Protein AF-0000000078982724 (afdb_homodimer)

Foldseek 3Di:
DCVLVVVLVVLLVVLVCCCVPPNLVRLLLLLVLLLLLLLLLLQLQLCQQQVAHALQLLQLLQVLLLVLLVVQQVVPDQVVSVVVSVVSLVVLLVVLLVVLLVQPPPHLPSRVVNRVVSQVVLAVQLVCLQVVCVRAVHQVFRFDGAARVNDDLRPVLSVVSSVLSSVSLSVVSLLCLFLLSLLSNLNNQFVLLLLLLQDDSSNSSSNSRSSSSSSSSCSNNVRVCNNPRTRGSVSSHSVSSVVSNLLCQQQFSNDSCSSSVSSSVLSVQLVVCVVPPVVSVVVSVVVSVCQVVVPRRHPVVVVVVVVCVPDVPPPPDDDAFDAADAFDDAPQFFKKWWAQWWADDPPDTQAGGATDIDGRAFEEEEEEDPSLCPQVVVCQLLQVGAIPDTFIDGVPHTRRHDHNSCNVVNQEFEQDPQQRFRQQFALLSRQLSLLCRRRDDPVNSSDSSSSRHDHPLLVVQQPPPPQPSPSVDDGGNNPPDRLNSLSSSVSSRCSSVGQEYEEEASCPPHDPVSLVVVLVSVQVSRVVSRHYYYYYHHDLVSCLVRGQWYWYGGSNYTDDIGGSVVLVPDPVNCCSVVPVPD/DCVLVVVLVVLLVVLVCCCVPPNLVRLLLLLVLLLLLLLLLLQLQLCQQQVAHALQLLQLLQVLLLVLLVVQQVVPDQVVSVVVSVVSLVVLLVVLLVVLLVQPPPHLPSRVVNRVVSQVVLAVQLVCLQPVCVRAVHQVFRFDGAARVNDDLRPDLSVVSSVLSSVSLSVVSLLCLFLLSLLSNLNNQFVLLLLLLQDDSSNSSSNSRSSSSSSSSCSNNVRVCNNPRTRGSVSSHSVSSVVSNLLCQQQFSNDSCSSSVSSSVLSVQCVVCVVPPVVSVVVSVVSSVCQVVVPRRHPVVVVVVVVCVPDVPPPPDDDAFDAADAFDDAPQFFKKWWAQWWADDPPDTQAGGATDIDGRAFEEEEEEDPSLCPQVVVCQLLQVGATPDTFIDGVPHTRRHDHNSCNVVNQEFEADPQQRFRQQAALLSRLLSLLCRSRDDPVNSSDSSSSRHDHPLLVVLQPPPPQPRPRVRRGRNNPPDRLNSLSSSVSSRCSSVGQEYEEEASCPPHDPVSLVVVLVSVQVSSVVSRHYYYYYHHDLVSCLSRGQWYWYGGSNYTDDIGGSVVLVPDPVNCCRVVPVPD

Sequence (1164 aa):
MASVLLPVSLLLAALLLIPELFGDFTAYQIGLYLIYGIAAQGIGFLWGKTGVLPLGQALFFGFAAYVTAITLRAETGLITELALAVAVLVAIAVFACALAALIFRGRNDSGPYFSLITLALVMIAEQIAGTATTLTGGFNGLSGFDSLGKLDPFAGFYYVIVGVTVAVSLLLFVLNRLPVNLIARAVADNEPRLQLLGFPTHIIKGAAFAFSAVIAALAGGGCLPSHQGIVTPTSMGFGLSAELVILTAVGGRYHVLGPLIGAVLVGWASAELRDSFPYWELLMAVAFILVVLKAPGGIAELLEAGYRRVRATKPGAPSKVIAAPPTKAVDAAGPLRFDDVHLQIGVVRILNGVSFQTPATGIVSIIGPNGAGKTSTLNTITGNLRITGGRITFGRRKIDSRPPYKALHSGIGRKLQVPSVFFSMSVSENLAIAMMANRSRLLDLLRPSTYRWRSRSLSDLLDHPSVPLKEELVEPVDHLPQGHRQFLEYAMTIAAEPQVLLLDEPCAGLSPDETALMTDLVRHYQAETGGLVIVIEHDMSIVEAISDKVLVMHLGQVLAFDTFEQVRRNPEVQAVYAGGTKMASVLLPVSLLLAALLLIPELFGDFTAYQIGLYLIYGIAAQGIGFLWGKTGVLPLGQALFFGFAAYVTAITLRAETGLITELALAVAVLVAIAVFACALAALIFRGRNDSGPYFSLITLALVMIAEQIAGTATTLTGGFNGLSGFDSLGKLDPFAGFYYVIVGVTVAVSLLLFVLNRLPVNLIARAVADNEPRLQLLGFPTHIIKGAAFAFSAVIAALAGGGCLPSHQGIVTPTSMGFGLSAELVILTAVGGRYHVLGPLIGAVLVGWASAELRDSFPYWELLMAVAFILVVLKAPGGIAELLEAGYRRVRATKPGAPSKVIAAPPTKAVDAAGPLRFDDVHLQIGVVRILNGVSFQTPATGIVSIIGPNGAGKTSTLNTITGNLRITGGRITFGRRKIDSRPPYKALHSGIGRKLQVPSVFFSMSVSENLAIAMMANRSRLLDLLRPSTYRWRSRSLSDLLDHPSVPLKEELVEPVDHLPQGHRQFLEYAMTIAAEPQVLLLDEPCAGLSPDETALMTDLVRHYQAETGGLVIVIEHDMSIVEAISDKVLVMHLGQVLAFDTFEQVRRNPEVQAVYAGGTK

InterPro domains:
  IPR001851 ABC transporter, permease [PF02653] (31-292)
  IPR003439 ABC transporter-like, ATP-binding domain [PF00005] (351-508)
  IPR003439 ABC transporter-like, ATP-binding domain [PS50893] (336-580)
  IPR003593 AAA+ ATPase domain [SM00382] (360-565)
  IPR027417 P-loop containing nucleoside triphosphate hydrolase [G3DSA:3.40.50.300] (333-580)
  IPR027417 P-loop containing nucleoside triphosphate hydrolase [SSF52540] (336-577)
  IPR043428 High-affinity branched-chain amino acid transport system permease protein LivM-like [cd06581] (33-300)
  IPR051120 ABC Transporter, Amino Acid and LPS Transport [PTHR45772] (334-580)

Solvent-accessible surface area (backbone atoms only — not comparable to full-atom values): 57246 Å² total; per-residue (Å²): 110,70,83,50,49,49,62,46,50,51,50,48,51,56,60,67,42,37,44,77,75,65,30,50,67,52,35,43,55,50,42,54,23,47,38,51,6,41,26,10,31,18,48,14,51,28,29,46,32,40,60,44,56,74,36,23,54,15,36,37,13,20,50,31,18,48,53,40,44,54,46,43,52,63,62,71,49,68,68,55,50,51,52,49,48,52,51,49,40,50,51,48,24,51,50,37,20,52,52,39,26,61,62,27,53,96,43,90,83,39,53,67,58,50,21,50,46,32,31,48,50,9,47,42,46,20,51,48,33,36,66,37,39,91,82,36,37,8,82,80,22,38,60,84,42,65,27,74,91,68,38,47,44,65,56,61,38,42,56,53,52,50,49,51,47,48,49,52,49,47,50,48,49,54,44,65,64,19,46,51,39,53,54,35,35,39,48,47,61,28,47,69,52,43,17,45,46,36,40,60,61,29,55,53,53,3,49,39,43,10,52,21,38,34,37,12,20,46,24,21,27,72,38,40,29,37,56,67,46,45,42,45,30,60,51,15,13,42,70,46,14,50,48,32,49,49,23,9,44,47,6,2,28,78,41,74,59,8,7,36,51,17,20,42,51,52,49,49,51,48,59,56,32,56,76,72,32,97,64,35,56,59,52,50,44,51,49,47,48,51,38,51,72,74,27,78,43,12,52,39,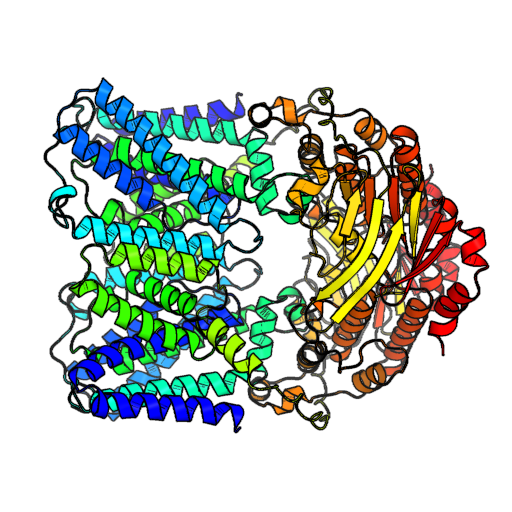41,58,51,45,57,56,44,49,74,66,48,75,79,68,79,73,74,85,73,79,75,34,79,43,74,72,56,64,83,43,96,52,68,50,29,45,34,37,44,47,25,23,28,57,58,89,92,46,72,42,30,61,49,29,57,52,69,49,61,51,48,49,31,36,26,41,35,57,58,83,60,15,32,66,68,58,52,56,28,28,63,37,20,77,36,67,60,72,39,63,45,36,28,44,40,90,40,80,42,42,84,38,54,34,30,51,25,34,66,57,21,36,21,65,39,56,65,64,71,62,63,47,38,83,34,34,57,57,55,46,44,27,54,22,50,38,23,62,45,60,52,79,70,45,33,71,30,59,67,51,63,29,38,41,45,69,70,52,49,54,52,59,64,33,84,83,44,79,62,57,67,84,49,72,81,30,43,64,73,48,33,68,47,44,40,41,52,48,32,49,51,34,35,50,46,42,61,41,44,30,37,38,33,31,36,77,53,67,86,42,50,73,67,52,32,54,48,51,52,49,51,52,51,48,50,39,68,71,70,54,21,24,34,40,34,36,52,83,50,63,71,56,47,64,72,62,37,61,29,32,35,33,29,48,80,10,24,69,74,46,77,38,38,56,71,58,47,69,68,30,65,69,55,45,46,61,71,61,44,72,75,112,110,68,84,50,49,50,62,47,50,51,50,48,52,56,61,67,43,38,44,78,75,65,32,48,66,53,36,41,55,50,42,54,22,48,37,50,6,40,26,10,29,18,48,15,50,28,30,45,31,40,61,45,55,76,36,22,54,15,36,37,13,21,51,31,17,50,53,38,45,53,46,43,52,62,62,69,49,70,67,53,50,51,52,49,48,50,50,48,41,50,50,47,24,52,49,37,20,50,54,38,26,61,62,28,52,97,44,90,80,38,53,66,57,50,21,50,45,32,32,47,48,9,47,40,46,18,51,47,33,36,66,38,40,90,81,35,36,8,81,81,21,39,62,84,42,65,26,72,92,69,39,45,43,66,55,62,39,41,56,52,49,50,49,51,48,48,50,52,51,47,51,47,50,54,43,65,64,17,46,50,40,53,54,35,36,39,48,47,61,28,47,71,51,42,17,47,45,35,41,59,60,29,54,53,54,3,49,40,41,9,51,20,38,32,37,12,20,45,23,21,27,70,38,40,30,36,56,66,46,46,42,45,29,60,51,14,14,43,69,46,12,49,48,33,50,48,23,9,46,46,6,2,26,78,40,76,59,9,5,36,51,18,20,43,51,51,49,49,50,49,59,56,32,56,77,73,32,96,63,33,58,60,52,51,46,51,49,47,48,49,37,51,71,75,26,78,43,12,53,39,42,57,51,44,56,57,44,50,72,68,47,76,79,68,78,72,75,85,73,78,76,35,78,44,72,71,56,63,83,44,95,53,68,50,30,45,34,36,46,46,25,22,28,59,58,89,90,46,71,42,30,62,49,28,56,50,69,50,63,51,49,48,31,36,27,41,36,58,60,84,60,14,32,66,70,57,53,55,29,29,64,36,20,79,36,67,61,72,38,62,47,36,30,43,40,90,41,78,42,42,83,38,56,35,29,52,24,34,66,57,21,36,22,65,39,56,66,65,72,62,64,48,38,85,33,29,52,54,55,44,45,26,55,22,49,39,20,62,45,61,52,80,69,46,33,70,31,60,67,53,63,30,39,41,45,69,71,51,48,55,52,62,65,33,85,82,47,80,63,61,61,80,44,78,46,41,42,65,75,48,33,67,47,44,41,40,52,49,32,49,51,33,34,49,46,43,61,40,43,31,37,38,32,32,35,76,52,67,84,41,50,72,67,51,32,53,48,52,53,50,51,52,50,49,49,38,67,72,68,55,20,26,34,39,34,34,51,83,53,63,72,57,48,63,72,62,36,63,29,32,36,33,29,48,80,11,24,67,74,47,76,38,39,56,69,58,46,70,67,31,65,69,55,45,46,62,73,59,42,76,76,110

Nearest PDB structures (foldseek):
  4yer-assembly1_A  TM=8.727E-01  e=6.160E-14  Thermotoga maritima MSB8
  4mki-assembly1_B  TM=8.514E-01  e=2.088E-13  Caldanaerobacter subterraneus subsp. tengcongensis MB4
  8wda-assembly1_D  TM=8.190E-01  e=2.400E-12  Mycobacterium tuberculosis H37Rv
  2zu0-assembly1_C  TM=8.043E-01  e=1.278E-11  Escherichia coli K-12
  5awf-assembly1_D  TM=8.001E-01  e=9.316E-12  Escherichia coli K-12

Secondary structure (DSSP, 8-state):
-HHHHHHHHHHHHHHHHHHHHH-HHHHHHHHHHHHHHHHHHHHHHHHHHH----S-THHHHHHHHHHHHHHHHHT--HHHHHHHHHHHHHHHHHHHHHHHHHHHTT-SS-HHHHHHHHHHHHHHHHHHHHH-HHHH-GGG-EE--PPGGG--TTTTHHHHHHHHHHHHHHHHHHHTTSHHHHHHHHHHHHHHHHHHTT--HHHHHHHHHHHHHHHHHHHHHHTHHHHHSEE-GGGGSHHHHHHHHHHHHHH-TTSSSHHHHHHHHHHHHHHHHHHH-TTHHHHHHHHHHHHHHH-TTHHHHHHHHHHHHHS-------PPPEEPPPPPP----S-EEEEEEEEEETTEEEEEEEEEE--SSEEEEEE-STTSSHHHHHHHHHTSS--SEEEEEETTEE-TT--GGGTGGGTEEEE-SS----TTS-HHHHHHHHHHTTT--GGGGG-GGGGGEE-HHHHHHHH-TT-S--TT--S-GGGS-HHHHHHHHHHHHHHT--SEEEEESTTTT--HHHHHHHHHHHHHHHHHH--EEEEE-S-HHHHHHH-SEEEEEETTEEEEEE-HHHHHH-HHHHHHHHTT--/-HHHHHHHHHHHHHHHHHHHHH-HHHHHHHHHHHHHHHHHHHHHHIIIII----S-THHHHHHHHHHHHHHHHHT--HHHHHHHHHHHHHHHHHHHHHHHHHHHTT-SS-HHHHHHHHHHHHHHHHHHHHH-HHHH-GGG-EE--PPGGG--TTTTHHHHHHHHHHHHHHHHHHHTTSHHHHHHHHHHHHHHHHHHTT--HHHHHHHHHHHHHHHHHHHHHHTHHHHHSEE-GGGGSHHHHHHHHHHHHHH-TTSSSHHHHHHHHHHHHHHHHHHH-TTHHHHHHHHHHHHHHH-TTHHHHHHHHHHHHHS-------PPPEEPPPPPP----S-EEEEEEEEEETTEEEEEEEEEE--SSEEEEEE-STTSSHHHHHHHHHTSS--SEEEEEETTEE-TT--GGGTGGGTEEEE-SS----TTS-HHHHHHHHHHTTT--GGGGG-GGGGGEE-HHHHHHHH-TT-S--TT--S-GGGS-HHHHHHHHHHHHHHT--SEEEEESTTTT--HHHHHHHHHHHHHHHHHH--EEEEE-S-HHHHHHH-SEEEEEETTEEEEEE-HHHHHH-HHHHHHHHTT--

Radius of gyration: 31.82 Å; Cα contacts (8 Å, |Δi|>4): 2260; chains: 2; bounding box: 71×91×75 Å

Structure (mmCIF, N/CA/C/O backbone):
data_AF-0000000078982724-model_v1
#
loop_
_entity.id
_entity.type
_entity.pdbx_description
1 polymer 'Branched-chain amino acid ABC transporter, permease/ATP-binding protein'
#
loop_
_atom_site.group_PDB
_atom_site.id
_atom_site.type_symbol
_atom_site.label_atom_id
_atom_site.label_alt_id
_atom_site.label_comp_id
_atom_site.label_asym_id
_atom_site.label_entity_id
_atom_site.label_seq_id
_atom_site.pdbx_PDB_ins_code
_atom_site.Cartn_x
_atom_site.Cartn_y
_atom_site.Cartn_z
_atom_site.occupancy
_atom_site.B_iso_or_equiv
_atom_site.auth_seq_id
_atom_site.auth_comp_id
_atom_site.auth_asym_id
_atom_site.auth_atom_id
_atom_site.pdbx_PDB_model_num
ATOM 1 N N . MET A 1 1 ? 32.531 -6.25 12.523 1 54.66 1 MET A N 1
ATOM 2 C CA . MET A 1 1 ? 32.844 -7.445 11.75 1 54.66 1 MET A CA 1
ATOM 3 C C . MET A 1 1 ? 32.438 -8.703 12.5 1 54.66 1 MET A C 1
ATOM 5 O O . MET A 1 1 ? 31.938 -9.656 11.898 1 54.66 1 MET A O 1
ATOM 9 N N . ALA A 1 2 ? 32.625 -8.703 13.836 1 54.34 2 ALA A N 1
ATOM 10 C CA . ALA A 1 2 ? 32.312 -9.891 14.625 1 54.34 2 ALA A CA 1
ATOM 11 C C . ALA A 1 2 ? 30.812 -10.219 14.508 1 54.34 2 ALA A C 1
ATOM 13 O O . ALA A 1 2 ? 30.438 -11.391 14.461 1 54.34 2 ALA A O 1
ATOM 14 N N . SER A 1 3 ? 30 -9.18 14.297 1 68.5 3 SER A N 1
ATOM 15 C CA . SER A 1 3 ? 28.562 -9.375 14.266 1 68.5 3 SER A CA 1
ATOM 16 C C . SER A 1 3 ? 28.125 -10.086 12.984 1 68.5 3 SER A C 1
ATOM 18 O O . SER A 1 3 ? 27.062 -10.719 12.953 1 68.5 3 SER A O 1
ATOM 20 N N . VAL A 1 4 ? 29 -10.141 12.039 1 75.38 4 VAL A N 1
ATOM 21 C CA . VAL A 1 4 ? 28.688 -10.797 10.773 1 75.38 4 VAL A CA 1
ATOM 22 C C . VAL A 1 4 ? 29.312 -12.195 10.75 1 75.38 4 VAL A C 1
ATOM 24 O O . VAL A 1 4 ? 28.656 -13.164 10.336 1 75.38 4 VAL A O 1
ATOM 27 N N . LEU A 1 5 ? 30.438 -12.344 11.25 1 79.44 5 LEU A N 1
ATOM 28 C CA . LEU A 1 5 ? 31.203 -13.578 11.109 1 79.44 5 LEU A CA 1
ATOM 29 C C . LEU A 1 5 ? 30.656 -14.664 12.039 1 79.44 5 LEU A C 1
ATOM 31 O O . LEU A 1 5 ? 30.703 -15.852 11.703 1 79.44 5 LEU A O 1
ATOM 35 N N . LEU A 1 6 ? 30.109 -14.266 13.094 1 81.81 6 LEU A N 1
ATOM 36 C CA . LEU A 1 6 ? 29.656 -15.25 14.062 1 81.81 6 LEU A CA 1
ATOM 37 C C . LEU A 1 6 ? 28.484 -16.062 13.516 1 81.81 6 LEU A C 1
ATOM 39 O O . LEU A 1 6 ? 28.531 -17.281 13.477 1 81.81 6 LEU A O 1
ATOM 43 N N . PRO A 1 7 ? 27.453 -15.398 13.109 1 82.5 7 PRO A N 1
ATOM 44 C CA . PRO A 1 7 ? 26.344 -16.203 12.586 1 82.5 7 PRO A CA 1
ATOM 45 C C . PRO A 1 7 ? 26.75 -17.031 11.367 1 82.5 7 PRO A C 1
ATOM 47 O O . PRO A 1 7 ? 26.25 -18.141 11.188 1 82.5 7 PRO A O 1
ATOM 50 N N . VAL A 1 8 ? 27.594 -16.578 10.594 1 85.75 8 VAL A N 1
ATOM 51 C CA . VAL A 1 8 ? 28.016 -17.266 9.391 1 85.75 8 VAL A CA 1
ATOM 52 C C . VAL A 1 8 ? 28.875 -18.484 9.766 1 85.75 8 VAL A C 1
ATOM 54 O O . VAL A 1 8 ? 28.75 -19.547 9.172 1 85.75 8 VAL A O 1
ATOM 57 N N . SER A 1 9 ? 29.766 -18.297 10.742 1 87 9 SER A N 1
ATOM 58 C CA . SER A 1 9 ? 30.594 -19.406 11.203 1 87 9 SER A CA 1
ATOM 59 C C . SER A 1 9 ? 29.766 -20.484 11.867 1 87 9 SER A C 1
ATOM 61 O O . SER A 1 9 ? 30.031 -21.688 11.695 1 87 9 SER A O 1
ATOM 63 N N . LEU A 1 10 ? 28.797 -20.062 12.578 1 86.69 10 LEU A N 1
ATOM 64 C CA . LEU A 1 10 ? 27.891 -21.016 13.211 1 86.69 10 LEU A CA 1
ATOM 65 C C . LEU A 1 10 ? 27.094 -21.781 12.156 1 86.69 10 LEU A C 1
ATOM 67 O O . LEU A 1 10 ? 26.875 -22.984 12.297 1 86.69 10 LEU A O 1
ATOM 71 N N . LEU A 1 11 ? 26.672 -21.078 11.188 1 87.44 11 LEU A N 1
ATOM 72 C CA . LEU A 1 11 ? 25.953 -21.703 10.086 1 87.44 11 LEU A CA 1
ATOM 73 C C . LEU A 1 11 ? 26.844 -22.719 9.383 1 87.44 11 LEU A C 1
ATOM 75 O O . LEU A 1 11 ? 26.406 -23.844 9.109 1 87.44 11 LEU A O 1
ATOM 79 N N . LEU A 1 12 ? 28.047 -22.344 9.125 1 87.75 12 LEU A N 1
ATOM 80 C CA . LEU A 1 12 ? 29 -23.219 8.469 1 87.75 12 LEU A CA 1
ATOM 81 C C . LEU A 1 12 ? 29.25 -24.469 9.305 1 87.75 12 LEU A C 1
ATOM 83 O O . LEU A 1 12 ? 29.203 -25.594 8.789 1 87.75 12 LEU A O 1
ATOM 87 N N . ALA A 1 13 ? 29.453 -24.281 10.539 1 89.94 13 ALA A N 1
ATOM 88 C CA . ALA A 1 13 ? 29.719 -25.391 11.438 1 89.94 13 ALA A CA 1
ATOM 89 C C . ALA A 1 13 ? 28.531 -26.344 11.508 1 89.94 13 ALA A C 1
ATOM 91 O O . ALA A 1 13 ? 28.688 -27.562 11.461 1 89.94 13 ALA A O 1
ATOM 92 N N . ALA A 1 14 ? 27.359 -25.766 11.641 1 91.06 14 ALA A N 1
ATOM 93 C CA . ALA A 1 14 ? 26.156 -26.578 11.719 1 91.06 14 ALA A CA 1
ATOM 94 C C . ALA A 1 14 ? 25.953 -27.406 10.445 1 91.06 14 ALA A C 1
ATOM 96 O O . ALA A 1 14 ? 25.578 -28.578 10.516 1 91.06 14 ALA A O 1
ATOM 97 N N . LEU A 1 15 ? 26.266 -26.828 9.32 1 92.31 15 LEU A N 1
ATOM 98 C CA . LEU A 1 15 ? 26.031 -27.484 8.039 1 92.31 15 LEU A CA 1
ATOM 99 C C . LEU A 1 15 ? 27.094 -28.547 7.781 1 92.31 15 LEU A C 1
ATOM 101 O O . LEU A 1 15 ? 26.812 -29.578 7.176 1 92.31 15 LEU A O 1
ATOM 105 N N . LEU A 1 16 ? 28.328 -28.281 8.25 1 91.06 16 LEU A N 1
ATOM 106 C CA . LEU A 1 16 ? 29.406 -29.25 8.062 1 91.06 16 LEU A CA 1
ATOM 107 C C . LEU A 1 16 ? 29.203 -30.469 8.953 1 91.06 16 LEU A C 1
ATOM 109 O O . LEU A 1 16 ? 29.672 -31.562 8.633 1 91.06 16 LEU A O 1
ATOM 113 N N . LEU A 1 17 ? 28.453 -30.328 9.984 1 92.25 17 LEU A N 1
ATOM 114 C CA . LEU A 1 17 ? 28.25 -31.406 10.953 1 92.25 17 LEU A CA 1
ATOM 115 C C . LEU A 1 17 ? 27.125 -32.312 10.508 1 92.25 17 LEU A C 1
ATOM 117 O O . LEU A 1 17 ? 27 -33.438 11 1 92.25 17 LEU A O 1
ATOM 121 N N . ILE A 1 18 ? 26.375 -31.953 9.555 1 91.25 18 ILE A N 1
ATOM 122 C CA . ILE A 1 18 ? 25.172 -32.688 9.188 1 91.25 18 ILE A CA 1
ATOM 123 C C . ILE A 1 18 ? 25.531 -34.031 8.609 1 91.25 18 ILE A C 1
ATOM 125 O O . ILE A 1 18 ? 25 -35.062 9.047 1 91.25 18 ILE A O 1
ATOM 129 N N . PRO A 1 19 ? 26.469 -34.125 7.629 1 90.12 19 PRO A N 1
ATOM 130 C CA . PRO A 1 19 ? 26.812 -35.469 7.105 1 90.12 19 PRO A CA 1
ATOM 131 C C . PRO A 1 19 ? 27.422 -36.375 8.164 1 90.12 19 PRO A C 1
ATOM 133 O O . PRO A 1 19 ? 27.203 -37.594 8.141 1 90.12 19 PRO A O 1
ATOM 136 N N . GLU A 1 20 ? 28.125 -35.844 9.117 1 90.69 20 GLU A N 1
ATOM 137 C CA . GLU A 1 20 ? 28.797 -36.625 10.156 1 90.69 20 GLU A CA 1
ATOM 138 C C . GLU A 1 20 ? 27.812 -37.125 11.203 1 90.69 20 GLU A C 1
ATOM 140 O O . GLU A 1 20 ? 27.938 -38.25 11.703 1 90.69 20 GLU A O 1
ATOM 145 N N . LEU A 1 21 ? 26.828 -36.375 11.477 1 91.5 21 LEU A N 1
ATOM 146 C CA . LEU A 1 21 ? 25.922 -36.688 12.562 1 91.5 21 LEU A CA 1
ATOM 147 C C . LEU A 1 21 ? 24.703 -37.438 12.047 1 91.5 21 LEU A C 1
ATOM 149 O O . LEU A 1 21 ? 24.125 -38.281 12.766 1 91.5 21 LEU A O 1
ATOM 153 N N . PHE A 1 22 ? 24.234 -37.156 10.781 1 90.69 22 PHE A N 1
ATOM 154 C CA . PHE A 1 22 ? 22.953 -37.656 10.352 1 90.69 22 PHE A CA 1
ATOM 155 C C . PHE A 1 22 ? 23.094 -38.531 9.094 1 90.69 22 PHE A C 1
ATOM 157 O O . PHE A 1 22 ? 22.141 -39.156 8.648 1 90.69 22 PHE A O 1
ATOM 164 N N . GLY A 1 23 ? 24.297 -38.562 8.438 1 90.69 23 GLY A N 1
ATOM 165 C CA . GLY A 1 23 ? 24.516 -39.438 7.301 1 90.69 23 GLY A CA 1
ATOM 166 C C . GLY A 1 23 ? 24.406 -38.75 5.969 1 90.69 23 GLY A C 1
ATOM 167 O O . GLY A 1 23 ? 23.969 -37.594 5.91 1 90.69 23 GLY A O 1
ATOM 168 N N . ASP A 1 24 ? 24.672 -39.5 4.898 1 89.88 24 ASP A N 1
ATOM 169 C CA . ASP A 1 24 ? 24.781 -38.906 3.562 1 89.88 24 ASP A CA 1
ATOM 170 C C . ASP A 1 24 ? 23.391 -38.688 2.957 1 89.88 24 ASP A C 1
ATOM 172 O O . ASP A 1 24 ? 23.188 -37.75 2.189 1 89.88 24 ASP A O 1
ATOM 176 N N . PHE A 1 25 ? 22.5 -39.5 3.283 1 90.12 25 PHE A N 1
ATOM 177 C CA . PHE A 1 25 ? 21.156 -39.344 2.75 1 90.12 25 PHE A CA 1
ATOM 178 C C . PHE A 1 25 ? 20.5 -38.062 3.254 1 90.12 25 PHE A C 1
ATOM 180 O O . PHE A 1 25 ? 19.906 -37.312 2.477 1 90.12 25 PHE A O 1
ATOM 187 N N . THR A 1 26 ? 20.641 -37.875 4.496 1 91.31 26 THR A N 1
ATOM 188 C CA . THR A 1 26 ? 20.094 -36.656 5.09 1 91.31 26 THR A CA 1
ATOM 189 C C . THR A 1 26 ? 20.781 -35.438 4.527 1 91.31 26 THR A C 1
ATOM 191 O O . THR A 1 26 ? 20.141 -34.406 4.293 1 91.31 26 THR A O 1
ATOM 194 N N . ALA A 1 27 ? 22.047 -35.562 4.297 1 93.12 27 ALA A N 1
ATOM 195 C CA . ALA A 1 27 ? 22.797 -34.469 3.725 1 93.12 27 ALA A CA 1
ATOM 196 C C . ALA A 1 27 ? 22.328 -34.125 2.312 1 93.12 27 ALA A C 1
ATOM 198 O O . ALA A 1 27 ? 22.266 -32.969 1.923 1 93.12 27 ALA A O 1
ATOM 199 N N . TYR A 1 28 ? 22.016 -35.156 1.625 1 93.69 28 TYR A N 1
ATOM 200 C CA . TYR A 1 28 ? 21.5 -34.969 0.271 1 93.69 28 TYR A CA 1
ATOM 201 C C . TYR A 1 28 ? 20.156 -34.219 0.285 1 93.69 28 TYR A C 1
ATOM 203 O O . TYR A 1 28 ? 19.938 -33.312 -0.508 1 93.69 28 TYR A O 1
ATOM 211 N N . GLN A 1 29 ? 19.312 -34.625 1.169 1 93 29 GLN A N 1
ATOM 212 C CA . GLN A 1 29 ? 18 -33.969 1.278 1 93 29 GLN A CA 1
ATOM 213 C C . GLN A 1 29 ? 18.141 -32.531 1.697 1 93 29 GLN A C 1
ATOM 215 O O . GLN A 1 29 ? 17.516 -31.641 1.113 1 93 29 GLN A O 1
ATOM 220 N N . ILE A 1 30 ? 18.922 -32.312 2.639 1 94.88 30 ILE A N 1
ATOM 221 C CA . ILE A 1 30 ? 19.141 -30.953 3.146 1 94.88 30 ILE A CA 1
ATOM 222 C C . ILE A 1 30 ? 19.797 -30.094 2.068 1 94.88 30 ILE A C 1
ATOM 224 O O . ILE A 1 30 ? 19.5 -28.891 1.955 1 94.88 30 ILE A O 1
ATOM 228 N N . GLY A 1 31 ? 20.656 -30.766 1.257 1 95.94 31 GLY A N 1
ATOM 229 C CA . GLY A 1 31 ? 21.25 -30.047 0.138 1 95.94 31 GLY A CA 1
ATOM 230 C C . GLY A 1 31 ? 20.219 -29.422 -0.781 1 95.94 31 GLY A C 1
ATOM 231 O O . GLY A 1 31 ? 20.391 -28.266 -1.202 1 95.94 31 GLY A O 1
ATOM 232 N N . LEU A 1 32 ? 19.203 -30.141 -1.033 1 96.12 32 LEU A N 1
ATOM 233 C CA . LEU A 1 32 ? 18.141 -29.609 -1.885 1 96.12 32 LEU A CA 1
ATOM 234 C C . LEU A 1 32 ? 17.438 -28.438 -1.213 1 96.12 32 LEU A C 1
ATOM 236 O O . LEU A 1 32 ? 17.125 -27.438 -1.866 1 96.12 32 LEU A O 1
ATOM 240 N N . TYR A 1 33 ? 17.203 -28.594 0.082 1 96.56 33 TYR A N 1
ATOM 241 C CA . TYR A 1 33 ? 16.531 -27.516 0.819 1 96.56 33 TYR A CA 1
ATOM 242 C C . TYR A 1 33 ? 17.391 -26.266 0.845 1 96.56 33 TYR A C 1
ATOM 244 O O . TYR A 1 33 ? 16.859 -25.141 0.77 1 96.56 33 TYR A O 1
ATOM 252 N N . LEU A 1 34 ? 18.641 -26.484 0.94 1 97.5 34 LEU A N 1
ATOM 253 C CA . LEU A 1 34 ? 19.562 -25.359 0.944 1 97.5 34 LEU A CA 1
ATOM 254 C C . LEU A 1 34 ? 19.547 -24.641 -0.401 1 97.5 34 LEU A C 1
ATOM 256 O O . LEU A 1 34 ? 19.609 -23.406 -0.454 1 97.5 34 LEU A O 1
ATOM 260 N N . ILE A 1 35 ? 19.469 -25.391 -1.498 1 98.19 35 ILE A N 1
ATOM 261 C CA . ILE A 1 35 ? 19.422 -24.812 -2.832 1 98.19 35 ILE A CA 1
ATOM 262 C C . ILE A 1 35 ? 18.203 -23.906 -2.951 1 98.19 35 ILE A C 1
ATOM 264 O O . ILE A 1 35 ? 18.312 -22.75 -3.379 1 98.19 35 ILE A O 1
ATOM 268 N N . TYR A 1 36 ? 17.047 -24.375 -2.504 1 97.94 36 TYR A N 1
ATOM 269 C CA . TYR A 1 36 ? 15.836 -23.578 -2.506 1 97.94 36 TYR A CA 1
ATOM 270 C C . TYR A 1 36 ? 15.961 -22.406 -1.535 1 97.94 36 TYR A C 1
ATOM 272 O O . TYR A 1 36 ? 15.445 -21.312 -1.799 1 97.94 36 TYR A O 1
ATOM 280 N N . GLY A 1 37 ? 16.625 -22.672 -0.451 1 98 37 GLY A N 1
ATOM 281 C CA . GLY A 1 37 ? 16.859 -21.625 0.542 1 98 37 GLY A CA 1
ATOM 282 C C . GLY A 1 37 ? 17.672 -20.469 0.017 1 98 37 GLY A C 1
ATOM 283 O O . GLY A 1 37 ? 17.391 -19.312 0.335 1 98 37 GLY A O 1
ATOM 284 N N . ILE A 1 38 ? 18.688 -20.797 -0.772 1 98.25 38 ILE A N 1
ATOM 285 C CA . ILE A 1 38 ? 19.516 -19.766 -1.371 1 98.25 38 ILE A CA 1
ATOM 286 C C . ILE A 1 38 ? 18.656 -18.859 -2.252 1 98.25 38 ILE A C 1
ATOM 288 O O . ILE A 1 38 ? 18.703 -17.625 -2.137 1 98.25 38 ILE A O 1
ATOM 292 N N . ALA A 1 39 ? 17.844 -19.469 -3.104 1 98.25 39 ALA A N 1
ATOM 293 C CA . ALA A 1 39 ? 16.938 -18.703 -3.965 1 98.25 39 ALA A CA 1
ATOM 294 C C . ALA A 1 39 ? 15.969 -17.859 -3.139 1 98.25 39 ALA A C 1
ATOM 296 O O . ALA A 1 39 ? 15.695 -16.703 -3.467 1 98.25 39 ALA A O 1
ATOM 297 N N . ALA A 1 40 ? 15.492 -18.422 -2.08 1 97.75 40 ALA A N 1
ATOM 298 C CA . ALA A 1 40 ? 14.547 -17.734 -1.199 1 97.75 40 ALA A CA 1
ATOM 299 C C . ALA A 1 40 ? 15.211 -16.562 -0.494 1 97.75 40 ALA A C 1
ATOM 301 O O . ALA A 1 40 ? 14.555 -15.547 -0.224 1 97.75 40 ALA A O 1
ATOM 302 N N . GLN A 1 41 ? 16.469 -16.719 -0.184 1 97.69 41 GLN A N 1
ATOM 303 C CA . GLN A 1 41 ? 17.188 -15.602 0.431 1 97.69 41 GLN A CA 1
ATOM 304 C C . GLN A 1 41 ? 17.203 -14.383 -0.484 1 97.69 41 GLN A C 1
ATOM 306 O O . GLN A 1 41 ? 17.109 -13.242 -0.013 1 97.69 41 GLN A O 1
ATOM 311 N N . GLY A 1 42 ? 17.391 -14.664 -1.758 1 97.62 42 GLY A N 1
ATOM 312 C CA . GLY A 1 42 ? 17.297 -13.57 -2.711 1 97.62 42 GLY A CA 1
ATOM 313 C C . GLY A 1 42 ? 15.945 -12.867 -2.684 1 97.62 42 GLY A C 1
ATOM 314 O O . GLY A 1 42 ? 15.891 -11.633 -2.725 1 97.62 42 GLY A O 1
ATOM 315 N N . ILE A 1 43 ? 14.891 -13.625 -2.584 1 97.19 43 ILE A N 1
ATOM 316 C CA . ILE A 1 43 ? 13.547 -13.078 -2.49 1 97.19 43 ILE A CA 1
ATOM 317 C C . ILE A 1 43 ? 13.406 -12.273 -1.198 1 97.19 43 ILE A C 1
ATOM 319 O O . ILE A 1 43 ? 12.797 -11.203 -1.19 1 97.19 43 ILE A O 1
ATOM 323 N N . GLY A 1 44 ? 13.961 -12.867 -0.165 1 95.75 44 GLY A N 1
ATOM 324 C CA . GLY A 1 44 ? 13.93 -12.172 1.11 1 95.75 44 GLY A CA 1
ATOM 325 C C . GLY A 1 44 ? 14.57 -10.797 1.052 1 95.75 44 GLY A C 1
ATOM 326 O O . GLY A 1 44 ? 14.055 -9.844 1.645 1 95.75 44 GLY A O 1
ATOM 327 N N . PHE A 1 45 ? 15.625 -10.719 0.353 1 95.31 45 PHE A N 1
ATOM 328 C CA . PHE A 1 45 ? 16.312 -9.438 0.224 1 95.31 45 PHE A CA 1
ATOM 329 C C . PHE A 1 45 ? 15.438 -8.43 -0.509 1 95.31 45 PHE A C 1
ATOM 331 O O . PHE A 1 45 ? 15.258 -7.301 -0.047 1 95.31 45 PHE A O 1
ATOM 338 N N . LEU A 1 46 ? 14.906 -8.812 -1.657 1 96.12 46 LEU A N 1
ATOM 339 C CA . LEU A 1 46 ? 14.078 -7.91 -2.457 1 96.12 46 LEU A CA 1
ATOM 340 C C . LEU A 1 46 ? 12.805 -7.531 -1.713 1 96.12 46 LEU A C 1
ATOM 342 O O . LEU A 1 46 ? 12.523 -6.348 -1.518 1 96.12 46 LEU A O 1
ATOM 346 N N . TRP A 1 47 ? 12.07 -8.516 -1.261 1 93.94 47 TRP A N 1
ATOM 347 C CA . TRP A 1 47 ? 10.766 -8.312 -0.629 1 93.94 47 TRP A CA 1
ATOM 348 C C . TRP A 1 47 ? 10.922 -7.707 0.76 1 93.94 47 TRP A C 1
ATOM 350 O O . TRP A 1 47 ? 10.156 -6.824 1.149 1 93.94 47 TRP A O 1
ATOM 360 N N . GLY A 1 48 ? 11.867 -8.133 1.497 1 91.5 48 GLY A N 1
ATOM 361 C CA . GLY A 1 48 ? 12.07 -7.66 2.855 1 91.5 48 GLY A CA 1
ATOM 362 C C . GLY A 1 48 ? 12.586 -6.23 2.92 1 91.5 48 GLY A C 1
ATOM 363 O O . GLY A 1 48 ? 12.227 -5.48 3.832 1 91.5 48 GLY A O 1
ATOM 364 N N . LYS A 1 49 ? 13.344 -5.855 1.968 1 92.88 49 LYS A N 1
ATOM 365 C CA . LYS A 1 49 ? 13.984 -4.543 2.041 1 92.88 49 LYS A CA 1
ATOM 366 C C . LYS A 1 49 ? 13.203 -3.51 1.232 1 92.88 49 LYS A C 1
ATOM 368 O O . LYS A 1 49 ? 12.992 -2.387 1.694 1 92.88 49 LYS A O 1
ATOM 373 N N . THR A 1 50 ? 12.797 -3.82 0.055 1 93.44 50 THR A N 1
ATOM 374 C CA . THR A 1 50 ? 12.133 -2.842 -0.801 1 93.44 50 THR A CA 1
ATOM 375 C C . THR A 1 50 ? 10.617 -2.975 -0.706 1 93.44 50 THR A C 1
ATOM 377 O O . THR A 1 50 ? 9.883 -2.084 -1.137 1 93.44 50 THR A O 1
ATOM 380 N N . GLY A 1 51 ? 10.156 -4.066 -0.197 1 90.44 51 GLY A N 1
ATOM 381 C CA . GLY A 1 51 ? 8.727 -4.297 -0.1 1 90.44 51 GLY A CA 1
ATOM 382 C C . GLY A 1 51 ? 8.117 -4.84 -1.381 1 90.44 51 GLY A C 1
ATOM 383 O O . GLY A 1 51 ? 6.922 -5.133 -1.432 1 90.44 51 GLY A O 1
ATOM 384 N N . VAL A 1 52 ? 8.891 -5.066 -2.445 1 92.19 52 VAL A N 1
ATOM 385 C CA . VAL A 1 52 ? 8.414 -5.539 -3.74 1 92.19 52 VAL A CA 1
ATOM 386 C C . VAL A 1 52 ? 8.398 -7.066 -3.76 1 92.19 52 VAL A C 1
ATOM 388 O O . VAL A 1 52 ? 9.422 -7.703 -3.5 1 92.19 52 VAL A O 1
ATOM 391 N N . LEU A 1 53 ? 7.234 -7.645 -4.062 1 92 53 LEU A N 1
ATOM 392 C CA . LEU A 1 53 ? 7.07 -9.094 -4.047 1 92 53 LEU A CA 1
ATOM 393 C C . LEU A 1 53 ? 7.207 -9.672 -5.453 1 92 53 LEU A C 1
ATOM 395 O O . LEU A 1 53 ? 6.367 -9.414 -6.316 1 92 53 LEU A O 1
ATOM 399 N N . PRO A 1 54 ? 8.258 -10.375 -5.707 1 94.62 54 PRO A N 1
ATOM 400 C CA . PRO A 1 54 ? 8.352 -11.078 -6.988 1 94.62 54 PRO A CA 1
ATOM 401 C C . PRO A 1 54 ? 7.629 -12.422 -6.98 1 94.62 54 PRO A C 1
ATOM 403 O O . PRO A 1 54 ? 7.738 -13.18 -6.012 1 94.62 54 PRO A O 1
ATOM 406 N N . LEU A 1 55 ? 6.91 -12.734 -8.016 1 92.5 55 LEU A N 1
ATOM 407 C CA . LEU A 1 55 ? 6.203 -14.008 -8.086 1 92.5 55 LEU A CA 1
ATOM 408 C C . LEU A 1 55 ? 6.766 -14.883 -9.211 1 92.5 55 LEU A C 1
ATOM 410 O O . LEU A 1 55 ? 6.211 -15.938 -9.516 1 92.5 55 LEU A O 1
ATOM 414 N N . GLY A 1 56 ? 7.863 -14.492 -9.82 1 95 56 GLY A N 1
ATOM 415 C CA . GLY A 1 56 ? 8.422 -15.234 -10.945 1 95 56 GLY A CA 1
ATOM 416 C C . GLY A 1 56 ? 9.898 -15.547 -10.773 1 95 56 GLY A C 1
ATOM 417 O O . GLY A 1 56 ? 10.633 -15.609 -11.758 1 95 56 GLY A O 1
ATOM 418 N N . GLN A 1 57 ? 10.367 -15.742 -9.594 1 96.31 57 GLN A N 1
ATOM 419 C CA . GLN A 1 57 ? 11.789 -15.922 -9.328 1 96.31 57 GLN A CA 1
ATOM 420 C C . GLN A 1 57 ? 12.312 -17.203 -9.953 1 96.31 57 GLN A C 1
ATOM 422 O O . GLN A 1 57 ? 13.484 -17.297 -10.32 1 96.31 57 GLN A O 1
ATOM 427 N N . ALA A 1 58 ? 11.438 -18.188 -10.094 1 97.5 58 ALA A N 1
ATOM 428 C CA . ALA A 1 58 ? 11.836 -19.469 -10.656 1 97.5 58 ALA A CA 1
ATOM 429 C C . ALA A 1 58 ? 12.227 -19.328 -12.125 1 97.5 58 ALA A C 1
ATOM 431 O O . ALA A 1 58 ? 12.891 -20.219 -12.68 1 97.5 58 ALA A O 1
ATOM 432 N N . LEU A 1 59 ? 11.789 -18.266 -12.742 1 96.81 59 LEU A N 1
ATOM 433 C CA . LEU A 1 59 ? 12.203 -18 -14.109 1 96.81 59 LEU A CA 1
ATOM 434 C C . LEU A 1 59 ? 13.727 -17.953 -14.219 1 96.81 59 LEU A C 1
ATOM 436 O O . LEU A 1 59 ? 14.312 -18.594 -15.094 1 96.81 59 LEU A O 1
ATOM 440 N N . PHE A 1 60 ? 14.336 -17.266 -13.305 1 98.31 60 PHE A N 1
ATOM 441 C CA . PHE A 1 60 ? 15.789 -17.109 -13.32 1 98.31 60 PHE A CA 1
ATOM 442 C C . PHE A 1 60 ? 16.469 -18.359 -12.805 1 98.31 60 PHE A C 1
ATOM 444 O O . PHE A 1 60 ? 17.516 -18.766 -13.32 1 98.31 60 PHE A O 1
ATOM 451 N N . PHE A 1 61 ? 15.875 -18.969 -11.812 1 98.06 61 PHE A N 1
ATOM 452 C CA . PHE A 1 61 ? 16.359 -20.219 -11.242 1 98.06 61 PHE A CA 1
ATOM 453 C C . PHE A 1 61 ? 16.406 -21.312 -12.305 1 98.06 61 PHE A C 1
ATOM 455 O O . PHE A 1 61 ? 17.453 -21.922 -12.531 1 98.06 61 PHE A O 1
ATOM 462 N N . GLY A 1 62 ? 15.32 -21.531 -12.984 1 97.69 62 GLY A N 1
ATOM 463 C CA . GLY A 1 62 ? 15.195 -22.578 -13.992 1 97.69 62 GLY A CA 1
ATOM 464 C C . GLY A 1 62 ? 15.969 -22.266 -15.266 1 97.69 62 GLY A C 1
ATOM 465 O O . GLY A 1 62 ? 16.562 -23.172 -15.859 1 97.69 62 GLY A O 1
ATOM 466 N N . PHE A 1 63 ? 15.898 -21.031 -15.68 1 96.88 63 PHE A N 1
ATOM 467 C CA . PHE A 1 63 ? 16.641 -20.656 -16.875 1 96.88 63 PHE A CA 1
ATOM 468 C C . PHE A 1 63 ? 18.125 -20.969 -16.719 1 96.88 63 PHE A C 1
ATOM 470 O O . PHE A 1 63 ? 18.75 -21.562 -17.594 1 96.88 63 PHE A O 1
ATOM 477 N N . ALA A 1 64 ? 18.672 -20.547 -15.602 1 97.12 64 ALA A N 1
ATOM 478 C CA . ALA A 1 64 ? 20.078 -20.828 -15.336 1 97.12 64 ALA A CA 1
ATOM 479 C C . ALA A 1 64 ? 20.344 -22.328 -15.227 1 97.12 64 ALA A C 1
ATOM 481 O O . ALA A 1 64 ? 21.391 -22.812 -15.648 1 97.12 64 ALA A O 1
ATOM 482 N N . ALA A 1 65 ? 19.438 -23.047 -14.656 1 96.81 65 ALA A N 1
ATOM 483 C CA . ALA A 1 65 ? 19.578 -24.5 -14.547 1 96.81 65 ALA A CA 1
ATOM 484 C C . ALA A 1 65 ? 19.656 -25.156 -15.93 1 96.81 65 ALA A C 1
ATOM 486 O O . ALA A 1 65 ? 20.484 -26.031 -16.156 1 96.81 65 ALA A O 1
ATOM 487 N N . TYR A 1 66 ? 18.828 -24.75 -16.812 1 95.44 66 TYR A N 1
ATOM 488 C CA . TYR A 1 66 ? 18.812 -25.297 -18.172 1 95.44 66 TYR A CA 1
ATOM 489 C C . TYR A 1 66 ? 20.109 -24.969 -18.906 1 95.44 66 TYR A C 1
ATOM 491 O O . TYR A 1 66 ? 20.672 -25.828 -19.578 1 95.44 66 TYR A O 1
ATOM 499 N N . VAL A 1 67 ? 20.531 -23.734 -18.781 1 94.31 67 VAL A N 1
ATOM 500 C CA . VAL A 1 67 ? 21.766 -23.328 -19.453 1 94.31 67 VAL A CA 1
ATOM 501 C C . VAL A 1 67 ? 22.922 -24.172 -18.938 1 94.31 67 VAL A C 1
ATOM 503 O O . VAL A 1 67 ? 23.75 -24.625 -19.734 1 94.31 67 VAL A O 1
ATOM 506 N N . THR A 1 68 ? 23 -24.359 -17.672 1 93.25 68 THR A N 1
ATOM 507 C CA . THR A 1 68 ? 24.062 -25.172 -17.078 1 93.25 68 THR A CA 1
ATOM 508 C C . THR A 1 68 ? 23.969 -26.609 -17.562 1 93.25 68 THR A C 1
ATOM 510 O O . THR A 1 68 ? 24.984 -27.234 -17.922 1 93.25 68 THR A O 1
ATOM 513 N N . ALA A 1 69 ? 22.812 -27.156 -17.531 1 93.62 69 ALA A N 1
ATOM 514 C CA . ALA A 1 69 ? 22.625 -28.531 -17.984 1 93.62 69 ALA A CA 1
ATOM 515 C C . ALA A 1 69 ? 23.078 -28.688 -19.438 1 93.62 69 ALA A C 1
ATOM 517 O O . ALA A 1 69 ? 23.734 -29.672 -19.781 1 93.62 69 ALA A O 1
ATOM 518 N N . ILE A 1 70 ? 22.734 -27.75 -20.25 1 92.31 70 ILE A N 1
ATOM 519 C CA . ILE A 1 70 ? 23.078 -27.781 -21.672 1 92.31 70 ILE A CA 1
ATOM 520 C C . ILE A 1 70 ? 24.594 -27.672 -21.828 1 92.31 70 ILE A C 1
ATOM 522 O O . ILE A 1 70 ? 25.188 -28.391 -22.641 1 92.31 70 ILE A O 1
ATOM 526 N N . THR A 1 71 ? 25.172 -26.844 -21.078 1 90.75 71 THR A N 1
ATOM 527 C CA . THR A 1 71 ? 26.609 -26.641 -21.188 1 90.75 71 THR A CA 1
ATOM 528 C C . THR A 1 71 ? 27.375 -27.859 -20.656 1 90.75 71 THR A C 1
ATOM 530 O O . THR A 1 71 ? 28.406 -28.234 -21.234 1 90.75 71 THR A O 1
ATOM 533 N N . LEU A 1 72 ? 26.938 -28.406 -19.578 1 89.62 72 LEU A N 1
ATOM 534 C CA . LEU A 1 72 ? 27.562 -29.609 -19.031 1 89.62 72 LEU A CA 1
ATOM 535 C C . LEU A 1 72 ? 27.453 -30.766 -20.016 1 89.62 72 LEU A C 1
ATOM 537 O O . LEU A 1 72 ? 28.375 -31.578 -20.141 1 89.62 72 LEU A O 1
ATOM 541 N N . ARG A 1 73 ? 26.328 -30.828 -20.609 1 89.75 73 ARG A N 1
ATOM 542 C CA . ARG A 1 73 ? 26.109 -31.875 -21.594 1 89.75 73 ARG A CA 1
ATOM 543 C C . ARG A 1 73 ? 27.047 -31.734 -22.781 1 89.75 73 ARG A C 1
ATOM 545 O O . ARG A 1 73 ? 27.5 -32.719 -23.359 1 89.75 73 ARG A O 1
ATOM 552 N N . ALA A 1 74 ? 27.375 -30.531 -23.141 1 88.19 74 ALA A N 1
ATOM 553 C CA . ALA A 1 74 ? 28.25 -30.234 -24.266 1 88.19 74 ALA A CA 1
ATOM 554 C C . ALA A 1 74 ? 29.719 -30.469 -23.891 1 88.19 74 ALA A C 1
ATOM 556 O O . ALA A 1 74 ? 30.594 -30.516 -24.766 1 88.19 74 ALA A O 1
ATOM 557 N N . GLU A 1 75 ? 30.016 -30.656 -22.703 1 85.81 75 GLU A N 1
ATOM 558 C CA . GLU A 1 75 ? 31.344 -30.938 -22.188 1 85.81 75 GLU A CA 1
ATOM 559 C C . GLU A 1 75 ? 32.375 -29.906 -22.688 1 85.81 75 GLU A C 1
ATOM 561 O O . GLU A 1 75 ? 33.406 -30.266 -23.25 1 85.81 75 GLU A O 1
ATOM 566 N N . THR A 1 76 ? 32.125 -28.672 -22.594 1 81.12 76 THR A N 1
ATOM 567 C CA . THR A 1 76 ? 32.938 -27.594 -23.141 1 81.12 76 THR A CA 1
ATOM 568 C C . THR A 1 76 ? 34.125 -27.297 -22.25 1 81.12 76 THR A C 1
ATOM 570 O O . THR A 1 76 ? 35.031 -26.531 -22.609 1 81.12 76 THR A O 1
ATOM 573 N N . GLY A 1 77 ? 34.25 -27.891 -21.125 1 81.94 77 GLY A N 1
ATOM 574 C CA . GLY A 1 77 ? 35.375 -27.625 -20.203 1 81.94 77 GLY A CA 1
ATOM 575 C C . GLY A 1 77 ? 34.969 -26.703 -19.062 1 81.94 77 GLY A C 1
ATOM 576 O O . GLY A 1 77 ? 34.031 -25.922 -19.188 1 81.94 77 GLY A O 1
ATOM 577 N N . LEU A 1 78 ? 35.719 -26.625 -18.062 1 81.31 78 LEU A N 1
ATOM 578 C CA . LEU A 1 78 ? 35.406 -25.938 -16.812 1 81.31 78 LEU A CA 1
ATOM 579 C C . LEU A 1 78 ? 35.5 -24.422 -16.984 1 81.31 78 LEU A C 1
ATOM 581 O O . LEU A 1 78 ? 34.656 -23.672 -16.5 1 81.31 78 LEU A O 1
ATOM 585 N N . ILE A 1 79 ? 36.5 -23.953 -17.672 1 83.81 79 ILE A N 1
ATOM 586 C CA . ILE A 1 79 ? 36.719 -22.516 -17.844 1 83.81 79 ILE A CA 1
ATOM 587 C C . ILE A 1 79 ? 35.594 -21.906 -18.672 1 83.81 79 ILE A C 1
ATOM 589 O O . ILE A 1 79 ? 35.062 -20.844 -18.359 1 83.81 79 ILE A O 1
ATOM 593 N N . THR A 1 80 ? 35.281 -22.641 -19.719 1 84 80 THR A N 1
ATOM 594 C CA . THR A 1 80 ? 34.188 -22.172 -20.562 1 84 80 THR A CA 1
ATOM 595 C C . THR A 1 80 ? 32.844 -22.203 -19.812 1 84 80 THR A C 1
ATOM 597 O O . THR A 1 80 ? 32.031 -21.312 -19.969 1 84 80 THR A O 1
ATOM 600 N N . GLU A 1 81 ? 32.719 -23.188 -19.016 1 83.12 81 GLU A N 1
ATOM 601 C CA . GLU A 1 81 ? 31.484 -23.312 -18.219 1 83.12 81 GLU A CA 1
ATOM 602 C C . GLU A 1 81 ? 31.359 -22.156 -17.234 1 83.12 81 GLU A C 1
ATOM 604 O O . GLU A 1 81 ? 30.281 -21.594 -17.062 1 83.12 81 GLU A O 1
ATOM 609 N N . LEU A 1 82 ? 32.406 -21.812 -16.641 1 85.44 82 LEU A N 1
ATOM 610 C CA . LEU A 1 82 ? 32.406 -20.719 -15.664 1 85.44 82 LEU A CA 1
ATOM 611 C C . LEU A 1 82 ? 32.188 -19.375 -16.344 1 85.44 82 LEU A C 1
ATOM 613 O O . LEU A 1 82 ? 31.469 -18.516 -15.82 1 85.44 82 LEU A O 1
ATOM 617 N N . ALA A 1 83 ? 32.812 -19.203 -17.531 1 89.69 83 ALA A N 1
ATOM 618 C CA . ALA A 1 83 ? 32.625 -17.969 -18.297 1 89.69 83 ALA A CA 1
ATOM 619 C C . ALA A 1 83 ? 31.172 -17.797 -18.734 1 89.69 83 ALA A C 1
ATOM 621 O O . ALA A 1 83 ? 30.625 -16.703 -18.672 1 89.69 83 ALA A O 1
ATOM 622 N N . LEU A 1 84 ? 30.672 -18.938 -19.125 1 88 84 LEU A N 1
ATOM 623 C CA . LEU A 1 84 ? 29.281 -18.891 -19.547 1 88 84 LEU A CA 1
ATOM 624 C C . LEU A 1 84 ? 28.359 -18.641 -18.359 1 88 84 LEU A C 1
ATOM 626 O O . LEU A 1 84 ? 27.344 -17.953 -18.5 1 88 84 LEU A O 1
ATOM 630 N N . ALA A 1 85 ? 28.719 -19.188 -17.266 1 90.12 85 ALA A N 1
ATOM 631 C CA . ALA A 1 85 ? 27.938 -18.953 -16.047 1 90.12 85 ALA A CA 1
ATOM 632 C C . ALA A 1 85 ? 27.906 -17.484 -15.688 1 90.12 85 ALA A C 1
ATOM 634 O O . ALA A 1 85 ? 26.844 -16.938 -15.352 1 90.12 85 ALA A O 1
ATOM 635 N N . VAL A 1 86 ? 29 -16.844 -15.773 1 92.56 86 VAL A N 1
ATOM 636 C CA . VAL A 1 86 ? 29.094 -15.43 -15.445 1 92.56 86 VAL A CA 1
ATOM 637 C C . VAL A 1 86 ? 28.297 -14.617 -16.453 1 92.56 86 VAL A C 1
ATOM 639 O O . VAL A 1 86 ? 27.578 -13.672 -16.094 1 92.56 86 VAL A O 1
ATOM 642 N N . ALA A 1 87 ? 28.438 -15.031 -17.703 1 94.19 87 ALA A N 1
ATOM 643 C CA . ALA A 1 87 ? 27.703 -14.328 -18.75 1 94.19 87 ALA A CA 1
ATOM 644 C C . ALA A 1 87 ? 26.203 -14.438 -18.531 1 94.19 87 ALA A C 1
ATOM 646 O O . ALA A 1 87 ? 25.469 -13.469 -18.734 1 94.19 87 ALA A O 1
ATOM 647 N N . VAL A 1 88 ? 25.766 -15.594 -18.125 1 94.38 88 VAL A N 1
ATOM 648 C CA . VAL A 1 88 ? 24.344 -15.82 -17.891 1 94.38 88 VAL A CA 1
ATOM 649 C C . VAL A 1 88 ? 23.875 -15.008 -16.688 1 94.38 88 VAL A C 1
ATOM 651 O O . VAL A 1 88 ? 22.797 -14.406 -16.719 1 94.38 88 VAL A O 1
ATOM 654 N N . LEU A 1 89 ? 24.688 -14.977 -15.672 1 96.38 89 LEU A N 1
ATOM 655 C CA . LEU A 1 89 ? 24.328 -14.211 -14.484 1 96.38 89 LEU A CA 1
ATOM 656 C C . LEU A 1 89 ? 24.219 -12.727 -14.812 1 96.38 89 LEU A C 1
ATOM 658 O O . LEU A 1 89 ? 23.297 -12.055 -14.336 1 96.38 89 LEU A O 1
ATOM 662 N N . VAL A 1 90 ? 25.094 -12.195 -15.656 1 96.75 90 VAL A N 1
ATOM 663 C CA . VAL A 1 90 ? 25.062 -10.789 -16.047 1 96.75 90 VAL A CA 1
ATOM 664 C C . VAL A 1 90 ? 23.828 -10.516 -16.906 1 96.75 90 VAL A C 1
ATOM 666 O O . VAL A 1 90 ? 23.156 -9.5 -16.734 1 96.75 90 VAL A O 1
ATOM 669 N N . ALA A 1 91 ? 23.609 -11.453 -17.812 1 97.19 91 ALA A N 1
ATOM 670 C CA . ALA A 1 91 ? 22.438 -11.297 -18.672 1 97.19 91 ALA A CA 1
ATOM 671 C C . ALA A 1 91 ? 21.156 -11.266 -17.844 1 97.19 91 ALA A C 1
ATOM 673 O O . ALA A 1 91 ? 20.266 -10.461 -18.125 1 97.19 91 ALA A O 1
ATOM 674 N N . ILE A 1 92 ? 21.078 -12.141 -16.906 1 97.62 92 ILE A N 1
ATOM 675 C CA . ILE A 1 92 ? 19.906 -12.211 -16.031 1 97.62 92 ILE A CA 1
ATOM 676 C C . ILE A 1 92 ? 19.797 -10.922 -15.211 1 97.62 92 ILE A C 1
ATOM 678 O O . ILE A 1 92 ? 18.703 -10.367 -15.07 1 97.62 92 ILE A O 1
ATOM 682 N N . ALA A 1 93 ? 20.891 -10.461 -14.703 1 97.75 93 ALA A N 1
ATOM 683 C CA . ALA A 1 93 ? 20.906 -9.227 -13.922 1 97.75 93 ALA A CA 1
ATOM 684 C C . ALA A 1 93 ? 20.422 -8.047 -14.758 1 97.75 93 ALA A C 1
ATOM 686 O O . ALA A 1 93 ? 19.609 -7.242 -14.281 1 97.75 93 ALA A O 1
ATOM 687 N N . VAL A 1 94 ? 20.891 -7.949 -15.953 1 97.5 94 VAL A N 1
ATOM 688 C CA . VAL A 1 94 ? 20.531 -6.848 -16.844 1 97.5 94 VAL A CA 1
ATOM 689 C C . VAL A 1 94 ? 19.047 -6.938 -17.203 1 97.5 94 VAL A C 1
ATOM 691 O O . VAL A 1 94 ? 18.328 -5.938 -17.172 1 97.5 94 VAL A O 1
ATOM 694 N N . PHE A 1 95 ? 18.625 -8.133 -17.516 1 96.44 95 PHE A N 1
ATOM 695 C CA . PHE A 1 95 ? 17.219 -8.344 -17.859 1 96.44 95 PHE A CA 1
ATOM 696 C C . PHE A 1 95 ? 16.312 -7.988 -16.703 1 96.44 95 PHE A C 1
ATOM 698 O O . PHE A 1 95 ? 15.328 -7.258 -16.859 1 96.44 95 PHE A O 1
ATOM 705 N N . ALA A 1 96 ? 16.641 -8.547 -15.562 1 97.25 96 ALA A N 1
ATOM 706 C CA . ALA A 1 96 ? 15.82 -8.312 -14.375 1 97.25 96 ALA A CA 1
ATOM 707 C C . ALA A 1 96 ? 15.789 -6.824 -14.016 1 97.25 96 ALA A C 1
ATOM 709 O O . ALA A 1 96 ? 14.734 -6.281 -13.688 1 97.25 96 ALA A O 1
ATOM 710 N N . CYS A 1 97 ? 16.906 -6.148 -14.086 1 96.94 97 CYS A N 1
ATOM 711 C CA . CYS A 1 97 ? 17 -4.727 -13.773 1 96.94 97 CYS A CA 1
ATOM 712 C C . CYS A 1 97 ? 16.188 -3.9 -14.766 1 96.94 97 CYS A C 1
ATOM 714 O O . CYS A 1 97 ? 15.422 -3.02 -14.367 1 96.94 97 CYS A O 1
ATOM 716 N N . ALA A 1 98 ? 16.328 -4.223 -16.016 1 95.81 98 ALA A N 1
ATOM 717 C CA . ALA A 1 98 ? 15.617 -3.488 -17.062 1 95.81 98 ALA A CA 1
ATOM 718 C C . ALA A 1 98 ? 14.109 -3.686 -16.938 1 95.81 98 ALA A C 1
ATOM 720 O O . ALA A 1 98 ? 13.336 -2.734 -17.094 1 95.81 98 ALA A O 1
ATOM 721 N N . LEU A 1 99 ? 13.703 -4.883 -16.688 1 93.25 99 LEU A N 1
ATOM 722 C CA . LEU A 1 99 ? 12.281 -5.184 -16.547 1 93.25 99 LEU A CA 1
ATOM 723 C C . LEU A 1 99 ? 11.68 -4.402 -15.383 1 93.25 99 LEU A C 1
ATOM 725 O O . LEU A 1 99 ? 10.641 -3.754 -15.539 1 93.25 99 LEU A O 1
ATOM 729 N N . ALA A 1 100 ? 12.312 -4.453 -14.273 1 94.12 100 ALA A N 1
ATOM 730 C CA . ALA A 1 100 ? 11.812 -3.762 -13.086 1 94.12 100 ALA A CA 1
ATOM 731 C C . ALA A 1 100 ? 11.828 -2.25 -13.289 1 94.12 100 ALA A C 1
ATOM 733 O O . ALA A 1 100 ? 10.875 -1.558 -12.914 1 94.12 100 ALA A O 1
ATOM 734 N N . ALA A 1 101 ? 12.906 -1.757 -13.852 1 92.81 101 ALA A N 1
ATOM 735 C CA . ALA A 1 101 ? 13.008 -0.32 -14.102 1 92.81 101 ALA A CA 1
ATOM 736 C C . ALA A 1 101 ? 11.898 0.158 -15.023 1 92.81 101 ALA A C 1
ATOM 738 O O . ALA A 1 101 ? 11.344 1.246 -14.836 1 92.81 101 ALA A O 1
ATOM 739 N N . LEU A 1 102 ? 11.594 -0.651 -15.922 1 90.12 102 LEU A N 1
ATOM 740 C CA . LEU A 1 102 ? 10.531 -0.308 -16.859 1 90.12 102 LEU A CA 1
ATOM 741 C C . LEU A 1 102 ? 9.172 -0.309 -16.156 1 90.12 102 LEU A C 1
ATOM 743 O O . LEU A 1 102 ? 8.344 0.572 -16.406 1 90.12 102 LEU A O 1
ATOM 747 N N . ILE A 1 103 ? 8.969 -1.244 -15.328 1 89.94 103 ILE A N 1
ATOM 748 C CA . ILE A 1 103 ? 7.691 -1.399 -14.648 1 89.94 103 ILE A CA 1
ATOM 749 C C . ILE A 1 103 ? 7.496 -0.26 -13.648 1 89.94 103 ILE A C 1
ATOM 751 O O . ILE A 1 103 ? 6.406 0.305 -13.547 1 89.94 103 ILE A O 1
ATOM 755 N N . PHE A 1 104 ? 8.523 0.162 -12.938 1 91.31 104 PHE A N 1
ATOM 756 C CA . PHE A 1 104 ? 8.398 1.099 -11.82 1 91.31 104 PHE A CA 1
ATOM 757 C C . PHE A 1 104 ? 8.617 2.531 -12.297 1 91.31 104 PHE A C 1
ATOM 759 O O . PHE A 1 104 ? 8.367 3.482 -11.555 1 91.31 104 PHE A O 1
ATOM 766 N N . ARG A 1 105 ? 8.977 2.676 -13.508 1 86.62 105 ARG A N 1
ATOM 767 C CA . ARG A 1 105 ? 9.258 4.02 -14 1 86.62 105 ARG A CA 1
ATOM 768 C C . ARG A 1 105 ? 7.996 4.875 -14.008 1 86.62 105 ARG A C 1
ATOM 770 O O . ARG A 1 105 ? 7 4.508 -14.633 1 86.62 105 ARG A O 1
ATOM 777 N N . GLY A 1 106 ? 8.062 6.027 -13.273 1 76.94 106 GLY A N 1
ATOM 778 C CA . GLY A 1 106 ? 6.992 7.008 -13.297 1 76.94 106 GLY A CA 1
ATOM 779 C C . GLY A 1 106 ? 5.809 6.613 -12.43 1 76.94 106 GLY A C 1
ATOM 780 O O . GLY A 1 106 ? 4.762 7.266 -12.461 1 76.94 106 GLY A O 1
ATOM 781 N N . ARG A 1 107 ? 5.918 5.465 -11.68 1 76.06 107 ARG A N 1
ATOM 782 C CA . ARG A 1 107 ? 4.797 5 -10.867 1 76.06 107 ARG A CA 1
ATOM 783 C C . ARG A 1 107 ? 5.25 4.645 -9.461 1 76.06 107 ARG A C 1
ATOM 785 O O . ARG A 1 107 ? 6.27 3.969 -9.281 1 76.06 107 ARG A O 1
ATOM 792 N N . ASN A 1 108 ? 4.508 5.16 -8.523 1 69 108 ASN A N 1
ATOM 793 C CA . ASN A 1 108 ? 4.855 4.812 -7.145 1 69 108 ASN A CA 1
ATOM 794 C C . ASN A 1 108 ? 4.043 3.621 -6.648 1 69 108 ASN A C 1
ATOM 796 O O . ASN A 1 108 ? 4.441 2.949 -5.695 1 69 108 ASN A O 1
ATOM 800 N N . ASP A 1 109 ? 2.963 3.27 -7.27 1 67.88 109 ASP A N 1
ATOM 801 C CA . ASP A 1 109 ? 2.09 2.209 -6.777 1 67.88 109 ASP A CA 1
ATOM 802 C C . ASP A 1 109 ? 2.064 1.027 -7.746 1 67.88 109 ASP A C 1
ATOM 804 O O . ASP A 1 109 ? 1.017 0.415 -7.961 1 67.88 109 ASP A O 1
ATOM 808 N N . SER A 1 110 ? 3.242 0.614 -8.234 1 75.75 110 SER A N 1
ATOM 809 C CA . SER A 1 110 ? 3.26 -0.416 -9.266 1 75.75 110 SER A CA 1
ATOM 810 C C . SER A 1 110 ? 3.615 -1.779 -8.68 1 75.75 110 SER A C 1
ATOM 812 O O . SER A 1 110 ? 3.939 -2.711 -9.414 1 75.75 110 SER A O 1
ATOM 814 N N . GLY A 1 111 ? 3.453 -1.971 -7.379 1 81.38 111 GLY A N 1
ATOM 815 C CA . GLY A 1 111 ? 3.801 -3.221 -6.723 1 81.38 111 GLY A CA 1
ATOM 816 C C . GLY A 1 111 ? 3.01 -4.406 -7.238 1 81.38 111 GLY A C 1
ATOM 817 O O . GLY A 1 111 ? 3.588 -5.398 -7.691 1 81.38 111 GLY A O 1
ATOM 818 N N . PRO A 1 112 ? 1.725 -4.293 -7.32 1 80.44 112 PRO A N 1
ATOM 819 C CA . PRO A 1 112 ? 0.905 -5.414 -7.789 1 80.44 112 PRO A CA 1
ATOM 820 C C . PRO A 1 112 ? 1.162 -5.762 -9.258 1 80.44 112 PRO A C 1
ATOM 822 O O . PRO A 1 112 ? 1.161 -6.938 -9.625 1 80.44 112 PRO A O 1
ATOM 825 N N . TYR A 1 113 ? 1.375 -4.777 -10.078 1 83.88 113 TYR A N 1
ATOM 826 C CA . TYR A 1 113 ? 1.652 -5.02 -11.484 1 83.88 113 TYR A CA 1
ATOM 827 C C . TYR A 1 113 ? 2.984 -5.738 -11.664 1 83.88 113 TYR A C 1
ATOM 829 O O . TYR A 1 113 ? 3.119 -6.605 -12.531 1 83.88 113 TYR A O 1
ATOM 837 N N . PHE A 1 114 ? 3.922 -5.285 -10.844 1 91.88 114 PHE A N 1
ATOM 838 C CA . PHE A 1 114 ? 5.207 -5.973 -10.867 1 91.88 114 PHE A CA 1
ATOM 839 C C . PHE A 1 114 ? 5.035 -7.453 -10.555 1 91.88 114 PHE A C 1
ATOM 841 O O . PHE A 1 114 ? 5.574 -8.312 -11.258 1 91.88 114 PHE A O 1
ATOM 848 N N . SER A 1 115 ? 4.324 -7.793 -9.508 1 90.31 115 SER A N 1
ATOM 849 C CA . SER A 1 115 ? 4.086 -9.18 -9.109 1 90.31 115 SER A CA 1
ATOM 850 C C . SER A 1 115 ? 3.367 -9.953 -10.203 1 90.31 115 SER A C 1
ATOM 852 O O . SER A 1 115 ? 3.725 -11.094 -10.508 1 90.31 115 SER A O 1
ATOM 854 N N . LEU A 1 116 ? 2.443 -9.375 -10.852 1 86.69 116 LEU A N 1
ATOM 855 C CA . LEU A 1 116 ? 1.648 -10.039 -11.883 1 86.69 116 LEU A CA 1
ATOM 856 C C . LEU A 1 116 ? 2.473 -10.258 -13.148 1 86.69 116 LEU A C 1
ATOM 858 O O . LEU A 1 116 ? 2.328 -11.289 -13.812 1 86.69 116 LEU A O 1
ATOM 862 N N . ILE A 1 117 ? 3.268 -9.297 -13.453 1 90.19 117 ILE A N 1
ATOM 863 C CA . ILE A 1 117 ? 4.086 -9.422 -14.656 1 90.19 117 ILE A CA 1
ATOM 864 C C . ILE A 1 117 ? 5.109 -10.539 -14.469 1 90.19 117 ILE A C 1
ATOM 866 O O . ILE A 1 117 ? 5.312 -11.359 -15.367 1 90.19 117 ILE A O 1
ATOM 870 N N . THR A 1 118 ? 5.734 -10.547 -13.289 1 93.25 118 THR A N 1
ATOM 871 C CA . THR A 1 118 ? 6.699 -11.617 -13.031 1 93.25 118 THR A CA 1
ATOM 872 C C . THR A 1 118 ? 6.004 -12.977 -12.992 1 93.25 118 THR A C 1
ATOM 874 O O . THR A 1 118 ? 6.574 -13.984 -13.414 1 93.25 118 THR A O 1
ATOM 877 N N . LEU A 1 119 ? 4.812 -12.977 -12.539 1 89.25 119 LEU A N 1
ATOM 878 C CA . LEU A 1 119 ? 4.012 -14.195 -12.531 1 89.25 119 LEU A CA 1
ATOM 879 C C . LEU A 1 119 ? 3.729 -14.664 -13.953 1 89.25 119 LEU A C 1
ATOM 881 O O . LEU A 1 119 ? 3.912 -15.836 -14.273 1 89.25 119 LEU A O 1
ATOM 885 N N . ALA A 1 120 ? 3.303 -13.781 -14.773 1 86.81 120 ALA A N 1
ATOM 886 C CA . ALA A 1 120 ? 2.994 -14.117 -16.156 1 86.81 120 ALA A CA 1
ATOM 887 C C . ALA A 1 120 ? 4.23 -14.633 -16.891 1 86.81 120 ALA A C 1
ATOM 889 O O . ALA A 1 120 ? 4.152 -15.594 -17.656 1 86.81 120 ALA A O 1
ATOM 890 N N . LEU A 1 121 ? 5.324 -14.023 -16.609 1 90.94 121 LEU A N 1
ATOM 891 C CA . LEU A 1 121 ? 6.559 -14.398 -17.297 1 90.94 121 LEU A CA 1
ATOM 892 C C . LEU A 1 121 ? 6.98 -15.812 -16.922 1 90.94 121 LEU A C 1
ATOM 894 O O . LEU A 1 121 ? 7.422 -16.578 -17.781 1 90.94 121 LEU A O 1
ATOM 898 N N . VAL A 1 122 ? 6.863 -16.125 -15.664 1 93.19 122 VAL A N 1
ATOM 899 C CA . VAL A 1 122 ? 7.289 -17.453 -15.234 1 93.19 122 VAL A CA 1
ATOM 900 C C . VAL A 1 122 ? 6.324 -18.516 -15.781 1 93.19 122 VAL A C 1
ATOM 902 O O . VAL A 1 122 ? 6.734 -19.625 -16.125 1 93.19 122 VAL A O 1
ATOM 905 N N . MET A 1 123 ? 5.062 -18.219 -15.859 1 87.62 123 MET A N 1
ATOM 906 C CA . MET A 1 123 ? 4.078 -19.141 -16.406 1 87.62 123 MET A CA 1
ATOM 907 C C . MET A 1 123 ? 4.359 -19.438 -17.875 1 87.62 123 MET A C 1
ATOM 909 O O . MET A 1 123 ? 4.301 -20.578 -18.312 1 87.62 123 MET A O 1
ATOM 913 N N . ILE A 1 124 ? 4.691 -18.438 -18.562 1 86.75 124 ILE A N 1
ATOM 914 C CA . ILE A 1 124 ? 4.992 -18.562 -19.984 1 86.75 124 ILE A CA 1
ATOM 915 C C . ILE A 1 124 ? 6.293 -19.344 -20.156 1 86.75 124 ILE A C 1
ATOM 917 O O . ILE A 1 124 ? 6.402 -20.203 -21.047 1 86.75 124 ILE A O 1
ATOM 921 N N . ALA A 1 125 ? 7.238 -19 -19.344 1 91.31 125 ALA A N 1
ATOM 922 C CA . ALA A 1 125 ? 8.523 -19.688 -19.406 1 91.31 125 ALA A CA 1
ATOM 923 C C . ALA A 1 125 ? 8.367 -21.188 -19.156 1 91.31 125 ALA A C 1
ATOM 925 O O . ALA A 1 125 ? 9.008 -22 -19.828 1 91.31 125 ALA A O 1
ATOM 926 N N . GLU A 1 126 ? 7.613 -21.531 -18.219 1 91.62 126 GLU A N 1
ATOM 927 C CA . GLU A 1 126 ? 7.359 -22.938 -17.938 1 91.62 126 GLU A CA 1
ATOM 928 C C . GLU A 1 126 ? 6.727 -23.641 -19.125 1 91.62 126 GLU A C 1
ATOM 930 O O . GLU A 1 126 ? 7.094 -24.766 -19.453 1 91.62 126 GLU A O 1
ATOM 935 N N . GLN A 1 127 ? 5.828 -22.984 -19.75 1 85.12 127 GLN A N 1
ATOM 936 C CA . GLN A 1 127 ? 5.152 -23.547 -20.906 1 85.12 127 GLN A CA 1
ATOM 937 C C . GLN A 1 127 ? 6.125 -23.734 -22.078 1 85.12 127 GLN A C 1
ATOM 939 O O . GLN A 1 127 ? 6.102 -24.766 -22.75 1 85.12 127 GLN A O 1
ATOM 944 N N . ILE A 1 128 ? 6.926 -22.781 -22.266 1 87.56 128 ILE A N 1
ATOM 945 C CA . ILE A 1 128 ? 7.914 -22.859 -23.344 1 87.56 128 ILE A CA 1
ATOM 946 C C . ILE A 1 128 ? 8.891 -24 -23.062 1 87.56 128 ILE A C 1
ATOM 948 O O . ILE A 1 128 ? 9.227 -24.766 -23.953 1 87.56 128 ILE A O 1
ATOM 952 N N . ALA A 1 129 ? 9.336 -24.094 -21.844 1 92.25 129 ALA A N 1
ATOM 953 C CA . ALA A 1 129 ? 10.25 -25.156 -21.453 1 92.25 129 ALA A CA 1
ATOM 954 C C . ALA A 1 129 ? 9.617 -26.531 -21.656 1 92.25 129 ALA A C 1
ATOM 956 O O . ALA A 1 129 ? 10.305 -27.5 -22 1 92.25 129 ALA A O 1
ATOM 957 N N . GLY A 1 130 ? 8.375 -26.641 -21.484 1 90.19 130 GLY A N 1
ATOM 958 C CA . GLY A 1 130 ? 7.668 -27.891 -21.656 1 90.19 130 GLY A CA 1
ATOM 959 C C . GLY A 1 130 ? 7.453 -28.266 -23.109 1 90.19 130 GLY A C 1
ATOM 960 O O . GLY A 1 130 ? 7.398 -29.453 -23.453 1 90.19 130 GLY A O 1
ATOM 961 N N . THR A 1 131 ? 7.41 -27.312 -23.984 1 85.62 131 THR A N 1
ATOM 962 C CA . THR A 1 131 ? 7.055 -27.578 -25.375 1 85.62 131 THR A CA 1
ATOM 963 C C . THR A 1 131 ? 8.297 -27.594 -26.266 1 85.62 131 THR A C 1
ATOM 965 O O . THR A 1 131 ? 8.305 -28.203 -27.328 1 85.62 131 THR A O 1
ATOM 968 N N . ALA A 1 132 ? 9.32 -26.891 -25.781 1 87.81 132 ALA A N 1
ATOM 969 C CA . ALA A 1 132 ? 10.555 -26.859 -26.562 1 87.81 132 ALA A CA 1
ATOM 970 C C . ALA A 1 132 ? 11.383 -28.125 -26.328 1 87.81 132 ALA A C 1
ATOM 972 O O . ALA A 1 132 ? 12.508 -28.047 -25.812 1 87.81 132 ALA A O 1
ATOM 973 N N . THR A 1 133 ? 11.008 -29.156 -26.844 1 89.44 133 THR A N 1
ATOM 974 C CA . THR A 1 133 ? 11.578 -30.469 -26.547 1 89.44 133 THR A CA 1
ATOM 975 C C . THR A 1 133 ? 13.023 -30.547 -27.047 1 89.44 133 THR A C 1
ATOM 977 O O . THR A 1 133 ? 13.867 -31.172 -26.406 1 89.44 133 THR A O 1
ATOM 980 N N . THR A 1 134 ? 13.344 -29.938 -28.078 1 88.75 134 THR A N 1
ATOM 981 C CA . THR A 1 134 ? 14.68 -30.016 -28.656 1 88.75 134 THR A CA 1
ATOM 982 C C . THR A 1 134 ? 15.695 -29.297 -27.781 1 88.75 134 THR A C 1
ATOM 984 O O . THR A 1 134 ? 16.844 -29.734 -27.672 1 88.75 134 THR A O 1
ATOM 987 N N . LEU A 1 135 ? 15.195 -28.297 -27.094 1 88.25 135 LEU A N 1
ATOM 988 C CA . LEU A 1 135 ? 16.125 -27.484 -26.312 1 88.25 135 LEU A CA 1
ATOM 989 C C . LEU A 1 135 ? 16.125 -27.922 -24.844 1 88.25 135 LEU A C 1
ATOM 991 O O . LEU A 1 135 ? 17.172 -27.953 -24.203 1 88.25 135 LEU A O 1
ATOM 995 N N . THR A 1 136 ? 14.984 -28.328 -24.281 1 92.81 136 THR A N 1
ATOM 996 C CA . THR A 1 136 ? 14.852 -28.516 -22.844 1 92.81 136 THR A CA 1
ATOM 997 C C . THR A 1 136 ? 14.531 -29.969 -22.5 1 92.81 136 THR A C 1
ATOM 999 O O . THR A 1 136 ? 14.5 -30.344 -21.328 1 92.81 136 THR A O 1
ATOM 1002 N N . GLY A 1 137 ? 14.336 -30.781 -23.5 1 92.25 137 GLY A N 1
ATOM 1003 C CA . GLY A 1 137 ? 13.883 -32.125 -23.234 1 92.25 137 GLY A CA 1
ATOM 1004 C C . GLY A 1 137 ? 12.406 -32.219 -22.906 1 92.25 137 GLY A C 1
ATOM 1005 O O . GLY A 1 137 ? 11.898 -33.281 -22.547 1 92.25 137 GLY A O 1
ATOM 1006 N N . GLY A 1 138 ? 11.75 -31.109 -22.984 1 90.69 138 GLY A N 1
ATOM 1007 C CA . GLY A 1 138 ? 10.312 -31.062 -22.781 1 90.69 138 GLY A CA 1
ATOM 1008 C C . GLY A 1 138 ? 9.891 -31.531 -21.391 1 90.69 138 GLY A C 1
ATOM 1009 O O . GLY A 1 138 ? 10.594 -31.281 -20.406 1 90.69 138 GLY A O 1
ATOM 1010 N N . PHE A 1 139 ? 8.719 -32.188 -21.281 1 87.06 139 PHE A N 1
ATOM 1011 C CA . PHE A 1 139 ? 8.156 -32.625 -20 1 87.06 139 PHE A CA 1
ATOM 1012 C C . PHE A 1 139 ? 8.953 -33.781 -19.406 1 87.06 139 PHE A C 1
ATOM 1014 O O . PHE A 1 139 ? 8.852 -34.062 -18.219 1 87.06 139 PHE A O 1
ATOM 1021 N N . ASN A 1 140 ? 9.812 -34.375 -20.266 1 89.31 140 ASN A N 1
ATOM 1022 C CA . ASN A 1 140 ? 10.664 -35.438 -19.781 1 89.31 140 ASN A CA 1
ATOM 1023 C C . ASN A 1 140 ? 11.898 -34.906 -19.062 1 89.31 140 ASN A C 1
ATOM 1025 O O . ASN A 1 140 ? 12.539 -35.625 -18.281 1 89.31 140 ASN A O 1
ATOM 1029 N N . GLY A 1 141 ? 12.227 -33.656 -19.328 1 92.56 141 GLY A N 1
ATOM 1030 C CA . GLY A 1 141 ? 13.367 -33.031 -18.672 1 92.56 141 GLY A CA 1
ATOM 1031 C C . GLY A 1 141 ? 14.672 -33.25 -19.422 1 92.56 141 GLY A C 1
ATOM 1032 O O . GLY A 1 141 ? 14.727 -34.031 -20.359 1 92.56 141 GLY A O 1
ATOM 1033 N N . LEU A 1 142 ? 15.68 -32.562 -19.062 1 94 142 LEU A N 1
ATOM 1034 C CA . LEU A 1 142 ? 17.031 -32.656 -19.625 1 94 142 LEU A CA 1
ATOM 1035 C C . LEU A 1 142 ? 17.953 -33.375 -18.656 1 94 142 LEU A C 1
ATOM 1037 O O . LEU A 1 142 ? 18.156 -32.938 -17.516 1 94 142 LEU A O 1
ATOM 1041 N N . SER A 1 143 ? 18.391 -34.531 -19.031 1 93.88 143 SER A N 1
ATOM 1042 C CA . SER A 1 143 ? 19.297 -35.344 -18.234 1 93.88 143 SER A CA 1
ATOM 1043 C C . SER A 1 143 ? 20.5 -35.812 -19.047 1 93.88 143 SER A C 1
ATOM 1045 O O . SER A 1 143 ? 20.734 -35.312 -20.156 1 93.88 143 SER A O 1
ATOM 1047 N N . GLY A 1 144 ? 21.375 -36.594 -18.438 1 91.19 144 GLY A N 1
ATOM 1048 C CA . GLY A 1 144 ? 22.5 -37.156 -19.172 1 91.19 144 GLY A CA 1
ATOM 1049 C C . GLY A 1 144 ? 23.734 -36.281 -19.141 1 91.19 144 GLY A C 1
ATOM 1050 O O . GLY A 1 144 ? 24.453 -36.188 -20.141 1 91.19 144 GLY A O 1
ATOM 1051 N N . PHE A 1 145 ? 23.859 -35.5 -18.234 1 90.38 145 PHE A N 1
ATOM 1052 C CA . PHE A 1 145 ? 25.062 -34.688 -18.047 1 90.38 145 PHE A CA 1
ATOM 1053 C C . PHE A 1 145 ? 25.75 -35.031 -16.719 1 90.38 145 PHE A C 1
ATOM 1055 O O . PHE A 1 145 ? 25.094 -35.531 -15.805 1 90.38 145 PHE A O 1
ATOM 1062 N N . ASP A 1 146 ? 27.031 -34.781 -16.688 1 88 146 ASP A N 1
ATOM 1063 C CA . ASP A 1 146 ? 27.781 -35.031 -15.453 1 88 146 ASP A CA 1
ATOM 1064 C C . ASP A 1 146 ? 27.656 -33.812 -14.5 1 88 146 ASP A C 1
ATOM 1066 O O . ASP A 1 146 ? 27.391 -32.719 -14.938 1 88 146 ASP A O 1
ATOM 1070 N N . SER A 1 147 ? 27.828 -34.094 -13.195 1 88 147 SER A N 1
ATOM 1071 C CA . SER A 1 147 ? 27.812 -33.031 -12.203 1 88 147 SER A CA 1
ATOM 1072 C C . SER A 1 147 ? 29.016 -32.094 -12.383 1 88 147 SER A C 1
ATOM 1074 O O . SER A 1 147 ? 30.016 -32.5 -13 1 88 147 SER A O 1
ATOM 1076 N N . LEU A 1 148 ? 28.859 -30.875 -11.93 1 82.88 148 LEU A N 1
ATOM 1077 C CA . LEU A 1 148 ? 29.938 -29.891 -12 1 82.88 148 LEU A CA 1
ATOM 1078 C C . LEU A 1 148 ? 31.219 -30.438 -11.359 1 82.88 148 LEU A C 1
ATOM 1080 O O . LEU A 1 148 ? 31.188 -30.922 -10.227 1 82.88 148 LEU A O 1
ATOM 1084 N N . GLY A 1 149 ? 32.312 -30.453 -12.055 1 79.19 149 GLY A N 1
ATOM 1085 C CA . GLY A 1 149 ? 33.594 -30.969 -11.562 1 79.19 149 GLY A CA 1
ATOM 1086 C C . GLY A 1 149 ? 33.594 -32.469 -11.406 1 79.19 149 GLY A C 1
ATOM 1087 O O . GLY A 1 149 ? 34.5 -33.031 -10.789 1 79.19 149 GLY A O 1
ATOM 1088 N N . LYS A 1 150 ? 32.531 -33.156 -11.844 1 82.38 150 LYS A N 1
ATOM 1089 C CA . LYS A 1 150 ? 32.375 -34.594 -11.758 1 82.38 150 LYS A CA 1
ATOM 1090 C C . LYS A 1 150 ? 32.375 -35.062 -10.305 1 82.38 150 LYS A C 1
ATOM 1092 O O . LYS A 1 150 ? 32.906 -36.125 -9.992 1 82.38 150 LYS A O 1
ATOM 1097 N N . LEU A 1 151 ? 31.844 -34.188 -9.484 1 86.19 151 LEU A N 1
ATOM 1098 C CA . LEU A 1 151 ? 31.719 -34.531 -8.07 1 86.19 151 LEU A CA 1
ATOM 1099 C C . LEU A 1 151 ? 30.484 -35.406 -7.824 1 86.19 151 LEU A C 1
ATOM 1101 O O . LEU A 1 151 ? 29.453 -35.219 -8.477 1 86.19 151 LEU A O 1
ATOM 1105 N N . ASP A 1 152 ? 30.609 -36.219 -6.836 1 88.19 152 ASP A N 1
ATOM 1106 C CA . ASP A 1 152 ? 29.5 -37.094 -6.48 1 88.19 152 ASP A CA 1
ATOM 1107 C C . ASP A 1 152 ? 28.344 -36.281 -5.871 1 88.19 152 ASP A C 1
ATOM 1109 O O . ASP A 1 152 ? 28.5 -35.656 -4.824 1 88.19 152 ASP A O 1
ATOM 1113 N N . PRO A 1 153 ? 27.188 -36.375 -6.523 1 85.69 153 PRO A N 1
ATOM 1114 C CA . PRO A 1 153 ? 26.016 -35.625 -6.035 1 85.69 153 PRO A CA 1
ATOM 1115 C C . PRO A 1 153 ? 25.562 -36.094 -4.652 1 85.69 153 PRO A C 1
ATOM 1117 O O . PRO A 1 153 ? 24.953 -35.312 -3.916 1 85.69 153 PRO A O 1
ATOM 1120 N N . PHE A 1 154 ? 25.922 -37.25 -4.281 1 86.12 154 PHE A N 1
ATOM 1121 C CA . PHE A 1 154 ? 25.438 -37.844 -3.035 1 86.12 154 PHE A CA 1
ATOM 1122 C C . PHE A 1 154 ? 26.469 -37.688 -1.926 1 86.12 154 PHE A C 1
ATOM 1124 O O . PHE A 1 154 ? 26.234 -38.156 -0.8 1 86.12 154 PHE A O 1
ATOM 1131 N N . ALA A 1 155 ? 27.594 -37.062 -2.184 1 87.5 155 ALA A N 1
ATOM 1132 C CA . ALA A 1 155 ? 28.625 -36.938 -1.166 1 87.5 155 ALA A CA 1
ATOM 1133 C C . ALA A 1 155 ? 29.328 -35.562 -1.283 1 87.5 155 ALA A C 1
ATOM 1135 O O . ALA A 1 155 ? 28.922 -34.594 -0.642 1 87.5 155 ALA A O 1
ATOM 1136 N N . GLY A 1 156 ? 30.25 -35.5 -2.262 1 87.69 156 GLY A N 1
ATOM 1137 C CA . GLY A 1 156 ? 31.141 -34.344 -2.365 1 87.69 156 GLY A CA 1
ATOM 1138 C C . GLY A 1 156 ? 30.422 -33.062 -2.75 1 87.69 156 GLY A C 1
ATOM 1139 O O . GLY A 1 156 ? 30.828 -31.969 -2.348 1 87.69 156 GLY A O 1
ATOM 1140 N N . PHE A 1 157 ? 29.359 -33.125 -3.459 1 92.5 157 PHE A N 1
ATOM 1141 C CA . PHE A 1 157 ? 28.719 -31.922 -3.979 1 92.5 157 PHE A CA 1
ATOM 1142 C C . PHE A 1 157 ? 27.984 -31.188 -2.871 1 92.5 157 PHE A C 1
ATOM 1144 O O . PHE A 1 157 ? 27.703 -30 -2.992 1 92.5 157 PHE A O 1
ATOM 1151 N N . TYR A 1 158 ? 27.656 -31.875 -1.786 1 94.75 158 TYR A N 1
ATOM 1152 C CA . TYR A 1 158 ? 27.047 -31.25 -0.622 1 94.75 158 TYR A CA 1
ATOM 1153 C C . TYR A 1 158 ? 27.891 -30.094 -0.107 1 94.75 158 TYR A C 1
ATOM 1155 O O . TYR A 1 158 ? 27.375 -29.047 0.271 1 94.75 158 TYR A O 1
ATOM 1163 N N . TYR A 1 159 ? 29.172 -30.266 -0.185 1 93.94 159 TYR A N 1
ATOM 1164 C CA . TYR A 1 159 ? 30.062 -29.25 0.359 1 93.94 159 TYR A CA 1
ATOM 1165 C C . TYR A 1 159 ? 30.109 -28.016 -0.539 1 93.94 159 TYR A C 1
ATOM 1167 O O . TYR A 1 159 ? 30.359 -26.906 -0.064 1 93.94 159 TYR A O 1
ATOM 1175 N N . VAL A 1 160 ? 29.875 -28.234 -1.816 1 93.38 160 VAL A N 1
ATOM 1176 C CA . VAL A 1 160 ? 29.781 -27.109 -2.729 1 93.38 160 VAL A CA 1
ATOM 1177 C C . VAL A 1 160 ? 28.531 -26.281 -2.398 1 93.38 160 VAL A C 1
ATOM 1179 O O . VAL A 1 160 ? 28.578 -25.062 -2.342 1 93.38 160 VAL A O 1
ATOM 1182 N N . ILE A 1 161 ? 27.422 -27 -2.195 1 96.56 161 ILE A N 1
ATOM 1183 C CA . ILE A 1 161 ? 26.172 -26.344 -1.852 1 96.56 161 ILE A CA 1
ATOM 1184 C C . ILE A 1 161 ? 26.344 -25.562 -0.551 1 96.56 161 ILE A C 1
ATOM 1186 O O . ILE A 1 161 ? 25.875 -24.422 -0.439 1 96.56 161 ILE A O 1
ATOM 1190 N N . VAL A 1 162 ? 27.016 -26.156 0.408 1 96.38 162 VAL A N 1
ATOM 1191 C CA . VAL A 1 162 ? 27.281 -25.516 1.688 1 96.38 162 VAL A CA 1
ATOM 1192 C C . VAL A 1 162 ? 28.141 -24.266 1.47 1 96.38 162 VAL A C 1
ATOM 1194 O O . VAL A 1 162 ? 27.875 -23.219 2.059 1 96.38 162 VAL A O 1
ATOM 1197 N N . GLY A 1 163 ? 29.172 -24.438 0.631 1 95.62 163 GLY A N 1
ATOM 1198 C CA . GLY A 1 163 ? 30 -23.297 0.319 1 95.62 163 GLY A CA 1
ATOM 1199 C C . GLY A 1 163 ? 29.234 -22.125 -0.279 1 95.62 163 GLY A C 1
ATOM 1200 O O . GLY A 1 163 ? 29.422 -20.984 0.121 1 95.62 163 GLY A O 1
ATOM 1201 N N . VAL A 1 164 ? 28.344 -22.438 -1.217 1 95.88 164 VAL A N 1
ATOM 1202 C CA . VAL A 1 164 ? 27.547 -21.406 -1.87 1 95.88 164 VAL A CA 1
ATOM 1203 C C . VAL A 1 164 ? 26.578 -20.781 -0.864 1 95.88 164 VAL A C 1
ATOM 1205 O O . VAL A 1 164 ? 26.391 -19.562 -0.848 1 95.88 164 VAL A O 1
ATOM 1208 N N . THR A 1 165 ? 25.953 -21.609 -0.047 1 97.38 165 THR A N 1
ATOM 1209 C CA . THR A 1 165 ? 25.016 -21.141 0.97 1 97.38 165 THR A CA 1
ATOM 1210 C C . THR A 1 165 ? 25.688 -20.156 1.921 1 97.38 165 THR A C 1
ATOM 1212 O O . THR A 1 165 ? 25.156 -19.094 2.215 1 97.38 165 THR A O 1
ATOM 1215 N N . VAL A 1 166 ? 26.859 -20.5 2.367 1 96.38 166 VAL A N 1
ATOM 1216 C CA . VAL A 1 166 ? 27.594 -19.672 3.314 1 96.38 166 VAL A CA 1
ATOM 1217 C C . VAL A 1 166 ? 28.062 -18.391 2.625 1 96.38 166 VAL A C 1
ATOM 1219 O O . VAL A 1 166 ? 28 -17.312 3.213 1 96.38 166 VAL A O 1
ATOM 1222 N N . ALA A 1 167 ? 28.5 -18.531 1.413 1 96.19 167 ALA A N 1
ATOM 1223 C CA . ALA A 1 167 ? 28.969 -17.375 0.67 1 96.19 167 ALA A CA 1
ATOM 1224 C C . ALA A 1 167 ? 27.844 -16.359 0.46 1 96.19 167 ALA A C 1
ATOM 1226 O O . ALA A 1 167 ? 28.016 -15.164 0.662 1 96.19 167 ALA A O 1
ATOM 1227 N N . VAL A 1 168 ? 26.703 -16.859 0.033 1 96.94 168 VAL A N 1
ATOM 1228 C CA . VAL A 1 168 ? 25.547 -15.984 -0.214 1 96.94 168 VAL A CA 1
ATOM 1229 C C . VAL A 1 168 ? 25.078 -15.359 1.099 1 96.94 168 VAL A C 1
ATOM 1231 O O . VAL A 1 168 ? 24.766 -14.172 1.149 1 96.94 168 VAL A O 1
ATOM 1234 N N . SER A 1 169 ? 25.016 -16.156 2.158 1 96.44 169 SER A N 1
ATOM 1235 C CA . SER A 1 169 ? 24.625 -15.641 3.465 1 96.44 169 SER A CA 1
ATOM 1236 C C . SER A 1 169 ? 25.594 -14.57 3.949 1 96.44 169 SER A C 1
ATOM 1238 O O . SER A 1 169 ? 25.172 -13.547 4.5 1 96.44 169 SER A O 1
ATOM 1240 N N . LEU A 1 170 ? 26.891 -14.836 3.74 1 95.25 170 LEU A N 1
ATOM 1241 C CA . LEU A 1 170 ? 27.891 -13.852 4.113 1 95.25 170 LEU A CA 1
ATOM 1242 C C . LEU A 1 170 ? 27.703 -12.555 3.326 1 95.25 170 LEU A C 1
ATOM 1244 O O . LEU A 1 170 ? 27.766 -11.461 3.896 1 95.25 170 LEU A O 1
ATOM 1248 N N . LEU A 1 171 ? 27.484 -12.719 2.08 1 95.19 171 LEU A N 1
ATOM 1249 C CA . LEU A 1 171 ? 27.25 -11.562 1.225 1 95.19 171 LEU A CA 1
ATOM 1250 C C . LEU A 1 171 ? 26.047 -10.766 1.707 1 95.19 171 LEU A C 1
ATOM 1252 O O . LEU A 1 171 ? 26.094 -9.531 1.774 1 95.19 171 LEU A O 1
ATOM 1256 N N . LEU A 1 172 ? 25.016 -11.414 2.059 1 95.56 172 LEU A N 1
ATOM 1257 C CA . LEU A 1 172 ? 23.781 -10.758 2.494 1 95.56 172 LEU A CA 1
ATOM 1258 C C . LEU A 1 172 ? 23.984 -10.094 3.852 1 95.56 172 LEU A C 1
ATOM 1260 O O . LEU A 1 172 ? 23.438 -9.008 4.098 1 95.56 172 LEU A O 1
ATOM 1264 N N . PHE A 1 173 ? 24.766 -10.719 4.727 1 93.5 173 PHE A N 1
ATOM 1265 C CA . PHE A 1 173 ? 25.062 -10.117 6.02 1 93.5 173 PHE A CA 1
ATOM 1266 C C . PHE A 1 173 ? 25.891 -8.844 5.844 1 93.5 173 PHE A C 1
ATOM 1268 O O . PHE A 1 173 ? 25.672 -7.855 6.551 1 93.5 173 PHE A O 1
ATOM 1275 N N . VAL A 1 174 ? 26.797 -8.883 4.934 1 92.75 174 VAL A N 1
ATOM 1276 C CA . VAL A 1 174 ? 27.625 -7.715 4.664 1 92.75 174 VAL A CA 1
ATOM 1277 C C . VAL A 1 174 ? 26.766 -6.602 4.07 1 92.75 174 VAL A C 1
ATOM 1279 O O . VAL A 1 174 ? 26.828 -5.449 4.504 1 92.75 174 VAL A O 1
ATOM 1282 N N . LEU A 1 175 ? 25.922 -6.918 3.145 1 92.88 175 LEU A N 1
ATOM 1283 C CA . LEU A 1 175 ? 25.047 -5.938 2.494 1 92.88 175 LEU A CA 1
ATOM 1284 C C . LEU A 1 175 ? 24.109 -5.297 3.498 1 92.88 175 LEU A C 1
ATOM 1286 O O . LEU A 1 175 ? 23.75 -4.121 3.363 1 92.88 175 LEU A O 1
ATOM 1290 N N . ASN A 1 176 ? 23.734 -6.016 4.477 1 91 176 ASN A N 1
ATOM 1291 C CA . ASN A 1 176 ? 22.797 -5.535 5.492 1 91 176 ASN A CA 1
ATOM 1292 C C . ASN A 1 176 ? 23.422 -4.418 6.332 1 91 176 ASN A C 1
ATOM 1294 O O . ASN A 1 176 ? 22.688 -3.65 6.977 1 91 176 ASN A O 1
ATOM 1298 N N . ARG A 1 177 ? 24.703 -4.25 6.266 1 89.75 177 ARG A N 1
ATOM 1299 C CA . ARG A 1 177 ? 25.391 -3.238 7.066 1 89.75 177 ARG A CA 1
ATOM 1300 C C . ARG A 1 177 ? 25.797 -2.047 6.211 1 89.75 177 ARG A C 1
ATOM 1302 O O . ARG A 1 177 ? 26.344 -1.066 6.723 1 89.75 177 ARG A O 1
ATOM 1309 N N . LEU A 1 178 ? 25.547 -2.129 4.988 1 93 178 LEU A N 1
ATOM 1310 C CA . LEU A 1 178 ? 25.984 -1.095 4.059 1 93 178 LEU A CA 1
ATOM 1311 C C . LEU A 1 178 ? 24.859 -0.119 3.754 1 93 178 LEU A C 1
ATOM 1313 O O . LEU A 1 178 ? 23.688 -0.429 3.98 1 93 178 LEU A O 1
ATOM 1317 N N . PRO A 1 179 ? 25.156 1.085 3.268 1 94.31 179 PRO A N 1
ATOM 1318 C CA . PRO A 1 179 ? 24.141 2.104 2.959 1 94.31 179 PRO A CA 1
ATOM 1319 C C . PRO A 1 179 ? 23.156 1.649 1.886 1 94.31 179 PRO A C 1
ATOM 1321 O O . PRO A 1 179 ? 22.031 2.127 1.847 1 94.31 179 PRO A O 1
ATOM 1324 N N . VAL A 1 180 ? 23.578 0.686 1.104 1 93.75 180 VAL A N 1
ATOM 1325 C CA . VAL A 1 180 ? 22.672 0.173 0.084 1 93.75 180 VAL A CA 1
ATOM 1326 C C . VAL A 1 180 ? 21.438 -0.427 0.748 1 93.75 180 VAL A C 1
ATOM 1328 O O . VAL A 1 180 ? 20.312 -0.315 0.223 1 93.75 180 VAL A O 1
ATOM 1331 N N . ASN A 1 181 ? 21.625 -1.093 1.821 1 93.62 181 ASN A N 1
ATOM 1332 C CA . ASN A 1 181 ? 20.516 -1.642 2.586 1 93.62 181 ASN A CA 1
ATOM 1333 C C . ASN A 1 181 ? 19.594 -0.54 3.098 1 93.62 181 ASN A C 1
ATOM 1335 O O . ASN A 1 181 ? 18.359 -0.678 3.053 1 93.62 181 ASN A O 1
ATOM 1339 N N . LEU A 1 182 ? 20.203 0.522 3.545 1 94.44 182 LEU A N 1
ATOM 1340 C CA . LEU A 1 182 ? 19.438 1.646 4.082 1 94.44 182 LEU A CA 1
ATOM 1341 C C . LEU A 1 182 ? 18.578 2.295 2.998 1 94.44 182 LEU A C 1
ATOM 1343 O O . LEU A 1 182 ? 17.406 2.607 3.227 1 94.44 182 LEU A O 1
ATOM 1347 N N . ILE A 1 183 ? 19.141 2.443 1.887 1 96.06 183 ILE A N 1
ATOM 1348 C CA . ILE A 1 183 ? 18.453 3.078 0.775 1 96.06 183 ILE A CA 1
ATOM 1349 C C . ILE A 1 183 ? 17.312 2.172 0.295 1 96.06 183 ILE A C 1
ATOM 1351 O O . ILE A 1 183 ? 16.219 2.648 -0.024 1 96.06 183 ILE A O 1
ATOM 1355 N N . ALA A 1 184 ? 17.547 0.903 0.267 1 95.19 184 ALA A N 1
ATOM 1356 C CA . ALA A 1 184 ? 16.516 -0.044 -0.131 1 95.19 184 ALA A CA 1
ATOM 1357 C C . ALA A 1 184 ? 15.336 -0.013 0.844 1 95.19 184 ALA A C 1
ATOM 1359 O O . ALA A 1 184 ? 14.18 -0.014 0.428 1 95.19 184 ALA A O 1
ATOM 1360 N N . ARG A 1 185 ? 15.617 0.058 2.086 1 94.62 185 ARG A N 1
ATOM 1361 C CA . ARG A 1 185 ? 14.586 0.134 3.109 1 94.62 185 ARG A CA 1
ATOM 1362 C C . ARG A 1 185 ? 13.805 1.442 3.004 1 94.62 185 ARG A C 1
ATOM 1364 O O . ARG A 1 185 ? 12.609 1.482 3.287 1 94.62 185 ARG A O 1
ATOM 1371 N N . ALA A 1 186 ? 14.531 2.473 2.605 1 96.5 186 ALA A N 1
ATOM 1372 C CA . ALA A 1 186 ? 13.906 3.785 2.465 1 96.5 186 ALA A CA 1
ATOM 1373 C C . ALA A 1 186 ? 12.859 3.777 1.354 1 96.5 186 ALA A C 1
ATOM 1375 O O . ALA A 1 186 ? 11.844 4.469 1.444 1 96.5 186 ALA A O 1
ATOM 1376 N N . VAL A 1 187 ? 13.094 2.955 0.329 1 95.5 187 VAL A N 1
ATOM 1377 C CA . VAL A 1 187 ? 12.141 2.83 -0.763 1 95.5 187 VAL A CA 1
ATOM 1378 C C . VAL A 1 187 ? 10.812 2.285 -0.229 1 95.5 187 VAL A C 1
ATOM 1380 O O . VAL A 1 187 ? 9.742 2.793 -0.57 1 95.5 187 VAL A O 1
ATOM 1383 N N . ALA A 1 188 ? 10.914 1.304 0.639 1 93 188 ALA A N 1
ATOM 1384 C CA . ALA A 1 188 ? 9.727 0.66 1.194 1 93 188 ALA A CA 1
ATOM 1385 C C . ALA A 1 188 ? 9.008 1.582 2.178 1 93 188 ALA A C 1
ATOM 1387 O O . ALA A 1 188 ? 7.781 1.548 2.289 1 93 188 ALA A O 1
ATOM 1388 N N . ASP A 1 189 ? 9.75 2.375 2.803 1 93.75 189 ASP A N 1
ATOM 1389 C CA . ASP A 1 189 ? 9.203 3.199 3.879 1 93.75 189 ASP A CA 1
ATOM 1390 C C . ASP A 1 189 ? 8.5 4.434 3.324 1 93.75 189 ASP A C 1
ATOM 1392 O O . ASP A 1 189 ? 7.359 4.723 3.691 1 93.75 189 ASP A O 1
ATOM 1396 N N . ASN A 1 190 ? 9.148 5.188 2.496 1 95.44 190 ASN A N 1
ATOM 1397 C CA . ASN A 1 190 ? 8.641 6.438 1.947 1 95.44 190 ASN A CA 1
ATOM 1398 C C . ASN A 1 190 ? 9.289 6.77 0.607 1 95.44 190 ASN A C 1
ATOM 1400 O O . ASN A 1 190 ? 10.203 7.598 0.541 1 95.44 190 ASN A O 1
ATOM 1404 N N . GLU A 1 191 ? 8.711 6.23 -0.439 1 94.81 191 GLU A N 1
ATOM 1405 C CA . GLU A 1 191 ? 9.305 6.332 -1.771 1 94.81 191 GLU A CA 1
ATOM 1406 C C . GLU A 1 191 ? 9.266 7.77 -2.279 1 94.81 191 GLU A C 1
ATOM 1408 O O . GLU A 1 191 ? 10.258 8.273 -2.812 1 94.81 191 GLU A O 1
ATOM 1413 N N . PRO A 1 192 ? 8.211 8.578 -2.09 1 93.75 192 PRO A N 1
ATOM 1414 C CA . PRO A 1 192 ? 8.195 9.961 -2.564 1 93.75 192 PRO A CA 1
ATOM 1415 C C . PRO A 1 192 ? 9.281 10.82 -1.913 1 93.75 192 PRO A C 1
ATOM 1417 O O . PRO A 1 192 ? 9.914 11.641 -2.586 1 93.75 192 PRO A O 1
ATOM 1420 N N . ARG A 1 193 ? 9.484 10.602 -0.65 1 95.56 193 ARG A N 1
ATOM 1421 C CA . ARG A 1 193 ? 10.523 11.367 0.037 1 95.56 193 ARG A CA 1
ATOM 1422 C C . ARG A 1 193 ? 11.898 11.031 -0.521 1 95.56 193 ARG A C 1
ATOM 1424 O O . ARG A 1 193 ? 12.742 11.922 -0.693 1 95.56 193 ARG A O 1
ATOM 1431 N N . LEU A 1 194 ? 12.109 9.789 -0.732 1 96.25 194 LEU A N 1
ATOM 1432 C CA . LEU A 1 194 ? 13.398 9.375 -1.284 1 96.25 194 LEU A CA 1
ATOM 1433 C C . LEU A 1 194 ? 13.625 9.992 -2.66 1 96.25 194 LEU A C 1
ATOM 1435 O O . LEU A 1 194 ? 14.75 10.367 -2.996 1 96.25 194 LEU A O 1
ATOM 1439 N N . GLN A 1 195 ? 12.586 10.117 -3.451 1 94.88 195 GLN A N 1
ATOM 1440 C CA . GLN A 1 195 ? 12.688 10.75 -4.762 1 94.88 195 GLN A CA 1
ATOM 1441 C C . GLN A 1 195 ? 13.023 12.234 -4.633 1 94.88 195 GLN A C 1
ATOM 1443 O O . GLN A 1 195 ? 13.852 12.758 -5.387 1 94.88 195 GLN A O 1
ATOM 1448 N N . LEU A 1 196 ? 12.422 12.875 -3.664 1 94.88 196 LEU A N 1
ATOM 1449 C CA . LEU A 1 196 ? 12.695 14.289 -3.455 1 94.88 196 LEU A CA 1
ATOM 1450 C C . LEU A 1 196 ? 14.133 14.508 -3.002 1 94.88 196 LEU A C 1
ATOM 1452 O O . LEU A 1 196 ? 14.672 15.609 -3.141 1 94.88 196 LEU A O 1
ATOM 1456 N N . LEU A 1 197 ? 14.711 13.438 -2.434 1 95.94 197 LEU A N 1
ATOM 1457 C CA . LEU A 1 197 ? 16.109 13.508 -2.051 1 95.94 197 LEU A CA 1
ATOM 1458 C C . LEU A 1 197 ? 17.016 13.133 -3.225 1 95.94 197 LEU A C 1
ATOM 1460 O O . LEU A 1 197 ? 18.234 12.969 -3.055 1 95.94 197 LEU A O 1
ATOM 1464 N N . GLY A 1 198 ? 16.422 12.898 -4.379 1 93.94 198 GLY A N 1
ATOM 1465 C CA . GLY A 1 198 ? 17.203 12.773 -5.598 1 93.94 198 GLY A CA 1
ATOM 1466 C C . GLY A 1 198 ? 17.516 11.336 -5.961 1 93.94 198 GLY A C 1
ATOM 1467 O O . GLY A 1 198 ? 18.297 11.078 -6.871 1 93.94 198 GLY A O 1
ATOM 1468 N N . PHE A 1 199 ? 17 10.367 -5.281 1 94.94 199 PHE A N 1
ATOM 1469 C CA . PHE A 1 199 ? 17.266 8.961 -5.578 1 94.94 199 PHE A CA 1
ATOM 1470 C C . PHE A 1 199 ? 16.266 8.422 -6.594 1 94.94 199 PHE A C 1
ATOM 1472 O O . PHE A 1 199 ? 15.055 8.562 -6.418 1 94.94 199 PHE A O 1
ATOM 1479 N N . PRO A 1 200 ? 16.797 7.867 -7.672 1 94.5 200 PRO A N 1
ATOM 1480 C CA . PRO A 1 200 ? 15.898 7.219 -8.625 1 94.5 200 PRO A CA 1
ATOM 1481 C C . PRO A 1 200 ? 15.383 5.867 -8.125 1 94.5 200 PRO A C 1
ATOM 1483 O O . PRO A 1 200 ? 16.047 4.844 -8.328 1 94.5 200 PRO A O 1
ATOM 1486 N N . THR A 1 201 ? 14.234 5.867 -7.57 1 95.12 201 THR A N 1
ATOM 1487 C CA . THR A 1 201 ? 13.719 4.699 -6.867 1 95.12 201 THR A CA 1
ATOM 1488 C C . THR A 1 201 ? 13.461 3.553 -7.844 1 95.12 201 THR A C 1
ATOM 1490 O O . THR A 1 201 ? 13.57 2.381 -7.473 1 95.12 201 THR A O 1
ATOM 1493 N N . HIS A 1 202 ? 13.141 3.801 -9.164 1 94.56 202 HIS A N 1
ATOM 1494 C CA . HIS A 1 202 ? 12.906 2.74 -10.141 1 94.56 202 HIS A CA 1
ATOM 1495 C C . HIS A 1 202 ? 14.188 1.971 -10.43 1 94.56 202 HIS A C 1
ATOM 1497 O O . HIS A 1 202 ? 14.156 0.758 -10.656 1 94.56 202 HIS A O 1
ATOM 1503 N N . ILE A 1 203 ? 15.297 2.633 -10.383 1 94.81 203 ILE A N 1
ATOM 1504 C CA . ILE A 1 203 ? 16.578 1.983 -10.617 1 94.81 203 ILE A CA 1
ATOM 1505 C C . ILE A 1 203 ? 16.984 1.173 -9.383 1 94.81 203 ILE A C 1
ATOM 1507 O O . ILE A 1 203 ? 17.547 0.082 -9.508 1 94.81 203 ILE A O 1
ATOM 1511 N N . ILE A 1 204 ? 16.734 1.723 -8.227 1 94.94 204 ILE A N 1
ATOM 1512 C CA . ILE A 1 204 ? 17.062 1.03 -6.988 1 94.94 204 ILE A CA 1
ATOM 1513 C C . ILE A 1 204 ? 16.25 -0.258 -6.883 1 94.94 204 ILE A C 1
ATOM 1515 O O . ILE A 1 204 ? 16.797 -1.316 -6.559 1 94.94 204 ILE A O 1
ATOM 1519 N N . LYS A 1 205 ? 14.977 -0.201 -7.188 1 95.88 205 LYS A N 1
ATOM 1520 C CA . LYS A 1 205 ? 14.125 -1.391 -7.203 1 95.88 205 LYS A CA 1
ATOM 1521 C C . LYS A 1 205 ? 14.586 -2.377 -8.273 1 95.88 205 LYS A C 1
ATOM 1523 O O . LYS A 1 205 ? 14.578 -3.59 -8.055 1 95.88 205 LYS A O 1
ATOM 1528 N N . GLY A 1 206 ? 15.023 -1.766 -9.398 1 96.5 206 GLY A N 1
ATOM 1529 C CA . GLY A 1 206 ? 15.562 -2.613 -10.445 1 96.5 206 GLY A CA 1
ATOM 1530 C C . GLY A 1 206 ? 16.828 -3.334 -10.039 1 96.5 206 GLY A C 1
ATOM 1531 O O . GLY A 1 206 ? 16.984 -4.527 -10.305 1 96.5 206 GLY A O 1
ATOM 1532 N N . ALA A 1 207 ? 17.703 -2.658 -9.406 1 96 207 ALA A N 1
ATOM 1533 C CA . ALA A 1 207 ? 18.953 -3.248 -8.953 1 96 207 ALA A CA 1
ATOM 1534 C C . ALA A 1 207 ? 18.703 -4.328 -7.902 1 96 207 ALA A C 1
ATOM 1536 O O . ALA A 1 207 ? 19.375 -5.363 -7.895 1 96 207 ALA A O 1
ATOM 1537 N N . ALA A 1 208 ? 17.812 -4.043 -7.02 1 96.56 208 ALA A N 1
ATOM 1538 C CA . ALA A 1 208 ? 17.469 -5.031 -6 1 96.56 208 ALA A CA 1
ATOM 1539 C C . ALA A 1 208 ? 16.875 -6.293 -6.633 1 96.56 208 ALA A C 1
ATOM 1541 O O . ALA A 1 208 ? 17.188 -7.406 -6.203 1 96.56 208 ALA A O 1
ATOM 1542 N N . PHE A 1 209 ? 16.016 -6.129 -7.645 1 97.69 209 PHE A N 1
ATOM 1543 C CA . PHE A 1 209 ? 15.445 -7.277 -8.336 1 97.69 209 PHE A CA 1
ATOM 1544 C C . PHE A 1 209 ? 16.531 -8.047 -9.086 1 97.69 209 PHE A C 1
ATOM 1546 O O . PHE A 1 209 ? 16.516 -9.281 -9.094 1 97.69 209 PHE A O 1
ATOM 1553 N N . ALA A 1 210 ? 17.375 -7.328 -9.695 1 98.06 210 ALA A N 1
ATOM 1554 C CA . ALA A 1 210 ? 18.5 -7.953 -10.398 1 98.06 210 ALA A CA 1
ATOM 1555 C C . ALA A 1 210 ? 19.328 -8.805 -9.445 1 98.06 210 ALA A C 1
ATOM 1557 O O . ALA A 1 210 ? 19.719 -9.93 -9.773 1 98.06 210 ALA A O 1
ATOM 1558 N N . PHE A 1 211 ? 19.609 -8.25 -8.32 1 97.31 211 PHE A N 1
ATOM 1559 C CA . PHE A 1 211 ? 20.391 -8.977 -7.32 1 97.31 211 PHE A CA 1
ATOM 1560 C C . PHE A 1 211 ? 19.672 -10.25 -6.891 1 97.31 211 PHE A C 1
ATOM 1562 O O . PHE A 1 211 ? 20.281 -11.32 -6.816 1 97.31 211 PHE A O 1
ATOM 1569 N N . SER A 1 212 ? 18.406 -10.133 -6.609 1 98 212 SER A N 1
ATOM 1570 C CA . SER A 1 212 ? 17.594 -11.281 -6.234 1 98 212 SER A CA 1
ATOM 1571 C C . SER A 1 212 ? 17.594 -12.336 -7.336 1 98 212 SER A C 1
ATOM 1573 O O . SER A 1 212 ? 17.688 -13.531 -7.055 1 98 212 SER A O 1
ATOM 1575 N N . ALA A 1 213 ? 17.484 -11.898 -8.555 1 98.31 213 ALA A N 1
ATOM 1576 C CA . ALA A 1 213 ? 17.453 -12.789 -9.711 1 98.31 213 ALA A CA 1
ATOM 1577 C C . ALA A 1 213 ? 18.781 -13.539 -9.852 1 98.31 213 ALA A C 1
ATOM 1579 O O . ALA A 1 213 ? 18.797 -14.734 -10.156 1 98.31 213 ALA A O 1
ATOM 1580 N N . VAL A 1 214 ? 19.828 -12.859 -9.617 1 98.19 214 VAL A N 1
ATOM 1581 C CA . VAL A 1 214 ? 21.156 -13.461 -9.734 1 98.19 214 VAL A CA 1
ATOM 1582 C C . VAL A 1 214 ? 21.328 -14.547 -8.672 1 98.19 214 VAL A C 1
ATOM 1584 O O . VAL A 1 214 ? 21.891 -15.609 -8.945 1 98.19 214 VAL A O 1
ATOM 1587 N N . ILE A 1 215 ? 20.875 -14.281 -7.484 1 98.25 215 ILE A N 1
ATOM 1588 C CA . ILE A 1 215 ? 20.969 -15.273 -6.41 1 98.25 215 ILE A CA 1
ATOM 1589 C C . ILE A 1 215 ? 20.141 -16.5 -6.773 1 98.25 215 ILE A C 1
ATOM 1591 O O . ILE A 1 215 ? 20.594 -17.641 -6.57 1 98.25 215 ILE A O 1
ATOM 1595 N N . ALA A 1 216 ? 18.984 -16.266 -7.289 1 98.31 216 ALA A N 1
ATOM 1596 C CA . ALA A 1 216 ? 18.172 -17.391 -7.742 1 98.31 216 ALA A CA 1
ATOM 1597 C C . ALA A 1 216 ? 18.875 -18.188 -8.844 1 98.31 216 ALA A C 1
ATOM 1599 O O . ALA A 1 216 ? 18.844 -19.406 -8.844 1 98.31 216 ALA A O 1
ATOM 1600 N N . ALA A 1 217 ? 19.469 -17.469 -9.734 1 98.06 217 ALA A N 1
ATOM 1601 C CA . ALA A 1 217 ? 20.188 -18.109 -10.836 1 98.06 217 ALA A CA 1
ATOM 1602 C C . ALA A 1 217 ? 21.375 -18.906 -10.328 1 98.06 217 ALA A C 1
ATOM 1604 O O . ALA A 1 217 ? 21.688 -19.969 -10.867 1 98.06 217 ALA A O 1
ATOM 1605 N N . LEU A 1 218 ? 22.031 -18.391 -9.359 1 96.81 218 LEU A N 1
ATOM 1606 C CA . LEU A 1 218 ? 23.172 -19.078 -8.766 1 96.81 218 LEU A CA 1
ATOM 1607 C C . LEU A 1 218 ? 22.734 -20.391 -8.133 1 96.81 218 LEU A C 1
ATOM 1609 O O . LEU A 1 218 ? 23.406 -21.406 -8.281 1 96.81 218 LEU A O 1
ATOM 1613 N N . ALA A 1 219 ? 21.656 -20.391 -7.461 1 97.69 219 ALA A N 1
ATOM 1614 C CA . ALA A 1 219 ? 21.125 -21.594 -6.848 1 97.69 219 ALA A CA 1
ATOM 1615 C C . ALA A 1 219 ? 20.656 -22.594 -7.91 1 97.69 219 ALA A C 1
ATOM 1617 O O . ALA A 1 219 ? 21 -23.781 -7.852 1 97.69 219 ALA A O 1
ATOM 1618 N N . GLY A 1 220 ? 19.922 -22.109 -8.852 1 96.5 220 GLY A N 1
ATOM 1619 C CA . GLY A 1 220 ? 19.359 -22.969 -9.891 1 96.5 220 GLY A CA 1
ATOM 1620 C C . GLY A 1 220 ? 20.422 -23.5 -10.844 1 96.5 220 GLY A C 1
ATOM 1621 O O . GLY A 1 220 ? 20.484 -24.703 -11.094 1 96.5 220 GLY A O 1
ATOM 1622 N N . GLY A 1 221 ? 21.219 -22.641 -11.344 1 94.31 221 GLY A N 1
ATOM 1623 C CA . GLY A 1 221 ? 22.234 -23.031 -12.312 1 94.31 221 GLY A CA 1
ATOM 1624 C C . GLY A 1 221 ? 23.469 -23.641 -11.664 1 94.31 221 GLY A C 1
ATOM 1625 O O . GLY A 1 221 ? 24.031 -24.594 -12.18 1 94.31 221 GLY A O 1
ATOM 1626 N N . GLY A 1 222 ? 23.844 -23.125 -10.602 1 91.38 222 GLY A N 1
ATOM 1627 C CA . GLY A 1 222 ? 25.094 -23.547 -9.984 1 91.38 222 GLY A CA 1
ATOM 1628 C C . GLY A 1 222 ? 24.969 -24.812 -9.164 1 91.38 222 GLY A C 1
ATOM 1629 O O . GLY A 1 222 ? 25.969 -25.516 -8.938 1 91.38 222 GLY A O 1
ATOM 1630 N N . CYS A 1 223 ? 23.734 -25.156 -8.766 1 95.31 223 CYS A N 1
ATOM 1631 C CA . CYS A 1 223 ? 23.656 -26.25 -7.805 1 95.31 223 CYS A CA 1
ATOM 1632 C C . CYS A 1 223 ? 22.625 -27.281 -8.234 1 95.31 223 CYS A C 1
ATOM 1634 O O . CYS A 1 223 ? 22.891 -28.484 -8.172 1 95.31 223 CYS A O 1
ATOM 1636 N N . LEU A 1 224 ? 21.547 -26.891 -8.781 1 95.81 224 LEU A N 1
ATOM 1637 C CA . LEU A 1 224 ? 20.406 -27.797 -8.961 1 95.81 224 LEU A CA 1
ATOM 1638 C C . LEU A 1 224 ? 20.734 -28.891 -9.961 1 95.81 224 LEU A C 1
ATOM 1640 O O . LEU A 1 224 ? 20.516 -30.078 -9.68 1 95.81 224 LEU A O 1
ATOM 1644 N N . PRO A 1 225 ? 21.266 -28.562 -11.172 1 94.88 225 PRO A N 1
ATOM 1645 C CA . PRO A 1 225 ? 21.5 -29.641 -12.133 1 94.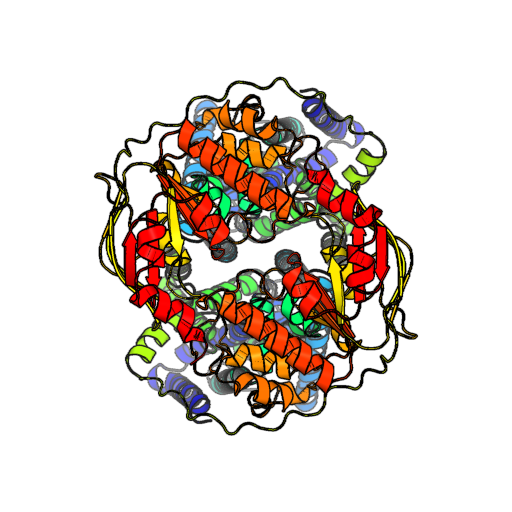88 225 PRO A CA 1
ATOM 1646 C C . PRO A 1 225 ? 22.5 -30.688 -11.625 1 94.88 225 PRO A C 1
ATOM 1648 O O . PRO A 1 225 ? 22.281 -31.875 -11.812 1 94.88 225 PRO A O 1
ATOM 1651 N N . SER A 1 226 ? 23.516 -30.25 -10.992 1 93.75 226 SER A N 1
ATOM 1652 C CA . SER A 1 226 ? 24.531 -31.156 -10.492 1 93.75 226 SER A CA 1
ATOM 1653 C C . SER A 1 226 ? 24 -31.984 -9.312 1 93.75 226 SER A C 1
ATOM 1655 O O . SER A 1 226 ? 24.406 -33.125 -9.117 1 93.75 226 SER A O 1
ATOM 1657 N N . HIS A 1 227 ? 23.156 -31.406 -8.539 1 95.31 227 HIS A N 1
ATOM 1658 C CA . HIS A 1 227 ? 22.609 -32.094 -7.375 1 95.31 227 HIS A CA 1
ATOM 1659 C C . HIS A 1 227 ? 21.547 -33.094 -7.789 1 95.31 227 HIS A C 1
ATOM 1661 O O . HIS A 1 227 ? 21.562 -34.25 -7.312 1 95.31 227 HIS A O 1
ATOM 1667 N N . GLN A 1 228 ? 20.641 -32.75 -8.727 1 94.69 228 GLN A N 1
ATOM 1668 C CA . GLN A 1 228 ? 19.484 -33.594 -9.07 1 94.69 228 GLN A CA 1
ATOM 1669 C C . GLN A 1 228 ? 19.781 -34.438 -10.289 1 94.69 228 GLN A C 1
ATOM 1671 O O . GLN A 1 228 ? 19.141 -35.5 -10.492 1 94.69 228 GLN A O 1
ATOM 1676 N N . GLY A 1 229 ? 20.688 -34.062 -11.133 1 94.12 229 GLY A N 1
ATOM 1677 C CA . GLY A 1 229 ? 21.031 -34.812 -12.336 1 94.12 229 GLY A CA 1
ATOM 1678 C C . GLY A 1 229 ? 20 -34.656 -13.438 1 94.12 229 GLY A C 1
ATOM 1679 O O . GLY A 1 229 ? 20.078 -35.344 -14.469 1 94.12 229 GLY A O 1
ATOM 1680 N N . ILE A 1 230 ? 18.984 -33.781 -13.203 1 95.19 230 ILE A N 1
ATOM 1681 C CA . ILE A 1 230 ? 17.922 -33.562 -14.18 1 95.19 230 ILE A CA 1
ATOM 1682 C C . ILE A 1 230 ? 17.328 -32.156 -13.984 1 95.19 230 ILE A C 1
ATOM 1684 O O . ILE A 1 230 ? 17.312 -31.641 -12.867 1 95.19 230 ILE A O 1
ATOM 1688 N N . VAL A 1 231 ? 17.016 -31.578 -15.094 1 96.75 231 VAL A N 1
ATOM 1689 C CA . VAL A 1 231 ? 16.297 -30.312 -15.062 1 96.75 231 VAL A CA 1
ATOM 1690 C C . VAL A 1 231 ? 14.969 -30.453 -15.789 1 96.75 231 VAL A C 1
ATOM 1692 O O . VAL A 1 231 ? 14.93 -30.891 -16.938 1 96.75 231 VAL A O 1
ATOM 1695 N N . THR A 1 232 ? 13.891 -30.172 -15.109 1 96.25 232 THR A N 1
ATOM 1696 C CA . THR A 1 232 ? 12.547 -30.266 -15.672 1 96.25 232 THR A CA 1
ATOM 1697 C C . THR A 1 232 ? 11.898 -28.875 -15.75 1 96.25 232 THR A C 1
ATOM 1699 O O . THR A 1 232 ? 12.359 -27.938 -15.094 1 96.25 232 THR A O 1
ATOM 1702 N N . PRO A 1 233 ? 10.859 -28.734 -16.516 1 94.75 233 PRO A N 1
ATOM 1703 C CA . PRO A 1 233 ? 10.18 -27.453 -16.656 1 94.75 233 PRO A CA 1
ATOM 1704 C C . PRO A 1 233 ? 9.625 -26.938 -15.32 1 94.75 233 PRO A C 1
ATOM 1706 O O . PRO A 1 233 ? 9.461 -25.734 -15.141 1 94.75 233 PRO A O 1
ATOM 1709 N N . THR A 1 234 ? 9.422 -27.797 -14.383 1 91.31 234 THR A N 1
ATOM 1710 C CA . THR A 1 234 ? 8.875 -27.406 -13.086 1 91.31 234 THR A CA 1
ATOM 1711 C C . THR A 1 234 ? 9.867 -26.531 -12.32 1 91.31 234 THR A C 1
ATOM 1713 O O . THR A 1 234 ? 9.469 -25.734 -11.461 1 91.31 234 THR A O 1
ATOM 1716 N N . SER A 1 235 ? 11.18 -26.672 -12.641 1 95.06 235 SER A N 1
ATOM 1717 C CA . SER A 1 235 ? 12.203 -25.844 -12 1 95.06 235 SER A CA 1
ATOM 1718 C C . SER A 1 235 ? 12.133 -24.406 -12.477 1 95.06 235 SER A C 1
ATOM 1720 O O . SER A 1 235 ? 12.688 -23.5 -11.844 1 95.06 235 SER A O 1
ATOM 1722 N N . MET A 1 236 ? 11.445 -24.219 -13.586 1 94.81 236 MET A N 1
ATOM 1723 C CA . MET A 1 236 ? 11.211 -22.891 -14.148 1 94.81 236 MET A CA 1
ATOM 1724 C C . MET A 1 236 ? 9.727 -22.547 -14.117 1 94.81 236 MET A C 1
ATOM 1726 O O . MET A 1 236 ? 9.234 -21.844 -15.008 1 94.81 236 MET A O 1
ATOM 1730 N N . GLY A 1 237 ? 9.078 -23.094 -13.203 1 91.62 237 GLY A N 1
ATOM 1731 C CA . GLY A 1 237 ? 7.629 -22.953 -13.18 1 91.62 237 GLY A CA 1
ATOM 1732 C C . GLY A 1 237 ? 7.125 -22.125 -12.016 1 91.62 237 GLY A C 1
ATOM 1733 O O . GLY A 1 237 ? 7.891 -21.797 -11.102 1 91.62 237 GLY A O 1
ATOM 1734 N N . PHE A 1 238 ? 5.934 -21.812 -12.07 1 87.69 238 PHE A N 1
ATOM 1735 C CA . PHE A 1 238 ? 5.32 -20.953 -11.062 1 87.69 238 PHE A CA 1
ATOM 1736 C C . PHE A 1 238 ? 5.203 -21.688 -9.727 1 87.69 238 PHE A C 1
ATOM 1738 O O . PHE A 1 238 ? 5.277 -21.062 -8.664 1 87.69 238 PHE A O 1
ATOM 1745 N N . GLY A 1 239 ? 4.973 -22.969 -9.805 1 87.81 239 GLY A N 1
ATOM 1746 C CA . GLY A 1 239 ? 4.898 -23.734 -8.562 1 87.81 239 GLY A CA 1
ATOM 1747 C C . GLY A 1 239 ? 6.098 -23.516 -7.664 1 87.81 239 GLY A C 1
ATOM 1748 O O . GLY A 1 239 ? 5.945 -23.25 -6.469 1 87.81 239 GLY A O 1
ATOM 1749 N N . LEU A 1 240 ? 7.207 -23.594 -8.312 1 93 240 LEU A N 1
ATOM 1750 C CA . LEU A 1 240 ? 8.43 -23.391 -7.547 1 93 240 LEU A CA 1
ATOM 1751 C C . LEU A 1 240 ? 8.531 -21.938 -7.07 1 93 240 LEU A C 1
ATOM 1753 O O . LEU A 1 240 ? 8.945 -21.688 -5.941 1 93 240 LEU A O 1
ATOM 1757 N N . SER A 1 241 ? 8.172 -21.031 -7.918 1 94.12 241 SER A N 1
ATOM 1758 C CA . SER A 1 241 ? 8.219 -19.625 -7.531 1 94.12 241 SER A CA 1
ATOM 1759 C C . SER A 1 241 ? 7.355 -19.375 -6.301 1 94.12 241 SER A C 1
ATOM 1761 O O . SER A 1 241 ? 7.77 -18.656 -5.387 1 94.12 241 SER A O 1
ATOM 1763 N N . ALA A 1 242 ? 6.203 -19.875 -6.297 1 89.44 242 ALA A N 1
ATOM 1764 C CA . ALA A 1 242 ? 5.293 -19.719 -5.168 1 89.44 242 ALA A CA 1
ATOM 1765 C C . ALA A 1 242 ? 5.871 -20.344 -3.904 1 89.44 242 ALA A C 1
ATOM 1767 O O . ALA A 1 242 ? 5.734 -19.797 -2.809 1 89.44 242 ALA A O 1
ATOM 1768 N N . GLU A 1 243 ? 6.383 -21.5 -4.117 1 90.69 243 GLU A N 1
ATOM 1769 C CA . GLU A 1 243 ? 6.992 -22.188 -2.98 1 90.69 243 GLU A CA 1
ATOM 1770 C C . GLU A 1 243 ? 8.109 -21.344 -2.365 1 90.69 243 GLU A C 1
ATOM 1772 O O . GLU A 1 243 ? 8.211 -21.25 -1.141 1 90.69 243 GLU A O 1
ATOM 1777 N N . LEU A 1 244 ? 8.938 -20.781 -3.213 1 95 244 LEU A N 1
ATOM 1778 C CA . LEU A 1 244 ? 10.047 -19.969 -2.729 1 95 244 LEU A CA 1
ATOM 1779 C C . LEU A 1 244 ? 9.531 -18.781 -1.922 1 95 244 LEU A C 1
ATOM 1781 O O . LEU A 1 244 ? 10.125 -18.406 -0.907 1 95 244 LEU A O 1
ATOM 1785 N N . VAL A 1 245 ? 8.477 -18.188 -2.35 1 92.38 245 VAL A N 1
ATOM 1786 C CA . VAL A 1 245 ? 7.883 -17.047 -1.649 1 92.38 245 VAL A CA 1
ATOM 1787 C C . VAL A 1 245 ? 7.336 -17.5 -0.299 1 92.38 245 VAL A C 1
ATOM 1789 O O . VAL A 1 245 ? 7.492 -16.812 0.708 1 92.38 245 VAL A O 1
ATOM 1792 N N . ILE A 1 246 ? 6.723 -18.672 -0.293 1 88.06 246 ILE A N 1
ATOM 1793 C CA . ILE A 1 246 ? 6.16 -19.219 0.937 1 88.06 246 ILE A CA 1
ATOM 1794 C C . ILE A 1 246 ? 7.281 -19.5 1.934 1 88.06 246 ILE A C 1
ATOM 1796 O O . ILE A 1 246 ? 7.16 -19.188 3.121 1 88.06 246 ILE A O 1
ATOM 1800 N N . LEU A 1 247 ? 8.383 -20.094 1.408 1 92.56 247 LEU A N 1
ATOM 1801 C CA . LEU A 1 247 ? 9.531 -20.359 2.273 1 92.56 247 LEU A CA 1
ATOM 1802 C C . LEU A 1 247 ? 10.055 -19.078 2.895 1 92.56 247 LEU A C 1
ATOM 1804 O O . LEU A 1 247 ? 10.414 -19.047 4.07 1 92.56 247 LEU A O 1
ATOM 1808 N N . THR A 1 248 ? 10.086 -18.062 2.105 1 93.44 248 THR A N 1
ATOM 1809 C CA . THR A 1 248 ? 10.562 -16.75 2.557 1 93.44 248 THR A CA 1
ATOM 1810 C C . THR A 1 248 ? 9.633 -16.172 3.615 1 93.44 248 THR A C 1
ATOM 1812 O O . THR A 1 248 ? 10.094 -15.625 4.621 1 93.44 248 THR A O 1
ATOM 1815 N N . ALA A 1 249 ? 8.367 -16.297 3.447 1 89.5 249 ALA A N 1
ATOM 1816 C CA . ALA A 1 249 ? 7.383 -15.758 4.383 1 89.5 249 ALA A CA 1
ATOM 1817 C C . ALA A 1 249 ? 7.406 -16.516 5.703 1 89.5 249 ALA A C 1
ATOM 1819 O O . ALA A 1 249 ? 7.352 -15.914 6.777 1 89.5 249 ALA A O 1
ATOM 1820 N N . VAL A 1 250 ? 7.492 -17.797 5.578 1 88.56 250 VAL A N 1
ATOM 1821 C CA . VAL A 1 250 ? 7.477 -18.656 6.762 1 88.56 250 VAL A CA 1
ATOM 1822 C C . VAL A 1 250 ? 8.766 -18.453 7.559 1 88.56 250 VAL A C 1
ATOM 1824 O O . VAL A 1 250 ? 8.734 -18.359 8.789 1 88.56 250 VAL A O 1
ATOM 1827 N N . GLY A 1 251 ? 9.836 -18.469 6.875 1 91.75 251 GLY A N 1
ATOM 1828 C CA . GLY A 1 251 ? 11.117 -18.297 7.535 1 91.75 251 GLY A CA 1
ATOM 1829 C C . GLY A 1 251 ? 11.344 -16.891 8.07 1 91.75 251 GLY A C 1
ATOM 1830 O O . GLY A 1 251 ? 12.008 -16.719 9.086 1 91.75 251 GLY A O 1
ATOM 1831 N N . GLY A 1 252 ? 10.875 -15.93 7.371 1 89.69 252 GLY A N 1
ATOM 1832 C CA . GLY A 1 252 ? 11.062 -14.531 7.734 1 89.69 252 GLY A CA 1
ATOM 1833 C C . GLY A 1 252 ? 11.781 -13.727 6.664 1 89.69 252 GLY A C 1
ATOM 1834 O O . GLY A 1 252 ? 12.977 -13.906 6.441 1 89.69 252 GLY A O 1
ATOM 1835 N N . ARG A 1 253 ? 11.125 -12.789 6.145 1 88.06 253 ARG A N 1
ATOM 1836 C CA . ARG A 1 253 ? 11.68 -12.039 5.023 1 88.06 253 ARG A CA 1
ATOM 1837 C C . ARG A 1 253 ? 12.617 -10.938 5.516 1 88.06 253 ARG A C 1
ATOM 1839 O O . ARG A 1 253 ? 13.422 -10.414 4.746 1 88.06 253 ARG A O 1
ATOM 1846 N N . TYR A 1 254 ? 12.609 -10.562 6.77 1 88 254 TYR A N 1
ATOM 1847 C CA . TYR A 1 254 ? 13.367 -9.414 7.262 1 88 254 TYR A CA 1
ATOM 1848 C C . TYR A 1 254 ? 14.75 -9.852 7.742 1 88 254 TYR A C 1
ATOM 1850 O O . TYR A 1 254 ? 15.648 -9.016 7.906 1 88 254 TYR A O 1
ATOM 1858 N N . HIS A 1 255 ? 14.914 -11.18 7.941 1 89.19 255 HIS A N 1
ATOM 1859 C CA . HIS A 1 255 ? 16.203 -11.688 8.398 1 89.19 255 HIS A CA 1
ATOM 1860 C C . HIS A 1 255 ? 16.969 -12.352 7.258 1 89.19 255 HIS A C 1
ATOM 1862 O O . HIS A 1 255 ? 16.375 -13.016 6.406 1 89.19 255 HIS A O 1
ATOM 1868 N N . VAL A 1 256 ? 18.266 -12.25 7.359 1 91.25 256 VAL A N 1
ATOM 1869 C CA . VAL A 1 256 ? 19.125 -12.766 6.301 1 91.25 256 VAL A CA 1
ATOM 1870 C C . VAL A 1 256 ? 18.984 -14.281 6.207 1 91.25 256 VAL A C 1
ATOM 1872 O O . VAL A 1 256 ? 18.938 -14.844 5.109 1 91.25 256 VAL A O 1
ATOM 1875 N N . LEU A 1 257 ? 18.891 -14.977 7.344 1 93.25 257 LEU A N 1
ATOM 1876 C CA . LEU A 1 257 ? 18.859 -16.438 7.359 1 93.25 257 LEU A CA 1
ATOM 1877 C C . LEU A 1 257 ? 17.422 -16.938 7.406 1 93.25 257 LEU A C 1
ATOM 1879 O O . LEU A 1 257 ? 17.188 -18.156 7.363 1 93.25 257 LEU A O 1
ATOM 1883 N N . GLY A 1 258 ? 16.469 -16.062 7.535 1 92.56 258 GLY A N 1
ATOM 1884 C CA . GLY A 1 258 ? 15.078 -16.438 7.66 1 92.56 258 GLY A CA 1
ATOM 1885 C C . GLY A 1 258 ? 14.617 -17.375 6.559 1 92.56 258 GLY A C 1
ATOM 1886 O O . GLY A 1 258 ? 14.172 -18.5 6.832 1 92.56 258 GLY A O 1
ATOM 1887 N N . PRO A 1 259 ? 14.812 -16.984 5.32 1 94.62 259 PRO A N 1
ATOM 1888 C CA . PRO A 1 259 ? 14.367 -17.828 4.215 1 94.62 259 PRO A CA 1
ATOM 1889 C C . PRO A 1 259 ? 15.062 -19.188 4.188 1 94.62 259 PRO A C 1
ATOM 1891 O O . PRO A 1 259 ? 14.461 -20.188 3.807 1 94.62 259 PRO A O 1
ATOM 1894 N N . LEU A 1 260 ? 16.312 -19.203 4.543 1 94.94 260 LEU A N 1
ATOM 1895 C CA . LEU A 1 260 ? 17.047 -20.453 4.605 1 94.94 260 LEU A CA 1
ATOM 1896 C C . LEU A 1 260 ? 16.453 -21.375 5.66 1 94.94 260 LEU A C 1
ATOM 1898 O O . LEU A 1 260 ? 16.266 -22.578 5.418 1 94.94 260 LEU A O 1
ATOM 1902 N N . ILE A 1 261 ? 16.188 -20.844 6.809 1 92.44 261 ILE A N 1
ATOM 1903 C CA . ILE A 1 261 ? 15.555 -21.594 7.891 1 92.44 261 ILE A CA 1
ATOM 1904 C C . ILE A 1 261 ? 14.18 -22.094 7.445 1 92.44 261 ILE A C 1
ATOM 1906 O O . ILE A 1 261 ? 13.812 -23.25 7.695 1 92.44 261 ILE A O 1
ATOM 1910 N N . GLY A 1 262 ? 13.477 -21.25 6.816 1 91.69 262 GLY A N 1
ATOM 1911 C CA . GLY A 1 262 ? 12.188 -21.641 6.289 1 91.69 262 GLY A CA 1
ATOM 1912 C C . GLY A 1 262 ? 12.266 -22.812 5.32 1 91.69 262 GLY A C 1
ATOM 1913 O O . GLY A 1 262 ? 11.461 -23.734 5.387 1 91.69 262 GLY A O 1
ATOM 1914 N N . ALA A 1 263 ? 13.258 -22.781 4.441 1 95.06 263 ALA A N 1
ATOM 1915 C CA . ALA A 1 263 ? 13.43 -23.828 3.443 1 95.06 263 ALA A CA 1
ATOM 1916 C C . ALA A 1 263 ? 13.758 -25.156 4.105 1 95.06 263 ALA A C 1
ATOM 1918 O O . ALA A 1 263 ? 13.195 -26.203 3.738 1 95.06 263 ALA A O 1
ATOM 1919 N N . VAL A 1 264 ? 14.617 -25.156 5.039 1 93.12 264 VAL A N 1
ATOM 1920 C CA . VAL A 1 264 ? 15.047 -26.391 5.695 1 93.12 264 VAL A CA 1
ATOM 1921 C C . VAL A 1 264 ? 13.914 -26.938 6.57 1 93.12 264 VAL A C 1
ATOM 1923 O O . VAL A 1 264 ? 13.625 -28.125 6.555 1 93.12 264 VAL A O 1
ATOM 1926 N N . LEU A 1 265 ? 13.258 -26.062 7.312 1 89.19 265 LEU A N 1
ATOM 1927 C CA . LEU A 1 265 ? 12.195 -26.484 8.219 1 89.19 265 LEU A CA 1
ATOM 1928 C C . LEU A 1 265 ? 10.992 -27.016 7.441 1 89.19 265 LEU A C 1
ATOM 1930 O O . LEU A 1 265 ? 10.445 -28.062 7.781 1 89.19 265 LEU A O 1
ATOM 1934 N N . VAL A 1 266 ? 10.586 -26.297 6.488 1 89 266 VAL A N 1
ATOM 1935 C CA . VAL A 1 266 ? 9.43 -26.703 5.703 1 89 266 VAL A CA 1
ATOM 1936 C C . VAL A 1 266 ? 9.758 -27.969 4.914 1 89 266 VAL A C 1
ATOM 1938 O O . VAL A 1 266 ? 8.938 -28.875 4.812 1 89 266 VAL A O 1
ATOM 1941 N N . GLY A 1 267 ? 10.969 -27.953 4.289 1 89.88 267 GLY A N 1
ATOM 1942 C CA . GLY A 1 267 ? 11.391 -29.141 3.562 1 89.88 267 GLY A CA 1
ATOM 1943 C C . GLY A 1 267 ? 11.453 -30.375 4.434 1 89.88 267 GLY A C 1
ATOM 1944 O O . GLY A 1 267 ? 10.938 -31.438 4.059 1 89.88 267 GLY A O 1
ATOM 1945 N N . TRP A 1 268 ? 12.008 -30.203 5.535 1 88.31 268 TRP A N 1
ATOM 1946 C CA . TRP A 1 268 ? 12.148 -31.328 6.457 1 88.31 268 TRP A CA 1
ATOM 1947 C C . TRP A 1 268 ? 10.797 -31.766 6.992 1 88.31 268 TRP A C 1
ATOM 1949 O O . TRP A 1 268 ? 10.508 -32.969 7.059 1 88.31 268 TRP A O 1
ATOM 1959 N N . ALA A 1 269 ? 9.961 -30.844 7.426 1 86.62 269 ALA A N 1
ATOM 1960 C CA . ALA A 1 269 ? 8.625 -31.156 7.945 1 86.62 269 ALA A CA 1
ATOM 1961 C C . ALA A 1 269 ? 7.777 -31.859 6.895 1 86.62 269 ALA A C 1
ATOM 1963 O O . ALA A 1 269 ? 7.051 -32.812 7.203 1 86.62 269 ALA A O 1
ATOM 1964 N N . SER A 1 270 ? 7.891 -31.375 5.715 1 86 270 SER A N 1
ATOM 1965 C CA . SER A 1 270 ? 7.129 -31.984 4.629 1 86 270 SER A CA 1
ATOM 1966 C C . SER A 1 270 ? 7.566 -33.438 4.387 1 86 270 SER A C 1
ATOM 1968 O O . SER A 1 270 ? 6.727 -34.312 4.176 1 86 270 SER A O 1
ATOM 1970 N N . ALA A 1 271 ? 8.875 -33.656 4.418 1 84.88 271 ALA A N 1
ATOM 1971 C CA . ALA A 1 271 ? 9.414 -35 4.188 1 84.88 271 ALA A CA 1
ATOM 1972 C C . ALA A 1 271 ? 8.992 -35.969 5.305 1 84.88 271 ALA A C 1
ATOM 1974 O O . ALA A 1 271 ? 8.625 -37.094 5.043 1 84.88 271 ALA A O 1
ATOM 1975 N N . GLU A 1 272 ? 8.984 -35.531 6.496 1 84.12 272 GLU A N 1
ATOM 1976 C CA . GLU A 1 272 ? 8.641 -36.375 7.648 1 84.12 272 GLU A CA 1
ATOM 1977 C C . GLU A 1 272 ? 7.141 -36.625 7.719 1 84.12 272 GLU A C 1
ATOM 1979 O O . GLU A 1 272 ? 6.707 -37.719 8.039 1 84.12 272 GLU A O 1
ATOM 1984 N N . LEU A 1 273 ? 6.395 -35.594 7.43 1 83.19 273 LEU A N 1
ATOM 1985 C CA . LEU A 1 273 ? 4.941 -35.688 7.543 1 83.19 273 LEU A CA 1
ATOM 1986 C C . LEU A 1 273 ? 4.371 -36.5 6.398 1 83.19 273 LEU A C 1
ATOM 1988 O O . LEU A 1 273 ? 3.361 -37.219 6.566 1 83.19 273 LEU A O 1
ATOM 1992 N N . ARG A 1 274 ? 5.004 -36.344 5.246 1 81.56 274 ARG A N 1
ATOM 1993 C CA . ARG A 1 274 ? 4.531 -37.094 4.078 1 81.56 274 ARG A CA 1
ATOM 1994 C C . ARG A 1 274 ? 4.52 -38.594 4.344 1 81.56 274 ARG A C 1
ATOM 1996 O O . ARG A 1 274 ? 3.645 -39.312 3.855 1 81.56 274 ARG A O 1
ATOM 2003 N N . ASP A 1 275 ? 5.414 -39.062 5.074 1 81.88 275 ASP A N 1
ATOM 2004 C CA . ASP A 1 275 ? 5.543 -40.5 5.367 1 81.88 275 ASP A CA 1
ATOM 2005 C C . ASP A 1 275 ? 4.578 -40.906 6.469 1 81.88 275 ASP A C 1
ATOM 2007 O O . ASP A 1 275 ? 4.16 -42.062 6.523 1 81.88 275 ASP A O 1
ATOM 2011 N N . SER A 1 276 ? 4.164 -39.969 7.242 1 82.38 276 SER A N 1
ATOM 2012 C CA . SER A 1 276 ? 3.457 -40.344 8.453 1 82.38 276 SER A CA 1
ATOM 2013 C C . SER A 1 276 ? 1.983 -39.969 8.383 1 82.38 276 SER A C 1
ATOM 2015 O O . SER A 1 276 ? 1.159 -40.5 9.125 1 82.38 276 SER A O 1
ATOM 2017 N N . PHE A 1 277 ? 1.646 -38.938 7.551 1 80.44 277 PHE A N 1
ATOM 2018 C CA . PHE A 1 277 ? 0.291 -38.406 7.582 1 80.44 277 PHE A CA 1
ATOM 2019 C C . PHE A 1 277 ? -0.281 -38.281 6.176 1 80.44 277 PHE A C 1
ATOM 2021 O O . PHE A 1 277 ? 0.335 -37.688 5.297 1 80.44 277 PHE A O 1
ATOM 2028 N N . PRO A 1 278 ? -1.378 -39 5.891 1 74.12 278 PRO A N 1
ATOM 2029 C CA . PRO A 1 278 ? -1.966 -38.938 4.547 1 74.12 278 PRO A CA 1
ATOM 2030 C C . PRO A 1 278 ? -2.328 -37.531 4.125 1 74.12 278 PRO A C 1
ATOM 2032 O O . PRO A 1 278 ? -2.211 -37.188 2.945 1 74.12 278 PRO A O 1
ATOM 2035 N N . TYR A 1 279 ? -2.777 -36.625 5.023 1 76.94 279 TYR A N 1
ATOM 2036 C CA . TYR A 1 279 ? -3.176 -35.25 4.668 1 76.94 279 TYR A CA 1
ATOM 2037 C C . TYR A 1 279 ? -2.17 -34.25 5.191 1 76.94 279 TYR A C 1
ATOM 2039 O O . TYR A 1 279 ? -2.553 -33.188 5.742 1 76.94 279 TYR A O 1
ATOM 2047 N N . TRP A 1 280 ? -0.917 -34.594 4.871 1 79.56 280 TRP A N 1
ATOM 2048 C CA . TRP A 1 280 ? 0.177 -33.75 5.363 1 79.56 280 TRP A CA 1
ATOM 2049 C C . TRP A 1 280 ? 0.149 -32.375 4.711 1 79.56 280 TRP A C 1
ATOM 2051 O O . TRP A 1 280 ? 0.547 -31.391 5.328 1 79.56 280 TRP A O 1
ATOM 2061 N N . GLU A 1 281 ? -0.388 -32.25 3.539 1 76.69 281 GLU A N 1
ATOM 2062 C CA . GLU A 1 281 ? -0.436 -30.984 2.836 1 76.69 281 GLU A CA 1
ATOM 2063 C C . GLU A 1 281 ? -1.363 -30 3.543 1 76.69 281 GLU A C 1
ATOM 2065 O O . GLU A 1 281 ? -1.081 -28.797 3.598 1 76.69 281 GLU A O 1
ATOM 2070 N N . LEU A 1 282 ? -2.42 -30.531 4.039 1 77.5 282 LEU A N 1
ATOM 2071 C CA . LEU A 1 282 ? -3.361 -29.703 4.777 1 77.5 282 LEU A CA 1
ATOM 2072 C C . LEU A 1 282 ? -2.73 -29.172 6.059 1 77.5 282 LEU A C 1
ATOM 2074 O O . LEU A 1 282 ? -2.938 -28.016 6.43 1 77.5 282 LEU A O 1
ATOM 2078 N N . LEU A 1 283 ? -1.983 -30.016 6.648 1 81.62 283 LEU A N 1
ATOM 2079 C CA . LEU A 1 283 ? -1.3 -29.609 7.867 1 81.62 283 LEU A CA 1
ATOM 2080 C C . LEU A 1 283 ? -0.277 -28.516 7.578 1 81.62 283 LEU A C 1
ATOM 2082 O O . LEU A 1 283 ? -0.141 -27.562 8.352 1 81.62 283 LEU A O 1
ATOM 2086 N N . MET A 1 284 ? 0.383 -28.688 6.496 1 80.44 284 MET A N 1
ATOM 2087 C CA . MET A 1 284 ? 1.366 -27.672 6.109 1 80.44 284 MET A CA 1
ATOM 2088 C C . MET A 1 284 ? 0.689 -26.344 5.793 1 80.44 284 MET A C 1
ATOM 2090 O O . MET A 1 284 ? 1.219 -25.281 6.117 1 80.44 284 MET A O 1
ATOM 2094 N N . ALA A 1 285 ? -0.472 -26.422 5.199 1 77.38 285 ALA A N 1
ATOM 2095 C CA . ALA A 1 285 ? -1.21 -25.203 4.867 1 77.38 285 ALA A CA 1
ATOM 2096 C C . ALA A 1 285 ? -1.649 -24.469 6.129 1 77.38 285 ALA A C 1
ATOM 2098 O O . ALA A 1 285 ? -1.521 -23.25 6.219 1 77.38 285 ALA A O 1
ATOM 2099 N N . VAL A 1 286 ? -2.145 -25.203 7.027 1 82.31 286 VAL A N 1
ATOM 2100 C CA . VAL A 1 286 ? -2.596 -24.625 8.289 1 82.31 286 VAL A CA 1
ATOM 2101 C C . VAL A 1 286 ? -1.41 -24 9.023 1 82.31 286 VAL A C 1
ATOM 2103 O O . VAL A 1 286 ? -1.519 -22.906 9.57 1 82.31 286 VAL A O 1
ATOM 2106 N N . ALA A 1 287 ? -0.331 -24.75 9.008 1 81.31 287 ALA A N 1
ATOM 2107 C CA . ALA A 1 287 ? 0.875 -24.25 9.648 1 81.31 287 ALA A CA 1
ATOM 2108 C C . ALA A 1 287 ? 1.341 -22.953 8.992 1 81.31 287 ALA A C 1
ATOM 2110 O O . ALA A 1 287 ? 1.742 -22 9.68 1 81.31 287 ALA A O 1
ATOM 2111 N N . PHE A 1 288 ? 1.271 -22.969 7.734 1 80.81 288 PHE A N 1
ATOM 2112 C CA . PHE A 1 288 ? 1.646 -21.781 6.98 1 80.81 288 PHE A CA 1
ATOM 2113 C C . PHE A 1 288 ? 0.763 -20.594 7.359 1 80.81 288 PHE A C 1
ATOM 2115 O O . PHE A 1 288 ? 1.265 -19.5 7.633 1 80.81 288 PHE A O 1
ATOM 2122 N N . ILE A 1 289 ? -0.506 -20.797 7.375 1 81.56 289 ILE A N 1
ATOM 2123 C CA . ILE A 1 289 ? -1.472 -19.75 7.699 1 81.56 289 ILE A CA 1
ATOM 2124 C C . ILE A 1 289 ? -1.22 -19.234 9.117 1 81.56 289 ILE A C 1
ATOM 2126 O O . ILE A 1 289 ? -1.191 -18.031 9.344 1 81.56 289 ILE A O 1
ATOM 2130 N N . LEU A 1 290 ? -0.926 -20.094 10.008 1 83.06 290 LEU A N 1
ATOM 2131 C CA . LEU A 1 290 ? -0.705 -19.734 11.398 1 83.06 290 LEU A CA 1
ATOM 2132 C C . LEU A 1 290 ? 0.565 -18.906 11.547 1 83.06 290 LEU A C 1
ATOM 2134 O O . LEU A 1 290 ? 0.583 -17.922 12.297 1 83.06 290 LEU A O 1
ATOM 2138 N N . VAL A 1 291 ? 1.597 -19.312 10.812 1 81.12 291 VAL A N 1
ATOM 2139 C CA . VAL A 1 291 ? 2.869 -18.594 10.906 1 81.12 291 VAL A CA 1
ATOM 2140 C C . VAL A 1 291 ? 2.727 -17.188 10.328 1 81.12 291 VAL A C 1
ATOM 2142 O O . VAL A 1 291 ? 3.188 -16.219 10.93 1 81.12 291 VAL A O 1
ATOM 2145 N N . VAL A 1 292 ? 2.057 -17.172 9.25 1 77.25 292 VAL A N 1
ATOM 2146 C CA . VAL A 1 292 ? 1.938 -15.891 8.555 1 77.25 292 VAL A CA 1
ATOM 2147 C C . VAL A 1 292 ? 1.043 -14.953 9.352 1 77.25 292 VAL A C 1
ATOM 2149 O O . VAL A 1 292 ? 1.278 -13.742 9.383 1 77.25 292 VAL A O 1
ATOM 2152 N N . LEU A 1 293 ? 0.077 -15.43 10.07 1 78.56 293 LEU A N 1
ATOM 2153 C CA . LEU A 1 293 ? -0.866 -14.609 10.82 1 78.56 293 LEU A CA 1
ATOM 2154 C C . LEU A 1 293 ? -0.275 -14.203 12.164 1 78.56 293 LEU A C 1
ATOM 2156 O O . LEU A 1 293 ? -0.494 -13.078 12.633 1 78.56 293 LEU A O 1
ATOM 2160 N N . LYS A 1 294 ? 0.46 -15.023 12.766 1 78.19 294 LYS A N 1
ATOM 2161 C CA . LYS A 1 294 ? 0.91 -14.773 14.133 1 78.19 294 LYS A CA 1
ATOM 2162 C C . LYS A 1 294 ? 2.309 -14.164 14.148 1 78.19 294 LYS A C 1
ATOM 2164 O O . LYS A 1 294 ? 2.684 -13.477 15.102 1 78.19 294 LYS A O 1
ATOM 2169 N N . ALA A 1 295 ? 3.062 -14.398 13.125 1 76.62 295 ALA A N 1
ATOM 2170 C CA . ALA A 1 295 ? 4.434 -13.898 13.086 1 76.62 295 ALA A CA 1
ATOM 2171 C C . ALA A 1 295 ? 4.766 -13.297 11.727 1 76.62 295 ALA A C 1
ATOM 2173 O O . ALA A 1 295 ? 5.418 -13.93 10.898 1 76.62 295 ALA A O 1
ATOM 2174 N N . PRO A 1 296 ? 4.426 -12.047 11.641 1 69.88 296 PRO A N 1
ATOM 2175 C CA . PRO A 1 296 ? 4.684 -11.438 10.336 1 69.88 296 PRO A CA 1
ATOM 2176 C C . PRO A 1 296 ? 6.168 -11.406 9.977 1 69.88 296 PRO A C 1
ATOM 2178 O O . PRO A 1 296 ? 6.523 -11.328 8.797 1 69.88 296 PRO A O 1
ATOM 2181 N N . GLY A 1 297 ? 7.023 -11.523 10.992 1 76.12 297 GLY A N 1
ATOM 2182 C CA . GLY A 1 297 ? 8.453 -11.609 10.734 1 76.12 297 GLY A CA 1
ATOM 2183 C C . GLY A 1 297 ? 8.945 -13.031 10.57 1 76.12 297 GLY A C 1
ATOM 2184 O O . GLY A 1 297 ? 10.148 -13.258 10.391 1 76.12 297 GLY A O 1
ATOM 2185 N N . GLY A 1 298 ? 8.07 -14 10.578 1 76.06 298 GLY A N 1
ATOM 2186 C CA . GLY A 1 298 ? 8.414 -15.398 10.391 1 76.06 298 GLY A CA 1
ATOM 2187 C C . GLY A 1 298 ? 9.055 -16.016 11.617 1 76.06 298 GLY A C 1
ATOM 2188 O O . GLY A 1 298 ? 9.031 -15.438 12.703 1 76.06 298 GLY A O 1
ATOM 2189 N N . ILE A 1 299 ? 9.625 -17.094 11.398 1 79.12 299 ILE A N 1
ATOM 2190 C CA . ILE A 1 299 ? 10.227 -17.891 12.461 1 79.12 299 ILE A CA 1
ATOM 2191 C C . ILE A 1 299 ? 11.508 -17.219 12.945 1 79.12 299 ILE A C 1
ATOM 2193 O O . ILE A 1 299 ? 11.828 -17.266 14.133 1 79.12 299 ILE A O 1
ATOM 2197 N N . ALA A 1 300 ? 12.102 -16.562 12.023 1 78.12 300 ALA A N 1
ATOM 2198 C CA . ALA A 1 300 ? 13.352 -15.891 12.383 1 78.12 300 ALA A CA 1
ATOM 2199 C C . ALA A 1 300 ? 13.109 -14.781 13.406 1 78.12 300 ALA A C 1
ATOM 2201 O O . ALA A 1 300 ? 13.938 -14.562 14.289 1 78.12 300 ALA A O 1
ATOM 2202 N N . GLU A 1 301 ? 12.008 -14.086 13.258 1 72.56 301 GLU A N 1
ATOM 2203 C CA . GLU A 1 301 ? 11.68 -13.047 14.227 1 72.56 301 GLU A CA 1
ATOM 2204 C C . GLU A 1 301 ? 11.469 -13.641 15.617 1 72.56 301 GLU A C 1
ATOM 2206 O O . GLU A 1 301 ? 11.891 -13.055 16.609 1 72.56 301 GLU A O 1
ATOM 2211 N N . LEU A 1 302 ? 10.891 -14.734 15.656 1 70.62 302 LEU A N 1
ATOM 2212 C CA . LEU A 1 302 ? 10.648 -15.414 16.922 1 70.62 302 LEU A CA 1
ATOM 2213 C C . LEU A 1 302 ? 11.969 -15.82 17.578 1 70.62 302 LEU A C 1
ATOM 2215 O O . LEU A 1 302 ? 12.133 -15.68 18.797 1 70.62 302 LEU A O 1
ATOM 2219 N N . LEU A 1 303 ? 12.844 -16.172 16.688 1 71.44 303 LEU A N 1
ATOM 2220 C CA . LEU A 1 303 ? 14.133 -16.609 17.203 1 71.44 303 LEU A CA 1
ATOM 2221 C C . LEU A 1 303 ? 14.969 -15.414 17.656 1 71.44 303 LEU A C 1
ATOM 2223 O O . LEU A 1 303 ? 15.664 -15.492 18.672 1 71.44 303 LEU A O 1
ATOM 2227 N N . GLU A 1 304 ? 14.812 -14.352 16.922 1 69.06 304 GLU A N 1
ATOM 2228 C CA . GLU A 1 304 ? 15.57 -13.156 17.281 1 69.06 304 GLU A CA 1
ATOM 2229 C C . GLU A 1 304 ? 15.039 -12.531 18.562 1 69.06 304 GLU A C 1
ATOM 2231 O O . GLU A 1 304 ? 15.812 -12.055 19.391 1 69.06 304 GLU A O 1
ATOM 2236 N N . ALA A 1 305 ? 13.719 -12.453 18.641 1 64.38 305 ALA A N 1
ATOM 2237 C CA . ALA A 1 305 ? 13.125 -11.93 19.875 1 64.38 305 ALA A CA 1
ATOM 2238 C C . ALA A 1 305 ? 13.609 -12.703 21.094 1 64.38 305 ALA A C 1
ATOM 2240 O O . ALA A 1 305 ? 13.883 -12.109 22.141 1 64.38 305 ALA A O 1
ATOM 2241 N N . GLY A 1 306 ? 13.758 -13.977 20.906 1 63.09 306 GLY A N 1
ATOM 2242 C CA . GLY A 1 306 ? 14.281 -14.805 21.984 1 63.09 306 GLY A CA 1
ATOM 2243 C C . GLY A 1 306 ? 15.742 -14.523 22.297 1 63.09 306 GLY A C 1
ATOM 2244 O O . GLY A 1 306 ? 16.141 -14.477 23.469 1 63.09 306 GLY A O 1
ATOM 2245 N N . TYR A 1 307 ? 16.438 -14.219 21.188 1 64.38 307 TYR A N 1
ATOM 2246 C CA . TYR A 1 307 ? 17.875 -13.969 21.328 1 64.38 307 TYR A CA 1
ATOM 2247 C C . TYR A 1 307 ? 18.125 -12.609 21.969 1 64.38 307 TYR A C 1
ATOM 2249 O O . TYR A 1 307 ? 19.016 -12.469 22.812 1 64.38 307 TYR A O 1
ATOM 2257 N N . ARG A 1 308 ? 17.375 -11.586 21.484 1 61.66 308 ARG A N 1
ATOM 2258 C CA . ARG A 1 308 ? 17.547 -10.242 22.031 1 61.66 308 ARG A CA 1
ATOM 2259 C C . ARG A 1 308 ? 17.234 -10.219 23.516 1 61.66 308 ARG A C 1
ATOM 2261 O O . ARG A 1 308 ? 17.797 -9.406 24.266 1 61.66 308 ARG A O 1
ATOM 2268 N N . ARG A 1 309 ? 16.328 -10.992 23.891 1 56.84 309 ARG A N 1
ATOM 2269 C CA . ARG A 1 309 ? 16.016 -11.07 25.312 1 56.84 309 ARG A CA 1
ATOM 2270 C C . ARG A 1 309 ? 17.219 -11.516 26.125 1 56.84 309 ARG A C 1
ATOM 2272 O O . ARG A 1 309 ? 17.375 -11.133 27.297 1 56.84 309 ARG A O 1
ATOM 2279 N N . VAL A 1 310 ? 18 -12.18 25.438 1 57.03 310 VAL A N 1
ATOM 2280 C CA . VAL A 1 310 ? 19.125 -12.758 26.172 1 57.03 310 VAL A CA 1
ATOM 2281 C C . VAL A 1 310 ? 20.359 -11.867 26.016 1 57.03 310 VAL A C 1
ATOM 2283 O O . VAL A 1 310 ? 21.172 -11.75 26.938 1 57.03 310 VAL A O 1
ATOM 2286 N N . ARG A 1 311 ? 20.594 -11.375 24.75 1 55.12 311 ARG A N 1
ATOM 2287 C CA . ARG A 1 311 ? 21.797 -10.578 24.578 1 55.12 311 ARG A CA 1
ATOM 2288 C C . ARG A 1 311 ? 21.469 -9.094 24.484 1 55.12 311 ARG A C 1
ATOM 2290 O O . ARG A 1 311 ? 20.703 -8.672 23.625 1 55.12 311 ARG A O 1
ATOM 2297 N N . ALA A 1 312 ? 21.641 -8.461 25.578 1 52.03 312 ALA A N 1
ATOM 2298 C CA . ALA A 1 312 ? 21.484 -7.012 25.703 1 52.03 312 ALA A CA 1
ATOM 2299 C C . ALA A 1 312 ? 22.312 -6.281 24.641 1 52.03 312 ALA A C 1
ATOM 2301 O O . ALA A 1 312 ? 23.5 -6.562 24.469 1 52.03 312 ALA A O 1
ATOM 2302 N N . THR A 1 313 ? 21.719 -5.934 23.438 1 50.16 313 THR A N 1
ATOM 2303 C CA . THR A 1 313 ? 22.453 -5.16 22.438 1 50.16 313 THR A CA 1
ATOM 2304 C C . THR A 1 313 ? 23.016 -3.881 23.047 1 50.16 313 THR A C 1
ATOM 2306 O O . THR A 1 313 ? 22.266 -3.102 23.656 1 50.16 313 THR A O 1
ATOM 2309 N N . LYS A 1 314 ? 24.281 -3.809 23.516 1 48 314 LYS A N 1
ATOM 2310 C CA . LYS A 1 314 ? 24.906 -2.559 23.938 1 48 314 LYS A CA 1
ATOM 2311 C C . LYS A 1 314 ? 24.891 -1.524 22.812 1 48 314 LYS A C 1
ATOM 2313 O O . LYS A 1 314 ? 25.203 -1.844 21.672 1 48 314 LYS A O 1
ATOM 2318 N N . PRO A 1 315 ? 24.172 -0.457 23.109 1 49.66 315 PRO A N 1
ATOM 2319 C CA . PRO A 1 315 ? 24.25 0.611 22.109 1 49.66 315 PRO A CA 1
ATOM 2320 C C . PRO A 1 315 ? 25.688 0.888 21.656 1 49.66 315 PRO A C 1
ATOM 2322 O O . PRO A 1 315 ? 26.625 0.82 22.469 1 49.66 315 PRO A O 1
ATOM 2325 N N . GLY A 1 316 ? 26.062 0.504 20.469 1 48.97 316 GLY A N 1
ATOM 2326 C CA . GLY A 1 316 ? 27.406 0.768 19.984 1 48.97 316 GLY A CA 1
ATOM 2327 C C . GLY A 1 316 ? 27.875 2.178 20.281 1 48.97 316 GLY A C 1
ATOM 2328 O O . GLY A 1 316 ? 27.062 3.07 20.531 1 48.97 316 GLY A O 1
ATOM 2329 N N . ALA A 1 317 ? 29.156 2.402 20.781 1 52.56 317 ALA A N 1
ATOM 2330 C CA . ALA A 1 317 ? 29.828 3.688 20.984 1 52.56 317 ALA A CA 1
ATOM 2331 C C . ALA A 1 317 ? 29.562 4.633 19.828 1 52.56 317 ALA A C 1
ATOM 2333 O O . ALA A 1 317 ? 29.391 4.191 18.688 1 52.56 317 ALA A O 1
ATOM 2334 N N . PRO A 1 318 ? 29.156 5.84 20.109 1 58.09 318 PRO A N 1
ATOM 2335 C CA . PRO A 1 318 ? 28.984 6.832 19.047 1 58.09 318 PRO A CA 1
ATOM 2336 C C . PRO A 1 318 ? 30.141 6.855 18.047 1 58.09 318 PRO A C 1
ATOM 2338 O O . PRO A 1 318 ? 31.312 6.848 18.469 1 58.09 318 PRO A O 1
ATOM 2341 N N . SER A 1 319 ? 30.047 6.305 16.875 1 64.12 319 SER A N 1
ATOM 2342 C CA . SER A 1 319 ? 31.078 6.297 15.844 1 64.12 319 SER A CA 1
ATOM 2343 C C . SER A 1 319 ? 31.516 7.715 15.492 1 64.12 319 SER A C 1
ATOM 2345 O O . SER A 1 319 ? 30.719 8.656 15.586 1 64.12 319 SER A O 1
ATOM 2347 N N . LYS A 1 320 ? 32.875 8.008 15.25 1 76.38 320 LYS A N 1
ATOM 2348 C CA . LYS A 1 320 ? 33.438 9.297 14.859 1 76.38 320 LYS A CA 1
ATOM 2349 C C . LYS A 1 320 ? 32.812 9.82 13.578 1 76.38 320 LYS A C 1
ATOM 2351 O O . LYS A 1 320 ? 32.625 9.078 12.609 1 76.38 320 LYS A O 1
ATOM 2356 N N . VAL A 1 321 ? 32.312 11.039 13.609 1 84.81 321 VAL A N 1
ATOM 2357 C CA . VAL A 1 321 ? 31.719 11.727 12.477 1 84.81 321 VAL A CA 1
ATOM 2358 C C . VAL A 1 321 ? 32.781 12 11.414 1 84.81 321 VAL A C 1
ATOM 2360 O O . VAL A 1 321 ? 33.906 12.328 11.734 1 84.81 321 VAL A O 1
ATOM 2363 N N . ILE A 1 322 ? 32.5 11.719 10.172 1 89.31 322 ILE A N 1
ATOM 2364 C CA . ILE A 1 322 ? 33.344 11.984 9.031 1 89.31 322 ILE A CA 1
ATOM 2365 C C . ILE A 1 322 ? 32.781 13.125 8.195 1 89.31 322 ILE A C 1
ATOM 2367 O O . ILE A 1 322 ? 31.562 13.188 7.984 1 89.31 322 ILE A O 1
ATOM 2371 N N . ALA A 1 323 ? 33.656 13.977 7.777 1 89.69 323 ALA A N 1
ATOM 2372 C CA . ALA A 1 323 ? 33.219 15.078 6.938 1 89.69 323 ALA A CA 1
ATOM 2373 C C . ALA A 1 323 ? 32.625 14.562 5.625 1 89.69 323 ALA A C 1
ATOM 2375 O O . ALA A 1 323 ? 33.25 13.781 4.918 1 89.69 323 ALA A O 1
ATOM 2376 N N . ALA A 1 324 ? 31.438 15.031 5.359 1 90.5 324 ALA A N 1
ATOM 2377 C CA . ALA A 1 324 ? 30.781 14.633 4.117 1 90.5 324 ALA A CA 1
ATOM 2378 C C . ALA A 1 324 ? 31.469 15.266 2.908 1 90.5 324 ALA A C 1
ATOM 2380 O O . ALA A 1 324 ? 31.969 16.391 2.988 1 90.5 324 ALA A O 1
ATOM 2381 N N . PRO A 1 325 ? 31.531 14.523 1.84 1 89.69 325 PRO A N 1
ATOM 2382 C CA . PRO A 1 325 ? 32 15.148 0.606 1 89.69 325 PRO A CA 1
ATOM 2383 C C . PRO A 1 325 ? 31.109 16.297 0.143 1 89.69 325 PRO A C 1
ATOM 2385 O O . PRO A 1 325 ? 29.953 16.391 0.562 1 89.69 325 PRO A O 1
ATOM 2388 N N . PRO A 1 326 ? 31.641 17.219 -0.592 1 86.94 326 PRO A N 1
ATOM 2389 C CA . PRO A 1 326 ? 30.797 18.328 -1.09 1 86.94 326 PRO A CA 1
ATOM 2390 C C . PRO A 1 326 ? 29.672 17.844 -2.002 1 86.94 326 PRO A C 1
ATOM 2392 O O . PRO A 1 326 ? 29.797 16.781 -2.633 1 86.94 326 PRO A O 1
ATOM 2395 N N . THR A 1 327 ? 28.609 18.562 -1.979 1 87.56 327 THR A N 1
ATOM 2396 C CA . THR A 1 327 ? 27.484 18.266 -2.855 1 87.56 327 THR A CA 1
ATOM 2397 C C . THR A 1 327 ? 27.859 18.469 -4.316 1 87.56 327 THR A C 1
ATOM 2399 O O . THR A 1 327 ? 28.734 19.297 -4.625 1 87.56 327 THR A O 1
ATOM 2402 N N . LYS A 1 328 ? 27.219 17.734 -5.18 1 82.62 328 LYS A N 1
ATOM 2403 C CA . LYS A 1 328 ? 27.438 17.891 -6.613 1 82.62 328 LYS A CA 1
ATOM 2404 C C . LYS A 1 328 ? 27 19.266 -7.098 1 82.62 328 LYS A C 1
ATOM 2406 O O . LYS A 1 328 ? 25.922 19.75 -6.719 1 82.62 328 LYS A O 1
ATOM 2411 N N . ALA A 1 329 ? 27.906 19.859 -7.727 1 72.31 329 ALA A N 1
ATOM 2412 C CA . ALA A 1 329 ? 27.688 21.234 -8.18 1 72.31 329 ALA A CA 1
ATOM 2413 C C . ALA A 1 329 ? 26.484 21.297 -9.133 1 72.31 329 ALA A C 1
ATOM 2415 O O . ALA A 1 329 ? 26.328 20.438 -10 1 72.31 329 ALA A O 1
ATOM 2416 N N . VAL A 1 330 ? 25.578 22.109 -8.711 1 73.94 330 VAL A N 1
ATOM 2417 C CA . VAL A 1 330 ? 24.469 22.375 -9.625 1 73.94 330 VAL A CA 1
ATOM 2418 C C . VAL A 1 330 ? 24.688 23.688 -10.352 1 73.94 330 VAL A C 1
ATOM 2420 O O . VAL A 1 330 ? 25.125 24.672 -9.75 1 73.94 330 VAL A O 1
ATOM 2423 N N . ASP A 1 331 ? 24.938 23.625 -11.664 1 62.28 331 ASP A N 1
ATOM 2424 C CA . ASP A 1 331 ? 25.062 24.859 -12.43 1 62.28 331 ASP A CA 1
ATOM 2425 C C . ASP A 1 331 ? 23.766 25.656 -12.406 1 62.28 331 ASP A C 1
ATOM 2427 O O . ASP A 1 331 ? 23.047 25.703 -13.398 1 62.28 331 ASP A O 1
ATOM 2431 N N . ALA A 1 332 ? 23.203 25.719 -11.242 1 61.44 332 ALA A N 1
ATOM 2432 C CA . ALA A 1 332 ? 21.906 26.391 -11.258 1 61.44 332 ALA A CA 1
ATOM 2433 C C . ALA A 1 332 ? 21.953 27.719 -10.516 1 61.44 332 ALA A C 1
ATOM 2435 O O . ALA A 1 332 ? 22.109 27.75 -9.289 1 61.44 332 ALA A O 1
ATOM 2436 N N . ALA A 1 333 ? 22.562 28.766 -11.227 1 68 333 ALA A N 1
ATOM 2437 C CA . ALA A 1 333 ? 22.5 30.109 -10.641 1 68 333 ALA A CA 1
ATOM 2438 C C . ALA A 1 333 ? 21.516 31 -11.398 1 68 333 ALA A C 1
ATOM 2440 O O . ALA A 1 333 ? 21.359 30.875 -12.617 1 68 333 ALA A O 1
ATOM 2441 N N . GLY A 1 334 ? 20.531 31.531 -10.719 1 81.25 334 GLY A N 1
ATOM 2442 C CA . GLY A 1 334 ? 19.609 32.469 -11.32 1 81.25 334 GLY A CA 1
ATOM 2443 C C . GLY A 1 334 ? 18.234 32.469 -10.68 1 81.25 334 GLY A C 1
ATOM 2444 O O . GLY A 1 334 ? 18 31.719 -9.727 1 81.25 334 GLY A O 1
ATOM 2445 N N . PRO A 1 335 ? 17.453 33.25 -11.266 1 90.75 335 PRO A N 1
ATOM 2446 C CA . PRO A 1 335 ? 16.094 33.406 -10.742 1 90.75 335 PRO A CA 1
ATOM 2447 C C . PRO A 1 335 ? 15.164 32.281 -11.227 1 90.75 335 PRO A C 1
ATOM 2449 O O . PRO A 1 335 ? 15.469 31.609 -12.211 1 90.75 335 PRO A O 1
ATOM 2452 N N . LEU A 1 336 ? 14.18 32.031 -10.469 1 93.5 336 LEU A N 1
ATOM 2453 C CA . LEU A 1 336 ? 13.07 31.172 -10.891 1 93.5 336 LEU A CA 1
ATOM 2454 C C . LEU A 1 336 ? 12.031 31.969 -11.656 1 93.5 336 LEU A C 1
ATOM 2456 O O . LEU A 1 336 ? 11.562 33 -11.164 1 93.5 336 LEU A O 1
ATOM 2460 N N . ARG A 1 337 ? 11.742 31.516 -12.844 1 95 337 ARG A N 1
ATOM 2461 C CA . ARG A 1 337 ? 10.828 32.281 -13.695 1 95 337 ARG A CA 1
ATOM 2462 C C . ARG A 1 337 ? 9.648 31.406 -14.125 1 95 337 ARG A C 1
ATOM 2464 O O . ARG A 1 337 ? 9.836 30.281 -14.594 1 95 337 ARG A O 1
ATOM 2471 N N . PHE A 1 338 ? 8.477 31.891 -13.836 1 96.38 338 PHE A N 1
ATOM 2472 C CA . PHE A 1 338 ? 7.23 31.328 -14.336 1 96.38 338 PHE A CA 1
ATOM 2473 C C . PHE A 1 338 ? 6.703 32.156 -15.516 1 96.38 338 PHE A C 1
ATOM 2475 O O . PHE A 1 338 ? 6.512 33.375 -15.391 1 96.38 338 PHE A O 1
ATOM 2482 N N . ASP A 1 339 ? 6.551 31.531 -16.641 1 96.38 339 ASP A N 1
ATOM 2483 C CA . ASP A 1 339 ? 6.043 32.188 -17.828 1 96.38 339 ASP A CA 1
ATOM 2484 C C . ASP A 1 339 ? 4.699 31.609 -18.266 1 96.38 339 ASP A C 1
ATOM 2486 O O . ASP A 1 339 ? 4.66 30.609 -18.969 1 96.38 339 ASP A O 1
ATOM 2490 N N . ASP A 1 340 ? 3.643 32.25 -17.891 1 96.75 340 ASP A N 1
ATOM 2491 C CA . ASP A 1 340 ? 2.281 31.906 -18.281 1 96.75 340 ASP A CA 1
ATOM 2492 C C . ASP A 1 340 ? 1.986 30.438 -17.984 1 96.75 340 ASP A C 1
ATOM 2494 O O . ASP A 1 340 ? 1.586 29.688 -18.875 1 96.75 340 ASP A O 1
ATOM 2498 N N . VAL A 1 341 ? 2.213 30.078 -16.797 1 96.62 341 VAL A N 1
ATOM 2499 C CA . VAL A 1 341 ? 2.111 28.672 -16.406 1 96.62 341 VAL A CA 1
ATOM 2500 C C . VAL A 1 341 ? 0.652 28.328 -16.125 1 96.62 341 VAL A C 1
ATOM 2502 O O . VAL A 1 341 ? -0.036 29.047 -15.391 1 96.62 341 VAL A O 1
ATOM 2505 N N . HIS A 1 342 ? 0.189 27.266 -16.734 1 96.12 342 HIS A N 1
ATOM 2506 C CA . HIS A 1 342 ? -1.151 26.734 -16.531 1 96.12 342 HIS A CA 1
ATOM 2507 C C . HIS A 1 342 ? -1.095 25.297 -16 1 96.12 342 HIS A C 1
ATOM 2509 O O . HIS A 1 342 ? -0.202 24.531 -16.375 1 96.12 342 HIS A O 1
ATOM 2515 N N . LEU A 1 343 ? -1.94 25.016 -15.094 1 93.5 343 LEU A N 1
ATOM 2516 C CA . LEU A 1 343 ? -2.08 23.672 -14.547 1 93.5 343 LEU A CA 1
ATOM 2517 C C . LEU A 1 343 ? -3.551 23.297 -14.398 1 93.5 343 LEU A C 1
ATOM 2519 O O . LEU A 1 343 ? -4.312 24 -13.734 1 93.5 343 LEU A O 1
ATOM 2523 N N . GLN A 1 344 ? -3.865 22.328 -15.086 1 89 344 GLN A N 1
ATOM 2524 C CA . GLN A 1 344 ? -5.234 21.828 -15.031 1 89 344 GLN A CA 1
ATOM 2525 C C . GLN A 1 344 ? -5.25 20.328 -14.734 1 89 344 GLN A C 1
ATOM 2527 O O . GLN A 1 344 ? -4.453 19.562 -15.289 1 89 344 GLN A O 1
ATOM 2532 N N . ILE A 1 345 ? -6 19.969 -13.797 1 78.81 345 ILE A N 1
ATOM 2533 C CA . ILE A 1 345 ? -6.219 18.547 -13.492 1 78.81 345 ILE A CA 1
ATOM 2534 C C . ILE A 1 345 ? -7.688 18.203 -13.711 1 78.81 345 ILE A C 1
ATOM 2536 O O . ILE A 1 345 ? -8.555 18.641 -12.953 1 78.81 345 ILE A O 1
ATOM 2540 N N . GLY A 1 346 ? -7.934 17.391 -14.648 1 70.62 346 GLY A N 1
ATOM 2541 C CA . GLY A 1 346 ? -9.328 17.172 -15 1 70.62 346 GLY A CA 1
ATOM 2542 C C . GLY A 1 346 ? -10.039 18.422 -15.445 1 70.62 346 GLY A C 1
ATOM 2543 O O . GLY A 1 346 ? -9.578 19.125 -16.344 1 70.62 346 GLY A O 1
ATOM 2544 N N . VAL A 1 347 ? -11.156 18.734 -14.703 1 66.5 347 VAL A N 1
ATOM 2545 C CA . VAL A 1 347 ? -11.961 19.891 -15.07 1 66.5 347 VAL A CA 1
ATOM 2546 C C . VAL A 1 347 ? -11.562 21.094 -14.219 1 66.5 347 VAL A C 1
ATOM 2548 O O . VAL A 1 347 ? -11.977 22.219 -14.492 1 66.5 347 VAL A O 1
ATOM 2551 N N . VAL A 1 348 ? -10.609 20.922 -13.281 1 75.81 348 VAL A N 1
ATOM 2552 C CA . VAL A 1 348 ? -10.273 21.984 -12.336 1 75.81 348 VAL A CA 1
ATOM 2553 C C . VAL A 1 348 ? -9.008 22.703 -12.797 1 75.81 348 VAL A C 1
ATOM 2555 O O . VAL A 1 348 ? -7.965 22.062 -13.008 1 75.81 348 VAL A O 1
ATOM 2558 N N . ARG A 1 349 ? -9.172 23.906 -13.016 1 87.19 349 ARG A N 1
ATOM 2559 C CA . ARG A 1 349 ? -8.023 24.75 -13.312 1 87.19 349 ARG A CA 1
ATOM 2560 C C . ARG A 1 349 ? -7.375 25.266 -12.031 1 87.19 349 ARG A C 1
ATOM 2562 O O . ARG A 1 349 ? -7.969 26.078 -11.312 1 87.19 349 ARG A O 1
ATOM 2569 N N . ILE A 1 350 ? -6.18 24.891 -11.781 1 89.5 350 ILE A N 1
ATOM 2570 C CA . ILE A 1 350 ? -5.516 25.219 -10.523 1 89.5 350 ILE A CA 1
ATOM 2571 C C . ILE A 1 350 ? -4.652 26.469 -10.711 1 89.5 350 ILE A C 1
ATOM 2573 O O . ILE A 1 350 ? -4.684 27.391 -9.891 1 89.5 350 ILE A O 1
ATOM 2577 N N . LEU A 1 351 ? -3.818 26.453 -11.781 1 95.19 351 LEU A N 1
ATOM 2578 C CA . LEU A 1 351 ? -3.041 27.625 -12.156 1 95.19 351 LEU A CA 1
ATOM 2579 C C . LEU A 1 351 ? -3.514 28.203 -13.484 1 95.19 351 LEU A C 1
ATOM 2581 O O . LEU A 1 351 ? -3.713 27.453 -14.445 1 95.19 351 LEU A O 1
ATOM 2585 N N . ASN A 1 352 ? -3.744 29.484 -13.492 1 95.44 352 ASN A N 1
ATOM 2586 C CA . ASN A 1 352 ? -4.359 30.156 -14.641 1 95.44 352 ASN A CA 1
ATOM 2587 C C . ASN A 1 352 ? -3.477 31.266 -15.18 1 95.44 352 ASN A C 1
ATOM 2589 O O . ASN A 1 352 ? -3.865 32.438 -15.156 1 95.44 352 ASN A O 1
ATOM 2593 N N . GLY A 1 353 ? -2.41 30.875 -15.695 1 95.81 353 GLY A N 1
ATOM 2594 C CA . GLY A 1 353 ? -1.529 31.859 -16.297 1 95.81 353 GLY A CA 1
ATOM 2595 C C . GLY A 1 353 ? -0.645 32.562 -15.297 1 95.81 353 GLY A C 1
ATOM 2596 O O . GLY A 1 353 ? -0.614 33.812 -15.25 1 95.81 353 GLY A O 1
ATOM 2597 N N . VAL A 1 354 ? 0.057 31.828 -14.492 1 96.19 354 VAL A N 1
ATOM 2598 C CA . VAL A 1 354 ? 0.926 32.375 -13.453 1 96.19 354 VAL A CA 1
ATOM 2599 C C . VAL A 1 354 ? 2.248 32.812 -14.07 1 96.19 354 VAL A C 1
ATOM 2601 O O . VAL A 1 354 ? 2.934 32.031 -14.727 1 96.19 354 VAL A O 1
ATOM 2604 N N . SER A 1 355 ? 2.514 34.062 -13.945 1 97.06 355 SER A N 1
ATOM 2605 C CA . SER A 1 355 ? 3.768 34.625 -14.43 1 97.06 355 SER A CA 1
ATOM 2606 C C . SER A 1 355 ? 4.449 35.469 -13.367 1 97.06 355 SER A C 1
ATOM 2608 O O . SER A 1 355 ? 3.832 36.406 -12.805 1 97.06 355 SER A O 1
ATOM 2610 N N . PHE A 1 356 ? 5.672 35.188 -13.039 1 96.06 356 PHE A N 1
ATOM 2611 C CA . PHE A 1 356 ? 6.48 35.969 -12.125 1 96.06 356 PHE A CA 1
ATOM 2612 C C . PHE A 1 356 ? 7.941 35.562 -12.18 1 96.06 356 PHE A C 1
ATOM 2614 O O . PHE A 1 356 ? 8.266 34.531 -12.789 1 96.06 356 PHE A O 1
ATOM 2621 N N . GLN A 1 357 ? 8.766 36.344 -11.656 1 95.88 357 GLN A N 1
ATOM 2622 C CA . GLN A 1 357 ? 10.195 36.062 -11.555 1 95.88 357 GLN A CA 1
ATOM 2623 C C . GLN A 1 357 ? 10.719 36.375 -10.156 1 95.88 357 GLN A C 1
ATOM 2625 O O . GLN A 1 357 ? 10.516 37.5 -9.641 1 95.88 357 GLN A O 1
ATOM 2630 N N . THR A 1 358 ? 11.336 35.375 -9.555 1 95.69 358 THR A N 1
ATOM 2631 C CA . THR A 1 358 ? 11.906 35.594 -8.234 1 95.69 358 THR A CA 1
ATOM 2632 C C . THR A 1 358 ? 13.289 36.219 -8.336 1 95.69 358 THR A C 1
ATOM 2634 O O . THR A 1 358 ? 13.906 36.219 -9.406 1 95.69 358 THR A O 1
ATOM 2637 N N . PRO A 1 359 ? 13.742 36.844 -7.254 1 94 359 PRO A N 1
ATOM 2638 C CA . PRO A 1 359 ? 15.172 37.156 -7.211 1 94 359 PRO A CA 1
ATOM 2639 C C . PRO A 1 359 ? 16.047 35.938 -7.191 1 94 359 PRO A C 1
ATOM 2641 O O . PRO A 1 359 ? 15.555 34.812 -7.008 1 94 359 PRO A O 1
ATOM 2644 N N . ALA A 1 360 ? 17.359 36.188 -7.406 1 92.69 360 ALA A N 1
ATOM 2645 C CA . ALA A 1 360 ? 18.297 35.062 -7.41 1 92.69 360 ALA A CA 1
ATOM 2646 C C . ALA A 1 360 ? 18.594 34.594 -5.988 1 92.69 360 ALA A C 1
ATOM 2648 O O . ALA A 1 360 ? 18.969 33.438 -5.777 1 92.69 360 ALA A O 1
ATOM 2649 N N . THR A 1 361 ? 18.359 35.531 -5.078 1 93.5 361 THR A N 1
ATOM 2650 C CA . THR A 1 361 ? 18.656 35.25 -3.676 1 93.5 361 THR A CA 1
ATOM 2651 C C . THR A 1 361 ? 17.578 35.875 -2.771 1 93.5 361 THR A C 1
ATOM 2653 O O . THR A 1 361 ? 16.766 36.656 -3.223 1 93.5 361 THR A O 1
ATOM 2656 N N . GLY A 1 362 ? 17.609 35.344 -1.525 1 95.38 362 GLY A N 1
ATOM 2657 C CA . GLY A 1 362 ? 16.703 35.906 -0.541 1 95.38 362 GLY A CA 1
ATOM 2658 C C . GLY A 1 362 ? 15.547 34.969 -0.201 1 95.38 362 GLY A C 1
ATOM 2659 O O . GLY A 1 362 ? 15.555 33.781 -0.574 1 95.38 362 GLY A O 1
ATOM 2660 N N . ILE A 1 363 ? 14.602 35.5 0.56 1 97.62 363 ILE A N 1
ATOM 2661 C CA . ILE A 1 363 ? 13.453 34.719 1.015 1 97.62 363 ILE A CA 1
ATOM 2662 C C . ILE A 1 363 ? 12.164 35.312 0.444 1 97.62 363 ILE A C 1
ATOM 2664 O O . ILE A 1 363 ? 11.859 36.469 0.673 1 97.62 363 ILE A O 1
ATOM 2668 N N . VAL A 1 364 ? 11.492 34.562 -0.362 1 97.69 364 VAL A N 1
ATOM 2669 C CA . VAL A 1 364 ? 10.203 34.938 -0.935 1 97.69 364 VAL A CA 1
ATOM 2670 C C . VAL A 1 364 ? 9.094 34.125 -0.277 1 97.69 364 VAL A C 1
ATOM 2672 O O . VAL A 1 364 ? 9.156 32.875 -0.219 1 97.69 364 VAL A O 1
ATOM 2675 N N . SER A 1 365 ? 8.102 34.75 0.247 1 97.62 365 SER A N 1
ATOM 2676 C CA . SER A 1 365 ? 6.945 34.062 0.808 1 97.62 365 SER A CA 1
ATOM 2677 C C . SER A 1 365 ? 5.766 34.094 -0.161 1 97.62 365 SER A C 1
ATOM 2679 O O . SER A 1 365 ? 5.535 35.094 -0.849 1 97.62 365 SER A O 1
ATOM 2681 N N . ILE A 1 366 ? 5.121 33 -0.269 1 96.81 366 ILE A N 1
ATOM 2682 C CA . ILE A 1 366 ? 3.887 32.906 -1.037 1 96.81 366 ILE A CA 1
ATOM 2683 C C . ILE A 1 366 ? 2.691 32.844 -0.088 1 96.81 366 ILE A C 1
ATOM 2685 O O . ILE A 1 366 ? 2.629 32 0.808 1 96.81 366 ILE A O 1
ATOM 2689 N N . ILE A 1 367 ? 1.752 33.781 -0.254 1 94.12 367 ILE A N 1
ATOM 2690 C CA . ILE A 1 367 ? 0.562 33.844 0.588 1 94.12 367 ILE A CA 1
ATOM 2691 C C . ILE A 1 367 ? -0.688 33.906 -0.287 1 94.12 367 ILE A C 1
ATOM 2693 O O . ILE A 1 367 ? -0.603 34.125 -1.491 1 94.12 367 ILE A O 1
ATOM 2697 N N . GLY A 1 368 ? -1.759 33.625 0.238 1 90.81 368 GLY A N 1
ATOM 2698 C CA . GLY A 1 368 ? -3.055 33.562 -0.419 1 90.81 368 GLY A CA 1
ATOM 2699 C C . GLY A 1 368 ? -4.043 32.656 0.292 1 90.81 368 GLY A C 1
ATOM 2700 O O . GLY A 1 368 ? -3.66 31.859 1.153 1 90.81 368 GLY A O 1
ATOM 2701 N N . PRO A 1 369 ? -5.293 32.812 -0.047 1 86.31 369 PRO A N 1
ATOM 2702 C CA . PRO A 1 369 ? -6.297 31.953 0.569 1 86.31 369 PRO A CA 1
ATOM 2703 C C . PRO A 1 369 ? -6.121 30.484 0.192 1 86.31 369 PRO A C 1
ATOM 2705 O O . PRO A 1 369 ? -5.328 30.156 -0.696 1 86.31 369 PRO A O 1
ATOM 2708 N N . ASN A 1 370 ? -6.844 29.672 0.945 1 83.31 370 ASN A N 1
ATOM 2709 C CA . ASN A 1 370 ? -6.801 28.25 0.614 1 83.31 370 ASN A CA 1
ATOM 2710 C C . ASN A 1 370 ? -7.352 27.984 -0.783 1 83.31 370 ASN A C 1
ATOM 2712 O O . ASN A 1 370 ? -8.398 28.516 -1.154 1 83.31 370 ASN A O 1
ATOM 2716 N N . GLY A 1 371 ? -6.586 27.25 -1.597 1 84.38 371 GLY A N 1
ATOM 2717 C CA . GLY A 1 371 ? -6.996 26.938 -2.955 1 84.38 371 GLY A CA 1
ATOM 2718 C C . GLY A 1 371 ? -6.438 27.906 -3.986 1 84.38 371 GLY A C 1
ATOM 2719 O O . GLY A 1 371 ? -6.746 27.797 -5.176 1 84.38 371 GLY A O 1
ATOM 2720 N N . ALA A 1 372 ? -5.625 28.766 -3.502 1 89.44 372 ALA A N 1
ATOM 2721 C CA . ALA A 1 372 ? -5.086 29.797 -4.402 1 89.44 372 ALA A CA 1
ATOM 2722 C C . ALA A 1 372 ? -4.059 29.188 -5.355 1 89.44 372 ALA A C 1
ATOM 2724 O O . ALA A 1 372 ? -3.701 29.812 -6.359 1 89.44 372 ALA A O 1
ATOM 2725 N N . GLY A 1 373 ? -3.566 27.984 -5.086 1 91.81 373 GLY A N 1
ATOM 2726 C CA . GLY A 1 373 ? -2.604 27.312 -5.945 1 91.81 373 GLY A CA 1
ATOM 2727 C C . GLY A 1 373 ? -1.189 27.359 -5.398 1 91.81 373 GLY A C 1
ATOM 2728 O O . GLY A 1 373 ? -0.231 27.078 -6.121 1 91.81 373 GLY A O 1
ATOM 2729 N N . LYS A 1 374 ? -0.999 27.672 -4.168 1 93.88 374 LYS A N 1
ATOM 2730 C CA . LYS A 1 374 ? 0.317 27.859 -3.561 1 93.88 374 LYS A CA 1
ATOM 2731 C C . LYS A 1 374 ? 1.114 26.562 -3.582 1 93.88 374 LYS A C 1
ATOM 2733 O O . LYS A 1 374 ? 2.205 26.5 -4.152 1 93.88 374 LYS A O 1
ATOM 2738 N N . THR A 1 375 ? 0.525 25.5 -3 1 91.31 375 THR A N 1
ATOM 2739 C CA . THR A 1 375 ? 1.188 24.203 -2.932 1 91.31 375 THR A CA 1
ATOM 2740 C C . THR A 1 375 ? 1.398 23.625 -4.328 1 91.31 375 THR A C 1
ATOM 2742 O O . THR A 1 375 ? 2.441 23.031 -4.613 1 91.31 375 THR A O 1
ATOM 2745 N N . SER A 1 376 ? 0.403 23.812 -5.219 1 92.06 376 SER A N 1
ATOM 2746 C CA . SER A 1 376 ? 0.506 23.328 -6.594 1 92.06 376 SER A CA 1
ATOM 2747 C C . SER A 1 376 ? 1.657 24.016 -7.328 1 92.06 376 SER A C 1
ATOM 2749 O O . SER A 1 376 ? 2.334 23.375 -8.148 1 92.06 376 SER A O 1
ATOM 2751 N N . THR A 1 377 ? 1.818 25.25 -7.035 1 94.56 377 THR A N 1
ATOM 2752 C CA . THR A 1 377 ? 2.928 25.984 -7.637 1 94.56 377 THR A CA 1
ATOM 2753 C C . THR A 1 377 ? 4.262 25.359 -7.258 1 94.56 377 THR A C 1
ATOM 2755 O O . THR A 1 377 ? 5.113 25.125 -8.117 1 94.56 377 THR A O 1
ATOM 2758 N N . LEU A 1 378 ? 4.441 25 -5.988 1 94.62 378 LEU A N 1
ATOM 2759 C CA . LEU A 1 378 ? 5.68 24.375 -5.543 1 94.62 378 LEU A CA 1
ATOM 2760 C C . LEU A 1 378 ? 5.82 22.969 -6.148 1 94.62 378 LEU A C 1
ATOM 2762 O O . LEU A 1 378 ? 6.93 22.547 -6.488 1 94.62 378 LEU A O 1
ATOM 2766 N N . ASN A 1 379 ? 4.711 22.328 -6.328 1 92.94 379 ASN A N 1
ATOM 2767 C CA . ASN A 1 379 ? 4.742 20.984 -6.891 1 92.94 379 ASN A CA 1
ATOM 2768 C C . ASN A 1 379 ? 5.156 21 -8.359 1 92.94 379 ASN A C 1
ATOM 2770 O O . ASN A 1 379 ? 5.734 20.031 -8.859 1 92.94 379 ASN A O 1
ATOM 2774 N N . THR A 1 380 ? 4.836 22.062 -9.016 1 94 380 THR A N 1
ATOM 2775 C CA . THR A 1 380 ? 5.242 22.172 -10.406 1 94 380 THR A CA 1
ATOM 2776 C C . THR A 1 380 ? 6.75 22.406 -10.516 1 94 380 THR A C 1
ATOM 2778 O O . THR A 1 380 ? 7.383 21.953 -11.469 1 94 380 THR A O 1
ATOM 2781 N N . ILE A 1 381 ? 7.293 23.031 -9.508 1 93.69 381 ILE A N 1
ATOM 2782 C CA . ILE A 1 381 ? 8.727 23.297 -9.5 1 93.69 381 ILE A CA 1
ATOM 2783 C C . ILE A 1 381 ? 9.492 22 -9.312 1 93.69 381 ILE A C 1
ATOM 2785 O O . ILE A 1 381 ? 10.523 21.781 -9.961 1 93.69 381 ILE A O 1
ATOM 2789 N N . THR A 1 382 ? 8.992 21.125 -8.445 1 92.56 382 THR A N 1
ATOM 2790 C CA . THR A 1 382 ? 9.68 19.891 -8.125 1 92.56 382 THR A CA 1
ATOM 2791 C C . THR A 1 382 ? 9.32 18.797 -9.125 1 92.56 382 THR A C 1
ATOM 2793 O O . THR A 1 382 ? 9.938 17.719 -9.133 1 92.56 382 THR A O 1
ATOM 2796 N N . GLY A 1 383 ? 8.305 18.969 -9.914 1 89.31 383 GLY A N 1
ATOM 2797 C CA . GLY A 1 383 ? 7.918 18 -10.922 1 89.31 383 GLY A CA 1
ATOM 2798 C C . GLY A 1 383 ? 6.863 17.031 -10.438 1 89.31 383 GLY A C 1
ATOM 2799 O O . GLY A 1 383 ? 6.512 16.078 -11.148 1 89.31 383 GLY A O 1
ATOM 2800 N N . ASN A 1 384 ? 6.348 17.172 -9.289 1 88.5 384 ASN A N 1
ATOM 2801 C CA . ASN A 1 384 ? 5.281 16.312 -8.781 1 88.5 384 ASN A CA 1
ATOM 2802 C C . ASN A 1 384 ? 3.98 16.516 -9.547 1 88.5 384 ASN A C 1
ATOM 2804 O O . ASN A 1 384 ? 3.137 15.625 -9.602 1 88.5 384 ASN A O 1
ATOM 2808 N N . LEU A 1 385 ? 3.822 17.734 -10.055 1 89.06 385 LEU A N 1
ATOM 2809 C CA . LEU A 1 385 ? 2.703 18.047 -10.93 1 89.06 385 LEU A CA 1
ATOM 2810 C C . LEU A 1 385 ? 3.197 18.562 -12.281 1 89.06 385 LEU A C 1
ATOM 2812 O O . LEU A 1 385 ? 4.102 19.391 -12.344 1 89.06 385 LEU A O 1
ATOM 2816 N N . ARG A 1 386 ? 2.639 18.094 -13.328 1 88.69 386 ARG A N 1
ATOM 2817 C CA . ARG A 1 386 ? 3.016 18.516 -14.672 1 88.69 386 ARG A CA 1
ATOM 2818 C C . ARG A 1 386 ? 2.141 19.672 -15.148 1 88.69 386 ARG A C 1
ATOM 2820 O O . ARG A 1 386 ? 0.913 19.578 -15.125 1 88.69 386 ARG A O 1
ATOM 2827 N N . ILE A 1 387 ? 2.812 20.609 -15.609 1 93.62 387 ILE A N 1
ATOM 2828 C CA . ILE A 1 387 ? 2.088 21.781 -16.078 1 93.62 387 ILE A CA 1
ATOM 2829 C C . ILE A 1 387 ? 1.39 21.453 -17.406 1 93.62 387 ILE A C 1
ATOM 2831 O O . ILE A 1 387 ? 1.838 20.594 -18.156 1 93.62 387 ILE A O 1
ATOM 2835 N N . THR A 1 388 ? 0.332 22.078 -17.719 1 92.81 388 THR A N 1
ATOM 2836 C CA . THR A 1 388 ? -0.438 21.859 -18.938 1 92.81 388 THR A CA 1
ATOM 2837 C C . THR A 1 388 ? -0.12 22.938 -19.969 1 92.81 388 THR A C 1
ATOM 2839 O O . THR A 1 388 ? -0.464 22.797 -21.141 1 92.81 388 THR A O 1
ATOM 2842 N N . GLY A 1 389 ? 0.476 23.953 -19.562 1 93.62 389 GLY A N 1
ATOM 2843 C CA . GLY A 1 389 ? 0.895 25.031 -20.438 1 93.62 389 GLY A CA 1
ATOM 2844 C C . GLY A 1 389 ? 1.897 25.969 -19.797 1 93.62 389 GLY A C 1
ATOM 2845 O O . GLY A 1 389 ? 2.033 26 -18.578 1 93.62 389 GLY A O 1
ATOM 2846 N N . GLY A 1 390 ? 2.65 26.641 -20.625 1 95 390 GLY A N 1
ATOM 2847 C CA . GLY A 1 390 ? 3.656 27.578 -20.125 1 95 390 GLY A CA 1
ATOM 2848 C C . GLY A 1 390 ? 5.016 26.938 -19.938 1 95 390 GLY A C 1
ATOM 2849 O O . GLY A 1 390 ? 5.316 25.906 -20.531 1 95 390 GLY A O 1
ATOM 2850 N N . ARG A 1 391 ? 5.836 27.766 -19.172 1 94.88 391 ARG A N 1
ATOM 2851 C CA . ARG A 1 391 ? 7.191 27.281 -18.938 1 94.88 391 ARG A CA 1
ATOM 2852 C C . ARG A 1 391 ? 7.73 27.75 -17.594 1 94.88 391 ARG A C 1
ATOM 2854 O O . ARG A 1 391 ? 7.418 28.859 -17.156 1 94.88 391 ARG A O 1
ATOM 2861 N N . ILE A 1 392 ? 8.492 26.906 -16.953 1 94.69 392 ILE A N 1
ATOM 2862 C CA . ILE A 1 392 ? 9.203 27.234 -15.719 1 94.69 392 ILE A CA 1
ATOM 2863 C C . ILE A 1 392 ? 10.703 27.062 -15.938 1 94.69 392 ILE A C 1
ATOM 2865 O O . ILE A 1 392 ? 11.156 26.016 -16.406 1 94.69 392 ILE A O 1
ATOM 2869 N N . THR A 1 393 ? 11.438 28.078 -15.617 1 93.12 393 THR A N 1
ATOM 2870 C CA . THR A 1 393 ? 12.883 28.016 -15.797 1 93.12 393 THR A CA 1
ATOM 2871 C C . THR A 1 393 ? 13.609 28.406 -14.516 1 93.12 393 THR A C 1
ATOM 2873 O O . THR A 1 393 ? 13.102 29.203 -13.727 1 93.12 393 THR A O 1
ATOM 2876 N N . PHE A 1 394 ? 14.648 27.797 -14.242 1 91 394 PHE A N 1
ATOM 2877 C CA . PHE A 1 394 ? 15.609 28.141 -13.203 1 91 394 PHE A CA 1
ATOM 2878 C C . PHE A 1 394 ? 16.938 28.547 -13.812 1 91 394 PHE A C 1
ATOM 2880 O O . PHE A 1 394 ? 17.703 27.703 -14.266 1 91 394 PHE A O 1
ATOM 2887 N N . GLY A 1 395 ? 17.156 29.812 -13.75 1 86.5 395 GLY A N 1
ATOM 2888 C CA . GLY A 1 395 ? 18.25 30.297 -14.57 1 86.5 395 GLY A CA 1
ATOM 2889 C C . GLY A 1 395 ? 18.047 30.078 -16.062 1 86.5 395 GLY A C 1
ATOM 2890 O O . GLY A 1 395 ? 17.047 30.547 -16.625 1 86.5 395 GLY A O 1
ATOM 2891 N N . ARG A 1 396 ? 18.938 29.266 -16.594 1 82.88 396 ARG A N 1
ATOM 2892 C CA . ARG A 1 396 ? 18.859 28.984 -18.031 1 82.88 396 ARG A CA 1
ATOM 2893 C C . ARG A 1 396 ? 18.266 27.609 -18.281 1 82.88 396 ARG A C 1
ATOM 2895 O O . ARG A 1 396 ? 17.969 27.25 -19.422 1 82.88 396 ARG A O 1
ATOM 2902 N N . ARG A 1 397 ? 17.969 27 -17.234 1 86.81 397 ARG A N 1
ATOM 2903 C CA . ARG A 1 397 ? 17.547 25.609 -17.391 1 86.81 397 ARG A CA 1
ATOM 2904 C C . ARG A 1 397 ? 16.031 25.484 -17.297 1 86.81 397 ARG A C 1
ATOM 2906 O O . ARG A 1 397 ? 15.414 26.047 -16.391 1 86.81 397 ARG A O 1
ATOM 2913 N N . LYS A 1 398 ? 15.516 24.766 -18.219 1 88.56 398 LYS A N 1
ATOM 2914 C CA . LYS A 1 398 ? 14.094 24.422 -18.188 1 88.56 398 LYS A CA 1
ATOM 2915 C C . LYS A 1 398 ? 13.828 23.297 -17.172 1 88.56 398 LYS A C 1
ATOM 2917 O O . LYS A 1 398 ? 14.469 22.25 -17.219 1 88.56 398 LYS A O 1
ATOM 2922 N N . ILE A 1 399 ? 12.836 23.484 -16.203 1 87 399 ILE A N 1
ATOM 2923 C CA . ILE A 1 399 ? 12.648 22.484 -15.156 1 87 399 ILE A CA 1
ATOM 2924 C C . ILE A 1 399 ? 11.219 21.969 -15.188 1 87 399 ILE A C 1
ATOM 2926 O O . ILE A 1 399 ? 10.828 21.141 -14.352 1 87 399 ILE A O 1
ATOM 2930 N N . ASP A 1 400 ? 10.25 22.25 -16.031 1 81 400 ASP A N 1
ATOM 2931 C CA . ASP A 1 400 ? 8.82 21.953 -16 1 81 400 ASP A CA 1
ATOM 2932 C C . ASP A 1 400 ? 8.555 20.469 -16.281 1 81 400 ASP A C 1
ATOM 2934 O O . ASP A 1 400 ? 7.523 19.938 -15.898 1 81 400 ASP A O 1
ATOM 2938 N N . SER A 1 401 ? 9.336 19.672 -16.828 1 77.12 401 SER A N 1
ATOM 2939 C CA . SER A 1 401 ? 8.984 18.312 -17.219 1 77.12 401 SER A CA 1
ATOM 2940 C C . SER A 1 401 ? 9.945 17.297 -16.625 1 77.12 401 SER A C 1
ATOM 2942 O O . SER A 1 401 ? 10.016 16.156 -17.094 1 77.12 401 SER A O 1
ATOM 2944 N N . ARG A 1 402 ? 10.344 17.672 -15.547 1 84.5 402 ARG A N 1
ATOM 2945 C CA . ARG A 1 402 ? 11.297 16.734 -14.969 1 84.5 402 ARG A CA 1
ATOM 2946 C C . ARG A 1 402 ? 10.664 15.914 -13.852 1 84.5 402 ARG A C 1
ATOM 2948 O O . ARG A 1 402 ? 9.766 16.406 -13.156 1 84.5 402 ARG A O 1
ATOM 2955 N N . PRO A 1 403 ? 11.102 14.688 -13.75 1 89.25 403 PRO A N 1
ATOM 2956 C CA . PRO A 1 403 ? 10.609 13.883 -12.625 1 89.25 403 PRO A CA 1
ATOM 2957 C C . PRO A 1 403 ? 11.109 14.375 -11.273 1 89.25 403 PRO A C 1
ATOM 2959 O O . PRO A 1 403 ? 12.164 15.023 -11.203 1 89.25 403 PRO A O 1
ATOM 2962 N N . PRO A 1 404 ? 10.461 14.086 -10.219 1 90.06 404 PRO A N 1
ATOM 2963 C CA . PRO A 1 404 ? 10.789 14.602 -8.891 1 90.06 404 PRO A CA 1
ATOM 2964 C C . PRO A 1 404 ? 12.203 14.234 -8.453 1 90.06 404 PRO A C 1
ATOM 2966 O O . PRO A 1 404 ? 12.883 15.031 -7.793 1 90.06 404 PRO A O 1
ATOM 2969 N N . TYR A 1 405 ? 12.688 13.055 -8.82 1 91.12 405 TYR A N 1
ATOM 2970 C CA . TYR A 1 405 ? 13.992 12.617 -8.336 1 91.12 405 TYR A CA 1
ATOM 2971 C C . TYR A 1 405 ? 15.117 13.438 -8.977 1 91.12 405 TYR A C 1
ATOM 2973 O O . TYR A 1 405 ? 16.266 13.398 -8.516 1 91.12 405 TYR A O 1
ATOM 2981 N N . LYS A 1 406 ? 14.828 14.258 -9.984 1 91.5 406 LYS A N 1
ATOM 2982 C CA . LYS A 1 406 ? 15.844 15.094 -10.633 1 91.5 406 LYS A CA 1
ATOM 2983 C C . LYS A 1 406 ? 15.82 16.516 -10.07 1 91.5 406 LYS A C 1
ATOM 2985 O O . LYS A 1 406 ? 16.672 17.328 -10.406 1 91.5 406 LYS A O 1
ATOM 2990 N N . ALA A 1 407 ? 14.859 16.781 -9.258 1 91 407 ALA A N 1
ATOM 2991 C CA . ALA A 1 407 ? 14.711 18.125 -8.703 1 91 407 ALA A CA 1
ATOM 2992 C C . ALA A 1 407 ? 15.938 18.531 -7.902 1 91 407 ALA A C 1
ATOM 2994 O O . ALA A 1 407 ? 16.5 19.609 -8.117 1 91 407 ALA A O 1
ATOM 2995 N N . LEU A 1 408 ? 16.359 17.656 -7.043 1 90.56 408 LEU A N 1
ATOM 2996 C CA . LEU A 1 408 ? 17.484 17.984 -6.195 1 90.56 408 LEU A CA 1
ATOM 2997 C C . LEU A 1 408 ? 18.75 18.172 -7.027 1 90.56 408 LEU A C 1
ATOM 2999 O O . LEU A 1 408 ? 19.609 19 -6.699 1 90.56 408 LEU A O 1
ATOM 3003 N N . HIS A 1 409 ? 18.844 17.438 -8.094 1 89 409 HIS A N 1
ATOM 3004 C CA . HIS A 1 409 ? 20 17.562 -8.977 1 89 409 HIS A CA 1
ATOM 3005 C C . HIS A 1 409 ? 20.016 18.922 -9.672 1 89 409 HIS A C 1
ATOM 3007 O O . HIS A 1 409 ? 21.062 19.359 -10.156 1 89 409 HIS A O 1
ATOM 3013 N N . SER A 1 410 ? 18.875 19.531 -9.664 1 88.38 410 SER A N 1
ATOM 3014 C CA . SER A 1 410 ? 18.797 20.875 -10.219 1 88.38 410 SER A CA 1
ATOM 3015 C C . SER A 1 410 ? 18.969 21.938 -9.141 1 88.38 410 SER A C 1
ATOM 3017 O O . SER A 1 410 ? 18.781 23.125 -9.398 1 88.38 410 SER A O 1
ATOM 3019 N N . GLY A 1 411 ? 19.203 21.469 -7.926 1 90.5 411 GLY A N 1
ATOM 3020 C CA . GLY A 1 411 ? 19.5 22.375 -6.836 1 90.5 411 GLY A CA 1
ATOM 3021 C C . GLY A 1 411 ? 18.25 22.766 -6.043 1 90.5 411 GLY A C 1
ATOM 3022 O O . GLY A 1 411 ? 18.266 23.766 -5.332 1 90.5 411 GLY A O 1
ATOM 3023 N N . ILE A 1 412 ? 17.25 21.984 -6.195 1 93.5 412 ILE A N 1
ATOM 3024 C CA . ILE A 1 412 ? 15.992 22.344 -5.551 1 93.5 412 ILE A CA 1
ATOM 3025 C C . ILE A 1 412 ? 15.688 21.359 -4.426 1 93.5 412 ILE A C 1
ATOM 3027 O O . ILE A 1 412 ? 15.617 20.141 -4.66 1 93.5 412 ILE A O 1
ATOM 3031 N N . GLY A 1 413 ? 15.602 21.812 -3.199 1 94.94 413 GLY A N 1
ATOM 3032 C CA . GLY A 1 413 ? 15.141 21.031 -2.057 1 94.94 413 GLY A CA 1
ATOM 3033 C C . GLY A 1 413 ? 13.727 21.375 -1.631 1 94.94 413 GLY A C 1
ATOM 3034 O O . GLY A 1 413 ? 13.312 22.547 -1.704 1 94.94 413 GLY A O 1
ATOM 3035 N N . ARG A 1 414 ? 13.023 20.359 -1.141 1 96.12 414 ARG A N 1
ATOM 3036 C CA . ARG A 1 414 ? 11.609 20.609 -0.868 1 96.12 414 ARG A CA 1
ATOM 3037 C C . ARG A 1 414 ? 11.188 19.984 0.458 1 96.12 414 ARG A C 1
ATOM 3039 O O . ARG A 1 414 ? 11.461 18.797 0.708 1 96.12 414 ARG A O 1
ATOM 3046 N N . LYS A 1 415 ? 10.641 20.797 1.318 1 96 415 LYS A N 1
ATOM 3047 C CA . LYS A 1 415 ? 9.891 20.328 2.486 1 96 415 LYS A CA 1
ATOM 3048 C C . LYS A 1 415 ? 8.383 20.375 2.229 1 96 415 LYS A C 1
ATOM 3050 O O . LYS A 1 415 ? 7.867 21.391 1.73 1 96 415 LYS A O 1
ATOM 3055 N N . LEU A 1 416 ? 7.688 19.344 2.559 1 92.62 416 LEU A N 1
ATOM 3056 C CA . LEU A 1 416 ? 6.262 19.234 2.273 1 92.62 416 LEU A CA 1
ATOM 3057 C C . LEU A 1 416 ? 5.434 19.766 3.438 1 92.62 416 LEU A C 1
ATOM 3059 O O . LEU A 1 416 ? 5.977 20.094 4.496 1 92.62 416 LEU A O 1
ATOM 3063 N N . GLN A 1 417 ? 4.176 19.891 3.109 1 85.75 417 GLN A N 1
ATOM 3064 C CA . GLN A 1 417 ? 3.256 20.422 4.113 1 85.75 417 GLN A CA 1
ATOM 3065 C C . GLN A 1 417 ? 3.104 19.438 5.277 1 85.75 417 GLN A C 1
ATOM 3067 O O . GLN A 1 417 ? 3.262 19.828 6.441 1 85.75 417 GLN A O 1
ATOM 3072 N N . VAL A 1 418 ? 2.793 18.234 4.941 1 84.31 418 VAL A N 1
ATOM 3073 C CA . VAL A 1 418 ? 2.787 17.156 5.93 1 84.31 418 VAL A CA 1
ATOM 3074 C C . VAL A 1 418 ? 4.184 16.547 6.039 1 84.31 418 VAL A C 1
ATOM 3076 O O . VAL A 1 418 ? 4.805 16.219 5.027 1 84.31 418 VAL A O 1
ATOM 3079 N N . PRO A 1 419 ? 4.648 16.484 7.277 1 88.75 419 PRO A N 1
ATOM 3080 C CA . PRO A 1 419 ? 6.008 15.953 7.422 1 88.75 419 PRO A CA 1
ATOM 3081 C C . PRO A 1 419 ? 6.191 14.617 6.711 1 88.75 419 PRO A C 1
ATOM 3083 O O . PRO A 1 419 ? 5.418 13.68 6.938 1 88.75 419 PRO A O 1
ATOM 3086 N N . SER A 1 420 ? 7.148 14.602 5.891 1 93.69 420 SER A N 1
ATOM 3087 C CA . SER A 1 420 ? 7.484 13.438 5.082 1 93.69 420 SER A CA 1
ATOM 3088 C C . SER A 1 420 ? 8.867 12.906 5.43 1 93.69 420 SER A C 1
ATOM 3090 O O . SER A 1 420 ? 9.875 13.352 4.875 1 93.69 420 SER A O 1
ATOM 3092 N N . VAL A 1 421 ? 8.969 11.953 6.355 1 95.56 421 VAL A N 1
ATOM 3093 C CA . VAL A 1 421 ? 10.211 11.344 6.816 1 95.56 421 VAL A CA 1
ATOM 3094 C C . VAL A 1 421 ? 10.133 9.828 6.648 1 95.56 421 VAL A C 1
ATOM 3096 O O . VAL A 1 421 ? 9.156 9.305 6.102 1 95.56 421 VAL A O 1
ATOM 3099 N N . PHE A 1 422 ? 11.195 9.18 6.91 1 95.44 422 PHE A N 1
ATOM 3100 C CA . PHE A 1 422 ? 11.18 7.719 6.953 1 95.44 422 PHE A CA 1
ATOM 3101 C C . PHE A 1 422 ? 10.781 7.223 8.336 1 95.44 422 PHE A C 1
ATOM 3103 O O . PHE A 1 422 ? 11.641 7.035 9.203 1 95.44 422 PHE A O 1
ATOM 3110 N N . PHE A 1 423 ? 9.578 6.887 8.5 1 90.94 423 PHE A N 1
ATOM 3111 C CA . PHE A 1 423 ? 8.914 6.734 9.797 1 90.94 423 PHE A CA 1
ATOM 3112 C C . PHE A 1 423 ? 9.445 5.504 10.531 1 90.94 423 PHE A C 1
ATOM 3114 O O . PHE A 1 423 ? 9.57 5.516 11.758 1 90.94 423 PHE A O 1
ATOM 3121 N N . SER A 1 424 ? 9.797 4.492 9.852 1 88.88 424 SER A N 1
ATOM 3122 C CA . SER A 1 424 ? 10.195 3.24 10.484 1 88.88 424 SER A CA 1
ATOM 3123 C C . SER A 1 424 ? 11.672 3.246 10.852 1 88.88 424 SER A C 1
ATOM 3125 O O . SER A 1 424 ? 12.164 2.301 11.469 1 88.88 424 SER A O 1
ATOM 3127 N N . MET A 1 425 ? 12.312 4.32 10.523 1 91.5 425 MET A N 1
ATOM 3128 C CA . MET A 1 425 ? 13.75 4.402 10.758 1 91.5 425 MET A CA 1
ATOM 3129 C C . MET A 1 425 ? 14.07 5.383 11.883 1 91.5 425 MET A C 1
ATOM 3131 O O . MET A 1 425 ? 13.188 6.098 12.359 1 91.5 425 MET A O 1
ATOM 3135 N N . SER A 1 426 ? 15.312 5.355 12.312 1 89.44 426 SER A N 1
ATOM 3136 C CA . SER A 1 426 ? 15.773 6.27 13.352 1 89.44 426 SER A CA 1
ATOM 3137 C C . SER A 1 426 ? 16.094 7.645 12.781 1 89.44 426 SER A C 1
ATOM 3139 O O . SER A 1 426 ? 16.156 7.816 11.562 1 89.44 426 SER A O 1
ATOM 3141 N N . VAL A 1 427 ? 16.234 8.57 13.695 1 90.94 427 VAL A N 1
ATOM 3142 C CA . VAL A 1 427 ? 16.625 9.922 13.297 1 90.94 427 VAL A CA 1
ATOM 3143 C C . VAL A 1 427 ? 17.953 9.891 12.562 1 90.94 427 VAL A C 1
ATOM 3145 O O . VAL A 1 427 ? 18.125 10.516 11.508 1 90.94 427 VAL A O 1
ATOM 3148 N N . SER A 1 428 ? 18.906 9.062 13.07 1 89.81 428 SER A N 1
ATOM 3149 C CA . SER A 1 428 ? 20.234 8.961 12.477 1 89.81 428 SER A CA 1
ATOM 3150 C C . SER A 1 428 ? 20.172 8.375 11.07 1 89.81 428 SER A C 1
ATOM 3152 O O . SER A 1 428 ? 20.891 8.812 10.18 1 89.81 428 SER A O 1
ATOM 3154 N N . GLU A 1 429 ? 19.328 7.418 10.898 1 91.94 429 GLU A N 1
ATOM 3155 C CA . GLU A 1 429 ? 19.172 6.809 9.578 1 91.94 429 GLU A CA 1
ATOM 3156 C C . GLU A 1 429 ? 18.562 7.785 8.586 1 91.94 429 GLU A C 1
ATOM 3158 O O . GLU A 1 429 ? 18.969 7.836 7.422 1 91.94 429 GLU A O 1
ATOM 3163 N N . ASN A 1 430 ? 17.562 8.531 9.047 1 94.81 430 ASN A N 1
ATOM 3164 C CA . ASN A 1 430 ? 16.953 9.555 8.195 1 94.81 430 ASN A CA 1
ATOM 3165 C C . ASN A 1 430 ? 18 10.57 7.727 1 94.81 430 ASN A C 1
ATOM 3167 O O . ASN A 1 430 ? 18.062 10.898 6.539 1 94.81 430 ASN A O 1
ATOM 3171 N N . LEU A 1 431 ? 18.797 11 8.664 1 93.31 431 LEU A N 1
ATOM 3172 C CA . LEU A 1 431 ? 19.797 12.008 8.359 1 93.31 431 LEU A CA 1
ATOM 3173 C C . LEU A 1 431 ? 20.906 11.43 7.488 1 93.31 431 LEU A C 1
ATOM 3175 O O . LEU A 1 431 ? 21.453 12.125 6.633 1 93.31 431 LEU A O 1
ATOM 3179 N N . ALA A 1 432 ? 21.234 10.172 7.691 1 93.5 432 ALA A N 1
ATOM 3180 C CA . ALA A 1 432 ? 22.234 9.516 6.867 1 93.5 432 ALA A CA 1
ATOM 3181 C C . ALA A 1 432 ? 21.812 9.461 5.406 1 93.5 432 ALA A C 1
ATOM 3183 O O . ALA A 1 432 ? 22.609 9.711 4.504 1 93.5 432 ALA A O 1
ATOM 3184 N N . ILE A 1 433 ? 20.562 9.141 5.176 1 95.69 433 ILE A N 1
ATOM 3185 C CA . ILE A 1 433 ? 20.031 9.102 3.816 1 95.69 433 ILE A CA 1
ATOM 3186 C C . ILE A 1 433 ? 20.125 10.492 3.186 1 95.69 433 ILE A C 1
ATOM 3188 O O . ILE A 1 433 ? 20.562 10.633 2.045 1 95.69 433 ILE A O 1
ATOM 3192 N N . ALA A 1 434 ? 19.719 11.438 3.961 1 95.19 434 ALA A N 1
ATOM 3193 C CA . ALA A 1 434 ? 19.734 12.82 3.475 1 95.19 434 ALA A CA 1
ATOM 3194 C C . ALA A 1 434 ? 21.172 13.266 3.164 1 95.19 434 ALA A C 1
ATOM 3196 O O . ALA A 1 434 ? 21.391 14.016 2.209 1 95.19 434 ALA A O 1
ATOM 3197 N N . MET A 1 435 ? 22.141 12.82 3.914 1 93.81 435 MET A N 1
ATOM 3198 C CA . MET A 1 435 ? 23.531 13.203 3.73 1 93.81 435 MET A CA 1
ATOM 3199 C C . MET A 1 435 ? 24.109 12.586 2.455 1 93.81 435 MET A C 1
ATOM 3201 O O . MET A 1 435 ? 25.031 13.133 1.855 1 93.81 435 MET A O 1
ATOM 3205 N N . MET A 1 436 ? 23.516 11.5 2.082 1 94.38 436 MET A N 1
ATOM 3206 C CA . MET A 1 436 ? 23.984 10.828 0.875 1 94.38 436 MET A CA 1
ATOM 3207 C C . MET A 1 436 ? 23.391 11.477 -0.375 1 94.38 436 MET A C 1
ATOM 3209 O O . MET A 1 436 ? 23.938 11.32 -1.471 1 94.38 436 MET A O 1
ATOM 3213 N N . ALA A 1 437 ? 22.359 12.211 -0.167 1 91.94 437 ALA A N 1
ATOM 3214 C CA . ALA A 1 437 ? 21.641 12.836 -1.28 1 91.94 437 ALA A CA 1
ATOM 3215 C C . ALA A 1 437 ? 22.547 13.828 -2.016 1 91.94 437 ALA A C 1
ATOM 3217 O O . ALA A 1 437 ? 23.109 14.727 -1.401 1 91.94 437 ALA A O 1
ATOM 3218 N N . ASN A 1 438 ? 22.609 13.664 -3.242 1 88.5 438 ASN A N 1
ATOM 3219 C CA . ASN A 1 438 ? 23.359 14.531 -4.137 1 88.5 438 ASN A CA 1
ATOM 3220 C C . ASN A 1 438 ? 24.844 14.531 -3.803 1 88.5 438 ASN A C 1
ATOM 3222 O O . ASN A 1 438 ? 25.562 15.484 -4.125 1 88.5 438 ASN A O 1
ATOM 3226 N N . ARG A 1 439 ? 25.359 13.539 -3.039 1 91.12 439 ARG A N 1
ATOM 3227 C CA . ARG A 1 439 ? 26.766 13.43 -2.666 1 91.12 439 ARG A CA 1
ATOM 3228 C C . ARG A 1 439 ? 27.328 12.07 -3.049 1 91.12 439 ARG A C 1
ATOM 3230 O O . ARG A 1 439 ? 28.438 11.977 -3.574 1 91.12 439 ARG A O 1
ATOM 3237 N N . SER A 1 440 ? 26.531 11.094 -2.824 1 90 440 SER A N 1
ATOM 3238 C CA . SER A 1 440 ? 27.047 9.727 -2.883 1 90 440 SER A CA 1
ATOM 3239 C C . SER A 1 440 ? 27.188 9.258 -4.324 1 90 440 SER A C 1
ATOM 3241 O O . SER A 1 440 ? 26.375 9.594 -5.18 1 90 440 SER A O 1
ATOM 3243 N N . ARG A 1 441 ? 28.359 8.531 -4.539 1 87.62 441 ARG A N 1
ATOM 3244 C CA . ARG A 1 441 ? 28.547 7.727 -5.742 1 87.62 441 ARG A CA 1
ATOM 3245 C C . ARG A 1 441 ? 28.172 6.273 -5.504 1 87.62 441 ARG A C 1
ATOM 3247 O O . ARG A 1 441 ? 27.891 5.879 -4.367 1 87.62 441 ARG A O 1
ATOM 3254 N N . LEU A 1 442 ? 28.031 5.551 -6.465 1 85 442 LEU A N 1
ATOM 3255 C CA . LEU A 1 442 ? 27.594 4.156 -6.375 1 85 442 LEU A CA 1
ATOM 3256 C C . LEU A 1 442 ? 28.453 3.389 -5.379 1 85 442 LEU A C 1
ATOM 3258 O O . LEU A 1 442 ? 27.938 2.646 -4.543 1 85 442 LEU A O 1
ATOM 3262 N N . LEU A 1 443 ? 29.734 3.584 -5.398 1 86.69 443 LEU A N 1
ATOM 3263 C CA . LEU A 1 443 ? 30.656 2.842 -4.555 1 86.69 443 LEU A CA 1
ATOM 3264 C C . LEU A 1 443 ? 30.531 3.262 -3.094 1 86.69 443 LEU A C 1
ATOM 3266 O O . LEU A 1 443 ? 30.844 2.488 -2.189 1 86.69 443 LEU A O 1
ATOM 3270 N N . ASP A 1 444 ? 30.078 4.484 -2.871 1 90.12 444 ASP A N 1
ATOM 3271 C CA . ASP A 1 444 ? 29.906 4.969 -1.507 1 90.12 444 ASP A CA 1
ATOM 3272 C C . ASP A 1 444 ? 28.781 4.207 -0.793 1 90.12 444 ASP A C 1
ATOM 3274 O O . ASP A 1 444 ? 28.781 4.098 0.435 1 90.12 444 ASP A O 1
ATOM 3278 N N . LEU A 1 445 ? 27.938 3.721 -1.564 1 90.5 445 LEU A N 1
ATOM 3279 C CA . LEU A 1 445 ? 26.812 2.975 -0.994 1 90.5 445 LEU A CA 1
ATOM 3280 C C . LEU A 1 445 ? 27.281 1.614 -0.48 1 90.5 445 LEU A C 1
ATOM 3282 O O . LEU A 1 445 ? 26.562 0.948 0.263 1 90.5 445 LEU A O 1
ATOM 3286 N N . LEU A 1 446 ? 28.531 1.308 -0.869 1 90.62 446 LEU A N 1
ATOM 3287 C CA . LEU A 1 446 ? 29.094 0.034 -0.438 1 90.62 446 LEU A CA 1
ATOM 3288 C C . LEU A 1 446 ? 30.141 0.245 0.65 1 90.62 446 LEU A C 1
ATOM 3290 O O . LEU A 1 446 ? 30.906 -0.667 0.963 1 90.62 446 LEU A O 1
ATOM 3294 N N . ARG A 1 447 ? 30.188 1.432 1.234 1 90.38 447 ARG A N 1
ATOM 3295 C CA . ARG A 1 447 ? 31.125 1.757 2.303 1 90.38 447 ARG A CA 1
ATOM 3296 C C . ARG A 1 447 ? 30.391 2.133 3.584 1 90.38 447 ARG A C 1
ATOM 3298 O O . ARG A 1 447 ? 29.625 3.096 3.605 1 90.38 447 ARG A O 1
ATOM 3305 N N . PRO A 1 448 ? 30.672 1.509 4.629 1 88.44 448 PRO A N 1
ATOM 3306 C CA . PRO A 1 448 ? 30 1.794 5.902 1 88.44 448 PRO A CA 1
ATOM 3307 C C . PRO A 1 448 ? 30.297 3.195 6.426 1 88.44 448 PRO A C 1
ATOM 3309 O O . PRO A 1 448 ? 29.516 3.756 7.191 1 88.44 448 PRO A O 1
ATOM 3312 N N . SER A 1 449 ? 31.359 3.76 5.961 1 87.75 449 SER A N 1
ATOM 3313 C CA . SER A 1 449 ? 31.766 5.082 6.422 1 87.75 449 SER A CA 1
ATOM 3314 C C . SER A 1 449 ? 30.781 6.152 5.98 1 87.75 449 SER A C 1
ATOM 3316 O O . SER A 1 449 ? 30.719 7.23 6.578 1 87.75 449 SER A O 1
ATOM 3318 N N . THR A 1 450 ? 30 5.832 5 1 90.06 450 THR A N 1
ATOM 3319 C CA . THR A 1 450 ? 29.031 6.785 4.473 1 90.06 450 THR A CA 1
ATOM 3320 C C . THR A 1 450 ? 27.953 7.086 5.508 1 90.06 450 THR A C 1
ATOM 3322 O O . THR A 1 450 ? 27.359 8.164 5.492 1 90.06 450 THR A O 1
ATOM 3325 N N . TYR A 1 451 ? 27.797 6.223 6.5 1 89.19 451 TYR A N 1
ATOM 3326 C CA . TYR A 1 451 ? 26.828 6.43 7.57 1 89.19 451 TYR A CA 1
ATOM 3327 C C . TYR A 1 451 ? 27.25 7.582 8.469 1 89.19 451 TYR A C 1
ATOM 3329 O O . TYR A 1 451 ? 26.406 8.18 9.156 1 89.19 451 TYR A O 1
ATOM 3337 N N . ARG A 1 452 ? 28.516 7.906 8.43 1 89.06 452 ARG A N 1
ATOM 3338 C CA . ARG A 1 452 ? 29.062 8.844 9.398 1 89.06 452 ARG A CA 1
ATOM 3339 C C . ARG A 1 452 ? 29.297 10.211 8.773 1 89.06 452 ARG A C 1
ATOM 3341 O O . ARG A 1 452 ? 29.859 11.109 9.406 1 89.06 452 ARG A O 1
ATOM 3348 N N . TRP A 1 453 ? 28.812 10.305 7.566 1 91.25 453 TRP A N 1
ATOM 3349 C CA . TRP A 1 453 ? 28.969 11.594 6.895 1 91.25 453 TRP A CA 1
ATOM 3350 C C . TRP A 1 453 ? 28.188 12.68 7.625 1 91.25 453 TRP A C 1
ATOM 3352 O O . TRP A 1 453 ? 27.062 12.461 8.078 1 91.25 453 TRP A O 1
ATOM 3362 N N . ARG A 1 454 ? 28.844 13.828 7.82 1 90.56 454 ARG A N 1
ATOM 3363 C CA . ARG A 1 454 ? 28.203 15.016 8.391 1 90.56 454 ARG A CA 1
ATOM 3364 C C . ARG A 1 454 ? 28.734 16.281 7.73 1 90.56 454 ARG A C 1
ATOM 3366 O O . ARG A 1 454 ? 29.922 16.391 7.449 1 90.56 454 ARG A O 1
ATOM 3373 N N . SER A 1 455 ? 27.859 17.031 7.395 1 88.69 455 SER A N 1
ATOM 3374 C CA . SER A 1 455 ? 28.25 18.344 6.875 1 88.69 455 SER A CA 1
ATOM 3375 C C . SER A 1 455 ? 28.312 19.391 7.988 1 88.69 455 SER A C 1
ATOM 3377 O O . SER A 1 455 ? 27.766 19.172 9.07 1 88.69 455 SER A O 1
ATOM 3379 N N . ARG A 1 456 ? 28.906 20.453 7.723 1 84 456 ARG A N 1
ATOM 3380 C CA . ARG A 1 456 ? 29 21.547 8.688 1 84 456 ARG A CA 1
ATOM 3381 C C . ARG A 1 456 ? 27.625 22.125 8.992 1 84 456 ARG A C 1
ATOM 3383 O O . ARG A 1 456 ? 27.297 22.391 10.156 1 84 456 ARG A O 1
ATOM 3390 N N . SER A 1 457 ? 26.906 22.281 7.961 1 83.38 457 SER A N 1
ATOM 3391 C CA . SER A 1 457 ? 25.578 22.859 8.125 1 83.38 457 SER A CA 1
ATOM 3392 C C . SER A 1 457 ? 24.703 21.984 9.008 1 83.38 457 SER A C 1
ATOM 3394 O O . SER A 1 457 ? 23.969 22.484 9.867 1 83.38 457 SER A O 1
ATOM 3396 N N . LEU A 1 458 ? 24.766 20.719 8.75 1 86.88 458 LEU A N 1
ATOM 3397 C CA . LEU A 1 458 ? 23.953 19.797 9.555 1 86.88 458 LEU A CA 1
ATOM 3398 C C . LEU A 1 458 ? 24.469 19.75 10.984 1 86.88 458 LEU A C 1
ATOM 3400 O O . LEU A 1 458 ? 23.688 19.656 11.93 1 86.88 458 LEU A O 1
ATOM 3404 N N . SER A 1 459 ? 25.781 19.734 11.141 1 86.56 459 SER A N 1
ATOM 3405 C CA . SER A 1 459 ? 26.359 19.719 12.477 1 86.56 459 SER A CA 1
ATOM 3406 C C . SER A 1 459 ? 25.938 20.938 13.281 1 86.56 459 SER A C 1
ATOM 3408 O O . SER A 1 459 ? 25.594 20.828 14.461 1 86.56 459 SER A O 1
ATOM 3410 N N . ASP A 1 460 ? 25.969 22.031 12.648 1 85.75 460 ASP A N 1
ATOM 3411 C CA . ASP A 1 460 ? 25.562 23.266 13.305 1 85.75 460 ASP A CA 1
ATOM 3412 C C . ASP A 1 460 ? 24.094 23.203 13.75 1 85.75 460 ASP A C 1
ATOM 3414 O O . ASP A 1 460 ? 23.75 23.672 14.836 1 85.75 460 ASP A O 1
ATOM 3418 N N . LEU A 1 461 ? 23.297 22.656 12.914 1 87.69 461 LEU A N 1
ATOM 3419 C CA . LEU A 1 461 ? 21.875 22.531 13.227 1 87.69 461 LEU A CA 1
ATOM 3420 C C . LEU A 1 461 ? 21.656 21.578 14.398 1 87.69 461 LEU A C 1
ATOM 3422 O O . LEU A 1 461 ? 20.891 21.891 15.312 1 87.69 461 LEU A O 1
ATOM 3426 N N . LEU A 1 462 ? 22.359 20.5 14.391 1 86.81 462 LEU A N 1
ATOM 3427 C CA . LEU A 1 462 ? 22.156 19.469 15.406 1 86.81 462 LEU A CA 1
ATOM 3428 C C . LEU A 1 462 ? 22.766 19.906 16.734 1 86.81 462 LEU A C 1
ATOM 3430 O O . LEU A 1 462 ? 22.312 19.453 17.797 1 86.81 462 LEU A O 1
ATOM 3434 N N . ASP A 1 463 ? 23.734 20.719 16.672 1 85.38 463 ASP A N 1
ATOM 3435 C CA . ASP A 1 463 ? 24.406 21.172 17.875 1 85.38 463 ASP A CA 1
ATOM 3436 C C . ASP A 1 463 ? 23.656 22.328 18.531 1 85.38 463 ASP A C 1
ATOM 3438 O O . ASP A 1 463 ? 23.938 22.688 19.672 1 85.38 463 ASP A O 1
ATOM 3442 N N . HIS A 1 464 ? 22.734 22.781 17.766 1 87.19 464 HIS A N 1
ATOM 3443 C CA . HIS A 1 464 ? 21.922 23.844 18.359 1 87.19 464 HIS A CA 1
ATOM 3444 C C . HIS A 1 464 ? 21.125 23.344 19.562 1 87.19 464 HIS A C 1
ATOM 3446 O O . HIS A 1 464 ? 20.406 22.344 19.453 1 87.19 464 HIS A O 1
ATOM 3452 N N . PRO A 1 465 ? 21.203 23.906 20.625 1 82.44 465 PRO A N 1
ATOM 3453 C CA . PRO A 1 465 ? 20.609 23.391 21.859 1 82.44 465 PRO A CA 1
ATOM 3454 C C . PRO A 1 465 ? 19.078 23.328 21.797 1 82.44 465 PRO A C 1
ATOM 3456 O O . PRO A 1 465 ? 18.469 22.484 22.453 1 82.44 465 PRO A O 1
ATOM 3459 N N . SER A 1 466 ? 18.516 24.141 21.031 1 84.06 466 SER A N 1
ATOM 3460 C CA . SER A 1 466 ? 17.047 24.234 21.016 1 84.06 466 SER A CA 1
ATOM 3461 C C . SER A 1 466 ? 16.453 23.297 19.969 1 84.06 466 SER A C 1
ATOM 3463 O O . SER A 1 466 ? 15.227 23.172 19.875 1 84.06 466 SER A O 1
ATOM 3465 N N . VAL A 1 467 ? 17.266 22.734 19.172 1 86.44 467 VAL A N 1
ATOM 3466 C CA . VAL A 1 467 ? 16.75 21.828 18.156 1 86.44 467 VAL A CA 1
ATOM 3467 C C . VAL A 1 467 ? 16.469 20.453 18.766 1 86.44 467 VAL A C 1
ATOM 3469 O O . VAL A 1 467 ? 17.375 19.844 19.344 1 86.44 467 VAL A O 1
ATOM 3472 N N . PRO A 1 468 ? 15.242 19.969 18.672 1 79.44 468 PRO A N 1
ATOM 3473 C CA . PRO A 1 468 ? 14.844 18.734 19.344 1 79.44 468 PRO A CA 1
ATOM 3474 C C . PRO A 1 468 ? 15.219 17.484 18.562 1 79.44 468 PRO A C 1
ATOM 3476 O O . PRO A 1 468 ? 14.367 16.609 18.344 1 79.44 468 PRO A O 1
ATOM 3479 N N . LEU A 1 469 ? 16.391 17.406 17.969 1 79.38 469 LEU A N 1
ATOM 3480 C CA . LEU A 1 469 ? 16.797 16.234 17.188 1 79.38 469 LEU A CA 1
ATOM 3481 C C . LEU A 1 469 ? 18.016 15.57 17.812 1 79.38 469 LEU A C 1
ATOM 3483 O O . LEU A 1 469 ? 18.922 15.133 17.109 1 79.38 469 LEU A O 1
ATOM 3487 N N . LYS A 1 470 ? 18.031 15.477 19.109 1 65.81 470 LYS A N 1
ATOM 3488 C CA . LYS A 1 470 ? 19.219 14.812 19.641 1 65.81 470 LYS A CA 1
ATOM 3489 C C . LYS A 1 470 ? 19.297 13.367 19.156 1 65.81 470 LYS A C 1
ATOM 3491 O O . LYS A 1 470 ? 18.297 12.656 19.125 1 65.81 470 LYS A O 1
ATOM 3496 N N . GLU A 1 471 ? 20.359 13.117 18.469 1 55.59 471 GLU A N 1
ATOM 3497 C CA . GLU A 1 471 ? 20.688 11.867 17.781 1 55.59 471 GLU A CA 1
ATOM 3498 C C . GLU A 1 471 ? 20.375 10.664 18.656 1 55.59 471 GLU A C 1
ATOM 3500 O O . GLU A 1 471 ? 20.062 9.578 18.141 1 55.59 471 GLU A O 1
ATOM 3505 N N . GLU A 1 472 ? 20.594 10.992 19.969 1 52.19 472 GLU A N 1
ATOM 3506 C CA . GLU A 1 472 ? 20.375 9.844 20.844 1 52.19 472 GLU A CA 1
ATOM 3507 C C . GLU A 1 472 ? 18.922 9.406 20.828 1 52.19 472 GLU A C 1
ATOM 3509 O O . GLU A 1 472 ? 18.562 8.406 21.453 1 52.19 472 GLU A O 1
ATOM 3514 N N . LEU A 1 473 ? 18.172 10.242 20.219 1 53.19 473 LEU A N 1
ATOM 3515 C CA . LEU A 1 473 ? 16.719 10.047 20.25 1 53.19 473 LEU A CA 1
ATOM 3516 C C . LEU A 1 473 ? 16.344 8.688 19.672 1 53.19 473 LEU A C 1
ATOM 3518 O O . LEU A 1 473 ? 16.906 8.266 18.656 1 53.19 473 LEU A O 1
ATOM 3522 N N . VAL A 1 474 ? 15.711 7.906 20.578 1 52.91 474 VAL A N 1
ATOM 3523 C CA . VAL A 1 474 ? 15.102 6.582 20.547 1 52.91 474 VAL A CA 1
ATOM 3524 C C . VAL A 1 474 ? 14.352 6.383 19.234 1 52.91 474 VAL A C 1
ATOM 3526 O O . VAL A 1 474 ? 13.945 7.355 18.594 1 52.91 474 VAL A O 1
ATOM 3529 N N . GLU A 1 475 ? 14.281 4.961 18.859 1 61.47 475 GLU A N 1
ATOM 3530 C CA . GLU A 1 475 ? 13.805 4.113 17.781 1 61.47 475 GLU A CA 1
ATOM 3531 C C . GLU A 1 475 ? 12.32 4.352 17.5 1 61.47 475 GLU A C 1
ATOM 3533 O O . GLU A 1 475 ? 11.555 4.672 18.406 1 61.47 475 GLU A O 1
ATOM 3538 N N . PRO A 1 476 ? 11.742 4.301 16.328 1 77.69 476 PRO A N 1
ATOM 3539 C CA . PRO A 1 476 ? 11.172 4.734 15.047 1 77.69 476 PRO A CA 1
ATOM 3540 C C . PRO A 1 476 ? 10.586 6.145 15.109 1 77.69 476 PRO A C 1
ATOM 3542 O O . PRO A 1 476 ? 10.039 6.543 16.141 1 77.69 476 PRO A O 1
ATOM 3545 N N . VAL A 1 477 ? 11.023 6.973 14.148 1 83.5 477 VAL A N 1
ATOM 3546 C CA . VAL A 1 477 ? 10.594 8.359 14.008 1 83.5 477 VAL A CA 1
ATOM 3547 C C . VAL A 1 477 ? 9.062 8.43 14.008 1 83.5 477 VAL A C 1
ATOM 3549 O O . VAL A 1 477 ? 8.484 9.484 14.258 1 83.5 477 VAL A O 1
ATOM 3552 N N . ASP A 1 478 ? 8.477 7.312 13.875 1 79.25 478 ASP A N 1
ATOM 3553 C CA . ASP A 1 478 ? 7.016 7.234 13.891 1 79.25 478 ASP A CA 1
ATOM 3554 C C . ASP A 1 478 ? 6.465 7.66 15.25 1 79.25 478 ASP A C 1
ATOM 3556 O O . ASP A 1 478 ? 5.312 8.094 15.352 1 79.25 478 ASP A O 1
ATOM 3560 N N . HIS A 1 479 ? 7.285 7.633 16.25 1 76.38 479 HIS A N 1
ATOM 3561 C CA . HIS A 1 479 ? 6.844 7.934 17.609 1 76.38 479 HIS A CA 1
ATOM 3562 C C . HIS A 1 479 ? 7.227 9.352 18 1 76.38 479 HIS A C 1
ATOM 3564 O O . HIS A 1 479 ? 6.863 9.812 19.094 1 76.38 479 HIS A O 1
ATOM 3570 N N . LEU A 1 480 ? 7.863 9.969 17.031 1 80.94 480 LEU A N 1
ATOM 3571 C CA . LEU A 1 480 ? 8.234 11.352 17.328 1 80.94 480 LEU A CA 1
ATOM 3572 C C . LEU A 1 480 ? 7.016 12.266 17.234 1 80.94 480 LEU A C 1
ATOM 3574 O O . LEU A 1 480 ? 6.164 12.094 16.359 1 80.94 480 LEU A O 1
ATOM 3578 N N . PRO A 1 481 ? 6.973 13.188 18.141 1 79.94 481 PRO A N 1
ATOM 3579 C CA . PRO A 1 481 ? 5.945 14.219 18 1 79.94 481 PRO A CA 1
ATOM 3580 C C . PRO A 1 481 ? 6.023 14.961 16.672 1 79.94 481 PRO A C 1
ATOM 3582 O O . PRO A 1 481 ? 7.09 15.008 16.047 1 79.94 481 PRO A O 1
ATO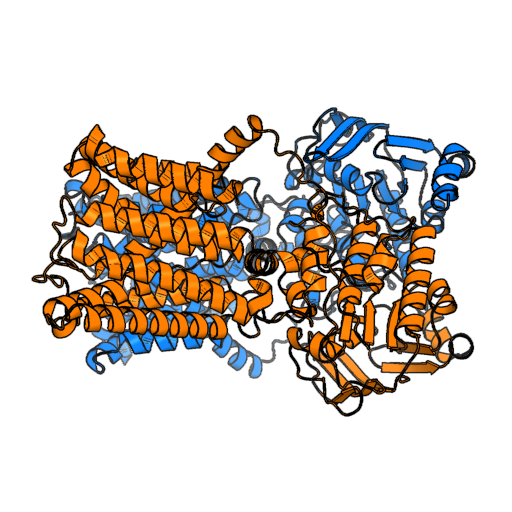M 3585 N N . GLN A 1 482 ? 4.957 15.523 16.297 1 80.88 482 GLN A N 1
ATOM 3586 C CA . GLN A 1 482 ? 4.859 16.188 15 1 80.88 482 GLN A CA 1
ATOM 3587 C C . GLN A 1 482 ? 5.895 17.312 14.875 1 80.88 482 GLN A C 1
ATOM 3589 O O . GLN A 1 482 ? 6.488 17.5 13.812 1 80.88 482 GLN A O 1
ATOM 3594 N N . GLY A 1 483 ? 6.039 18.109 15.93 1 83.94 483 GLY A N 1
ATOM 3595 C CA . GLY A 1 483 ? 7.008 19.188 15.891 1 83.94 483 GLY A CA 1
ATOM 3596 C C . GLY A 1 483 ? 8.422 18.719 15.609 1 83.94 483 GLY A C 1
ATOM 3597 O O . GLY A 1 483 ? 9.148 19.344 14.836 1 83.94 483 GLY A O 1
ATOM 3598 N N . HIS A 1 484 ? 8.766 17.609 16.219 1 87.12 484 HIS A N 1
ATOM 3599 C CA . HIS A 1 484 ? 10.094 17.047 16.016 1 87.12 484 HIS A CA 1
ATOM 3600 C C . HIS A 1 484 ? 10.258 16.547 14.578 1 87.12 484 HIS A C 1
ATOM 3602 O O . HIS A 1 484 ? 11.336 16.672 13.992 1 87.12 484 HIS A O 1
ATOM 3608 N N . ARG A 1 485 ? 9.203 16.047 14.094 1 90.94 485 ARG A N 1
ATOM 3609 C CA . ARG A 1 485 ? 9.242 15.562 12.711 1 90.94 485 ARG A CA 1
ATOM 3610 C C . ARG A 1 485 ? 9.414 16.719 11.734 1 90.94 485 ARG A C 1
ATOM 3612 O O . ARG A 1 485 ? 10.062 16.562 10.695 1 90.94 485 ARG A O 1
ATOM 3619 N N . GLN A 1 486 ? 8.859 17.844 12.055 1 92.06 486 GLN A N 1
ATOM 3620 C CA . GLN A 1 486 ? 9.031 19.047 11.234 1 92.06 486 GLN A CA 1
ATOM 3621 C C . GLN A 1 486 ? 10.492 19.453 11.164 1 92.06 486 GLN A C 1
ATOM 3623 O O . GLN A 1 486 ? 11.008 19.781 10.094 1 92.06 486 GLN A O 1
ATOM 3628 N N . PHE A 1 487 ? 11.148 19.406 12.305 1 92.88 487 PHE A N 1
ATOM 3629 C CA . PHE A 1 487 ? 12.562 19.781 12.359 1 92.88 487 PHE A CA 1
ATOM 3630 C C . PHE A 1 487 ? 13.422 18.75 11.633 1 92.88 487 PHE A C 1
ATOM 3632 O O . PHE A 1 487 ? 14.398 19.094 10.977 1 92.88 487 PHE A O 1
ATOM 3639 N N . LEU A 1 488 ? 13.023 17.5 11.797 1 93.5 488 LEU A N 1
ATOM 3640 C CA . LEU A 1 488 ? 13.758 16.438 11.117 1 93.5 488 LEU A CA 1
ATOM 3641 C C . LEU A 1 488 ? 13.656 16.594 9.602 1 93.5 488 LEU A C 1
ATOM 3643 O O . LEU A 1 488 ? 14.664 16.484 8.898 1 93.5 488 LEU A O 1
ATOM 3647 N N . GLU A 1 489 ? 12.43 16.797 9.148 1 95.62 489 GLU A N 1
ATOM 3648 C CA . GLU A 1 489 ? 12.266 16.969 7.707 1 95.62 489 GLU A CA 1
ATOM 3649 C C . GLU A 1 489 ? 13.047 18.188 7.207 1 95.62 489 GLU A C 1
ATOM 3651 O O . GLU A 1 489 ? 13.633 18.156 6.121 1 95.62 489 GLU A O 1
ATOM 3656 N N . TYR A 1 490 ? 13.008 19.266 7.98 1 95.56 490 TYR A N 1
ATOM 3657 C CA . TYR A 1 490 ? 13.789 20.438 7.621 1 95.56 490 TYR A CA 1
ATOM 3658 C C . TYR A 1 490 ? 15.273 20.094 7.523 1 95.56 490 TYR A C 1
ATOM 3660 O O . TYR A 1 490 ? 15.93 20.438 6.539 1 95.56 490 TYR A O 1
ATOM 3668 N N . ALA A 1 491 ? 15.797 19.391 8.539 1 94.69 491 ALA A N 1
ATOM 3669 C CA . ALA A 1 491 ? 17.203 18.969 8.57 1 94.69 491 ALA A CA 1
ATOM 3670 C C . ALA A 1 491 ? 17.547 18.125 7.352 1 94.69 491 ALA A C 1
ATOM 3672 O O . ALA A 1 491 ? 18.594 18.297 6.738 1 94.69 491 ALA A O 1
ATOM 3673 N N . MET A 1 492 ? 16.656 17.234 7.016 1 95.88 492 MET A N 1
ATOM 3674 C CA . MET A 1 492 ? 16.859 16.359 5.863 1 95.88 492 MET A CA 1
ATOM 3675 C C . MET A 1 492 ? 16.906 17.172 4.57 1 95.88 492 MET A C 1
ATOM 3677 O O . MET A 1 492 ? 17.703 16.891 3.68 1 95.88 492 MET A O 1
ATOM 3681 N N . THR A 1 493 ? 16.062 18.156 4.465 1 95 493 THR A N 1
ATOM 3682 C CA . THR A 1 493 ? 15.93 18.953 3.244 1 95 493 THR A CA 1
ATOM 3683 C C . THR A 1 493 ? 17.172 19.797 3.018 1 95 493 THR A C 1
ATOM 3685 O O . THR A 1 493 ? 17.641 19.953 1.884 1 95 493 THR A O 1
ATOM 3688 N N . ILE A 1 494 ? 17.781 20.281 4.086 1 93.75 494 ILE A N 1
ATOM 3689 C CA . ILE A 1 494 ? 18.891 21.203 3.926 1 93.75 494 ILE A CA 1
ATOM 3690 C C . ILE A 1 494 ? 20.203 20.422 3.846 1 93.75 494 ILE A C 1
ATOM 3692 O O . ILE A 1 494 ? 21.234 20.969 3.475 1 93.75 494 ILE A O 1
ATOM 3696 N N . ALA A 1 495 ? 20.125 19.172 4.246 1 92.56 495 ALA A N 1
ATOM 3697 C CA . ALA A 1 495 ? 21.328 18.344 4.289 1 92.56 495 ALA A CA 1
ATOM 3698 C C . ALA A 1 495 ? 22.031 18.328 2.934 1 92.56 495 ALA A C 1
ATOM 3700 O O . ALA A 1 495 ? 23.25 18.281 2.865 1 92.56 495 ALA A O 1
ATOM 3701 N N . ALA A 1 496 ? 21.234 18.391 1.89 1 89.69 496 ALA A N 1
ATOM 3702 C CA . ALA A 1 496 ? 21.797 18.359 0.544 1 89.69 496 ALA A CA 1
ATOM 3703 C C . ALA A 1 496 ? 22.266 19.75 0.117 1 89.69 496 ALA A C 1
ATOM 3705 O O . ALA A 1 496 ? 22.844 19.906 -0.962 1 89.69 496 ALA A O 1
ATOM 3706 N N . GLU A 1 497 ? 22 20.734 0.955 1 90.75 497 GLU A N 1
ATOM 3707 C CA . GLU A 1 497 ? 22.438 22.109 0.722 1 90.75 497 GLU A CA 1
ATOM 3708 C C . GLU A 1 497 ? 21.938 22.625 -0.627 1 90.75 497 GLU A C 1
ATOM 3710 O O . GLU A 1 497 ? 22.719 23.094 -1.446 1 90.75 497 GLU A O 1
ATOM 3715 N N . PRO A 1 498 ? 20.688 22.562 -0.876 1 92.19 498 PRO A N 1
ATOM 3716 C CA . PRO A 1 498 ? 20.109 23.031 -2.143 1 92.19 498 PRO A CA 1
ATOM 3717 C C . PRO A 1 498 ? 20.234 24.547 -2.312 1 92.19 498 PRO A C 1
ATOM 3719 O O . PRO A 1 498 ? 20.25 25.281 -1.324 1 92.19 498 PRO A O 1
ATOM 3722 N N . GLN A 1 499 ? 20.297 25 -3.533 1 91.88 499 GLN A N 1
ATOM 3723 C CA . GLN A 1 499 ? 20.375 26.422 -3.848 1 91.88 499 GLN A CA 1
ATOM 3724 C C . GLN A 1 499 ? 19 27.078 -3.744 1 91.88 499 GLN A C 1
ATOM 3726 O O . GLN A 1 499 ? 18.906 28.281 -3.459 1 91.88 499 GLN A O 1
ATOM 3731 N N . VAL A 1 500 ? 18.031 26.328 -4.043 1 94.62 500 VAL A N 1
ATOM 3732 C CA . VAL A 1 500 ? 16.656 26.766 -3.871 1 94.62 500 VAL A CA 1
ATOM 3733 C C . VAL A 1 500 ? 15.953 25.875 -2.846 1 94.62 500 VAL A C 1
ATOM 3735 O O . VAL A 1 500 ? 15.898 24.656 -3 1 94.62 500 VAL A O 1
ATOM 3738 N N . LEU A 1 501 ? 15.469 26.453 -1.82 1 95.81 501 LEU A N 1
ATOM 3739 C CA . LEU A 1 501 ? 14.766 25.734 -0.759 1 95.81 501 LEU A CA 1
ATOM 3740 C C . LEU A 1 501 ? 13.281 26.078 -0.771 1 95.81 501 LEU A C 1
ATOM 3742 O O . LEU A 1 501 ? 12.898 27.234 -0.668 1 95.81 501 LEU A O 1
ATOM 3746 N N . LEU A 1 502 ? 12.469 25.094 -1.053 1 97.38 502 LEU A N 1
ATOM 3747 C CA . LEU A 1 502 ? 11.023 25.25 -1.034 1 97.38 502 LEU A CA 1
ATOM 3748 C C . LEU A 1 502 ? 10.438 24.719 0.27 1 97.38 502 LEU A C 1
ATOM 3750 O O . LEU A 1 502 ? 10.586 23.547 0.59 1 97.38 502 LEU A O 1
ATOM 3754 N N . LEU A 1 503 ? 9.766 25.516 1.046 1 97.5 503 LEU A N 1
ATOM 3755 C CA . LEU A 1 503 ? 9.188 25.141 2.328 1 97.5 503 LEU A CA 1
ATOM 3756 C C . LEU A 1 503 ? 7.676 25.344 2.322 1 97.5 503 LEU A C 1
ATOM 3758 O O . LEU A 1 503 ? 7.199 26.469 2.162 1 97.5 503 LEU A O 1
ATOM 3762 N N . ASP A 1 504 ? 6.98 24.312 2.479 1 95.06 504 ASP A N 1
ATOM 3763 C CA . ASP A 1 504 ? 5.523 24.375 2.52 1 95.06 504 ASP A CA 1
ATOM 3764 C C . ASP A 1 504 ? 5.016 24.344 3.959 1 95.06 504 ASP A C 1
ATOM 3766 O O . ASP A 1 504 ? 4.855 23.281 4.547 1 95.06 504 ASP A O 1
ATOM 3770 N N . GLU A 1 505 ? 4.781 25.453 4.516 1 91.19 505 GLU A N 1
ATOM 3771 C CA . GLU A 1 505 ? 4.277 25.672 5.871 1 91.19 505 GLU A CA 1
ATOM 3772 C C . GLU A 1 505 ? 5.176 24.984 6.898 1 91.19 505 GLU A C 1
ATOM 3774 O O . GLU A 1 505 ? 4.707 24.156 7.691 1 91.19 505 GLU A O 1
ATOM 3779 N N . PRO A 1 506 ? 6.355 25.406 6.984 1 93.62 506 PRO A N 1
ATOM 3780 C CA . PRO A 1 506 ? 7.316 24.75 7.871 1 93.62 506 PRO A CA 1
ATOM 3781 C C . PRO A 1 506 ? 6.984 24.938 9.352 1 93.62 506 PRO A C 1
ATOM 3783 O O . PRO A 1 506 ? 7.477 24.188 10.195 1 93.62 506 PRO A O 1
ATOM 3786 N N . CYS A 1 507 ? 6.133 25.875 9.664 1 90.31 507 CYS A N 1
ATOM 3787 C CA . CYS A 1 507 ? 5.855 26.188 11.062 1 90.31 507 CYS A CA 1
ATOM 3788 C C . CYS A 1 507 ? 4.492 25.641 11.484 1 90.31 507 CYS A C 1
ATOM 3790 O O . CYS A 1 507 ? 4.031 25.891 12.594 1 90.31 507 CYS A O 1
ATOM 3792 N N . ALA A 1 508 ? 3.922 24.859 10.617 1 83.75 508 ALA A N 1
ATOM 3793 C CA . ALA A 1 508 ? 2.609 24.297 10.93 1 83.75 508 ALA A CA 1
ATOM 3794 C C . ALA A 1 508 ? 2.686 23.375 12.141 1 83.75 508 ALA A C 1
ATOM 3796 O O . ALA A 1 508 ? 3.545 22.484 12.195 1 83.75 508 ALA A O 1
ATOM 3797 N N . GLY A 1 509 ? 1.863 23.609 13.078 1 78.75 509 GLY A N 1
ATOM 3798 C CA . GLY A 1 509 ? 1.771 22.734 14.234 1 78.75 509 GLY A CA 1
ATOM 3799 C C . GLY A 1 509 ? 2.846 23 15.273 1 78.75 509 GLY A C 1
ATOM 3800 O O . GLY A 1 509 ? 2.934 22.281 16.281 1 78.75 509 GLY A O 1
ATOM 3801 N N . LEU A 1 510 ? 3.633 24.016 15.07 1 85.75 510 LEU A N 1
ATOM 3802 C CA . LEU A 1 510 ? 4.707 24.328 16 1 85.75 510 LEU A CA 1
ATOM 3803 C C . LEU A 1 510 ? 4.238 25.328 17.062 1 85.75 510 LEU A C 1
ATOM 3805 O O . LEU A 1 510 ? 3.354 26.141 16.797 1 85.75 510 LEU A O 1
ATOM 3809 N N . SER A 1 511 ? 4.852 25.219 18.234 1 80.44 511 SER A N 1
ATOM 3810 C CA . SER A 1 511 ? 4.645 26.219 19.266 1 80.44 511 SER A CA 1
ATOM 3811 C C . SER A 1 511 ? 5.281 27.547 18.891 1 80.44 511 SER A C 1
ATOM 3813 O O . SER A 1 511 ? 6.07 27.625 17.938 1 80.44 511 SER A O 1
ATOM 3815 N N . PRO A 1 512 ? 4.922 28.594 19.516 1 81.19 512 PRO A N 1
ATOM 3816 C CA . PRO A 1 512 ? 5.504 29.906 19.203 1 81.19 512 PRO A CA 1
ATOM 3817 C C . PRO A 1 512 ? 7.031 29.906 19.281 1 81.19 512 PRO A C 1
ATOM 3819 O O . PRO A 1 512 ? 7.699 30.469 18.406 1 81.19 512 PRO A O 1
ATOM 3822 N N . ASP A 1 513 ? 7.555 29.219 20.297 1 84.06 513 ASP A N 1
ATOM 3823 C CA . ASP A 1 513 ? 9 29.141 20.453 1 84.06 513 ASP A CA 1
ATOM 3824 C C . ASP A 1 513 ? 9.633 28.328 19.312 1 84.06 513 ASP A C 1
ATOM 3826 O O . ASP A 1 513 ? 10.68 28.688 18.781 1 84.06 513 ASP A O 1
ATOM 3830 N N . GLU A 1 514 ? 9.008 27.312 19.047 1 86.94 514 GLU A N 1
ATOM 3831 C CA . GLU A 1 514 ? 9.484 26.469 17.953 1 86.94 514 GLU A CA 1
ATOM 3832 C C . GLU A 1 514 ? 9.398 27.203 16.625 1 86.94 514 GLU A C 1
ATOM 3834 O O . GLU A 1 514 ? 10.258 27.016 15.758 1 86.94 514 GLU A O 1
ATOM 3839 N N . THR A 1 515 ? 8.359 27.938 16.453 1 90.44 515 THR A N 1
ATOM 3840 C CA . THR A 1 515 ? 8.172 28.734 15.242 1 90.44 515 THR A CA 1
ATOM 3841 C C . THR A 1 515 ? 9.289 29.766 15.094 1 90.44 515 THR A C 1
ATOM 3843 O O . THR A 1 515 ? 9.836 29.953 14.008 1 90.44 515 THR A O 1
ATOM 3846 N N . ALA A 1 516 ? 9.578 30.422 16.203 1 91.31 516 ALA A N 1
ATOM 3847 C CA . ALA A 1 516 ? 10.672 31.391 16.203 1 91.31 516 ALA A CA 1
ATOM 3848 C C . ALA A 1 516 ? 12 30.719 15.852 1 91.31 516 ALA A C 1
ATOM 3850 O O . ALA A 1 516 ? 12.789 31.25 15.062 1 91.31 516 ALA A O 1
ATOM 3851 N N . LEU A 1 517 ? 12.156 29.578 16.422 1 92.62 517 LEU A N 1
ATOM 3852 C CA . LEU A 1 517 ? 13.367 28.812 16.141 1 92.62 517 LEU A CA 1
ATOM 3853 C C . LEU A 1 517 ? 13.445 28.438 14.672 1 92.62 517 LEU A C 1
ATOM 3855 O O . LEU A 1 517 ? 14.484 28.625 14.031 1 92.62 517 LEU A O 1
ATOM 3859 N N . MET A 1 518 ? 12.422 27.922 14.102 1 94.25 518 MET A N 1
ATOM 3860 C CA . MET A 1 518 ? 12.375 27.516 12.703 1 94.25 518 MET A CA 1
ATOM 3861 C C . MET A 1 518 ? 12.633 28.703 11.781 1 94.25 518 MET A C 1
ATOM 3863 O O . MET A 1 518 ? 13.391 28.578 10.812 1 94.25 518 MET A O 1
ATOM 3867 N N . THR A 1 519 ? 12.047 29.828 12.117 1 95.06 519 THR A N 1
ATOM 3868 C CA . THR A 1 519 ? 12.234 31.031 11.328 1 95.06 519 THR A CA 1
ATOM 3869 C C . THR A 1 519 ? 13.703 31.469 11.344 1 95.06 519 THR A C 1
ATOM 3871 O O . THR A 1 519 ? 14.258 31.812 10.305 1 95.06 519 THR A O 1
ATOM 3874 N N . ASP A 1 520 ? 14.266 31.359 12.508 1 94.56 520 ASP A N 1
ATOM 3875 C CA . ASP A 1 520 ? 15.68 31.719 12.648 1 94.56 520 ASP A CA 1
ATOM 3876 C C . ASP A 1 520 ? 16.562 30.766 11.859 1 94.56 520 ASP A C 1
ATOM 3878 O O . ASP A 1 520 ? 17.547 31.188 11.234 1 94.56 520 ASP A O 1
ATOM 3882 N N . LEU A 1 521 ? 16.234 29.547 11.945 1 94.12 521 LEU A N 1
ATOM 3883 C CA . LEU A 1 521 ? 17.016 28.531 11.242 1 94.12 521 LEU A CA 1
ATOM 3884 C C . LEU A 1 521 ? 16.953 28.75 9.734 1 94.12 521 LEU A C 1
ATOM 3886 O O . LEU A 1 521 ? 17.969 28.625 9.039 1 94.12 521 LEU A O 1
ATOM 3890 N N . VAL A 1 522 ? 15.828 29.094 9.203 1 95.38 522 VAL A N 1
ATOM 3891 C CA . VAL A 1 522 ? 15.641 29.312 7.777 1 95.38 522 VAL A CA 1
ATOM 3892 C C . VAL A 1 522 ? 16.453 30.531 7.344 1 95.38 522 VAL A C 1
ATOM 3894 O O . VAL A 1 522 ? 17.125 30.516 6.309 1 95.38 522 VAL A O 1
ATOM 3897 N N . ARG A 1 523 ? 16.391 31.547 8.141 1 95.31 523 ARG A N 1
ATOM 3898 C CA . ARG A 1 523 ? 17.141 32.75 7.832 1 95.31 523 ARG A CA 1
ATOM 3899 C C . ARG A 1 523 ? 18.641 32.5 7.855 1 95.31 523 ARG A C 1
ATOM 3901 O O . ARG A 1 523 ? 19.375 33 7 1 95.31 523 ARG A O 1
ATOM 3908 N N . HIS A 1 524 ? 19 31.781 8.812 1 93.19 524 HIS A N 1
ATOM 3909 C CA . HIS A 1 524 ? 20.406 31.438 8.93 1 93.19 524 HIS A CA 1
ATOM 3910 C C . HIS A 1 524 ? 20.891 30.641 7.73 1 93.19 524 HIS A C 1
ATOM 3912 O O . HIS A 1 524 ? 21.969 30.891 7.199 1 93.19 524 HIS A O 1
ATOM 3918 N N . TYR A 1 525 ? 20.125 29.672 7.367 1 93.19 525 TYR A N 1
ATOM 3919 C CA . TYR A 1 525 ? 20.469 28.859 6.207 1 93.19 525 TYR A CA 1
ATOM 3920 C C . TYR A 1 525 ? 20.609 29.719 4.957 1 93.19 525 TYR A C 1
ATOM 3922 O O . TYR A 1 525 ? 21.562 29.562 4.188 1 93.19 525 TYR A O 1
ATOM 3930 N N . GLN A 1 526 ? 19.656 30.562 4.73 1 94.31 526 GLN A N 1
ATOM 3931 C CA . GLN A 1 526 ? 19.688 31.469 3.576 1 94.31 526 GLN A CA 1
ATOM 3932 C C . GLN A 1 526 ? 20.938 32.344 3.592 1 94.31 526 GLN A C 1
ATOM 3934 O O . GLN A 1 526 ? 21.594 32.531 2.561 1 94.31 526 GLN A O 1
ATOM 3939 N N . ALA A 1 527 ? 21.266 32.844 4.746 1 93.12 527 ALA A N 1
ATOM 3940 C CA . ALA A 1 527 ? 22.422 33.719 4.879 1 93.12 527 ALA A CA 1
ATOM 3941 C C . ALA A 1 527 ? 23.719 32.969 4.59 1 93.12 527 ALA A C 1
ATOM 3943 O O . ALA A 1 527 ? 24.641 33.531 3.986 1 93.12 527 ALA A O 1
ATOM 3944 N N . GLU A 1 528 ? 23.734 31.781 4.977 1 90.12 528 GLU A N 1
ATOM 3945 C CA . GLU A 1 528 ? 24.938 30.969 4.812 1 90.12 528 GLU A CA 1
ATOM 3946 C C . GLU A 1 528 ? 25.109 30.531 3.361 1 90.12 528 GLU A C 1
ATOM 3948 O O . GLU A 1 528 ? 26.234 30.531 2.838 1 90.12 528 GLU A O 1
ATOM 3953 N N . THR A 1 529 ? 24.062 30.141 2.734 1 88 529 THR A N 1
ATOM 3954 C CA . THR A 1 529 ? 24.156 29.578 1.396 1 88 529 THR A CA 1
ATOM 3955 C C . THR A 1 529 ? 24.016 30.656 0.334 1 88 529 THR A C 1
ATOM 3957 O O . THR A 1 529 ? 24.5 30.5 -0.789 1 88 529 THR A O 1
ATOM 3960 N N . GLY A 1 530 ? 23.312 31.672 0.692 1 89.75 530 GLY A N 1
ATOM 3961 C CA . GLY A 1 530 ? 23.031 32.719 -0.269 1 89.75 530 GLY A CA 1
ATOM 3962 C C . GLY A 1 530 ? 22.062 32.312 -1.352 1 89.75 530 GLY A C 1
ATOM 3963 O O . GLY A 1 530 ? 22.047 32.906 -2.441 1 89.75 530 GLY A O 1
ATOM 3964 N N . GLY A 1 531 ? 21.328 31.359 -1.111 1 92.25 531 GLY A N 1
ATOM 3965 C CA . GLY A 1 531 ? 20.406 30.859 -2.117 1 92.25 531 GLY A CA 1
ATOM 3966 C C . GLY A 1 531 ? 19.031 31.484 -2.02 1 92.25 531 GLY A C 1
ATOM 3967 O O . GLY A 1 531 ? 18.859 32.562 -1.424 1 92.25 531 GLY A O 1
ATOM 3968 N N . LEU A 1 532 ? 18.094 30.906 -2.77 1 95.44 532 LEU A N 1
ATOM 3969 C CA . LEU A 1 532 ? 16.703 31.344 -2.771 1 95.44 532 LEU A CA 1
ATOM 3970 C C . LEU A 1 532 ? 15.852 30.438 -1.89 1 95.44 532 LEU A C 1
ATOM 3972 O O . LEU A 1 532 ? 15.953 29.219 -1.967 1 95.44 532 LEU A O 1
ATOM 3976 N N . VAL A 1 533 ? 15.086 31.047 -0.998 1 97 533 VAL A N 1
ATOM 3977 C CA . VAL A 1 533 ? 14.148 30.297 -0.173 1 97 533 VAL A CA 1
ATOM 3978 C C . VAL A 1 533 ? 12.719 30.75 -0.472 1 97 533 VAL A C 1
ATOM 3980 O O . VAL A 1 533 ? 12.43 31.953 -0.459 1 97 533 VAL A O 1
ATOM 3983 N N . ILE A 1 534 ? 11.898 29.859 -0.84 1 97.75 534 ILE A N 1
ATOM 3984 C CA . ILE A 1 534 ? 10.477 30.141 -1.037 1 97.75 534 ILE A CA 1
ATOM 3985 C C . ILE A 1 534 ? 9.664 29.453 0.065 1 97.75 534 ILE A C 1
ATOM 3987 O O . ILE A 1 534 ? 9.758 28.25 0.259 1 97.75 534 ILE A O 1
ATOM 3991 N N . VAL A 1 535 ? 8.852 30.219 0.771 1 97.56 535 VAL A N 1
ATOM 3992 C CA . VAL A 1 535 ? 8.109 29.688 1.914 1 97.56 535 VAL A CA 1
ATOM 3993 C C . VAL A 1 535 ? 6.621 29.984 1.739 1 97.56 535 VAL A C 1
ATOM 3995 O O . VAL A 1 535 ? 6.238 31.109 1.408 1 97.56 535 VAL A O 1
ATOM 3998 N N . ILE A 1 536 ? 5.84 28.984 1.865 1 95.81 536 ILE A N 1
ATOM 3999 C CA . ILE A 1 536 ? 4.398 29.172 1.961 1 95.81 536 ILE A CA 1
ATOM 4000 C C . ILE A 1 536 ? 3.988 29.297 3.428 1 95.81 536 ILE A C 1
ATOM 4002 O O . ILE A 1 536 ? 4.363 28.453 4.25 1 95.81 536 ILE A O 1
ATOM 4006 N N . GLU A 1 537 ? 3.289 30.344 3.812 1 90.81 537 GLU A N 1
ATOM 4007 C CA . GLU A 1 537 ? 2.801 30.531 5.176 1 90.81 537 GLU A CA 1
ATOM 4008 C C . GLU A 1 537 ? 1.427 31.203 5.184 1 90.81 537 GLU A C 1
ATOM 4010 O O . GLU A 1 537 ? 1.084 31.938 4.258 1 90.81 537 GLU A O 1
ATOM 4015 N N . HIS A 1 538 ? 0.752 30.906 6.184 1 83.44 538 HIS A N 1
ATOM 4016 C CA . HIS A 1 538 ? -0.552 31.531 6.375 1 83.44 538 HIS A CA 1
ATOM 4017 C C . HIS A 1 538 ? -0.501 32.562 7.48 1 83.44 538 HIS A C 1
ATOM 4019 O O . HIS A 1 538 ? -1.39 33.438 7.578 1 83.44 538 HIS A O 1
ATOM 4025 N N . ASP A 1 539 ? 0.455 32.5 8.281 1 84.06 539 ASP A N 1
ATOM 4026 C CA . ASP A 1 539 ? 0.607 33.438 9.375 1 84.06 539 ASP A CA 1
ATOM 4027 C C . ASP A 1 539 ? 1.379 34.688 8.93 1 84.06 539 ASP A C 1
ATOM 4029 O O . ASP A 1 539 ? 2.584 34.625 8.68 1 84.06 539 ASP A O 1
ATOM 4033 N N . MET A 1 540 ? 0.742 35.812 9.031 1 86.94 540 MET A N 1
ATOM 4034 C CA . MET A 1 540 ? 1.316 37.031 8.516 1 86.94 540 MET A CA 1
ATOM 4035 C C . MET A 1 540 ? 2.465 37.5 9.398 1 86.94 540 MET A C 1
ATOM 4037 O O . MET A 1 540 ? 3.367 38.219 8.922 1 86.94 540 MET A O 1
ATOM 4041 N N . SER A 1 541 ? 2.398 37.125 10.641 1 87.5 541 SER A N 1
ATOM 4042 C CA . SER A 1 541 ? 3.498 37.5 11.523 1 87.5 541 SER A CA 1
ATOM 4043 C C . SER A 1 541 ? 4.801 36.844 11.109 1 87.5 541 SER A C 1
ATOM 4045 O O . SER A 1 541 ? 5.871 37.438 11.172 1 87.5 541 SER A O 1
ATOM 4047 N N . ILE A 1 542 ? 4.68 35.625 10.672 1 91.38 542 ILE A N 1
ATOM 4048 C CA . ILE A 1 542 ? 5.844 34.875 10.219 1 91.38 542 ILE A CA 1
ATOM 4049 C C . ILE A 1 542 ? 6.332 35.438 8.891 1 91.38 542 ILE A C 1
ATOM 4051 O O . ILE A 1 542 ? 7.539 35.625 8.688 1 91.38 542 ILE A O 1
ATOM 4055 N N . VAL A 1 543 ? 5.406 35.75 8.023 1 93.62 543 VAL A N 1
ATOM 4056 C CA . VAL A 1 543 ? 5.727 36.312 6.711 1 93.62 543 VAL A CA 1
ATOM 4057 C C . VAL A 1 543 ? 6.484 37.625 6.871 1 93.62 543 VAL A C 1
ATOM 4059 O O . VAL A 1 543 ? 7.477 37.875 6.18 1 93.62 543 VAL A O 1
ATOM 4062 N N . GLU A 1 544 ? 5.988 38.438 7.77 1 93.5 544 GLU A N 1
ATOM 4063 C CA . GLU A 1 544 ? 6.629 39.719 8.016 1 93.5 544 GLU A CA 1
ATOM 4064 C C . GLU A 1 544 ? 8.047 39.531 8.555 1 93.5 544 GLU A C 1
ATOM 4066 O O . GLU A 1 544 ? 8.953 40.281 8.18 1 93.5 544 GLU A O 1
ATOM 4071 N N . ALA A 1 545 ? 8.211 38.531 9.328 1 92 545 ALA A N 1
ATOM 4072 C CA . ALA A 1 545 ? 9.477 38.344 10.031 1 92 545 ALA A CA 1
ATOM 4073 C C . ALA A 1 545 ? 10.523 37.719 9.102 1 92 545 ALA A C 1
ATOM 4075 O O . ALA A 1 545 ? 11.719 37.969 9.258 1 92 545 ALA A O 1
ATOM 4076 N N . ILE A 1 546 ? 10.133 37 8.078 1 94 546 ILE A N 1
ATOM 4077 C CA . ILE A 1 546 ? 11.109 36.125 7.406 1 94 546 ILE A CA 1
ATOM 4078 C C . ILE A 1 546 ? 11.289 36.594 5.961 1 94 546 ILE A C 1
ATOM 4080 O O . ILE A 1 546 ? 12.328 36.344 5.348 1 94 546 ILE A O 1
ATOM 4084 N N . SER A 1 547 ? 10.391 37.312 5.391 1 95.31 547 SER A N 1
ATOM 4085 C CA . SER A 1 547 ? 10.336 37.438 3.938 1 95.31 547 SER A CA 1
ATOM 4086 C C . SER A 1 547 ? 10.977 38.75 3.471 1 95.31 547 SER A C 1
ATOM 4088 O O . SER A 1 547 ? 10.805 39.812 4.098 1 95.31 547 SER A O 1
ATOM 4090 N N . ASP A 1 548 ? 11.711 38.719 2.402 1 96 548 ASP A N 1
ATOM 4091 C CA . ASP A 1 548 ? 12.172 39.875 1.672 1 96 548 ASP A CA 1
ATOM 4092 C C . ASP A 1 548 ? 11.109 40.375 0.697 1 96 548 ASP A C 1
ATOM 4094 O O . ASP A 1 548 ? 10.906 41.594 0.552 1 96 548 ASP A O 1
ATOM 4098 N N . LYS A 1 549 ? 10.539 39.5 0.074 1 96.94 549 LYS A N 1
ATOM 4099 C CA . LYS A 1 549 ? 9.438 39.75 -0.846 1 96.94 549 LYS A CA 1
ATOM 4100 C C . LYS A 1 549 ? 8.281 38.781 -0.601 1 96.94 549 LYS A C 1
ATOM 4102 O O . LYS A 1 549 ? 8.461 37.719 -0.001 1 96.94 549 LYS A O 1
ATOM 4107 N N . VAL A 1 550 ? 7.129 39.219 -1.059 1 97.5 550 VAL A N 1
ATOM 4108 C CA . VAL A 1 550 ? 5.926 38.438 -0.845 1 97.5 550 VAL A CA 1
ATOM 4109 C C . VAL A 1 550 ? 5.148 38.312 -2.154 1 97.5 550 VAL A C 1
ATOM 4111 O O . VAL A 1 550 ? 4.875 39.312 -2.822 1 97.5 550 VAL A O 1
ATOM 4114 N N . LEU A 1 551 ? 4.887 37.125 -2.535 1 97.31 551 LEU A N 1
ATOM 4115 C CA . LEU A 1 551 ? 4.039 36.812 -3.682 1 97.31 551 LEU A CA 1
ATOM 4116 C C . LEU A 1 551 ? 2.625 36.438 -3.23 1 97.31 551 LEU A C 1
ATOM 4118 O O . LEU A 1 551 ? 2.434 35.531 -2.443 1 97.31 551 LEU A O 1
ATOM 4122 N N . VAL A 1 552 ? 1.645 37.188 -3.686 1 96.75 552 VAL A N 1
ATOM 4123 C CA . VAL A 1 552 ? 0.253 36.938 -3.322 1 96.75 552 VAL A CA 1
ATOM 4124 C C . VAL A 1 552 ? -0.468 36.25 -4.477 1 96.75 552 VAL A C 1
ATOM 4126 O O . VAL A 1 552 ? -0.478 36.75 -5.602 1 96.75 552 VAL A O 1
ATOM 4129 N N . MET A 1 553 ? -1.012 35.125 -4.145 1 95.44 553 MET A N 1
ATOM 4130 C CA . MET A 1 553 ? -1.753 34.375 -5.141 1 95.44 553 MET A CA 1
ATOM 4131 C C . MET A 1 553 ? -3.24 34.312 -4.805 1 95.44 553 MET A C 1
ATOM 4133 O O . MET A 1 553 ? -3.617 34.281 -3.633 1 95.44 553 MET A O 1
ATOM 4137 N N . HIS A 1 554 ? -4.02 34.344 -5.828 1 93.12 554 HIS A N 1
ATOM 4138 C CA . HIS A 1 554 ? -5.469 34.25 -5.703 1 93.12 554 HIS A CA 1
ATOM 4139 C C . HIS A 1 554 ? -6.09 33.594 -6.941 1 93.12 554 HIS A C 1
ATOM 4141 O O . HIS A 1 554 ? -5.824 34.031 -8.062 1 93.12 554 HIS A O 1
ATOM 4147 N N . LEU A 1 555 ? -6.863 32.562 -6.727 1 90.5 555 LEU A N 1
ATOM 4148 C CA . LEU A 1 555 ? -7.586 31.859 -7.777 1 90.5 555 LEU A CA 1
ATOM 4149 C C . LEU A 1 555 ? -6.637 31.438 -8.891 1 90.5 555 LEU A C 1
ATOM 4151 O O . LEU A 1 555 ? -6.93 31.625 -10.07 1 90.5 555 LEU A O 1
ATOM 4155 N N . GLY A 1 556 ? -5.449 31.062 -8.531 1 93.12 556 GLY A N 1
ATOM 4156 C CA . GLY A 1 556 ? -4.496 30.484 -9.477 1 93.12 556 GLY A CA 1
ATOM 4157 C C . GLY A 1 556 ? -3.734 31.531 -10.266 1 93.12 556 GLY A C 1
ATOM 4158 O O . GLY A 1 556 ? -3.137 31.234 -11.297 1 93.12 556 GLY A O 1
ATOM 4159 N N . GLN A 1 557 ? -3.826 32.781 -9.805 1 95.44 557 GLN A N 1
ATOM 4160 C CA . GLN A 1 557 ? -3.127 33.875 -10.453 1 95.44 557 GLN A CA 1
ATOM 4161 C C . GLN A 1 557 ? -2.309 34.688 -9.445 1 95.44 557 GLN A C 1
ATOM 4163 O O . GLN A 1 557 ? -2.529 34.594 -8.234 1 95.44 557 GLN A O 1
ATOM 4168 N N . VAL A 1 558 ? -1.356 35.438 -10.031 1 96.56 558 VAL A N 1
ATOM 4169 C CA . VAL A 1 558 ? -0.563 36.344 -9.188 1 96.56 558 VAL A CA 1
ATOM 4170 C C . VAL A 1 558 ? -1.295 37.656 -9 1 96.56 558 VAL A C 1
ATOM 4172 O O . VAL A 1 558 ? -1.645 38.344 -9.977 1 96.56 558 VAL A O 1
ATOM 4175 N N . LEU A 1 559 ? -1.511 38 -7.82 1 95.38 559 LEU A N 1
ATOM 4176 C CA . LEU A 1 559 ? -2.195 39.219 -7.496 1 95.38 559 LEU A CA 1
ATOM 4177 C C . LEU A 1 559 ? -1.192 40.344 -7.273 1 95.38 559 LEU A C 1
ATOM 4179 O O . LEU A 1 559 ? -1.436 41.5 -7.672 1 95.38 559 LEU A O 1
ATOM 4183 N N . ALA A 1 560 ? -0.182 40.031 -6.566 1 96 560 ALA A N 1
ATOM 4184 C CA . ALA A 1 560 ? 0.854 41.031 -6.25 1 96 560 ALA A CA 1
ATOM 4185 C C . ALA A 1 560 ? 2.182 40.344 -5.945 1 96 560 ALA A C 1
ATOM 4187 O O . ALA A 1 560 ? 2.205 39.188 -5.504 1 96 560 ALA A O 1
ATOM 4188 N N . PHE A 1 561 ? 3.24 41.031 -6.215 1 96.56 561 PHE A N 1
ATOM 4189 C CA . PHE A 1 561 ? 4.586 40.562 -5.891 1 96.56 561 PHE A CA 1
ATOM 4190 C C . PHE A 1 561 ? 5.48 41.75 -5.52 1 96.56 561 PHE A C 1
ATOM 4192 O O . PHE A 1 561 ? 5.996 42.438 -6.395 1 96.56 561 PHE A O 1
ATOM 4199 N N . ASP A 1 562 ? 5.629 41.906 -4.242 1 96.25 562 ASP A N 1
ATOM 4200 C CA . ASP A 1 562 ? 6.344 43.094 -3.746 1 96.25 562 ASP A CA 1
ATOM 4201 C C . ASP A 1 562 ? 6.789 42.875 -2.301 1 96.25 562 ASP A C 1
ATOM 4203 O O . ASP A 1 562 ? 6.68 41.781 -1.759 1 96.25 562 ASP A O 1
ATOM 4207 N N . THR A 1 563 ? 7.383 43.906 -1.668 1 95.62 563 THR A N 1
ATOM 4208 C CA . THR A 1 563 ? 7.758 43.844 -0.26 1 95.62 563 THR A CA 1
ATOM 4209 C C . THR A 1 563 ? 6.527 43.656 0.624 1 95.62 563 THR A C 1
ATOM 4211 O O . THR A 1 563 ? 5.406 43.938 0.188 1 95.62 563 THR A O 1
ATOM 4214 N N . PHE A 1 564 ? 6.754 43.219 1.794 1 94.56 564 PHE A N 1
ATOM 4215 C CA . PHE A 1 564 ? 5.66 42.969 2.725 1 94.56 564 PHE A CA 1
ATOM 4216 C C . PHE A 1 564 ? 4.859 44.219 2.969 1 94.56 564 PHE A C 1
ATOM 4218 O O . PHE A 1 564 ? 3.627 44.188 2.996 1 94.56 564 PHE A O 1
ATOM 4225 N N . GLU A 1 565 ? 5.535 45.344 3.107 1 93.88 565 GLU A N 1
ATOM 4226 C CA . GLU A 1 565 ? 4.887 46.625 3.385 1 93.88 565 GLU A CA 1
ATOM 4227 C C . GLU A 1 565 ? 3.975 47.031 2.234 1 93.88 565 GLU A C 1
ATOM 4229 O O . GLU A 1 565 ? 2.852 47.5 2.459 1 93.88 565 GLU A O 1
ATOM 4234 N N . GLN A 1 566 ? 4.48 46.875 1.07 1 94.69 566 GLN A N 1
ATOM 4235 C CA . GLN A 1 566 ? 3.705 47.25 -0.107 1 94.69 566 GLN A CA 1
ATOM 4236 C C . GLN A 1 566 ? 2.508 46.312 -0.298 1 94.69 566 GLN A C 1
ATOM 4238 O O . GLN A 1 566 ? 1.43 46.75 -0.697 1 94.69 566 GLN A O 1
ATOM 4243 N N . VAL A 1 567 ? 2.719 45.062 -0.039 1 94.31 567 VAL A N 1
ATOM 4244 C CA . VAL A 1 567 ? 1.647 44.094 -0.174 1 94.31 567 VAL A CA 1
ATOM 4245 C C . VAL A 1 567 ? 0.561 44.344 0.863 1 94.31 567 VAL A C 1
ATOM 4247 O O . VAL A 1 567 ? -0.631 44.25 0.566 1 94.31 567 VAL A O 1
ATOM 4250 N N . ARG A 1 568 ? 0.953 44.688 2.064 1 91.5 568 ARG A N 1
ATOM 4251 C CA . ARG A 1 568 ? 0.02 44.969 3.152 1 91.5 568 ARG A CA 1
ATOM 4252 C C . ARG A 1 568 ? -0.853 46.188 2.83 1 91.5 568 ARG A C 1
ATOM 4254 O O . ARG A 1 568 ? -2.021 46.219 3.217 1 91.5 568 ARG A O 1
ATOM 4261 N N . ARG A 1 569 ? -0.334 47.125 2.006 1 92.25 569 ARG A N 1
ATOM 4262 C CA . ARG A 1 569 ? -1.037 48.344 1.676 1 92.25 569 ARG A CA 1
ATOM 4263 C C . ARG A 1 569 ? -1.829 48.188 0.381 1 92.25 569 ARG A C 1
ATOM 4265 O O . ARG A 1 569 ? -2.637 49.062 0.037 1 92.25 569 ARG A O 1
ATOM 4272 N N . ASN A 1 570 ? -1.625 47.156 -0.26 1 93.38 570 ASN A N 1
ATOM 4273 C CA . ASN A 1 570 ? -2.293 46.938 -1.539 1 93.38 570 ASN A CA 1
ATOM 4274 C C . ASN A 1 570 ? -3.789 46.719 -1.355 1 93.38 570 ASN A C 1
ATOM 4276 O O . ASN A 1 570 ? -4.191 45.719 -0.721 1 93.38 570 ASN A O 1
ATOM 4280 N N . PRO A 1 571 ? -4.664 47.438 -1.945 1 92.12 571 PRO A N 1
ATOM 4281 C CA . PRO A 1 571 ? -6.113 47.344 -1.758 1 92.12 571 PRO A CA 1
ATOM 4282 C C . PRO A 1 571 ? -6.676 46.031 -2.293 1 92.12 571 PRO A C 1
ATOM 4284 O O . PRO A 1 571 ? -7.629 45.469 -1.725 1 92.12 571 PRO A O 1
ATOM 4287 N N . GLU A 1 572 ? -6.125 45.562 -3.301 1 91.62 572 GLU A N 1
ATOM 4288 C CA . GLU A 1 572 ? -6.605 44.312 -3.861 1 91.62 572 GLU A CA 1
ATOM 4289 C C . GLU A 1 572 ? -6.344 43.156 -2.91 1 91.62 572 GLU A C 1
ATOM 4291 O O . GLU A 1 572 ? -7.184 42.25 -2.768 1 91.62 572 GLU A O 1
ATOM 4296 N N . VAL A 1 573 ? -5.188 43.156 -2.309 1 91.81 573 VAL A N 1
ATOM 4297 C CA . VAL A 1 573 ? -4.824 42.094 -1.36 1 91.81 573 VAL A CA 1
ATOM 4298 C C . VAL A 1 573 ? -5.73 42.188 -0.133 1 91.81 573 VAL A C 1
ATOM 4300 O O . VAL A 1 573 ? -6.211 41.156 0.356 1 91.81 573 VAL A O 1
ATOM 4303 N N . GLN A 1 574 ? -5.992 43.375 0.324 1 89.19 574 GLN A N 1
ATOM 4304 C CA . GLN A 1 574 ? -6.863 43.594 1.478 1 89.19 574 GLN A CA 1
ATOM 4305 C C . GLN A 1 574 ? -8.281 43.094 1.194 1 89.19 574 GLN A C 1
ATOM 4307 O O . GLN A 1 574 ? -8.922 42.5 2.066 1 89.19 574 GLN A O 1
ATOM 4312 N N . ALA A 1 575 ? -8.719 43.281 0.034 1 86.69 575 ALA A N 1
ATOM 4313 C CA . ALA A 1 575 ? -10.055 42.875 -0.357 1 86.69 575 ALA A CA 1
ATOM 4314 C C . ALA A 1 575 ? -10.188 41.344 -0.316 1 86.69 575 ALA A C 1
ATOM 4316 O O . ALA A 1 575 ? -11.219 40.812 0.094 1 86.69 575 ALA A O 1
ATOM 4317 N N . VAL A 1 576 ? -9.148 40.719 -0.735 1 84.19 576 VAL A N 1
ATOM 4318 C CA . VAL A 1 576 ? -9.148 39.25 -0.781 1 84.19 576 VAL A CA 1
ATOM 4319 C C . VAL A 1 576 ? -9.148 38.688 0.639 1 84.19 576 VAL A C 1
ATOM 4321 O O . VAL A 1 576 ? -9.82 37.688 0.921 1 84.19 576 VAL A O 1
ATOM 4324 N N . TYR A 1 577 ? -8.414 39.312 1.527 1 77.88 577 TYR A N 1
ATOM 4325 C CA . TYR A 1 577 ? -8.297 38.812 2.887 1 77.88 577 TYR A CA 1
ATOM 4326 C C . TYR A 1 577 ? -9.43 39.312 3.762 1 77.88 577 TYR A C 1
ATOM 4328 O O . TYR A 1 577 ? -9.75 38.719 4.793 1 77.88 577 TYR A O 1
ATOM 4336 N N . ALA A 1 578 ? -9.969 40.625 3.4 1 62.38 578 ALA A N 1
ATOM 4337 C CA . ALA A 1 578 ? -11.141 41.156 4.102 1 62.38 578 ALA A CA 1
ATOM 4338 C C . ALA A 1 578 ? -12.406 40.406 3.705 1 62.38 578 ALA A C 1
ATOM 4340 O O . ALA A 1 578 ? -13.336 40.25 4.504 1 62.38 578 ALA A O 1
ATOM 4341 N N . GLY A 1 579 ? -12.648 40.219 2.367 1 57.56 579 GLY A N 1
ATOM 4342 C CA . GLY A 1 579 ? -13.828 39.625 1.76 1 57.56 579 GLY A CA 1
ATOM 4343 C C . GLY A 1 579 ? -13.977 38.125 2.062 1 57.56 579 GLY A C 1
ATOM 4344 O O . GLY A 1 579 ? -14.789 37.438 1.448 1 57.56 579 GLY A O 1
ATOM 4345 N N . GLY A 1 580 ? -13.219 37.438 2.537 1 43.84 580 GLY A N 1
ATOM 4346 C CA . GLY A 1 580 ? -13.789 36.156 2.908 1 43.84 580 GLY A CA 1
ATOM 4347 C C . GLY A 1 580 ? -15.102 36.281 3.662 1 43.84 580 GLY A C 1
ATOM 4348 O O . GLY A 1 580 ? -15.695 35.281 4.055 1 43.84 580 GLY A O 1
ATOM 4349 N N . THR A 1 581 ? -15.531 37.312 4.473 1 33.31 581 THR A N 1
ATOM 4350 C CA . THR A 1 581 ? -16.828 37.469 5.113 1 33.31 581 THR A CA 1
ATOM 4351 C C . THR A 1 581 ? -17.906 37.812 4.086 1 33.31 581 THR A C 1
ATOM 4353 O O . THR A 1 581 ? -19.109 37.719 4.367 1 33.31 581 THR A O 1
ATOM 4356 N N . LYS A 1 582 ? -17.812 38.594 3.084 1 34.28 582 LYS A N 1
ATOM 4357 C CA . LYS A 1 582 ? -19.062 38.812 2.348 1 34.28 582 LYS A CA 1
ATOM 4358 C C . LYS A 1 582 ? -19.344 37.625 1.416 1 34.28 582 LYS A C 1
ATOM 4360 O O . LYS A 1 582 ? -18.453 37.156 0.713 1 34.28 582 LYS A O 1
ATOM 4365 N N . MET B 1 1 ? -32.094 3.148 -13.977 1 55.31 1 MET B N 1
ATOM 4366 C CA . MET B 1 1 ? -32.312 1.775 -14.414 1 55.31 1 MET B CA 1
ATOM 4367 C C . MET B 1 1 ? -31.828 1.581 -15.852 1 55.31 1 MET B C 1
ATOM 4369 O O . MET B 1 1 ? -31.234 0.549 -16.172 1 55.31 1 MET B O 1
ATOM 4373 N N . ALA B 1 2 ? -32.062 2.582 -16.703 1 56.12 2 ALA B N 1
ATOM 4374 C CA . ALA B 1 2 ? -31.656 2.455 -18.094 1 56.12 2 ALA B CA 1
ATOM 4375 C C . ALA B 1 2 ? -30.141 2.262 -18.219 1 56.12 2 ALA B C 1
ATOM 4377 O O . ALA B 1 2 ? -29.688 1.506 -19.078 1 56.12 2 ALA B O 1
ATOM 4378 N N . SER B 1 3 ? -29.406 2.818 -17.25 1 68.94 3 SER B N 1
ATOM 4379 C CA . SER B 1 3 ? -27.953 2.77 -17.328 1 68.94 3 SER B CA 1
ATOM 4380 C C . SER B 1 3 ? -27.422 1.366 -17.031 1 68.94 3 SER B C 1
ATOM 4382 O O . SER B 1 3 ? -26.328 1.008 -17.438 1 68.94 3 SER B O 1
ATOM 4384 N N . VAL B 1 4 ? -28.281 0.545 -16.5 1 76 4 VAL B N 1
ATOM 4385 C CA . VAL B 1 4 ? -27.891 -0.823 -16.172 1 76 4 VAL B CA 1
ATOM 4386 C C . VAL B 1 4 ? -28.406 -1.775 -17.25 1 76 4 VAL B C 1
ATOM 4388 O O . VAL B 1 4 ? -27.672 -2.662 -17.703 1 76 4 VAL B O 1
ATOM 4391 N N . LEU B 1 5 ? -29.531 -1.557 -17.719 1 79.88 5 LEU B N 1
ATOM 4392 C CA . LEU B 1 5 ? -30.203 -2.508 -18.609 1 79.88 5 LEU B CA 1
ATOM 4393 C C . LEU B 1 5 ? -29.609 -2.447 -20.016 1 79.88 5 LEU B C 1
ATOM 4395 O O . LEU B 1 5 ? -29.547 -3.463 -20.719 1 79.88 5 LEU B O 1
ATOM 4399 N N . LEU B 1 6 ? -29.125 -1.345 -20.359 1 82.19 6 LEU B N 1
ATOM 4400 C CA . LEU B 1 6 ? -28.625 -1.198 -21.734 1 82.19 6 LEU B CA 1
ATOM 4401 C C . LEU B 1 6 ? -27.375 -2.043 -21.953 1 82.19 6 LEU B C 1
ATOM 4403 O O . LEU B 1 6 ? -27.344 -2.865 -22.875 1 82.19 6 LEU B O 1
ATOM 4407 N N . PRO B 1 7 ? -26.391 -1.861 -21.156 1 82.56 7 PRO B N 1
ATOM 4408 C CA . PRO B 1 7 ? -25.219 -2.693 -21.391 1 82.56 7 PRO B CA 1
ATOM 4409 C C . PRO B 1 7 ? -25.516 -4.188 -21.25 1 82.56 7 PRO B C 1
ATOM 4411 O O . PRO B 1 7 ? -24.938 -5 -21.969 1 82.56 7 PRO B O 1
ATOM 4414 N N . VAL B 1 8 ? -26.359 -4.547 -20.438 1 85.88 8 VAL B N 1
ATOM 4415 C CA . VAL B 1 8 ? -26.688 -5.953 -20.219 1 85.88 8 VAL B CA 1
ATOM 4416 C C . VAL B 1 8 ? -27.469 -6.496 -21.422 1 85.88 8 VAL B C 1
ATOM 4418 O O . VAL B 1 8 ? -27.234 -7.629 -21.844 1 85.88 8 VAL B O 1
ATOM 4421 N N . SER B 1 9 ? -28.406 -5.691 -21.938 1 87 9 SER B N 1
ATOM 4422 C CA . SER B 1 9 ? -29.172 -6.109 -23.109 1 87 9 SER B CA 1
ATOM 4423 C C . SER B 1 9 ? -28.281 -6.234 -24.344 1 87 9 SER B C 1
ATOM 4425 O O . SER B 1 9 ? -28.453 -7.148 -25.141 1 87 9 SER B O 1
ATOM 4427 N N . LEU B 1 10 ? -27.359 -5.352 -24.438 1 86.69 10 LEU B N 1
ATOM 4428 C CA . LEU B 1 10 ? -26.406 -5.414 -25.547 1 86.69 10 LEU B CA 1
ATOM 4429 C C . LEU B 1 10 ? -25.531 -6.648 -25.422 1 86.69 10 LEU B C 1
ATOM 4431 O O . LEU B 1 10 ? -25.219 -7.293 -26.438 1 86.69 10 LEU B O 1
ATOM 4435 N N . LEU B 1 11 ? -25.125 -6.902 -24.234 1 87.38 11 LEU B N 1
ATOM 4436 C CA . LEU B 1 11 ? -24.328 -8.094 -23.984 1 87.38 11 LEU B CA 1
ATOM 4437 C C . LEU B 1 11 ? -25.094 -9.359 -24.344 1 87.38 11 LEU B C 1
ATOM 4439 O O . LEU B 1 11 ? -24.578 -10.242 -25.031 1 87.38 11 LEU B O 1
ATOM 4443 N N . LEU B 1 12 ? -26.328 -9.398 -23.922 1 87.81 12 LEU B N 1
ATOM 4444 C CA . LEU B 1 12 ? -27.188 -10.539 -24.219 1 87.81 12 LEU B CA 1
ATOM 4445 C C . LEU B 1 12 ? -27.359 -10.711 -25.719 1 87.81 12 LEU B C 1
ATOM 4447 O O . LEU B 1 12 ? -27.219 -11.82 -26.25 1 87.81 12 LEU B O 1
ATOM 4451 N N . ALA B 1 13 ? -27.641 -9.648 -26.375 1 89.88 13 ALA B N 1
ATOM 4452 C CA . ALA B 1 13 ? -27.859 -9.688 -27.812 1 89.88 13 ALA B CA 1
ATOM 4453 C C . ALA B 1 13 ? -26.594 -10.156 -28.547 1 89.88 13 ALA B C 1
ATOM 4455 O O . ALA B 1 13 ? -26.672 -10.984 -29.453 1 89.88 13 ALA B O 1
ATOM 4456 N N . ALA B 1 14 ? -25.484 -9.602 -28.156 1 91.06 14 ALA B N 1
ATOM 4457 C CA . ALA B 1 14 ? -24.219 -9.969 -28.781 1 91.06 14 ALA B CA 1
ATOM 4458 C C . ALA B 1 14 ? -23.922 -11.453 -28.594 1 91.06 14 ALA B C 1
ATOM 4460 O O . ALA B 1 14 ? -23.453 -12.125 -29.516 1 91.06 14 ALA B O 1
ATOM 4461 N N . LEU B 1 15 ? -24.234 -11.977 -27.422 1 92.44 15 LEU B N 1
ATOM 4462 C CA . LEU B 1 15 ? -23.906 -13.367 -27.109 1 92.44 15 LEU B CA 1
ATOM 4463 C C . LEU B 1 15 ? -24.875 -14.32 -27.797 1 92.44 15 LEU B C 1
ATOM 4465 O O . LEU B 1 15 ? -24.5 -15.422 -28.188 1 92.44 15 LEU B O 1
ATOM 4469 N N . LEU B 1 16 ? -26.141 -13.883 -27.922 1 91.19 16 LEU B N 1
ATOM 4470 C CA . LEU B 1 16 ? -27.141 -14.727 -28.578 1 91.19 16 LEU B CA 1
ATOM 4471 C C . LEU B 1 16 ? -26.859 -14.812 -30.078 1 91.19 16 LEU B C 1
ATOM 4473 O O . LEU B 1 16 ? -27.25 -15.789 -30.734 1 91.19 16 LEU B O 1
ATOM 4477 N N . LEU B 1 17 ? -26.172 -13.867 -30.625 1 92.31 17 LEU B N 1
ATOM 4478 C CA . LEU B 1 17 ? -25.922 -13.797 -32.062 1 92.31 17 LEU B CA 1
ATOM 4479 C C . LEU B 1 17 ? -24.719 -14.648 -32.438 1 92.31 17 LEU B C 1
ATOM 4481 O O . LEU B 1 17 ? -24.531 -14.969 -33.625 1 92.31 17 LEU B O 1
ATOM 4485 N N . ILE B 1 18 ? -23.969 -15.078 -31.5 1 91.31 18 ILE B N 1
ATOM 4486 C CA . ILE B 1 18 ? -22.688 -15.734 -31.781 1 91.31 18 ILE B CA 1
ATOM 4487 C C . ILE B 1 18 ? -22.938 -17.078 -32.469 1 91.31 18 ILE B C 1
ATOM 4489 O O . ILE B 1 18 ? -22.344 -17.359 -33.531 1 91.31 18 ILE B O 1
ATOM 4493 N N . PRO B 1 19 ? -23.828 -17.953 -31.953 1 90.31 19 PRO B N 1
ATOM 4494 C CA . PRO B 1 19 ? -24.047 -19.234 -32.656 1 90.31 19 PRO B CA 1
ATOM 4495 C C . PRO B 1 19 ? -24.625 -19.047 -34.031 1 90.31 19 PRO B C 1
ATOM 4497 O O . PRO B 1 19 ? -24.328 -19.828 -34.938 1 90.31 19 PRO B O 1
ATOM 4500 N N . GLU B 1 20 ? -25.391 -18.031 -34.281 1 90.81 20 GLU B N 1
ATOM 4501 C CA . GLU B 1 20 ? -26.047 -17.766 -35.562 1 90.81 20 GLU B CA 1
ATOM 4502 C C . GLU B 1 20 ? -25.062 -17.219 -36.594 1 90.81 20 GLU B C 1
ATOM 4504 O O . GLU B 1 20 ? -25.125 -17.562 -37.75 1 90.81 20 GLU B O 1
ATOM 4509 N N . LEU B 1 21 ? -24.141 -16.469 -36.156 1 91.56 21 LEU B N 1
ATOM 4510 C CA . LEU B 1 21 ? -23.25 -15.773 -37.062 1 91.56 21 LEU B CA 1
ATOM 4511 C C . LEU B 1 21 ? -21.969 -16.562 -37.25 1 91.56 21 LEU B C 1
ATOM 4513 O O . LEU B 1 21 ? -21.344 -16.5 -38.344 1 91.56 21 LEU B O 1
ATOM 4517 N N . PHE B 1 22 ? -21.484 -17.312 -36.219 1 90.75 22 PHE B N 1
ATOM 4518 C CA . PHE B 1 22 ? -20.141 -17.875 -36.281 1 90.75 22 PHE B CA 1
ATOM 4519 C C . PHE B 1 22 ? -20.188 -19.391 -36.125 1 90.75 22 PHE B C 1
ATOM 4521 O O . PHE B 1 22 ? -19.172 -20.062 -36.281 1 90.75 22 PHE B O 1
ATOM 4528 N N . GLY B 1 23 ? -21.359 -20.016 -35.781 1 90.69 23 GLY B N 1
ATOM 4529 C CA . GLY B 1 23 ? -21.484 -21.469 -35.75 1 90.69 23 GLY B CA 1
ATOM 4530 C C . GLY B 1 23 ? -21.375 -22.016 -34.344 1 90.69 23 GLY B C 1
ATOM 4531 O O . GLY B 1 23 ? -21.016 -21.297 -33.406 1 90.69 23 GLY B O 1
ATOM 4532 N N . ASP B 1 24 ? -21.547 -23.328 -34.219 1 89.88 24 ASP B N 1
ATOM 4533 C CA . ASP B 1 24 ? -21.641 -24 -32.906 1 89.88 24 ASP B CA 1
ATOM 4534 C C . ASP B 1 24 ? -20.25 -24.203 -32.312 1 89.88 24 ASP B C 1
ATOM 4536 O O . ASP B 1 24 ? -20.094 -24.172 -31.078 1 89.88 24 ASP B O 1
ATOM 4540 N N . PHE B 1 25 ? -19.312 -24.406 -33.094 1 90.19 25 PHE B N 1
ATOM 4541 C CA . PHE B 1 25 ? -17.969 -24.609 -32.594 1 90.19 25 PHE B CA 1
ATOM 4542 C C . PHE B 1 25 ? -17.438 -23.359 -31.922 1 90.19 25 PHE B C 1
ATOM 4544 O O . PHE B 1 25 ? -16.859 -23.422 -30.828 1 90.19 25 PHE B O 1
ATOM 4551 N N . THR B 1 26 ? -17.625 -22.312 -32.594 1 91.31 26 THR B N 1
ATOM 4552 C CA . THR B 1 26 ? -17.188 -21.031 -32.031 1 91.31 26 THR B CA 1
ATOM 4553 C C . THR B 1 26 ? -17.953 -20.719 -30.75 1 91.31 26 THR B C 1
ATOM 4555 O O . THR B 1 26 ? -17.391 -20.203 -29.797 1 91.31 26 THR B O 1
ATOM 4558 N N . ALA B 1 27 ? -19.188 -21.078 -30.75 1 93.12 27 ALA B N 1
ATOM 4559 C CA . ALA B 1 27 ? -20 -20.859 -29.562 1 93.12 27 ALA B CA 1
ATOM 4560 C C . ALA B 1 27 ? -19.5 -21.703 -28.391 1 93.12 27 ALA B C 1
ATOM 4562 O O . ALA B 1 27 ? -19.516 -21.25 -27.25 1 93.12 27 ALA B O 1
ATOM 4563 N N . TYR B 1 28 ? -19.094 -22.844 -28.703 1 93.69 28 TYR B N 1
ATOM 4564 C CA . TYR B 1 28 ? -18.547 -23.734 -27.688 1 93.69 28 TYR B CA 1
ATOM 4565 C C . TYR B 1 28 ? -17.266 -23.156 -27.094 1 93.69 28 TYR B C 1
ATOM 4567 O O . TYR B 1 28 ? -17.078 -23.156 -25.875 1 93.69 28 TYR B O 1
ATOM 4575 N N . GLN B 1 29 ? -16.406 -22.656 -27.938 1 93.06 29 GLN B N 1
ATOM 4576 C CA . GLN B 1 29 ? -15.164 -22.078 -27.469 1 93.06 29 GLN B CA 1
ATOM 4577 C C . GLN B 1 29 ? -15.422 -20.828 -26.625 1 93.06 29 GLN B C 1
ATOM 4579 O O . GLN B 1 29 ? -14.828 -20.672 -25.547 1 93.06 29 GLN B O 1
ATOM 4584 N N . ILE B 1 30 ? -16.25 -20.031 -27.094 1 94.88 30 ILE B N 1
ATOM 4585 C CA . ILE B 1 30 ? -16.578 -18.797 -26.391 1 94.88 30 ILE B CA 1
ATOM 4586 C C . ILE B 1 30 ? -17.25 -19.109 -25.047 1 94.88 30 ILE B C 1
ATOM 4588 O O . ILE B 1 30 ? -17.031 -18.422 -24.062 1 94.88 30 ILE B O 1
ATOM 4592 N N . GLY B 1 31 ? -18.031 -20.234 -25.078 1 96 31 GLY B N 1
ATOM 4593 C CA . GLY B 1 31 ? -18.641 -20.688 -23.844 1 96 31 GLY B CA 1
ATOM 4594 C C . GLY B 1 31 ? -17.641 -20.906 -22.719 1 96 31 GLY B C 1
ATOM 4595 O O . GLY B 1 31 ? -17.859 -20.5 -21.578 1 96 31 GLY B O 1
ATOM 4596 N N . LEU B 1 32 ? -16.547 -21.484 -23.078 1 96.12 32 LEU B N 1
ATOM 4597 C CA . LEU B 1 32 ? -15.5 -21.719 -22.094 1 96.12 32 LEU B CA 1
ATOM 4598 C C . LEU B 1 32 ? -14.906 -20.391 -21.594 1 96.12 32 LEU B C 1
ATOM 4600 O O . LEU B 1 32 ? -14.656 -20.234 -20.406 1 96.12 32 LEU B O 1
ATOM 4604 N N . TYR B 1 33 ? -14.711 -19.484 -22.547 1 96.62 33 TYR B N 1
ATOM 4605 C CA . TYR B 1 33 ? -14.156 -18.188 -22.172 1 96.62 33 TYR B CA 1
ATOM 4606 C C . TYR B 1 33 ? -15.102 -17.422 -21.25 1 96.62 33 TYR B C 1
ATOM 4608 O O . TYR B 1 33 ? -14.664 -16.734 -20.344 1 96.62 33 TYR B O 1
ATOM 4616 N N . LEU B 1 34 ? -16.344 -17.594 -21.531 1 97.56 34 LEU B N 1
ATOM 4617 C CA . LEU B 1 34 ? -17.344 -16.938 -20.703 1 97.56 34 LEU B CA 1
ATOM 4618 C C . LEU B 1 34 ? -17.328 -17.5 -19.281 1 97.56 34 LEU B C 1
ATOM 4620 O O . LEU B 1 34 ? -17.484 -16.766 -18.312 1 97.56 34 LEU B O 1
ATOM 4624 N N . ILE B 1 35 ? -17.156 -18.828 -19.156 1 98.19 35 ILE B N 1
ATOM 4625 C CA . ILE B 1 35 ? -17.109 -19.469 -17.859 1 98.19 35 ILE B CA 1
ATOM 4626 C C . ILE B 1 35 ? -15.953 -18.891 -17.031 1 98.19 35 ILE B C 1
ATOM 4628 O O . ILE B 1 35 ? -16.141 -18.484 -15.883 1 98.19 35 ILE B O 1
ATOM 4632 N N . TYR B 1 36 ? -14.789 -18.766 -17.656 1 97.94 36 TYR B N 1
ATOM 4633 C CA . TYR B 1 36 ? -13.641 -18.156 -17 1 97.94 36 TYR B CA 1
ATOM 4634 C C . TYR B 1 36 ? -13.883 -16.672 -16.734 1 97.94 36 TYR B C 1
ATOM 4636 O O . TYR B 1 36 ? -13.445 -16.141 -15.703 1 97.94 36 TYR B O 1
ATOM 4644 N N . GLY B 1 37 ? -14.578 -16.062 -17.656 1 98 37 GLY B N 1
ATOM 4645 C CA . GLY B 1 37 ? -14.906 -14.656 -17.5 1 98 37 GLY B CA 1
ATOM 4646 C C . GLY B 1 37 ? -15.797 -14.375 -16.297 1 98 37 GLY B C 1
ATOM 4647 O O . GLY B 1 37 ? -15.609 -13.375 -15.617 1 98 37 GLY B O 1
ATOM 4648 N N . ILE B 1 38 ? -16.75 -15.273 -16.078 1 98.25 38 ILE B N 1
ATOM 4649 C CA . ILE B 1 38 ? -17.625 -15.133 -14.93 1 98.25 38 ILE B CA 1
ATOM 4650 C C . ILE B 1 38 ? -16.812 -15.164 -13.641 1 98.25 38 ILE B C 1
ATOM 4652 O O . ILE B 1 38 ? -16.953 -14.297 -12.781 1 98.25 38 ILE B O 1
ATOM 4656 N N . ALA B 1 39 ? -15.93 -16.141 -13.523 1 98.25 39 ALA B N 1
ATOM 4657 C CA . ALA B 1 39 ? -15.062 -16.25 -12.352 1 98.25 39 ALA B CA 1
ATOM 4658 C C . ALA B 1 39 ? -14.18 -15.008 -12.211 1 98.25 39 ALA B C 1
ATOM 4660 O O . ALA B 1 39 ? -13.984 -14.5 -11.109 1 98.25 39 ALA B O 1
ATOM 4661 N N . ALA B 1 40 ? -13.703 -14.508 -13.305 1 97.75 40 ALA B N 1
ATOM 4662 C CA . ALA B 1 40 ? -12.844 -13.328 -13.312 1 97.75 40 ALA B CA 1
ATOM 4663 C C . ALA B 1 40 ? -13.609 -12.086 -12.891 1 97.75 40 ALA B C 1
ATOM 4665 O O . ALA B 1 40 ? -13.047 -11.18 -12.266 1 97.75 40 ALA B O 1
ATOM 4666 N N . GLN B 1 41 ? -14.867 -12.039 -13.25 1 97.69 41 GLN B N 1
ATOM 4667 C CA . GLN B 1 41 ? -15.688 -10.914 -12.812 1 97.69 41 GLN B CA 1
ATOM 4668 C C . GLN B 1 41 ? -15.758 -10.836 -11.297 1 97.69 41 GLN B C 1
ATOM 4670 O O . GLN B 1 41 ? -15.773 -9.742 -10.719 1 97.69 41 GLN B O 1
ATOM 4675 N N . GLY B 1 42 ? -15.867 -12.016 -10.695 1 97.62 42 GLY B N 1
ATOM 4676 C CA . GLY B 1 42 ? -15.828 -12.039 -9.242 1 97.62 42 GLY B CA 1
ATOM 4677 C C . GLY B 1 42 ? -14.539 -11.469 -8.68 1 97.62 42 GLY B C 1
ATOM 4678 O O . GLY B 1 42 ? -14.57 -10.703 -7.703 1 97.62 42 GLY B O 1
ATOM 4679 N N . ILE B 1 43 ? -13.438 -11.797 -9.289 1 97.19 43 ILE B N 1
ATOM 4680 C CA . ILE B 1 43 ? -12.141 -11.273 -8.883 1 97.19 43 ILE B CA 1
ATOM 4681 C C . ILE B 1 43 ? -12.109 -9.758 -9.086 1 97.19 43 ILE B C 1
ATOM 4683 O O . ILE B 1 43 ? -11.586 -9.016 -8.25 1 97.19 43 ILE B O 1
ATOM 4687 N N . GLY B 1 44 ? -12.656 -9.383 -10.234 1 95.75 44 GLY B N 1
ATOM 4688 C CA . GLY B 1 44 ? -12.727 -7.957 -10.516 1 95.75 44 GLY B CA 1
ATOM 4689 C C . GLY B 1 44 ? -13.461 -7.172 -9.445 1 95.75 44 GLY B C 1
ATOM 4690 O O . GLY B 1 44 ? -13.047 -6.07 -9.086 1 95.75 44 GLY B O 1
ATOM 4691 N N . PHE B 1 45 ? -14.484 -7.746 -8.969 1 95.38 45 PHE B N 1
ATOM 4692 C CA . PHE B 1 45 ? -15.258 -7.078 -7.93 1 95.38 45 PHE B CA 1
ATOM 4693 C C . PHE B 1 45 ? -14.438 -6.93 -6.652 1 95.38 45 PHE B C 1
ATOM 4695 O O . PHE B 1 45 ? -14.359 -5.844 -6.078 1 95.38 45 PHE B O 1
ATOM 4702 N N . LEU B 1 46 ? -13.844 -8.008 -6.199 1 96.12 46 LEU B N 1
ATOM 4703 C CA . LEU B 1 46 ? -13.062 -7.984 -4.969 1 96.12 46 LEU B CA 1
ATOM 4704 C C . LEU B 1 46 ? -11.844 -7.078 -5.113 1 96.12 46 LEU B C 1
ATOM 4706 O O . LEU B 1 46 ? -11.656 -6.148 -4.324 1 96.12 46 LEU B O 1
ATOM 4710 N N . TRP B 1 47 ? -11.047 -7.309 -6.121 1 94 47 TRP B N 1
ATOM 4711 C CA . TRP B 1 47 ? -9.789 -6.598 -6.328 1 94 47 TRP B CA 1
ATOM 4712 C C . TRP B 1 47 ? -10.039 -5.16 -6.762 1 94 47 TRP B C 1
ATOM 4714 O O . TRP B 1 47 ? -9.359 -4.238 -6.309 1 94 47 TRP B O 1
ATOM 4724 N N . GLY B 1 48 ? -10.977 -4.938 -7.594 1 91.62 48 GLY B N 1
ATOM 4725 C CA . GLY B 1 48 ? -11.266 -3.611 -8.109 1 91.62 48 GLY B CA 1
ATOM 4726 C C . GLY B 1 48 ? -11.883 -2.688 -7.078 1 91.62 48 GLY B C 1
ATOM 4727 O O . GLY B 1 48 ? -11.625 -1.482 -7.082 1 91.62 48 GLY B O 1
ATOM 4728 N N . LYS B 1 49 ? -12.633 -3.234 -6.207 1 92.94 49 LYS B N 1
ATOM 4729 C CA . LYS B 1 49 ? -13.367 -2.387 -5.27 1 92.94 49 LYS B CA 1
ATOM 4730 C C . LYS B 1 49 ? -12.641 -2.287 -3.932 1 92.94 49 LYS B C 1
ATOM 4732 O O . LYS B 1 49 ? -12.516 -1.198 -3.367 1 92.94 49 LYS B O 1
ATOM 4737 N N . THR B 1 50 ? -12.172 -3.357 -3.404 1 93.5 50 THR B N 1
ATOM 4738 C CA . THR B 1 50 ? -11.555 -3.338 -2.082 1 93.5 50 THR B CA 1
ATOM 4739 C C . THR B 1 50 ? -10.039 -3.236 -2.193 1 93.5 50 THR B C 1
ATOM 4741 O O . THR B 1 50 ? -9.352 -2.939 -1.209 1 93.5 50 THR B O 1
ATOM 4744 N N . GLY B 1 51 ? -9.508 -3.51 -3.34 1 90.56 51 GLY B N 1
ATOM 4745 C CA . GLY B 1 51 ? -8.07 -3.473 -3.523 1 90.56 51 GLY B CA 1
ATOM 4746 C C . GLY B 1 51 ? -7.379 -4.754 -3.098 1 90.56 51 GLY B C 1
ATOM 4747 O O . GLY B 1 51 ? -6.16 -4.891 -3.246 1 90.56 51 GLY B O 1
ATOM 4748 N N . VAL B 1 52 ? -8.102 -5.773 -2.615 1 92.19 52 VAL B N 1
ATOM 4749 C CA . VAL B 1 52 ? -7.543 -7.031 -2.127 1 92.19 52 VAL B CA 1
ATOM 4750 C C . VAL B 1 52 ? -7.414 -8.023 -3.281 1 92.19 52 VAL B C 1
ATOM 4752 O O . VAL B 1 52 ? -8.391 -8.312 -3.971 1 92.19 52 VAL B O 1
ATOM 4755 N N . LEU B 1 53 ? -6.191 -8.531 -3.49 1 92.12 53 LEU B N 1
ATOM 4756 C CA . LEU B 1 53 ? -5.918 -9.43 -4.605 1 92.12 53 LEU B CA 1
ATOM 4757 C C . LEU B 1 53 ? -5.965 -10.883 -4.148 1 92.12 53 LEU B C 1
ATOM 4759 O O . LEU B 1 53 ? -5.117 -11.32 -3.367 1 92.12 53 LEU B O 1
ATOM 4763 N N . PRO B 1 54 ? -6.953 -11.609 -4.559 1 94.75 54 PRO B N 1
ATOM 4764 C CA . PRO B 1 54 ? -6.953 -13.047 -4.277 1 94.75 54 PRO B CA 1
ATOM 4765 C C . PRO B 1 54 ? -6.133 -13.844 -5.285 1 94.75 54 PRO B C 1
ATOM 4767 O O . PRO B 1 54 ? -6.223 -13.602 -6.492 1 94.75 54 PRO B O 1
ATOM 4770 N N . LEU B 1 55 ? -5.359 -14.781 -4.836 1 92.62 55 LEU B N 1
ATOM 4771 C CA . LEU B 1 55 ? -4.559 -15.594 -5.742 1 92.62 55 LEU B CA 1
ATOM 4772 C C . LEU B 1 55 ? -5.016 -17.047 -5.715 1 92.62 55 LEU B C 1
ATOM 4774 O O . LEU B 1 55 ? -4.375 -17.922 -6.309 1 92.62 55 LEU B O 1
ATOM 4778 N N . GLY B 1 56 ? -6.117 -17.359 -5.059 1 95.06 56 GLY B N 1
ATOM 4779 C CA . GLY B 1 56 ? -6.574 -18.734 -4.93 1 95.06 56 GLY B CA 1
ATOM 4780 C C . GLY B 1 56 ? -8.023 -18.922 -5.328 1 95.06 56 GLY B C 1
ATOM 4781 O O . GLY B 1 56 ? -8.719 -19.766 -4.77 1 95.06 56 GLY B O 1
ATOM 4782 N N . GLN B 1 57 ? -8.531 -18.172 -6.246 1 96.38 57 GLN B N 1
ATOM 4783 C CA . GLN B 1 57 ? -9.953 -18.203 -6.605 1 96.38 57 GLN B CA 1
AT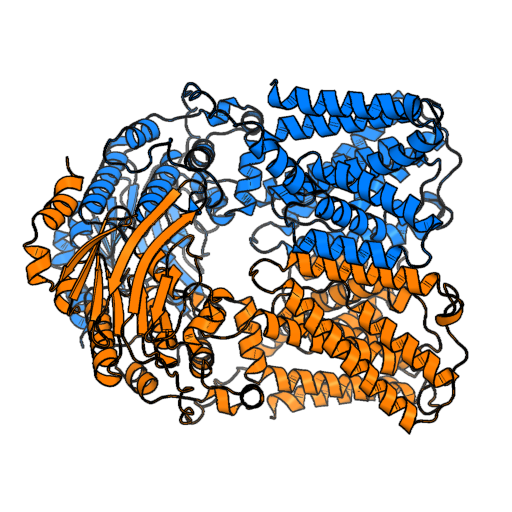OM 4784 C C . GLN B 1 57 ? -10.344 -19.547 -7.211 1 96.38 57 GLN B C 1
ATOM 4786 O O . GLN B 1 57 ? -11.492 -19.969 -7.086 1 96.38 57 GLN B O 1
ATOM 4791 N N . ALA B 1 58 ? -9.391 -20.203 -7.848 1 97.5 58 ALA B N 1
ATOM 4792 C CA . ALA B 1 58 ? -9.664 -21.484 -8.484 1 97.5 58 ALA B CA 1
ATOM 4793 C C . ALA B 1 58 ? -10.016 -22.547 -7.449 1 97.5 58 ALA B C 1
ATOM 4795 O O . ALA B 1 58 ? -10.586 -23.594 -7.785 1 97.5 58 ALA B O 1
ATOM 4796 N N . LEU B 1 59 ? -9.633 -22.312 -6.215 1 96.88 59 LEU B N 1
ATOM 4797 C CA . LEU B 1 59 ? -10.023 -23.219 -5.137 1 96.88 59 LEU B CA 1
ATOM 4798 C C . LEU B 1 59 ? -11.539 -23.391 -5.09 1 96.88 59 LEU B C 1
ATOM 4800 O O . LEU B 1 59 ? -12.039 -24.5 -5.031 1 96.88 59 LEU B O 1
ATOM 4804 N N . PHE B 1 60 ? -12.234 -22.281 -5.168 1 98.31 60 PHE B N 1
ATOM 4805 C CA . PHE B 1 60 ? -13.688 -22.297 -5.09 1 98.31 60 PHE B CA 1
ATOM 4806 C C . PHE B 1 60 ? -14.297 -22.766 -6.406 1 98.31 60 PHE B C 1
ATOM 4808 O O . PHE B 1 60 ? -15.289 -23.5 -6.414 1 98.31 60 PHE B O 1
ATOM 4815 N N . PHE B 1 61 ? -13.695 -22.344 -7.484 1 98.06 61 PHE B N 1
ATOM 4816 C CA . PHE B 1 61 ? -14.102 -22.75 -8.828 1 98.06 61 PHE B CA 1
ATOM 4817 C C . PHE B 1 61 ? -14.023 -24.266 -8.977 1 98.06 61 PHE B C 1
ATOM 4819 O O . PHE B 1 61 ? -15.016 -24.906 -9.336 1 98.06 61 PHE B O 1
ATOM 4826 N N . GLY B 1 62 ? -12.898 -24.844 -8.672 1 97.69 62 GLY B N 1
ATOM 4827 C CA . GLY B 1 62 ? -12.664 -26.266 -8.828 1 97.69 62 GLY B CA 1
ATOM 4828 C C . GLY B 1 62 ? -13.406 -27.109 -7.805 1 97.69 62 GLY B C 1
ATOM 4829 O O . GLY B 1 62 ? -13.914 -28.188 -8.133 1 97.69 62 GLY B O 1
ATOM 4830 N N . PHE B 1 63 ? -13.422 -26.625 -6.586 1 96.88 63 PHE B N 1
ATOM 4831 C CA . PHE B 1 63 ? -14.148 -27.359 -5.551 1 96.88 63 PHE B CA 1
ATOM 4832 C C . PHE B 1 63 ? -15.609 -27.547 -5.941 1 96.88 63 PHE B C 1
ATOM 4834 O O . PHE B 1 63 ? -16.141 -28.656 -5.852 1 96.88 63 PHE B O 1
ATOM 4841 N N . ALA B 1 64 ? -16.219 -26.469 -6.367 1 97.12 64 ALA B N 1
ATOM 4842 C CA . ALA B 1 64 ? -17.625 -26.547 -6.789 1 97.12 64 ALA B CA 1
ATOM 4843 C C . ALA B 1 64 ? -17.766 -27.438 -8.016 1 97.12 64 ALA B C 1
ATOM 4845 O O . ALA B 1 64 ? -18.766 -28.141 -8.156 1 97.12 64 ALA B O 1
ATOM 4846 N N . ALA B 1 65 ? -16.844 -27.391 -8.922 1 96.81 65 ALA B N 1
ATOM 4847 C CA . ALA B 1 65 ? -16.875 -28.25 -10.102 1 96.81 65 ALA B CA 1
ATOM 4848 C C . ALA B 1 65 ? -16.844 -29.734 -9.711 1 96.81 65 ALA B C 1
ATOM 4850 O O . ALA B 1 65 ? -17.609 -30.531 -10.258 1 96.81 65 ALA B O 1
ATOM 4851 N N . TYR B 1 66 ? -16.016 -30.094 -8.805 1 95.44 66 TYR B N 1
ATOM 4852 C CA . TYR B 1 66 ? -15.922 -31.484 -8.359 1 95.44 66 TYR B CA 1
ATOM 4853 C C . TYR B 1 66 ? -17.203 -31.922 -7.676 1 95.44 66 TYR B C 1
ATOM 4855 O O . TYR B 1 66 ? -17.688 -33.031 -7.906 1 95.44 66 TYR B O 1
ATOM 4863 N N . VAL B 1 67 ? -17.719 -31.062 -6.816 1 94.31 67 VAL B N 1
ATOM 4864 C CA . VAL B 1 67 ? -18.953 -31.406 -6.117 1 94.31 67 VAL B CA 1
ATOM 4865 C C . VAL B 1 67 ? -20.078 -31.656 -7.133 1 94.31 67 VAL B C 1
ATOM 4867 O O . VAL B 1 67 ? -20.844 -32.625 -7.008 1 94.31 67 VAL B O 1
ATOM 4870 N N . THR B 1 68 ? -20.188 -30.797 -8.109 1 93.19 68 THR B N 1
ATOM 4871 C CA . THR B 1 68 ? -21.203 -30.953 -9.133 1 93.19 68 THR B CA 1
ATOM 4872 C C . THR B 1 68 ? -20.984 -32.25 -9.93 1 93.19 68 THR B C 1
ATOM 4874 O O . THR B 1 68 ? -21.938 -32.969 -10.203 1 93.19 68 THR B O 1
ATOM 4877 N N . ALA B 1 69 ? -19.781 -32.469 -10.32 1 93.56 69 ALA B N 1
ATOM 4878 C CA . ALA B 1 69 ? -19.484 -33.688 -11.07 1 93.56 69 ALA B CA 1
ATOM 4879 C C . ALA B 1 69 ? -19.859 -34.938 -10.281 1 93.56 69 ALA B C 1
ATOM 4881 O O . ALA B 1 69 ? -20.438 -35.875 -10.836 1 93.56 69 ALA B O 1
ATOM 4882 N N . ILE B 1 70 ? -19.562 -34.938 -9.016 1 92.25 70 ILE B N 1
ATOM 4883 C CA . ILE B 1 70 ? -19.859 -36.062 -8.141 1 92.25 70 ILE B CA 1
ATOM 4884 C C . ILE B 1 70 ? -21.375 -36.25 -8.008 1 92.25 70 ILE B C 1
ATOM 4886 O O . ILE B 1 70 ? -21.875 -37.375 -8.055 1 92.25 70 ILE B O 1
ATOM 4890 N N . THR B 1 71 ? -22.047 -35.188 -7.875 1 90.69 71 THR B N 1
ATOM 4891 C CA . THR B 1 71 ? -23.484 -35.219 -7.699 1 90.69 71 THR B CA 1
ATOM 4892 C C . THR B 1 71 ? -24.172 -35.656 -8.992 1 90.69 71 THR B C 1
ATOM 4894 O O . THR B 1 71 ? -25.141 -36.406 -8.953 1 90.69 71 THR B O 1
ATOM 4897 N N . LEU B 1 72 ? -23.734 -35.156 -10.102 1 89.56 72 LEU B N 1
ATOM 4898 C CA . LEU B 1 72 ? -24.297 -35.531 -11.383 1 89.56 72 LEU B CA 1
ATOM 4899 C C . LEU B 1 72 ? -24.047 -37.031 -11.641 1 89.56 72 LEU B C 1
ATOM 4901 O O . LEU B 1 72 ? -24.906 -37.719 -12.203 1 89.56 72 LEU B O 1
ATOM 4905 N N . ARG B 1 73 ? -22.906 -37.438 -11.266 1 89.75 73 ARG B N 1
ATOM 4906 C CA . ARG B 1 73 ? -22.578 -38.844 -11.43 1 89.75 73 ARG B CA 1
ATOM 4907 C C . ARG B 1 73 ? -23.484 -39.719 -10.586 1 89.75 73 ARG B C 1
ATOM 4909 O O . ARG B 1 73 ? -23.844 -40.844 -10.992 1 89.75 73 ARG B O 1
ATOM 4916 N N . ALA B 1 74 ? -23.891 -39.25 -9.445 1 88.19 74 ALA B N 1
ATOM 4917 C CA . ALA B 1 74 ? -24.75 -40 -8.531 1 88.19 74 ALA B CA 1
ATOM 4918 C C . ALA B 1 74 ? -26.203 -39.969 -8.992 1 88.19 74 ALA B C 1
ATOM 4920 O O . ALA B 1 74 ? -27.031 -40.719 -8.492 1 88.19 74 ALA B O 1
ATOM 4921 N N . GLU B 1 75 ? -26.516 -39.188 -9.898 1 85.81 75 GLU B N 1
ATOM 4922 C CA . GLU B 1 75 ? -27.859 -39.094 -10.492 1 85.81 75 GLU B CA 1
ATOM 4923 C C . GLU B 1 75 ? -28.922 -38.875 -9.414 1 85.81 75 GLU B C 1
ATOM 4925 O O . GLU B 1 75 ? -29.906 -39.625 -9.367 1 85.81 75 GLU B O 1
ATOM 4930 N N . THR B 1 76 ? -28.781 -38.031 -8.531 1 80.88 76 THR B N 1
ATOM 4931 C CA . THR B 1 76 ? -29.641 -37.812 -7.367 1 80.88 76 THR B CA 1
ATOM 4932 C C . THR B 1 76 ? -30.891 -37.031 -7.762 1 80.88 76 THR B C 1
ATOM 4934 O O . THR B 1 76 ? -31.812 -36.875 -6.957 1 80.88 76 THR B O 1
ATOM 4937 N N . GLY B 1 77 ? -31.031 -36.562 -8.93 1 81.75 77 GLY B N 1
ATOM 4938 C CA . GLY B 1 77 ? -32.188 -35.781 -9.352 1 81.75 77 GLY B CA 1
ATOM 4939 C C . GLY B 1 77 ? -31.906 -34.281 -9.359 1 81.75 77 GLY B C 1
ATOM 4940 O O . GLY B 1 77 ? -31.016 -33.812 -8.656 1 81.75 77 GLY B O 1
ATOM 4941 N N . LEU B 1 78 ? -32.688 -33.531 -9.969 1 81 78 LEU B N 1
ATOM 4942 C CA . LEU B 1 78 ? -32.469 -32.094 -10.227 1 81 78 LEU B CA 1
ATOM 4943 C C . LEU B 1 78 ? -32.656 -31.281 -8.961 1 81 78 LEU B C 1
ATOM 4945 O O . LEU B 1 78 ? -31.891 -30.359 -8.68 1 81 78 LEU B O 1
ATOM 4949 N N . ILE B 1 79 ? -33.688 -31.578 -8.18 1 83.5 79 ILE B N 1
ATOM 4950 C CA . ILE B 1 79 ? -34 -30.812 -6.984 1 83.5 79 ILE B CA 1
ATOM 4951 C C . ILE B 1 79 ? -32.875 -30.969 -5.953 1 83.5 79 ILE B C 1
ATOM 4953 O O . ILE B 1 79 ? -32.469 -30 -5.328 1 83.5 79 ILE B O 1
ATOM 4957 N N . THR B 1 80 ? -32.469 -32.219 -5.832 1 83.75 80 THR B N 1
ATOM 4958 C CA . THR B 1 80 ? -31.391 -32.469 -4.902 1 83.75 80 THR B CA 1
ATOM 4959 C C . THR B 1 80 ? -30.094 -31.812 -5.375 1 83.75 80 THR B C 1
ATOM 4961 O O . THR B 1 80 ? -29.312 -31.312 -4.566 1 83.75 80 THR B O 1
ATOM 4964 N N . GLU B 1 81 ? -29.906 -31.812 -6.633 1 82.94 81 GLU B N 1
ATOM 4965 C CA . GLU B 1 81 ? -28.703 -31.188 -7.199 1 82.94 81 GLU B CA 1
ATOM 4966 C C . GLU B 1 81 ? -28.703 -29.688 -6.957 1 82.94 81 GLU B C 1
ATOM 4968 O O . GLU B 1 81 ? -27.672 -29.109 -6.594 1 82.94 81 GLU B O 1
ATOM 4973 N N . LEU B 1 82 ? -29.812 -29.094 -7.094 1 85.31 82 LEU B N 1
ATOM 4974 C CA . LEU B 1 82 ? -29.906 -27.656 -6.891 1 85.31 82 LEU B CA 1
ATOM 4975 C C . LEU B 1 82 ? -29.75 -27.312 -5.414 1 85.31 82 LEU B C 1
ATOM 4977 O O . LEU B 1 82 ? -29.141 -26.297 -5.074 1 85.31 82 LEU B O 1
ATOM 4981 N N . ALA B 1 83 ? -30.344 -28.141 -4.539 1 89.56 83 ALA B N 1
ATOM 4982 C CA . ALA B 1 83 ? -30.219 -27.922 -3.1 1 89.56 83 ALA B CA 1
ATOM 4983 C C . ALA B 1 83 ? -28.766 -28.047 -2.648 1 89.56 83 ALA B C 1
ATOM 4985 O O . ALA B 1 83 ? -28.312 -27.25 -1.818 1 89.56 83 ALA B O 1
ATOM 4986 N N . LEU B 1 84 ? -28.172 -29.031 -3.238 1 87.81 84 LEU B N 1
ATOM 4987 C CA . LEU B 1 84 ? -26.781 -29.234 -2.896 1 87.81 84 LEU B CA 1
ATOM 4988 C C . LEU B 1 84 ? -25.922 -28.078 -3.432 1 87.81 84 LEU B C 1
ATOM 4990 O O . LEU B 1 84 ? -24.953 -27.672 -2.785 1 87.81 84 LEU B O 1
ATOM 4994 N N . ALA B 1 85 ? -26.297 -27.625 -4.562 1 90.06 85 ALA B N 1
ATOM 4995 C CA . ALA B 1 85 ? -25.578 -26.484 -5.148 1 90.06 85 ALA B CA 1
ATOM 4996 C C . ALA B 1 85 ? -25.672 -25.266 -4.246 1 90.06 85 ALA B C 1
ATOM 4998 O O . ALA B 1 85 ? -24.672 -24.578 -4.016 1 90.06 85 ALA B O 1
ATOM 4999 N N . VAL B 1 86 ? -26.797 -25.016 -3.742 1 92.44 86 VAL B N 1
ATOM 5000 C CA . VAL B 1 86 ? -27 -23.859 -2.867 1 92.44 86 VAL B CA 1
ATOM 5001 C C . VAL B 1 86 ? -26.219 -24.062 -1.568 1 92.44 86 VAL B C 1
ATOM 5003 O O . VAL B 1 86 ? -25.594 -23.125 -1.065 1 92.44 86 VAL B O 1
ATOM 5006 N N . ALA B 1 87 ? -26.297 -25.281 -1.092 1 94.12 87 ALA B N 1
ATOM 5007 C CA . ALA B 1 87 ? -25.578 -25.578 0.141 1 94.12 87 ALA B CA 1
ATOM 5008 C C . ALA B 1 87 ? -24.078 -25.375 -0.034 1 94.12 87 ALA B C 1
ATOM 5010 O O . ALA B 1 87 ? -23.406 -24.859 0.862 1 94.12 87 ALA B O 1
ATOM 5011 N N . VAL B 1 88 ? -23.578 -25.766 -1.173 1 94.31 88 VAL B N 1
ATOM 5012 C CA . VAL B 1 88 ? -22.156 -25.625 -1.457 1 94.31 88 VAL B CA 1
ATOM 5013 C C . VAL B 1 88 ? -21.797 -24.141 -1.586 1 94.31 88 VAL B C 1
ATOM 5015 O O . VAL B 1 88 ? -20.766 -23.703 -1.075 1 94.31 88 VAL B O 1
ATOM 5018 N N . LEU B 1 89 ? -22.625 -23.422 -2.24 1 96.38 89 LEU B N 1
ATOM 5019 C CA . LEU B 1 89 ? -22.375 -21.984 -2.408 1 96.38 89 LEU B CA 1
ATOM 5020 C C . LEU B 1 89 ? -22.359 -21.281 -1.058 1 96.38 89 LEU B C 1
ATOM 5022 O O . LEU B 1 89 ? -21.5 -20.422 -0.817 1 96.38 89 LEU B O 1
ATOM 5026 N N . VAL B 1 90 ? -23.234 -21.656 -0.138 1 96.69 90 VAL B N 1
ATOM 5027 C CA . VAL B 1 90 ? -23.297 -21.062 1.19 1 96.69 90 VAL B CA 1
ATOM 5028 C C . VAL B 1 90 ? -22.062 -21.453 1.995 1 96.69 90 VAL B C 1
ATOM 5030 O O . VAL B 1 90 ? -21.469 -20.609 2.682 1 96.69 90 VAL B O 1
ATOM 5033 N N . ALA B 1 91 ? -21.75 -22.719 1.866 1 97.12 91 ALA B N 1
ATOM 5034 C CA . ALA B 1 91 ? -20.562 -23.188 2.578 1 97.12 91 ALA B CA 1
ATOM 5035 C C . ALA B 1 91 ? -19.312 -22.438 2.117 1 97.12 91 ALA B C 1
ATOM 5037 O O . ALA B 1 91 ? -18.469 -22.078 2.934 1 97.12 91 ALA B O 1
ATOM 5038 N N . ILE B 1 92 ? -19.203 -22.266 0.842 1 97.56 92 ILE B N 1
ATOM 5039 C CA . ILE B 1 92 ? -18.062 -21.562 0.269 1 97.56 92 ILE B CA 1
ATOM 5040 C C . ILE B 1 92 ? -18.078 -20.109 0.731 1 97.56 92 ILE B C 1
ATOM 5042 O O . ILE B 1 92 ? -17.047 -19.562 1.101 1 97.56 92 ILE B O 1
ATOM 5046 N N . ALA B 1 93 ? -19.219 -19.516 0.723 1 97.75 93 ALA B N 1
ATOM 5047 C CA . ALA B 1 93 ? -19.359 -18.125 1.163 1 97.75 93 ALA B CA 1
ATOM 5048 C C . ALA B 1 93 ? -18.922 -17.969 2.619 1 97.75 93 ALA B C 1
ATOM 5050 O O . ALA B 1 93 ? -18.203 -17.031 2.961 1 97.75 93 ALA B O 1
ATOM 5051 N N . VAL B 1 94 ? -19.359 -18.859 3.445 1 97.5 94 VAL B N 1
ATOM 5052 C CA . VAL B 1 94 ? -19.047 -18.797 4.871 1 97.5 94 VAL B CA 1
ATOM 5053 C C . VAL B 1 94 ? -17.562 -19.031 5.086 1 97.5 94 VAL B C 1
ATOM 5055 O O . VAL B 1 94 ? -16.922 -18.312 5.863 1 97.5 94 VAL B O 1
ATOM 5058 N N . PHE B 1 95 ? -17.031 -20 4.387 1 96.38 95 PHE B N 1
ATOM 5059 C CA . PHE B 1 95 ? -15.609 -20.312 4.504 1 96.38 95 PHE B CA 1
ATOM 5060 C C . PHE B 1 95 ? -14.766 -19.109 4.059 1 96.38 95 PHE B C 1
ATOM 5062 O O . PHE B 1 95 ? -13.844 -18.703 4.762 1 96.38 95 PHE B O 1
ATOM 5069 N N . ALA B 1 96 ? -15.094 -18.625 2.881 1 97.25 96 ALA B N 1
ATOM 5070 C CA . ALA B 1 96 ? -14.344 -17.5 2.33 1 97.25 96 ALA B CA 1
ATOM 5071 C C . ALA B 1 96 ? -14.438 -16.266 3.236 1 97.25 96 ALA B C 1
ATOM 5073 O O . ALA B 1 96 ? -13.438 -15.594 3.482 1 97.25 96 ALA B O 1
ATOM 5074 N N . CYS B 1 97 ? -15.594 -15.977 3.766 1 96.88 97 CYS B N 1
ATOM 5075 C CA . CYS B 1 97 ? -15.797 -14.836 4.656 1 96.88 97 CYS B CA 1
ATOM 5076 C C . CYS B 1 97 ? -15.016 -15.008 5.953 1 96.88 97 CYS B C 1
ATOM 5078 O O . CYS B 1 97 ? -14.336 -14.086 6.398 1 96.88 97 CYS B O 1
ATOM 5080 N N . ALA B 1 98 ? -15.094 -16.188 6.508 1 95.81 98 ALA B N 1
ATOM 5081 C CA . ALA B 1 98 ? -14.406 -16.469 7.766 1 95.81 98 ALA B CA 1
ATOM 5082 C C . ALA B 1 98 ? -12.891 -16.375 7.59 1 95.81 98 ALA B C 1
ATOM 5084 O O . ALA B 1 98 ? -12.188 -15.828 8.445 1 95.81 98 ALA B O 1
ATOM 5085 N N . LEU B 1 99 ? -12.406 -16.922 6.535 1 93.25 99 LEU B N 1
ATOM 5086 C CA . LEU B 1 99 ? -10.977 -16.891 6.258 1 93.25 99 LEU B CA 1
ATOM 5087 C C . LEU B 1 99 ? -10.477 -15.461 6.133 1 93.25 99 LEU B C 1
ATOM 5089 O O . LEU B 1 99 ? -9.484 -15.086 6.766 1 93.25 99 LEU B O 1
ATOM 5093 N N . ALA B 1 100 ? -11.141 -14.688 5.348 1 94.12 100 ALA B N 1
ATOM 5094 C CA . ALA B 1 100 ? -10.742 -13.305 5.137 1 94.12 100 ALA B CA 1
ATOM 5095 C C . ALA B 1 100 ? -10.859 -12.492 6.426 1 94.12 100 ALA B C 1
ATOM 5097 O O . ALA B 1 100 ? -9.977 -11.695 6.746 1 94.12 100 ALA B O 1
ATOM 5098 N N . ALA B 1 101 ? -11.953 -12.695 7.129 1 92.75 101 ALA B N 1
ATOM 5099 C CA . ALA B 1 101 ? -12.156 -11.977 8.383 1 92.75 101 ALA B CA 1
ATOM 5100 C C . ALA B 1 101 ? -11.047 -12.297 9.383 1 92.75 101 ALA B C 1
ATOM 5102 O O . ALA B 1 101 ? -10.586 -11.414 10.117 1 92.75 101 ALA B O 1
ATOM 5103 N N . LEU B 1 102 ? -10.648 -13.469 9.352 1 90.12 102 LEU B N 1
ATOM 5104 C CA . LEU B 1 102 ? -9.578 -13.891 10.25 1 90.12 102 LEU B CA 1
ATOM 5105 C C . LEU B 1 102 ? -8.25 -13.25 9.852 1 90.12 102 LEU B C 1
ATOM 5107 O O . LEU B 1 102 ? -7.484 -12.812 10.711 1 90.12 102 LEU B O 1
ATOM 5111 N N . ILE B 1 103 ? -8.016 -13.195 8.602 1 90 103 ILE B N 1
ATOM 5112 C CA . ILE B 1 103 ? -6.75 -12.68 8.086 1 90 103 ILE B CA 1
ATOM 5113 C C . ILE B 1 103 ? -6.68 -11.172 8.32 1 90 103 ILE B C 1
ATOM 5115 O O . ILE B 1 103 ? -5.641 -10.648 8.727 1 90 103 ILE B O 1
ATOM 5119 N N . PHE B 1 104 ? -7.758 -10.438 8.148 1 91.31 104 PHE B N 1
ATOM 5120 C CA . PHE B 1 104 ? -7.746 -8.977 8.156 1 91.31 104 PHE B CA 1
ATOM 5121 C C . PHE B 1 104 ? -8.055 -8.438 9.547 1 91.31 104 PHE B C 1
ATOM 5123 O O . PHE B 1 104 ? -7.891 -7.246 9.812 1 91.31 104 PHE B O 1
ATOM 5130 N N . ARG B 1 105 ? -8.398 -9.289 10.422 1 86.56 105 ARG B N 1
ATOM 5131 C CA . ARG B 1 105 ? -8.758 -8.828 11.758 1 86.56 105 ARG B CA 1
ATOM 5132 C C . ARG B 1 105 ? -7.562 -8.203 12.469 1 86.56 105 ARG B C 1
ATOM 5134 O O . ARG B 1 105 ? -6.523 -8.844 12.625 1 86.56 105 ARG B O 1
ATOM 5141 N N . GLY B 1 106 ? -7.738 -6.914 12.875 1 76.69 106 GLY B N 1
ATOM 5142 C CA . GLY B 1 106 ? -6.738 -6.227 13.68 1 76.69 106 GLY B CA 1
ATOM 5143 C C . GLY B 1 106 ? -5.555 -5.734 12.867 1 76.69 106 GLY B C 1
ATOM 5144 O O . GLY B 1 106 ? -4.562 -5.27 13.43 1 76.69 106 GLY B O 1
ATOM 5145 N N . ARG B 1 107 ? -5.605 -5.891 11.5 1 76.06 107 ARG B N 1
ATOM 5146 C CA . ARG B 1 107 ? -4.473 -5.488 10.672 1 76.06 107 ARG B CA 1
ATOM 5147 C C . ARG B 1 107 ? -4.941 -4.676 9.469 1 76.06 107 ARG B C 1
ATOM 5149 O O . ARG B 1 107 ? -5.902 -5.051 8.789 1 76.06 107 ARG B O 1
ATOM 5156 N N . ASN B 1 108 ? -4.285 -3.572 9.281 1 69.12 108 ASN B N 1
ATOM 5157 C CA . ASN B 1 108 ? -4.648 -2.773 8.117 1 69.12 108 ASN B CA 1
ATOM 5158 C C . ASN B 1 108 ? -3.754 -3.09 6.922 1 69.12 108 ASN B C 1
ATOM 5160 O O . ASN B 1 108 ? -4.125 -2.822 5.777 1 69.12 108 ASN B O 1
ATOM 5164 N N . ASP B 1 109 ? -2.629 -3.701 7.086 1 67.94 109 ASP B N 1
ATOM 5165 C CA . ASP B 1 109 ? -1.688 -3.934 5.992 1 67.94 109 ASP B CA 1
ATOM 5166 C C . ASP B 1 109 ? -1.531 -5.426 5.711 1 67.94 109 ASP B C 1
ATOM 5168 O O . ASP B 1 109 ? -0.426 -5.898 5.438 1 67.94 109 ASP B O 1
ATOM 5172 N N . SER B 1 110 ? -2.674 -6.152 5.676 1 75.62 110 SER B N 1
ATOM 5173 C CA . SER B 1 110 ? -2.576 -7.602 5.551 1 75.62 110 SER B CA 1
ATOM 5174 C C . SER B 1 110 ? -2.855 -8.055 4.121 1 75.62 110 SER B C 1
ATOM 5176 O O . SER B 1 110 ? -3.092 -9.242 3.873 1 75.62 110 SER B O 1
ATOM 5178 N N . GLY B 1 111 ? -2.748 -7.16 3.145 1 81.5 111 GLY B N 1
ATOM 5179 C CA . GLY B 1 111 ? -3.027 -7.48 1.754 1 81.5 111 GLY B CA 1
ATOM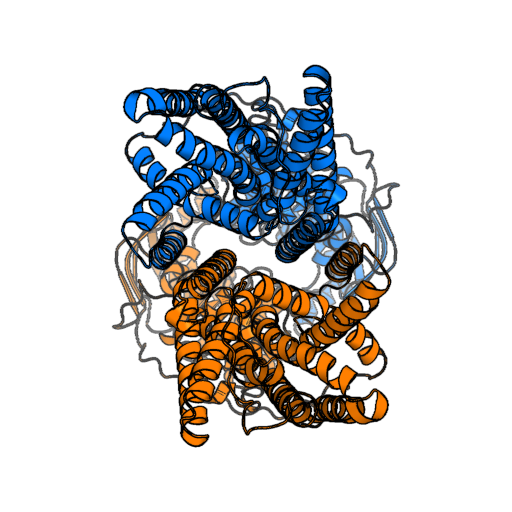 5180 C C . GLY B 1 111 ? -2.129 -8.57 1.201 1 81.5 111 GLY B C 1
ATOM 5181 O O . GLY B 1 111 ? -2.613 -9.594 0.71 1 81.5 111 GLY B O 1
ATOM 5182 N N . PRO B 1 112 ? -0.854 -8.469 1.388 1 80.62 112 PRO B N 1
ATOM 5183 C CA . PRO B 1 112 ? 0.064 -9.477 0.856 1 80.62 112 PRO B CA 1
ATOM 5184 C C . PRO B 1 112 ? -0.111 -10.844 1.519 1 80.62 112 PRO B C 1
ATOM 5186 O O . PRO B 1 112 ? -0.008 -11.875 0.851 1 80.62 112 PRO B O 1
ATOM 5189 N N . TYR B 1 113 ? -0.37 -10.859 2.793 1 83.88 113 TYR B N 1
ATOM 5190 C CA . TYR B 1 113 ? -0.576 -12.125 3.5 1 83.88 113 TYR B CA 1
ATOM 5191 C C . TYR B 1 113 ? -1.842 -12.82 3.016 1 83.88 113 TYR B C 1
ATOM 5193 O O . TYR B 1 113 ? -1.879 -14.047 2.904 1 83.88 113 TYR B O 1
ATOM 5201 N N . PHE B 1 114 ? -2.838 -11.969 2.805 1 91.94 114 PHE B N 1
ATOM 5202 C CA . PHE B 1 114 ? -4.062 -12.531 2.248 1 91.94 114 PHE B CA 1
ATOM 5203 C C . PHE B 1 114 ? -3.791 -13.219 0.917 1 91.94 114 PHE B C 1
ATOM 5205 O O . PHE B 1 114 ? -4.238 -14.344 0.693 1 91.94 114 PHE B O 1
ATOM 5212 N N . SER B 1 115 ? -3.098 -12.578 0.016 1 90.44 115 SER B N 1
ATOM 5213 C CA . SER B 1 115 ? -2.771 -13.133 -1.292 1 90.44 115 SER B CA 1
ATOM 5214 C C . SER B 1 115 ? -1.956 -14.414 -1.158 1 90.44 115 SER B C 1
ATOM 5216 O O . SER B 1 115 ? -2.215 -15.398 -1.855 1 90.44 115 SER B O 1
ATOM 5218 N N . LEU B 1 116 ? -1.05 -14.477 -0.265 1 86.81 116 LEU B N 1
ATOM 5219 C CA . LEU B 1 116 ? -0.172 -15.625 -0.087 1 86.81 116 LEU B CA 1
ATOM 5220 C C . LEU B 1 116 ? -0.932 -16.797 0.521 1 86.81 116 LEU B C 1
ATOM 5222 O O . LEU B 1 116 ? -0.689 -17.953 0.162 1 86.81 116 LEU B O 1
ATOM 5226 N N . ILE B 1 117 ? -1.788 -16.484 1.427 1 90.06 117 ILE B N 1
ATOM 5227 C CA . ILE B 1 117 ? -2.557 -17.547 2.072 1 90.06 117 ILE B CA 1
ATOM 5228 C C . ILE B 1 117 ? -3.496 -18.188 1.057 1 90.06 117 ILE B C 1
ATOM 5230 O O . ILE B 1 117 ? -3.604 -19.406 0.993 1 90.06 117 ILE B O 1
ATOM 5234 N N . THR B 1 118 ? -4.164 -17.344 0.272 1 93.25 118 THR B N 1
ATOM 5235 C CA . THR B 1 118 ? -5.051 -17.891 -0.744 1 93.25 118 THR B CA 1
ATOM 5236 C C . THR B 1 118 ? -4.258 -18.688 -1.786 1 93.25 118 THR B C 1
ATOM 5238 O O . THR B 1 118 ? -4.738 -19.688 -2.312 1 93.25 118 THR B O 1
ATOM 5241 N N . LEU B 1 119 ? -3.082 -18.234 -2.039 1 89.25 119 LEU B N 1
ATOM 5242 C CA . LEU B 1 119 ? -2.191 -18.953 -2.947 1 89.25 119 LEU B CA 1
ATOM 5243 C C . LEU B 1 119 ? -1.826 -20.328 -2.383 1 89.25 119 LEU B C 1
ATOM 5245 O O . LEU B 1 119 ? -1.907 -21.328 -3.086 1 89.25 119 LEU B O 1
ATOM 5249 N N . ALA B 1 120 ? -1.434 -20.359 -1.168 1 86.81 120 ALA B N 1
ATOM 5250 C CA . ALA B 1 120 ? -1.054 -21.609 -0.521 1 86.81 120 ALA B CA 1
ATOM 5251 C C . ALA B 1 120 ? -2.225 -22.594 -0.495 1 86.81 120 ALA B C 1
ATOM 5253 O O . ALA B 1 120 ? -2.045 -23.781 -0.734 1 86.81 120 ALA B O 1
ATOM 5254 N N . LEU B 1 121 ? -3.371 -22.078 -0.239 1 90.88 121 LEU B N 1
ATOM 5255 C CA . LEU B 1 121 ? -4.551 -22.922 -0.132 1 90.88 121 LEU B CA 1
ATOM 5256 C C . LEU B 1 121 ? -4.875 -23.578 -1.474 1 90.88 121 LEU B C 1
ATOM 5258 O O . LEU B 1 121 ? -5.234 -24.75 -1.527 1 90.88 121 LEU B O 1
ATOM 5262 N N . VAL B 1 122 ? -4.789 -22.812 -2.52 1 93.19 122 VAL B N 1
ATOM 5263 C CA . VAL B 1 122 ? -5.125 -23.359 -3.83 1 93.19 122 VAL B CA 1
ATOM 5264 C C . VAL B 1 122 ? -4.066 -24.375 -4.254 1 93.19 122 VAL B C 1
ATOM 5266 O O . VAL B 1 122 ? -4.379 -25.375 -4.898 1 93.19 122 VAL B O 1
ATOM 5269 N N . MET B 1 123 ? -2.818 -24.141 -3.932 1 87.56 123 MET B N 1
ATOM 5270 C CA . MET B 1 123 ? -1.749 -25.078 -4.258 1 87.56 123 MET B CA 1
ATOM 5271 C C . MET B 1 123 ? -1.954 -26.406 -3.539 1 87.56 123 MET B C 1
ATOM 5273 O O . MET B 1 123 ? -1.794 -27.469 -4.137 1 87.56 123 MET B O 1
ATOM 5277 N N . ILE B 1 124 ? -2.34 -26.312 -2.342 1 86.81 124 ILE B N 1
ATOM 5278 C CA . ILE B 1 124 ? -2.576 -27.516 -1.547 1 86.81 124 ILE B CA 1
ATOM 5279 C C . ILE B 1 124 ? -3.812 -28.25 -2.068 1 86.81 124 ILE B C 1
ATOM 5281 O O . ILE B 1 124 ? -3.824 -29.484 -2.158 1 86.81 124 ILE B O 1
ATOM 5285 N N . ALA B 1 125 ? -4.809 -27.469 -2.373 1 91.38 125 ALA B N 1
ATOM 5286 C CA . ALA B 1 125 ? -6.039 -28.062 -2.896 1 91.38 125 ALA B CA 1
ATOM 5287 C C . ALA B 1 125 ? -5.773 -28.812 -4.203 1 91.38 125 ALA B C 1
ATOM 5289 O O . ALA B 1 125 ? -6.328 -29.891 -4.43 1 91.38 125 ALA B O 1
ATOM 5290 N N . GLU B 1 126 ? -5.039 -28.25 -5.043 1 91.56 126 GLU B N 1
ATOM 5291 C CA . GLU B 1 126 ? -4.688 -28.906 -6.297 1 91.56 126 GLU B CA 1
ATOM 5292 C C . GLU B 1 126 ? -3.965 -30.219 -6.043 1 91.56 126 GLU B C 1
ATOM 5294 O O . GLU B 1 126 ? -4.234 -31.219 -6.715 1 91.56 126 GLU B O 1
ATOM 5299 N N . GLN B 1 127 ? -3.084 -30.219 -5.125 1 85.19 127 GLN B N 1
ATOM 5300 C CA . GLN B 1 127 ? -2.332 -31.422 -4.785 1 85.19 127 GLN B CA 1
ATOM 5301 C C . GLN B 1 127 ? -3.246 -32.5 -4.215 1 85.19 127 GLN B C 1
ATOM 5303 O O . GLN B 1 127 ? -3.123 -33.688 -4.562 1 85.19 127 GLN B O 1
ATOM 5308 N N . ILE B 1 128 ? -4.121 -32.094 -3.381 1 87.62 128 ILE B N 1
ATOM 5309 C CA . ILE B 1 128 ? -5.062 -33.031 -2.791 1 87.62 128 ILE B CA 1
ATOM 5310 C C . ILE B 1 128 ? -5.961 -33.625 -3.881 1 87.62 128 ILE B C 1
ATOM 5312 O O . ILE B 1 128 ? -6.211 -34.844 -3.908 1 87.62 128 ILE B O 1
ATOM 5316 N N . ALA B 1 129 ? -6.438 -32.781 -4.75 1 92.25 129 ALA B N 1
ATOM 5317 C CA . ALA B 1 129 ? -7.285 -33.25 -5.844 1 92.25 129 ALA B CA 1
ATOM 5318 C C . ALA B 1 129 ? -6.543 -34.219 -6.738 1 92.25 129 ALA B C 1
ATOM 5320 O O . ALA B 1 129 ? -7.148 -35.156 -7.289 1 92.25 129 ALA B O 1
ATOM 5321 N N . GLY B 1 130 ? -5.297 -34.062 -6.891 1 90.06 130 GLY B N 1
ATOM 5322 C CA . GLY B 1 130 ? -4.492 -34.938 -7.723 1 90.06 130 GLY B CA 1
ATOM 5323 C C . GLY B 1 130 ? -4.199 -36.281 -7.066 1 90.06 130 GLY B C 1
ATOM 5324 O O . GLY B 1 130 ? -4.047 -37.312 -7.754 1 90.06 130 GLY B O 1
ATOM 5325 N N . THR B 1 131 ? -4.195 -36.344 -5.773 1 85.75 131 THR B N 1
ATOM 5326 C CA . THR B 1 131 ? -3.771 -37.562 -5.07 1 85.75 131 THR B CA 1
ATOM 5327 C C . THR B 1 131 ? -4.977 -38.344 -4.547 1 85.75 131 THR B C 1
ATOM 5329 O O . THR B 1 131 ? -4.895 -39.531 -4.332 1 85.75 131 THR B O 1
ATOM 5332 N N . ALA B 1 132 ? -6.066 -37.594 -4.355 1 87.81 132 ALA B N 1
ATOM 5333 C CA . ALA B 1 132 ? -7.273 -38.281 -3.879 1 87.81 132 ALA B CA 1
ATOM 5334 C C . ALA B 1 132 ? -8.008 -38.969 -5.023 1 87.81 132 ALA B C 1
ATOM 5336 O O . ALA B 1 132 ? -9.156 -38.625 -5.332 1 87.81 132 ALA B O 1
ATOM 5337 N N . THR B 1 133 ? -7.531 -40 -5.469 1 89.38 133 THR B N 1
ATOM 5338 C CA . THR B 1 133 ? -8.016 -40.656 -6.676 1 89.38 133 THR B CA 1
ATOM 5339 C C . THR B 1 133 ? -9.422 -41.188 -6.469 1 89.38 133 THR B C 1
ATOM 5341 O O . THR B 1 133 ? -10.25 -41.156 -7.383 1 89.38 133 THR B O 1
ATOM 5344 N N . THR B 1 134 ? -9.758 -41.625 -5.348 1 88.56 134 THR B N 1
ATOM 5345 C CA . THR B 1 134 ? -11.062 -42.219 -5.078 1 88.56 134 THR B CA 1
ATOM 5346 C C . THR B 1 134 ? -12.156 -41.156 -5.125 1 88.56 134 THR B C 1
ATOM 5348 O O . THR B 1 134 ? -13.281 -41.438 -5.559 1 88.56 134 THR B O 1
ATOM 5351 N N . LEU B 1 135 ? -11.773 -39.969 -4.793 1 88.12 135 LEU B N 1
ATOM 5352 C CA . LEU B 1 135 ? -12.773 -38.906 -4.703 1 88.12 135 LEU B CA 1
ATOM 5353 C C . LEU B 1 135 ? -12.805 -38.062 -5.977 1 88.12 135 LEU B C 1
ATOM 5355 O O . LEU B 1 135 ? -13.875 -37.688 -6.449 1 88.12 135 LEU B O 1
ATOM 5359 N N . THR B 1 136 ? -11.648 -37.812 -6.609 1 92.62 136 THR B N 1
ATOM 5360 C CA . THR B 1 136 ? -11.562 -36.812 -7.668 1 92.62 136 THR B CA 1
ATOM 5361 C C . THR B 1 136 ? -11.141 -37.438 -8.984 1 92.62 136 THR B C 1
ATOM 5363 O O . THR B 1 136 ? -11.117 -36.781 -10.031 1 92.62 136 THR B O 1
ATOM 5366 N N . GLY B 1 137 ? -10.844 -38.719 -8.969 1 92.12 137 GLY B N 1
ATOM 5367 C CA . GLY B 1 137 ? -10.297 -39.344 -10.156 1 92.12 137 GLY B CA 1
ATOM 5368 C C . GLY B 1 137 ? -8.836 -39.031 -10.383 1 92.12 137 GLY B C 1
ATOM 5369 O O . GLY B 1 137 ? -8.266 -39.406 -11.414 1 92.12 137 GLY B O 1
ATOM 5370 N N . GLY B 1 138 ? -8.266 -38.344 -9.469 1 90.75 138 GLY B N 1
ATOM 5371 C CA . GLY B 1 138 ? -6.848 -38.031 -9.508 1 90.75 138 GLY B CA 1
ATOM 5372 C C . GLY B 1 138 ? -6.445 -37.25 -10.742 1 90.75 138 GLY B C 1
ATOM 5373 O O . GLY B 1 138 ? -7.195 -36.375 -11.203 1 90.75 138 GLY B O 1
ATOM 5374 N N . PHE B 1 139 ? -5.234 -37.5 -11.289 1 86.94 139 PHE B N 1
ATOM 5375 C CA . PHE B 1 139 ? -4.688 -36.75 -12.414 1 86.94 139 PHE B CA 1
ATOM 5376 C C . PHE B 1 139 ? -5.418 -37.094 -13.703 1 86.94 139 PHE B C 1
ATOM 5378 O O . PHE B 1 139 ? -5.328 -36.344 -14.688 1 86.94 139 PHE B O 1
ATOM 5385 N N . ASN B 1 140 ? -6.207 -38.188 -13.641 1 89.12 140 ASN B N 1
ATOM 5386 C CA . ASN B 1 140 ? -6.996 -38.562 -14.805 1 89.12 140 ASN B CA 1
ATOM 5387 C C . ASN B 1 140 ? -8.297 -37.75 -14.891 1 89.12 140 ASN B C 1
ATOM 5389 O O . ASN B 1 140 ? -8.906 -37.656 -15.953 1 89.12 140 ASN B O 1
ATOM 5393 N N . GLY B 1 141 ? -8.695 -37.188 -13.789 1 92.56 141 GLY B N 1
ATOM 5394 C CA . GLY B 1 141 ? -9.906 -36.375 -13.758 1 92.56 141 GLY B CA 1
ATOM 5395 C C . GLY B 1 141 ? -11.156 -37.188 -13.508 1 92.56 141 GLY B C 1
ATOM 5396 O O . GLY B 1 141 ? -11.117 -38.438 -13.492 1 92.56 141 GLY B O 1
ATOM 5397 N N . LEU B 1 142 ? -12.227 -36.562 -13.227 1 94.06 142 LEU B N 1
ATOM 5398 C CA . LEU B 1 142 ? -13.547 -37.156 -13 1 94.06 142 LEU B CA 1
ATOM 5399 C C . LEU B 1 142 ? -14.453 -36.938 -14.211 1 94.06 142 LEU B C 1
ATOM 5401 O O . LEU B 1 142 ? -14.703 -35.812 -14.609 1 94.06 142 LEU B O 1
ATOM 5405 N N . SER B 1 143 ? -14.781 -38 -14.867 1 93.81 143 SER B N 1
ATOM 5406 C CA . SER B 1 143 ? -15.656 -37.969 -16.031 1 93.81 143 SER B CA 1
ATOM 5407 C C . SER B 1 143 ? -16.797 -38.969 -15.898 1 93.81 143 SER B C 1
ATOM 5409 O O . SER B 1 143 ? -17.016 -39.531 -14.82 1 93.81 143 SER B O 1
ATOM 5411 N N . GLY B 1 144 ? -17.625 -39.062 -16.906 1 91.19 144 GLY B N 1
ATOM 5412 C CA . GLY B 1 144 ? -18.672 -40.094 -16.922 1 91.19 144 GLY B CA 1
ATOM 5413 C C . GLY B 1 144 ? -19.984 -39.594 -16.312 1 91.19 144 GLY B C 1
ATOM 5414 O O . GLY B 1 144 ? -20.672 -40.375 -15.633 1 91.19 144 GLY B O 1
ATOM 5415 N N . PHE B 1 145 ? -20.203 -38.406 -16.281 1 90.31 145 PHE B N 1
ATOM 5416 C CA . PHE B 1 145 ? -21.469 -37.844 -15.836 1 90.31 145 PHE B CA 1
ATOM 5417 C C . PHE B 1 145 ? -22.172 -37.094 -16.969 1 90.31 145 PHE B C 1
ATOM 5419 O O . PHE B 1 145 ? -21.516 -36.656 -17.922 1 90.31 145 PHE B O 1
ATOM 5426 N N . ASP B 1 146 ? -23.469 -37 -16.844 1 88 146 ASP B N 1
ATOM 5427 C CA . ASP B 1 146 ? -24.234 -36.25 -17.844 1 88 146 ASP B CA 1
ATOM 5428 C C . ASP B 1 146 ? -24.234 -34.781 -17.531 1 88 146 ASP B C 1
ATOM 5430 O O . ASP B 1 146 ? -24.031 -34.375 -16.391 1 88 146 ASP B O 1
ATOM 5434 N N . SER B 1 147 ? -24.422 -33.969 -18.594 1 88 147 SER B N 1
ATOM 5435 C CA . SER B 1 147 ? -24.531 -32.531 -18.422 1 88 147 SER B CA 1
ATOM 5436 C C . SER B 1 147 ? -25.781 -32.156 -17.625 1 88 147 SER B C 1
ATOM 5438 O O . SER B 1 147 ? -26.734 -32.938 -17.562 1 88 147 SER B O 1
ATOM 5440 N N . LEU B 1 148 ? -25.75 -31 -16.969 1 83.06 148 LEU B N 1
ATOM 5441 C CA . LEU B 1 148 ? -26.891 -30.516 -16.219 1 83.06 148 LEU B CA 1
ATOM 5442 C C . LEU B 1 148 ? -28.141 -30.469 -17.094 1 83.06 148 LEU B C 1
ATOM 5444 O O . LEU B 1 148 ? -28.109 -29.906 -18.188 1 83.06 148 LEU B O 1
ATOM 5448 N N . GLY B 1 149 ? -29.203 -31.094 -16.703 1 79.38 149 GLY B N 1
ATOM 5449 C CA . GLY B 1 149 ? -30.453 -31.141 -17.453 1 79.38 149 GLY B CA 1
ATOM 5450 C C . GLY B 1 149 ? -30.359 -32 -18.703 1 79.38 149 GLY B C 1
ATOM 5451 O O . GLY B 1 149 ? -31.25 -31.953 -19.562 1 79.38 149 GLY B O 1
ATOM 5452 N N . LYS B 1 150 ? -29.219 -32.688 -18.891 1 82.56 150 LYS B N 1
ATOM 5453 C CA . LYS B 1 150 ? -28.969 -33.531 -20.047 1 82.56 150 LYS B CA 1
ATOM 5454 C C . LYS B 1 150 ? -28.969 -32.719 -21.344 1 82.56 150 LYS B C 1
ATOM 5456 O O . LYS B 1 150 ? -29.422 -33.219 -22.375 1 82.56 150 LYS B O 1
ATOM 5461 N N . LEU B 1 151 ? -28.547 -31.5 -21.188 1 86.31 151 LEU B N 1
ATOM 5462 C CA . LEU B 1 151 ? -28.453 -30.625 -22.344 1 86.31 151 LEU B CA 1
ATOM 5463 C C . LEU B 1 151 ? -27.172 -30.906 -23.125 1 86.31 151 LEU B C 1
ATOM 5465 O O . LEU B 1 151 ? -26.125 -31.203 -22.531 1 86.31 151 LEU B O 1
ATOM 5469 N N . ASP B 1 152 ? -27.266 -30.672 -24.391 1 88.38 152 ASP B N 1
ATOM 5470 C CA . ASP B 1 152 ? -26.094 -30.875 -25.25 1 88.38 152 ASP B CA 1
ATOM 5471 C C . ASP B 1 152 ? -25.031 -29.812 -25 1 88.38 152 ASP B C 1
ATOM 5473 O O . ASP B 1 152 ? -25.281 -28.625 -25.188 1 88.38 152 ASP B O 1
ATOM 5477 N N . PRO B 1 153 ? -23.844 -30.281 -24.594 1 86.31 153 PRO B N 1
ATOM 5478 C CA . PRO B 1 153 ? -22.766 -29.344 -24.281 1 86.31 153 PRO B CA 1
ATOM 5479 C C . PRO B 1 153 ? -22.312 -28.547 -25.516 1 86.31 153 PRO B C 1
ATOM 5481 O O . PRO B 1 153 ? -21.781 -27.438 -25.375 1 86.31 153 PRO B O 1
ATOM 5484 N N . PHE B 1 154 ? -22.594 -29.031 -26.672 1 86.31 154 PHE B N 1
ATOM 5485 C CA . PHE B 1 154 ? -22.094 -28.422 -27.891 1 86.31 154 PHE B CA 1
ATOM 5486 C C . PHE B 1 154 ? -23.188 -27.547 -28.531 1 86.31 154 PHE B C 1
ATOM 5488 O O . PHE B 1 154 ? -22.969 -26.969 -29.594 1 86.31 154 PHE B O 1
ATOM 5495 N N . ALA B 1 155 ? -24.344 -27.438 -27.922 1 87.56 155 ALA B N 1
ATOM 5496 C CA . ALA B 1 155 ? -25.422 -26.641 -28.516 1 87.56 155 ALA B CA 1
ATOM 5497 C C . ALA B 1 155 ? -26.234 -25.922 -27.438 1 87.56 155 ALA B C 1
ATOM 5499 O O . ALA B 1 155 ? -25.922 -24.781 -27.078 1 87.56 155 ALA B O 1
ATOM 5500 N N . GLY B 1 156 ? -27.109 -26.688 -26.766 1 87.75 156 GLY B N 1
ATOM 5501 C CA . GLY B 1 156 ? -28.078 -26.109 -25.859 1 87.75 156 GLY B CA 1
ATOM 5502 C C . GLY B 1 156 ? -27.453 -25.531 -24.609 1 87.75 156 GLY B C 1
ATOM 5503 O O . GLY B 1 156 ? -27.953 -24.562 -24.047 1 87.75 156 GLY B O 1
ATOM 5504 N N . PHE B 1 157 ? -26.359 -26.016 -24.156 1 92.69 157 PHE B N 1
ATOM 5505 C CA . PHE B 1 157 ? -25.797 -25.594 -22.875 1 92.69 157 PHE B CA 1
ATOM 5506 C C . PHE B 1 157 ? -25.156 -24.219 -23 1 92.69 157 PHE B C 1
ATOM 5508 O O . PHE B 1 157 ? -24.969 -23.531 -21.984 1 92.69 157 PHE B O 1
ATOM 5515 N N . TYR B 1 158 ? -24.828 -23.797 -24.203 1 94.88 158 TYR B N 1
ATOM 5516 C CA . TYR B 1 158 ? -24.297 -22.469 -24.453 1 94.88 158 TYR B CA 1
ATOM 5517 C C . TYR B 1 158 ? -25.25 -21.391 -23.922 1 94.88 158 TYR B C 1
ATOM 5519 O O . TYR B 1 158 ? -24.812 -20.391 -23.344 1 94.88 158 TYR B O 1
ATOM 5527 N N . TYR B 1 159 ? -26.5 -21.656 -24.062 1 94.06 159 TYR B N 1
ATOM 5528 C CA . TYR B 1 159 ? -27.5 -20.672 -23.672 1 94.06 159 TYR B CA 1
ATOM 5529 C C . TYR B 1 159 ? -27.609 -20.578 -22.141 1 94.06 159 TYR B C 1
ATOM 5531 O O . TYR B 1 159 ? -27.953 -19.516 -21.609 1 94.06 159 TYR B O 1
ATOM 5539 N N . VAL B 1 160 ? -27.297 -21.672 -21.469 1 93.5 160 VAL B N 1
ATOM 5540 C CA . VAL B 1 160 ? -27.25 -21.641 -20.016 1 93.5 160 VAL B CA 1
ATOM 5541 C C . VAL B 1 160 ? -26.094 -20.766 -19.562 1 93.5 160 VAL B C 1
ATOM 5543 O O . VAL B 1 160 ? -26.234 -19.938 -18.656 1 93.5 160 VAL B O 1
ATOM 5546 N N . ILE B 1 161 ? -24.938 -20.984 -20.203 1 96.56 161 ILE B N 1
ATOM 5547 C CA . ILE B 1 161 ? -23.75 -20.203 -19.875 1 96.56 161 ILE B CA 1
ATOM 5548 C C . ILE B 1 161 ? -24.031 -18.719 -20.125 1 96.56 161 ILE B C 1
ATOM 5550 O O . ILE B 1 161 ? -23.656 -17.875 -19.312 1 96.56 161 ILE B O 1
ATOM 5554 N N . VAL B 1 162 ? -24.703 -18.422 -21.219 1 96.38 162 VAL B N 1
ATOM 5555 C CA . VAL B 1 162 ? -25.062 -17.047 -21.547 1 96.38 162 VAL B CA 1
ATOM 5556 C C . VAL B 1 162 ? -26 -16.484 -20.484 1 96.38 162 VAL B C 1
ATOM 5558 O O . VAL B 1 162 ? -25.828 -15.344 -20.047 1 96.38 162 VAL B O 1
ATOM 5561 N N . GLY B 1 163 ? -26.969 -17.312 -20.109 1 95.62 163 GLY B N 1
ATOM 5562 C CA . GLY B 1 163 ? -27.891 -16.891 -19.062 1 95.62 163 GLY B CA 1
ATOM 5563 C C . GLY B 1 163 ? -27.172 -16.547 -17.766 1 95.62 163 GLY B C 1
ATOM 5564 O O . GLY B 1 163 ? -27.469 -15.523 -17.156 1 95.62 163 GLY B O 1
ATOM 5565 N N . VAL B 1 164 ? -26.234 -17.391 -17.375 1 95.88 164 VAL B N 1
ATOM 5566 C CA . VAL B 1 164 ? -25.5 -17.172 -16.141 1 95.88 164 VAL B CA 1
ATOM 5567 C C . VAL B 1 164 ? -24.609 -15.93 -16.266 1 95.88 164 VAL B C 1
ATOM 5569 O O . VAL B 1 164 ? -24.516 -15.125 -15.344 1 95.88 164 VAL B O 1
ATOM 5572 N N . THR B 1 165 ? -23.953 -15.789 -17.422 1 97.38 165 THR B N 1
ATOM 5573 C CA . THR B 1 165 ? -23.094 -14.633 -17.688 1 97.38 165 THR B CA 1
ATOM 5574 C C . THR B 1 165 ? -23.891 -13.336 -17.562 1 97.38 165 THR B C 1
ATOM 5576 O O . THR B 1 165 ? -23.438 -12.391 -16.922 1 97.38 165 THR B O 1
ATOM 5579 N N . VAL B 1 166 ? -25.031 -13.297 -18.156 1 96.44 166 VAL B N 1
ATOM 5580 C CA . VAL B 1 166 ? -25.859 -12.094 -18.141 1 96.44 166 VAL B CA 1
ATOM 5581 C C . VAL B 1 166 ? -26.391 -11.844 -16.734 1 96.44 166 VAL B C 1
ATOM 5583 O O . VAL B 1 166 ? -26.438 -10.695 -16.281 1 96.44 166 VAL B O 1
ATOM 5586 N N . ALA B 1 167 ? -26.781 -12.898 -16.078 1 96.25 167 ALA B N 1
ATOM 5587 C CA . ALA B 1 167 ? -27.312 -12.758 -14.719 1 96.25 167 ALA B CA 1
ATOM 5588 C C . ALA B 1 167 ? -26.25 -12.195 -13.781 1 96.25 167 ALA B C 1
ATOM 5590 O O . ALA B 1 167 ? -26.531 -11.281 -12.992 1 96.25 167 ALA B O 1
ATOM 5591 N N . VAL B 1 168 ? -25.062 -12.742 -13.844 1 96.94 168 VAL B N 1
ATOM 5592 C CA . VAL B 1 168 ? -23.969 -12.289 -12.984 1 96.94 168 VAL B CA 1
ATOM 5593 C C . VAL B 1 168 ? -23.594 -10.844 -13.336 1 96.94 168 VAL B C 1
ATOM 5595 O O . VAL B 1 168 ? -23.375 -10.023 -12.445 1 96.94 168 VAL B O 1
ATOM 5598 N N . SER B 1 169 ? -23.516 -10.547 -14.625 1 96.44 169 SER B N 1
ATOM 5599 C CA . SER B 1 169 ? -23.203 -9.18 -15.055 1 96.44 169 SER B CA 1
ATOM 5600 C C . SER B 1 169 ? -24.266 -8.203 -14.578 1 96.44 169 SER B C 1
ATOM 5602 O O . SER B 1 169 ? -23.953 -7.094 -14.141 1 96.44 169 SER B O 1
ATOM 5604 N N . LEU B 1 170 ? -25.531 -8.633 -14.688 1 95.25 170 LEU B N 1
ATOM 5605 C CA . LEU B 1 170 ? -26.625 -7.793 -14.211 1 95.25 170 LEU B CA 1
ATOM 5606 C C . LEU B 1 170 ? -26.5 -7.551 -12.703 1 95.25 170 LEU B C 1
ATOM 5608 O O . LEU B 1 170 ? -26.656 -6.422 -12.242 1 95.25 170 LEU B O 1
ATOM 5612 N N . LEU B 1 171 ? -26.219 -8.594 -12.016 1 95.19 171 LEU B N 1
ATOM 5613 C CA . LEU B 1 171 ? -26.047 -8.492 -10.578 1 95.19 171 LEU B CA 1
ATOM 5614 C C . LEU B 1 171 ? -24.922 -7.52 -10.234 1 95.19 171 LEU B C 1
ATOM 5616 O O . LEU B 1 171 ? -25.062 -6.684 -9.336 1 95.19 171 LEU B O 1
ATOM 5620 N N . LEU B 1 172 ? -23.859 -7.59 -10.93 1 95.62 172 LEU B N 1
ATOM 5621 C CA . LEU B 1 172 ? -22.703 -6.742 -10.664 1 95.62 172 LEU B CA 1
ATOM 5622 C C . LEU B 1 172 ? -22.984 -5.289 -11.031 1 95.62 172 LEU B C 1
ATOM 5624 O O . LEU B 1 172 ? -22.547 -4.367 -10.344 1 95.62 172 LEU B O 1
ATOM 5628 N N . PHE B 1 173 ? -23.766 -5.082 -12.102 1 93.5 173 PHE B N 1
ATOM 5629 C CA . PHE B 1 173 ? -24.156 -3.73 -12.484 1 93.5 173 PHE B CA 1
ATOM 5630 C C . PHE B 1 173 ? -25.062 -3.111 -11.422 1 93.5 173 PHE B C 1
ATOM 5632 O O . PHE B 1 173 ? -24.938 -1.924 -11.117 1 93.5 173 PHE B O 1
ATOM 5639 N N . VAL B 1 174 ? -25.922 -3.9 -10.898 1 92.88 174 VAL B N 1
ATOM 5640 C CA . VAL B 1 174 ? -26.828 -3.422 -9.859 1 92.88 174 VAL B CA 1
ATOM 5641 C C . VAL B 1 174 ? -26.031 -3.1 -8.594 1 92.88 174 VAL B C 1
ATOM 5643 O O . VAL B 1 174 ? -26.203 -2.035 -7.996 1 92.88 174 VAL B O 1
ATOM 5646 N N . LEU B 1 175 ? -25.141 -3.949 -8.211 1 92.88 175 LEU B N 1
ATOM 5647 C CA . LEU B 1 175 ? -24.328 -3.756 -7.012 1 92.88 175 LEU B CA 1
ATOM 5648 C C . LEU B 1 175 ? -23.453 -2.506 -7.133 1 92.88 175 LEU B C 1
ATOM 5650 O O . LEU B 1 175 ? -23.188 -1.831 -6.137 1 92.88 175 LEU B O 1
ATOM 5654 N N . ASN B 1 176 ? -23.062 -2.201 -8.305 1 91.06 176 ASN B N 1
ATOM 5655 C CA . ASN B 1 176 ? -22.203 -1.048 -8.562 1 91.06 176 ASN B CA 1
ATOM 5656 C C . ASN B 1 176 ? -22.922 0.264 -8.273 1 91.06 176 ASN B C 1
ATOM 5658 O O . ASN B 1 176 ? -22.281 1.3 -8.078 1 91.06 176 ASN B O 1
ATOM 5662 N N . ARG B 1 177 ? -24.234 0.225 -8.133 1 89.69 177 ARG B N 1
ATOM 5663 C CA . ARG B 1 177 ? -25.016 1.436 -7.902 1 89.69 177 ARG B CA 1
ATOM 5664 C C . ARG B 1 177 ? -25.484 1.514 -6.453 1 89.69 177 ARG B C 1
ATOM 5666 O O . ARG B 1 177 ? -26.125 2.492 -6.055 1 89.69 177 ARG B O 1
ATOM 5673 N N . LEU B 1 178 ? -25.172 0.546 -5.723 1 92.88 178 LEU B N 1
ATOM 5674 C CA . LEU B 1 178 ? -25.656 0.467 -4.352 1 92.88 178 LEU B CA 1
ATOM 5675 C C . LEU B 1 178 ? -24.594 0.939 -3.367 1 92.88 178 LEU B C 1
ATOM 5677 O O . LEU B 1 178 ? -23.406 1.001 -3.711 1 92.88 178 LEU B O 1
ATOM 5681 N N . PRO B 1 179 ? -24.969 1.316 -2.146 1 94.31 179 PRO B N 1
ATOM 5682 C CA . PRO B 1 179 ? -24.031 1.806 -1.134 1 94.31 179 PRO B CA 1
ATOM 5683 C C . PRO B 1 179 ? -22.969 0.768 -0.758 1 94.31 179 PRO B C 1
ATOM 5685 O O . PRO B 1 179 ? -21.875 1.128 -0.328 1 94.31 179 PRO B O 1
ATOM 5688 N N . VAL B 1 180 ? -23.281 -0.481 -1.003 1 93.75 180 VAL B N 1
ATOM 5689 C CA . VAL B 1 180 ? -22.312 -1.523 -0.711 1 93.75 180 VAL B CA 1
ATOM 5690 C C . VAL B 1 180 ? -21.047 -1.307 -1.556 1 93.75 180 VAL B C 1
ATOM 5692 O O . VAL B 1 180 ? -19.938 -1.555 -1.096 1 93.75 180 VAL B O 1
ATOM 5695 N N . ASN B 1 181 ? -21.25 -0.916 -2.764 1 93.56 181 ASN B N 1
ATOM 5696 C CA . ASN B 1 181 ? -20.125 -0.598 -3.639 1 93.56 181 ASN B CA 1
ATOM 5697 C C . ASN B 1 181 ? -19.297 0.565 -3.092 1 93.56 181 ASN B C 1
ATOM 5699 O O . ASN B 1 181 ? -18.062 0.531 -3.131 1 93.56 181 ASN B O 1
ATOM 5703 N N . LEU B 1 182 ? -19.984 1.539 -2.58 1 94.38 182 LEU B N 1
ATOM 5704 C CA . LEU B 1 182 ? -19.328 2.725 -2.037 1 94.38 182 LEU B CA 1
ATOM 5705 C C . LEU B 1 182 ? -18.5 2.371 -0.814 1 94.38 182 LEU B C 1
ATOM 5707 O O . LEU B 1 182 ? -17.359 2.832 -0.68 1 94.38 182 LEU B O 1
ATOM 5711 N N . ILE B 1 183 ? -19.031 1.573 -0.013 1 96.06 183 ILE B N 1
ATOM 5712 C CA . ILE B 1 183 ? -18.344 1.177 1.211 1 96.06 183 ILE B CA 1
ATOM 5713 C C . ILE B 1 183 ? -17.125 0.315 0.865 1 96.06 183 ILE B C 1
ATOM 5715 O O . ILE B 1 183 ? -16.062 0.455 1.475 1 96.06 183 ILE B O 1
ATOM 5719 N N . ALA B 1 184 ? -17.266 -0.534 -0.091 1 95.19 184 ALA B N 1
ATOM 5720 C CA . ALA B 1 184 ? -16.156 -1.367 -0.524 1 95.19 184 ALA B CA 1
ATOM 5721 C C . ALA B 1 184 ? -15.016 -0.515 -1.087 1 95.19 184 ALA B C 1
ATOM 5723 O O . ALA B 1 184 ? -13.844 -0.747 -0.778 1 95.19 184 ALA B O 1
ATOM 5724 N N . ARG B 1 185 ? -15.344 0.467 -1.84 1 94.56 185 ARG B N 1
ATOM 5725 C CA . ARG B 1 185 ? -14.352 1.375 -2.402 1 94.56 185 ARG B CA 1
ATOM 5726 C C . ARG B 1 185 ? -13.664 2.188 -1.307 1 94.56 185 ARG B C 1
ATOM 5728 O O . ARG B 1 185 ? -12.484 2.52 -1.417 1 94.56 185 ARG B O 1
ATOM 5735 N N . ALA B 1 186 ? -14.461 2.479 -0.284 1 96.44 186 ALA B N 1
ATOM 5736 C CA . ALA B 1 186 ? -13.93 3.258 0.832 1 96.44 186 ALA B CA 1
ATOM 5737 C C . ALA B 1 186 ? -12.844 2.48 1.578 1 96.44 186 ALA B C 1
ATOM 5739 O O . ALA B 1 186 ? -11.891 3.07 2.088 1 96.44 186 ALA B O 1
ATOM 5740 N N . VAL B 1 187 ? -12.984 1.155 1.593 1 95.56 187 VAL B N 1
ATOM 5741 C CA . VAL B 1 187 ? -11.977 0.313 2.232 1 95.56 187 VAL B CA 1
ATOM 5742 C C . VAL B 1 187 ? -10.641 0.476 1.519 1 95.56 187 VAL B C 1
ATOM 5744 O O . VAL B 1 187 ? -9.602 0.624 2.164 1 95.56 187 VAL B O 1
ATOM 5747 N N . ALA B 1 188 ? -10.688 0.494 0.205 1 93.06 188 ALA B N 1
ATOM 5748 C CA . ALA B 1 188 ? -9.477 0.6 -0.604 1 93.06 188 ALA B CA 1
ATOM 5749 C C . ALA B 1 188 ? -8.875 1.996 -0.505 1 93.06 188 ALA B C 1
ATOM 5751 O O . ALA B 1 188 ? -7.648 2.154 -0.56 1 93.06 188 ALA B O 1
ATOM 5752 N N . ASP B 1 189 ? -9.688 2.936 -0.321 1 93.75 189 ASP B N 1
ATOM 5753 C CA . ASP B 1 189 ? -9.25 4.328 -0.362 1 93.75 189 ASP B CA 1
ATOM 5754 C C . ASP B 1 189 ? -8.625 4.746 0.967 1 93.75 189 ASP B C 1
ATOM 5756 O O . ASP B 1 189 ? -7.523 5.301 0.993 1 93.75 189 ASP B O 1
ATOM 5760 N N . ASN B 1 190 ? -9.297 4.535 2.047 1 95.5 190 ASN B N 1
ATOM 5761 C CA . ASN B 1 190 ? -8.867 4.957 3.377 1 95.5 190 ASN B CA 1
ATOM 5762 C C . ASN B 1 190 ? -9.5 4.094 4.469 1 95.5 190 ASN B C 1
ATOM 5764 O O . ASN B 1 190 ? -10.461 4.504 5.109 1 95.5 190 ASN B O 1
ATOM 5768 N N . GLU B 1 191 ? -8.836 2.988 4.75 1 94.88 191 GLU B N 1
ATOM 5769 C CA . GLU B 1 191 ? -9.391 1.992 5.664 1 94.88 191 GLU B CA 1
ATOM 5770 C C . GLU B 1 191 ? -9.438 2.525 7.094 1 94.88 191 GLU B C 1
ATOM 5772 O O . GLU B 1 191 ? -10.445 2.365 7.785 1 94.88 191 GLU B O 1
ATOM 5777 N N . PRO B 1 192 ? -8.461 3.262 7.625 1 93.81 192 PRO B N 1
ATOM 5778 C CA . PRO B 1 192 ? -8.523 3.785 8.992 1 93.81 192 PRO B CA 1
ATOM 5779 C C . PRO B 1 192 ? -9.688 4.758 9.195 1 93.81 192 PRO B C 1
ATOM 5781 O O . PRO B 1 192 ? -10.359 4.719 10.227 1 93.81 192 PRO B O 1
ATOM 5784 N N . ARG B 1 193 ? -9.922 5.57 8.211 1 95.69 193 ARG B N 1
ATOM 5785 C CA . ARG B 1 193 ? -11.039 6.504 8.312 1 95.69 193 ARG B CA 1
ATOM 5786 C C . ARG B 1 193 ? -12.367 5.762 8.375 1 95.69 193 ARG B C 1
ATOM 5788 O O . ARG B 1 193 ? -13.258 6.137 9.133 1 95.69 193 ARG B O 1
ATOM 5795 N N . LEU B 1 194 ? -12.477 4.789 7.547 1 96.31 194 LEU B N 1
ATOM 5796 C CA . LEU B 1 194 ? -13.711 4 7.535 1 96.31 194 LEU B CA 1
ATOM 5797 C C . LEU B 1 194 ? -13.93 3.326 8.883 1 96.31 194 LEU B C 1
ATOM 5799 O O . LEU B 1 194 ? -15.07 3.229 9.352 1 96.31 194 LEU B O 1
ATOM 5803 N N . GLN B 1 195 ? -12.883 2.881 9.531 1 94.94 195 GLN B N 1
ATOM 5804 C CA . GLN B 1 195 ? -12.984 2.273 10.852 1 94.94 195 GLN B CA 1
ATOM 5805 C C . GLN B 1 195 ? -13.438 3.295 11.891 1 94.94 195 GLN B C 1
ATOM 5807 O O . GLN B 1 195 ? -14.273 2.992 12.742 1 94.94 195 GLN B O 1
ATOM 5812 N N . LEU B 1 196 ? -12.914 4.492 11.789 1 94.94 196 LEU B N 1
ATOM 5813 C CA . LEU B 1 196 ? -13.297 5.539 12.727 1 94.94 196 LEU B CA 1
ATOM 5814 C C . LEU B 1 196 ? -14.766 5.918 12.555 1 94.94 196 LEU B C 1
ATOM 5816 O O . LEU B 1 196 ? -15.375 6.477 13.469 1 94.94 196 LEU B O 1
ATOM 5820 N N . LEU B 1 197 ? -15.273 5.637 11.344 1 95.94 197 LEU B N 1
ATOM 5821 C CA . LEU B 1 197 ? -16.703 5.867 11.102 1 95.94 197 LEU B CA 1
ATOM 5822 C C . LEU B 1 197 ? -17.531 4.668 11.539 1 95.94 197 LEU B C 1
ATOM 5824 O O . LEU B 1 197 ? -18.734 4.605 11.273 1 95.94 197 LEU B O 1
ATOM 5828 N N . GLY B 1 198 ? -16.875 3.668 12.117 1 94.06 198 GLY B N 1
ATOM 5829 C CA . GLY B 1 198 ? -17.594 2.596 12.789 1 94.06 198 GLY B CA 1
ATOM 5830 C C . GLY B 1 198 ? -17.781 1.375 11.906 1 94.06 198 GLY B C 1
ATOM 5831 O O . GLY B 1 198 ? -18.531 0.457 12.266 1 94.06 198 GLY B O 1
ATOM 5832 N N . PHE B 1 199 ? -17.219 1.313 10.758 1 95 199 PHE B N 1
ATOM 5833 C CA . PHE B 1 199 ? -17.391 0.171 9.859 1 95 199 PHE B CA 1
ATOM 5834 C C . PHE B 1 199 ? -16.312 -0.88 10.133 1 95 199 PHE B C 1
ATOM 5836 O O . PHE B 1 199 ? -15.125 -0.566 10.172 1 95 199 PHE B O 1
ATOM 5843 N N . PRO B 1 200 ? -16.766 -2.102 10.375 1 94.5 200 PRO B N 1
ATOM 5844 C CA . PRO B 1 200 ? -15.789 -3.182 10.523 1 94.5 200 PRO B CA 1
ATOM 5845 C C . PRO B 1 200 ? -15.195 -3.625 9.188 1 94.5 200 PRO B C 1
ATOM 5847 O O . PRO B 1 200 ? -15.766 -4.48 8.508 1 94.5 200 PRO B O 1
ATOM 5850 N N . THR B 1 201 ? -14.078 -3.115 8.867 1 95.19 201 THR B N 1
ATOM 5851 C CA . THR B 1 201 ? -13.5 -3.287 7.535 1 95.19 201 THR B CA 1
ATOM 5852 C C . THR B 1 201 ? -13.125 -4.746 7.293 1 95.19 201 THR B C 1
ATOM 5854 O O . THR B 1 201 ? -13.164 -5.219 6.156 1 95.19 201 THR B O 1
ATOM 5857 N N . HIS B 1 202 ? -12.766 -5.57 8.352 1 94.56 202 HIS B N 1
ATOM 5858 C CA . HIS B 1 202 ? -12.43 -6.977 8.172 1 94.56 202 HIS B CA 1
ATOM 5859 C C . HIS B 1 202 ? -13.641 -7.785 7.727 1 94.56 202 HIS B C 1
ATOM 5861 O O . HIS B 1 202 ? -13.508 -8.727 6.941 1 94.56 202 HIS B O 1
ATOM 5867 N N . ILE B 1 203 ? -14.797 -7.406 8.156 1 94.81 203 ILE B N 1
ATOM 5868 C CA . ILE B 1 203 ? -16.031 -8.102 7.762 1 94.81 203 ILE B CA 1
ATOM 5869 C C . ILE B 1 203 ? -16.406 -7.703 6.336 1 94.81 203 ILE B C 1
ATOM 5871 O O . ILE B 1 203 ? -16.875 -8.539 5.559 1 94.81 203 ILE B O 1
ATOM 5875 N N . ILE B 1 204 ? -16.234 -6.453 6.027 1 94.94 204 ILE B N 1
ATOM 5876 C CA . ILE B 1 204 ? -16.547 -5.969 4.691 1 94.94 204 ILE B CA 1
ATOM 5877 C C . ILE B 1 204 ? -15.648 -6.648 3.666 1 94.94 204 ILE B C 1
ATOM 5879 O O . ILE B 1 204 ? -16.109 -7.117 2.625 1 94.94 204 ILE B O 1
ATOM 5883 N N . LYS B 1 205 ? -14.367 -6.746 3.949 1 95.94 205 LYS B N 1
ATOM 5884 C CA . LYS B 1 205 ? -13.43 -7.453 3.08 1 95.94 205 LYS B CA 1
ATOM 5885 C C . LYS B 1 205 ? -13.773 -8.938 2.994 1 95.94 205 LYS B C 1
ATOM 5887 O O . LYS B 1 205 ? -13.688 -9.547 1.924 1 95.94 205 LYS B O 1
ATOM 5892 N N . GLY B 1 206 ? -14.211 -9.445 4.168 1 96.5 206 GLY B N 1
ATOM 5893 C CA . GLY B 1 206 ? -14.648 -10.828 4.176 1 96.5 206 GLY B CA 1
ATOM 5894 C C . GLY B 1 206 ? -15.875 -11.07 3.318 1 96.5 206 GLY B C 1
ATOM 5895 O O . GLY B 1 206 ? -15.938 -12.055 2.574 1 96.5 206 GLY B O 1
ATOM 5896 N N . ALA B 1 207 ? -16.812 -10.219 3.396 1 96 207 ALA B N 1
ATOM 5897 C CA . ALA B 1 207 ? -18.031 -10.344 2.607 1 96 207 ALA B CA 1
ATOM 5898 C C . ALA B 1 207 ? -17.75 -10.211 1.116 1 96 207 ALA B C 1
ATOM 5900 O O . ALA B 1 207 ? -18.328 -10.922 0.295 1 96 207 ALA B O 1
ATOM 5901 N N . ALA B 1 208 ? -16.906 -9.289 0.802 1 96.56 208 ALA B N 1
ATOM 5902 C CA . ALA B 1 208 ? -16.516 -9.109 -0.597 1 96.56 208 ALA B CA 1
ATOM 5903 C C . ALA B 1 208 ? -15.828 -10.359 -1.136 1 96.56 208 ALA B C 1
ATOM 5905 O O . ALA B 1 208 ? -16.062 -10.766 -2.275 1 96.56 208 ALA B O 1
ATOM 5906 N N . PHE B 1 209 ? -14.945 -10.961 -0.329 1 97.75 209 PHE B N 1
ATOM 5907 C CA . PHE B 1 209 ? -14.266 -12.188 -0.738 1 97.75 209 PHE B CA 1
ATOM 5908 C C . PHE B 1 209 ? -15.258 -13.336 -0.888 1 97.75 209 PHE B C 1
ATOM 5910 O O . PHE B 1 209 ? -15.156 -14.133 -1.825 1 97.75 209 PHE B O 1
ATOM 5917 N N . ALA B 1 210 ? -16.141 -13.398 0.022 1 98.06 210 ALA B N 1
ATOM 5918 C CA . ALA B 1 210 ? -17.188 -14.422 -0.047 1 98.06 210 ALA B CA 1
ATOM 5919 C C . ALA B 1 210 ? -17.984 -14.297 -1.34 1 98.06 210 ALA B C 1
ATOM 5921 O O . ALA B 1 210 ? -18.266 -15.297 -2.004 1 98.06 210 ALA B O 1
ATOM 5922 N N . PHE B 1 211 ? -18.344 -13.109 -1.645 1 97.31 211 PHE B N 1
ATOM 5923 C CA . PHE B 1 211 ? -19.094 -12.859 -2.869 1 97.31 211 PHE B CA 1
ATOM 5924 C C . PHE B 1 211 ? -18.297 -13.297 -4.094 1 97.31 211 PHE B C 1
ATOM 5926 O O . PHE B 1 211 ? -18.828 -13.969 -4.98 1 97.31 211 PHE B O 1
ATOM 5933 N N . SER B 1 212 ? -17.062 -12.906 -4.145 1 98 212 SER B N 1
ATOM 5934 C CA . SER B 1 212 ? -16.172 -13.297 -5.238 1 98 212 SER B CA 1
ATOM 5935 C C . SER B 1 212 ? -16.047 -14.812 -5.34 1 98 212 SER B C 1
ATOM 5937 O O . SER B 1 212 ? -16.062 -15.367 -6.438 1 98 212 SER B O 1
ATOM 5939 N N . ALA B 1 213 ? -15.93 -15.453 -4.207 1 98.31 213 ALA B N 1
ATOM 5940 C CA . ALA B 1 213 ? -15.805 -16.906 -4.152 1 98.31 213 ALA B CA 1
ATOM 5941 C C . ALA B 1 213 ? -17.062 -17.594 -4.684 1 98.31 213 ALA B C 1
ATOM 5943 O O . ALA B 1 213 ? -16.984 -18.594 -5.395 1 98.31 213 ALA B O 1
ATOM 5944 N N . VAL B 1 214 ? -18.172 -17.062 -4.359 1 98.19 214 VAL B N 1
ATOM 5945 C CA . VAL B 1 214 ? -19.438 -17.641 -4.785 1 98.19 214 VAL B CA 1
ATOM 5946 C C . VAL B 1 214 ? -19.578 -17.531 -6.305 1 98.19 214 VAL B C 1
ATOM 5948 O O . VAL B 1 214 ? -20.047 -18.453 -6.961 1 98.19 214 VAL B O 1
ATOM 5951 N N . ILE B 1 215 ? -19.172 -16.422 -6.852 1 98.25 215 ILE B N 1
ATOM 5952 C CA . ILE B 1 215 ? -19.234 -16.234 -8.297 1 98.25 215 ILE B CA 1
ATOM 5953 C C . ILE B 1 215 ? -18.312 -17.234 -8.984 1 98.25 215 ILE B C 1
ATOM 5955 O O . ILE B 1 215 ? -18.672 -17.828 -9.992 1 98.25 215 ILE B O 1
ATOM 5959 N N . ALA B 1 216 ? -17.156 -17.391 -8.43 1 98.31 216 ALA B N 1
ATOM 5960 C CA . ALA B 1 216 ? -16.234 -18.391 -8.969 1 98.31 216 ALA B CA 1
ATOM 5961 C C . ALA B 1 216 ? -16.844 -19.797 -8.891 1 98.31 216 ALA B C 1
ATOM 5963 O O . ALA B 1 216 ? -16.719 -20.578 -9.828 1 98.31 216 ALA B O 1
ATOM 5964 N N . ALA B 1 217 ? -17.453 -20.062 -7.801 1 98.06 217 ALA B N 1
ATOM 5965 C CA . ALA B 1 217 ? -18.078 -21.375 -7.602 1 98.06 217 ALA B CA 1
ATOM 5966 C C . ALA B 1 217 ? -19.234 -21.578 -8.578 1 98.06 217 ALA B C 1
ATOM 5968 O O . ALA B 1 217 ? -19.438 -22.703 -9.062 1 98.06 217 ALA B O 1
ATOM 5969 N N . LEU B 1 218 ? -19.953 -20.562 -8.828 1 96.88 218 LEU B N 1
ATOM 5970 C CA . LEU B 1 218 ? -21.062 -20.641 -9.773 1 96.88 218 LEU B CA 1
ATOM 5971 C C . LEU B 1 218 ? -20.547 -20.953 -11.18 1 96.88 218 LEU B C 1
ATOM 5973 O O . LEU B 1 218 ? -21.141 -21.766 -11.891 1 96.88 218 LEU B O 1
ATOM 5977 N N . ALA B 1 219 ? -19.5 -20.359 -11.57 1 97.69 219 ALA B N 1
ATOM 5978 C CA . ALA B 1 219 ? -18.906 -20.625 -12.875 1 97.69 219 ALA B CA 1
ATOM 5979 C C . ALA B 1 219 ? -18.328 -22.031 -12.945 1 97.69 219 ALA B C 1
ATOM 5981 O O . ALA B 1 219 ? -18.578 -22.766 -13.898 1 97.69 219 ALA B O 1
ATOM 5982 N N . GLY B 1 220 ? -17.578 -22.391 -11.938 1 96.5 220 GLY B N 1
ATOM 5983 C CA . GLY B 1 220 ? -16.938 -23.688 -11.906 1 96.5 220 GLY B CA 1
ATOM 5984 C C . GLY B 1 220 ? -17.906 -24.844 -11.742 1 96.5 220 GLY B C 1
ATOM 5985 O O . GLY B 1 220 ? -17.875 -25.812 -12.5 1 96.5 220 GLY B O 1
ATOM 5986 N N . GLY B 1 221 ? -18.75 -24.734 -10.789 1 94.31 221 GLY B N 1
ATOM 5987 C CA . GLY B 1 221 ? -19.703 -25.812 -10.5 1 94.31 221 GLY B CA 1
ATOM 5988 C C . GLY B 1 221 ? -20.922 -25.797 -11.414 1 94.31 221 GLY B C 1
ATOM 5989 O O . GLY B 1 221 ? -21.391 -26.844 -11.836 1 94.31 221 GLY B O 1
ATOM 5990 N N . GLY B 1 222 ? -21.359 -24.672 -11.727 1 91.38 222 GLY B N 1
ATOM 5991 C CA . GLY B 1 222 ? -22.609 -24.562 -12.477 1 91.38 222 GLY B CA 1
ATOM 5992 C C . GLY B 1 222 ? -22.422 -24.734 -13.977 1 91.38 222 GLY B C 1
ATOM 5993 O O . GLY B 1 222 ? -23.359 -25.078 -14.688 1 91.38 222 GLY B O 1
ATOM 5994 N N . CYS B 1 223 ? -21.172 -24.547 -14.445 1 95.31 223 CYS B N 1
ATOM 5995 C CA . CYS B 1 223 ? -21.047 -24.516 -15.898 1 95.31 223 CYS B CA 1
ATOM 5996 C C . CYS B 1 223 ? -19.922 -25.422 -16.375 1 95.31 223 CYS B C 1
ATOM 5998 O O . CYS B 1 223 ? -20.109 -26.172 -17.344 1 95.31 223 CYS B O 1
ATOM 6000 N N . LEU B 1 224 ? -18.859 -25.5 -15.695 1 95.88 224 LEU B N 1
ATOM 6001 C CA . LEU B 1 224 ? -17.656 -26.125 -16.234 1 95.88 224 LEU B CA 1
ATOM 6002 C C . LEU B 1 224 ? -17.859 -27.625 -16.453 1 95.88 224 LEU B C 1
ATOM 6004 O O . LEU B 1 224 ? -17.562 -28.141 -17.516 1 95.88 224 LEU B O 1
ATOM 6008 N N . PRO B 1 225 ? -18.375 -28.375 -15.438 1 94.88 225 PRO B N 1
ATOM 6009 C CA . PRO B 1 225 ? -18.5 -29.812 -15.641 1 94.88 225 PRO B CA 1
ATOM 6010 C C . PRO B 1 225 ? -19.422 -30.172 -16.812 1 94.88 225 PRO B C 1
ATOM 6012 O O . PRO B 1 225 ? -19.109 -31.062 -17.594 1 94.88 225 PRO B O 1
ATOM 6015 N N . SER B 1 226 ? -20.5 -29.484 -16.922 1 93.81 226 SER B N 1
ATOM 6016 C CA . SER B 1 226 ? -21.453 -29.766 -17.984 1 93.81 226 SER B CA 1
ATOM 6017 C C . SER B 1 226 ? -20.922 -29.344 -19.344 1 93.81 226 SER B C 1
ATOM 6019 O O . SER B 1 226 ? -21.234 -29.953 -20.359 1 93.81 226 SER B O 1
ATOM 6021 N N . HIS B 1 227 ? -20.141 -28.328 -19.359 1 95.44 227 HIS B N 1
ATOM 6022 C CA . HIS B 1 227 ? -19.578 -27.828 -20.609 1 95.44 227 HIS B CA 1
ATOM 6023 C C . HIS B 1 227 ? -18.438 -28.719 -21.094 1 95.44 227 HIS B C 1
ATOM 6025 O O . HIS B 1 227 ? -18.375 -29.078 -22.281 1 95.44 227 HIS B O 1
ATOM 6031 N N . GLN B 1 228 ? -17.531 -29.141 -20.172 1 94.62 228 GLN B N 1
ATOM 6032 C CA . GLN B 1 228 ? -16.312 -29.844 -20.562 1 94.62 228 GLN B CA 1
ATOM 6033 C C . GLN B 1 228 ? -16.484 -31.359 -20.453 1 94.62 228 GLN B C 1
ATOM 6035 O O . GLN B 1 228 ? -15.773 -32.125 -21.094 1 94.62 228 GLN B O 1
ATOM 6040 N N . GLY B 1 229 ? -17.391 -31.828 -19.641 1 94.12 229 GLY B N 1
ATOM 6041 C CA . GLY B 1 229 ? -17.625 -33.25 -19.453 1 94.12 229 GLY B CA 1
ATOM 6042 C C . GLY B 1 229 ? -16.562 -33.906 -18.609 1 94.12 229 GLY B C 1
ATOM 6043 O O . GLY B 1 229 ? -16.578 -35.156 -18.453 1 94.12 229 GLY B O 1
ATOM 6044 N N . ILE B 1 230 ? -15.633 -33.094 -18.047 1 95.12 230 ILE B N 1
ATOM 6045 C CA . ILE B 1 230 ? -14.562 -33.625 -17.203 1 95.12 230 ILE B CA 1
ATOM 6046 C C . ILE B 1 230 ? -14.078 -32.531 -16.25 1 95.12 230 ILE B C 1
ATOM 6048 O O . ILE B 1 230 ? -14.141 -31.344 -16.562 1 95.12 230 ILE B O 1
ATOM 6052 N N . VAL B 1 231 ? -13.781 -33 -15.07 1 96.75 231 VAL B N 1
ATOM 6053 C CA . VAL B 1 231 ? -13.164 -32.094 -14.094 1 96.75 231 VAL B CA 1
ATOM 6054 C C . VAL B 1 231 ? -11.797 -32.656 -13.695 1 96.75 231 VAL B C 1
ATOM 6056 O O . VAL B 1 231 ? -11.672 -33.812 -13.297 1 96.75 231 VAL B O 1
ATOM 6059 N N . THR B 1 232 ? -10.766 -31.875 -13.875 1 96.19 232 THR B N 1
ATOM 6060 C CA . THR B 1 232 ? -9.398 -32.25 -13.539 1 96.19 232 THR B CA 1
ATOM 6061 C C . THR B 1 232 ? -8.852 -31.391 -12.406 1 96.19 232 THR B C 1
ATOM 6063 O O . THR B 1 232 ? -9.406 -30.312 -12.125 1 96.19 232 THR B O 1
ATOM 6066 N N . PRO B 1 233 ? -7.797 -31.797 -11.766 1 94.69 233 PRO B N 1
ATOM 6067 C CA . PRO B 1 233 ? -7.211 -31.016 -10.672 1 94.69 233 PRO B CA 1
ATOM 6068 C C . PRO B 1 233 ? -6.742 -29.641 -11.117 1 94.69 233 PRO B C 1
ATOM 6070 O O . PRO B 1 233 ? -6.676 -28.703 -10.305 1 94.69 233 PRO B O 1
ATOM 6073 N N . THR B 1 234 ? -6.52 -29.453 -12.375 1 91.38 234 THR B N 1
ATOM 6074 C CA . THR B 1 234 ? -6.047 -28.172 -12.891 1 91.38 234 THR B CA 1
ATOM 6075 C C . THR B 1 234 ? -7.129 -27.094 -12.75 1 91.38 234 THR B C 1
ATOM 6077 O O . THR B 1 234 ? -6.828 -25.906 -12.68 1 91.38 234 THR B O 1
ATOM 6080 N N . SER B 1 235 ? -8.414 -27.531 -12.695 1 95.06 235 SER B N 1
ATOM 6081 C CA . SER B 1 235 ? -9.516 -26.594 -12.516 1 95.06 235 SER B CA 1
ATOM 6082 C C . SER B 1 235 ? -9.539 -26.031 -11.094 1 95.06 235 SER B C 1
ATOM 6084 O O . SER B 1 235 ? -10.18 -25.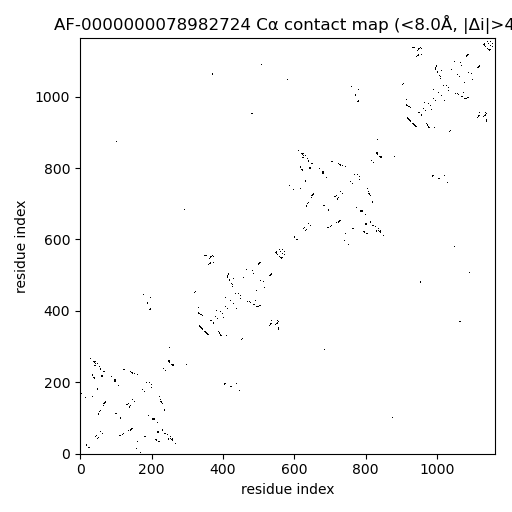016 -10.836 1 95.06 235 SER B O 1
ATOM 6086 N N . MET B 1 236 ? -8.828 -26.719 -10.211 1 94.81 236 MET B N 1
ATOM 6087 C CA . MET B 1 236 ? -8.672 -26.281 -8.828 1 94.81 236 MET B CA 1
ATOM 6088 C C . MET B 1 236 ? -7.219 -25.922 -8.531 1 94.81 236 MET B C 1
ATOM 6090 O O . MET B 1 236 ? -6.742 -26.125 -7.414 1 94.81 236 MET B O 1
ATOM 6094 N N . GLY B 1 237 ? -6.559 -25.531 -9.523 1 91.69 237 GLY B N 1
ATOM 6095 C CA . GLY B 1 237 ? -5.129 -25.312 -9.383 1 91.69 237 GLY B CA 1
ATOM 6096 C C . GLY B 1 237 ? -4.73 -23.859 -9.469 1 91.69 237 GLY B C 1
ATOM 6097 O O . GLY B 1 237 ? -5.547 -23 -9.82 1 91.69 237 GLY B O 1
ATOM 6098 N N . PHE B 1 238 ? -3.566 -23.609 -9.156 1 87.69 238 PHE B N 1
ATOM 6099 C CA . PHE B 1 238 ? -3.051 -22.25 -9.125 1 87.69 238 PHE B CA 1
ATOM 6100 C C . PHE B 1 238 ? -2.928 -21.672 -10.539 1 87.69 238 PHE B C 1
ATOM 6102 O O . PHE B 1 238 ? -3.088 -20.469 -10.742 1 87.69 238 PHE B O 1
ATOM 6109 N N . GLY B 1 239 ? -2.594 -22.531 -11.469 1 87.88 239 GLY B N 1
ATOM 6110 C CA . GLY B 1 239 ? -2.506 -22.062 -12.836 1 87.88 239 GLY B CA 1
ATOM 6111 C C . GLY B 1 239 ? -3.752 -21.328 -13.297 1 87.88 239 GLY B C 1
ATOM 6112 O O . GLY B 1 239 ? -3.664 -20.234 -13.859 1 87.88 239 GLY B O 1
ATOM 6113 N N . LEU B 1 240 ? -4.828 -21.969 -12.977 1 93.06 240 LEU B N 1
ATOM 6114 C CA . LEU B 1 240 ? -6.09 -21.344 -13.352 1 93.06 240 LEU B CA 1
ATOM 6115 C C . LEU B 1 240 ? -6.32 -20.062 -12.555 1 93.06 240 LEU B C 1
ATOM 6117 O O . LEU B 1 240 ? -6.797 -19.062 -13.102 1 93.06 240 LEU B O 1
ATOM 6121 N N . SER B 1 241 ? -6.004 -20.109 -11.305 1 94.19 241 SER B N 1
ATOM 6122 C CA . SER B 1 241 ? -6.164 -18.906 -10.477 1 94.19 241 SER B CA 1
ATOM 6123 C C . SER B 1 241 ? -5.371 -17.734 -11.039 1 94.19 241 SER B C 1
ATOM 6125 O O . SER B 1 241 ? -5.867 -16.609 -11.086 1 94.19 241 SER B O 1
ATOM 6127 N N . ALA B 1 242 ? -4.188 -17.969 -11.383 1 89.56 242 ALA B N 1
ATOM 6128 C CA . ALA B 1 242 ? -3.33 -16.938 -11.953 1 89.56 242 ALA B CA 1
ATOM 6129 C C . ALA B 1 242 ? -3.902 -16.422 -13.273 1 89.56 242 ALA B C 1
ATOM 6131 O O . ALA B 1 242 ? -3.846 -15.219 -13.547 1 89.56 242 ALA B O 1
ATOM 6132 N N . GLU B 1 243 ? -4.32 -17.344 -14.039 1 90.81 243 GLU B N 1
ATOM 6133 C CA . GLU B 1 243 ? -4.914 -16.953 -15.312 1 90.81 243 GLU B CA 1
ATOM 6134 C C . GLU B 1 243 ? -6.113 -16.047 -15.109 1 90.81 243 GLU B C 1
ATOM 6136 O O . GLU B 1 243 ? -6.27 -15.047 -15.82 1 90.81 243 GLU B O 1
ATOM 6141 N N . LEU B 1 244 ? -6.953 -16.391 -14.164 1 95.06 244 LEU B N 1
ATOM 6142 C CA . LEU B 1 244 ? -8.133 -15.586 -13.891 1 95.06 244 LEU B CA 1
ATOM 6143 C C . LEU B 1 244 ? -7.742 -14.172 -13.477 1 95.06 244 LEU B C 1
ATOM 6145 O O . LEU B 1 244 ? -8.398 -13.203 -13.867 1 95.06 244 LEU B O 1
ATOM 6149 N N . VAL B 1 245 ? -6.715 -14.047 -12.711 1 92.44 245 VAL B N 1
ATOM 6150 C CA . VAL B 1 245 ? -6.23 -12.742 -12.266 1 92.44 245 VAL B CA 1
ATOM 6151 C C . VAL B 1 245 ? -5.699 -11.953 -13.461 1 92.44 245 VAL B C 1
ATOM 6153 O O . VAL B 1 245 ? -5.945 -10.75 -13.578 1 92.44 245 VAL B O 1
ATOM 6156 N N . ILE B 1 246 ? -5.004 -12.648 -14.336 1 88.25 246 ILE B N 1
ATOM 6157 C CA . ILE B 1 246 ? -4.449 -12.016 -15.523 1 88.25 246 ILE B CA 1
ATOM 6158 C C . ILE B 1 246 ? -5.578 -11.516 -16.422 1 88.25 246 ILE B C 1
ATOM 6160 O O . ILE B 1 246 ? -5.523 -10.398 -16.938 1 88.25 246 ILE B O 1
ATOM 6164 N N . LEU B 1 247 ? -6.613 -12.375 -16.578 1 92.62 247 LEU B N 1
ATOM 6165 C CA . LEU B 1 247 ? -7.766 -11.969 -17.375 1 92.62 247 LEU B CA 1
ATOM 6166 C C . LEU B 1 247 ? -8.406 -10.711 -16.812 1 92.62 247 LEU B C 1
ATOM 6168 O O . LEU B 1 247 ? -8.812 -9.82 -17.562 1 92.62 247 LEU B O 1
ATOM 6172 N N . THR B 1 248 ? -8.484 -10.664 -15.523 1 93.56 248 THR B N 1
ATOM 6173 C CA . THR B 1 248 ? -9.078 -9.523 -14.828 1 93.56 248 THR B CA 1
ATOM 6174 C C . THR B 1 248 ? -8.227 -8.273 -15.031 1 93.56 248 THR B C 1
ATOM 6176 O O . THR B 1 248 ? -8.766 -7.188 -15.273 1 93.56 248 THR B O 1
ATOM 6179 N N . ALA B 1 249 ? -6.953 -8.391 -14.977 1 89.56 249 ALA B N 1
ATOM 6180 C CA . ALA B 1 249 ? -6.043 -7.258 -15.125 1 89.56 249 ALA B CA 1
ATOM 6181 C C . ALA B 1 249 ? -6.051 -6.734 -16.562 1 89.56 249 ALA B C 1
ATOM 6183 O O . ALA B 1 249 ? -6.086 -5.523 -16.781 1 89.56 249 ALA B O 1
ATOM 6184 N N . VAL B 1 250 ? -6.047 -7.656 -17.469 1 88.69 250 VAL B N 1
ATOM 6185 C CA . VAL B 1 250 ? -6.008 -7.293 -18.875 1 88.69 250 VAL B CA 1
ATOM 6186 C C . VAL B 1 250 ? -7.332 -6.656 -19.281 1 88.69 250 VAL B C 1
ATOM 6188 O O . VAL B 1 250 ? -7.355 -5.656 -20 1 88.69 250 VAL B O 1
ATOM 6191 N N . GLY B 1 251 ? -8.367 -7.27 -18.891 1 91.81 251 GLY B N 1
ATOM 6192 C CA . GLY B 1 251 ? -9.68 -6.758 -19.234 1 91.81 251 GLY B CA 1
ATOM 6193 C C . GLY B 1 251 ? -10.031 -5.469 -18.516 1 91.81 251 GLY B C 1
ATOM 6194 O O . GLY B 1 251 ? -10.758 -4.625 -19.047 1 91.81 251 GLY B O 1
ATOM 6195 N N . GLY B 1 252 ? -9.617 -5.348 -17.312 1 89.75 252 GLY B N 1
ATOM 6196 C CA . GLY B 1 252 ? -9.93 -4.191 -16.484 1 89.75 252 GLY B CA 1
ATOM 6197 C C . GLY B 1 252 ? -10.664 -4.555 -15.203 1 89.75 252 GLY B C 1
ATOM 6198 O O . GLY B 1 252 ? -11.836 -4.914 -15.242 1 89.75 252 GLY B O 1
ATOM 6199 N N . ARG B 1 253 ? -10.055 -4.297 -14.125 1 88.06 253 ARG B N 1
ATOM 6200 C CA . ARG B 1 253 ? -10.633 -4.719 -12.852 1 88.06 253 ARG B CA 1
ATOM 6201 C C . ARG B 1 253 ? -11.656 -3.703 -12.352 1 88.06 253 ARG B C 1
ATOM 6203 O O . ARG B 1 253 ? -12.477 -4.016 -11.492 1 88.06 253 ARG B O 1
ATOM 6210 N N . TYR B 1 254 ? -11.727 -2.498 -12.875 1 88 254 TYR B N 1
ATOM 6211 C CA . TYR B 1 254 ? -12.586 -1.446 -12.344 1 88 254 TYR B CA 1
ATOM 6212 C C . TYR B 1 254 ? -13.945 -1.457 -13.031 1 88 254 TYR B C 1
ATOM 6214 O O . TYR B 1 254 ? -14.898 -0.855 -12.539 1 88 254 TYR B O 1
ATOM 6222 N N . HIS B 1 255 ? -14.016 -2.174 -14.188 1 89.25 255 HIS B N 1
ATOM 6223 C CA . HIS B 1 255 ? -15.273 -2.246 -14.914 1 89.25 255 HIS B CA 1
ATOM 6224 C C . HIS B 1 255 ? -15.953 -3.598 -14.711 1 89.25 255 HIS B C 1
ATOM 6226 O O . HIS B 1 255 ? -15.273 -4.629 -14.648 1 89.25 255 HIS B O 1
ATOM 6232 N N . VAL B 1 256 ? -17.266 -3.555 -14.742 1 91.25 256 VAL B N 1
ATOM 6233 C CA . VAL B 1 256 ? -18.047 -4.758 -14.492 1 91.25 256 VAL B CA 1
ATOM 6234 C C . VAL B 1 256 ? -17.781 -5.793 -15.586 1 91.25 256 VAL B C 1
ATOM 6236 O O . VAL B 1 256 ? -17.656 -6.984 -15.297 1 91.25 256 VAL B O 1
ATOM 6239 N N . LEU B 1 257 ? -17.672 -5.352 -16.844 1 93.31 257 LEU B N 1
ATOM 6240 C CA . LEU B 1 257 ? -17.531 -6.27 -17.969 1 93.31 257 LEU B CA 1
ATOM 6241 C C . LEU B 1 257 ? -16.062 -6.449 -18.344 1 93.31 257 LEU B C 1
ATOM 6243 O O . LEU B 1 257 ? -15.734 -7.238 -19.234 1 93.31 257 LEU B O 1
ATOM 6247 N N . GLY B 1 258 ? -15.195 -5.711 -17.719 1 92.56 258 GLY B N 1
ATOM 6248 C CA . GLY B 1 258 ? -13.781 -5.758 -18.047 1 92.56 258 GLY B CA 1
ATOM 6249 C C . GLY B 1 258 ? -13.211 -7.164 -18.031 1 92.56 258 GLY B C 1
ATOM 6250 O O . GLY B 1 258 ? -12.688 -7.637 -19.047 1 92.56 258 GLY B O 1
ATOM 6251 N N . PRO B 1 259 ? -13.398 -7.875 -16.938 1 94.69 259 PRO B N 1
ATOM 6252 C CA . PRO B 1 259 ? -12.852 -9.227 -16.859 1 94.69 259 PRO B CA 1
ATOM 6253 C C . PRO B 1 259 ? -13.445 -10.172 -17.906 1 94.69 259 PRO B C 1
ATOM 6255 O O . PRO B 1 259 ? -12.75 -11.055 -18.406 1 94.69 259 PRO B O 1
ATOM 6258 N N . LEU B 1 260 ? -14.695 -10 -18.188 1 95 260 LEU B N 1
ATOM 6259 C CA . LEU B 1 260 ? -15.336 -10.812 -19.219 1 95 260 LEU B CA 1
ATOM 6260 C C . LEU B 1 260 ? -14.719 -10.547 -20.594 1 95 260 LEU B C 1
ATOM 6262 O O . LEU B 1 260 ? -14.445 -11.484 -21.344 1 95 260 LEU B O 1
ATOM 6266 N N . ILE B 1 261 ? -14.523 -9.312 -20.906 1 92.5 261 ILE B N 1
ATOM 6267 C CA . ILE B 1 261 ? -13.883 -8.914 -22.156 1 92.5 261 ILE B CA 1
ATOM 6268 C C . ILE B 1 261 ? -12.461 -9.469 -22.203 1 92.5 261 ILE B C 1
ATOM 6270 O O . ILE B 1 261 ? -12.023 -9.984 -23.234 1 92.5 261 ILE B O 1
ATOM 6274 N N . GLY B 1 262 ? -11.805 -9.352 -21.125 1 91.81 262 GLY B N 1
ATOM 6275 C CA . GLY B 1 262 ? -10.461 -9.914 -21.047 1 91.81 262 GLY B CA 1
ATOM 6276 C C . GLY B 1 262 ? -10.422 -11.406 -21.312 1 91.81 262 GLY B C 1
ATOM 6277 O O . GLY B 1 262 ? -9.555 -11.891 -22.047 1 91.81 262 GLY B O 1
ATOM 6278 N N . ALA B 1 263 ? -11.383 -12.133 -20.766 1 95.12 263 ALA B N 1
ATOM 6279 C CA . ALA B 1 263 ? -11.438 -13.578 -20.938 1 95.12 263 ALA B CA 1
ATOM 6280 C C . ALA B 1 263 ? -11.688 -13.953 -22.391 1 95.12 263 ALA B C 1
ATOM 6282 O O . ALA B 1 263 ? -11.039 -14.859 -22.922 1 95.12 263 ALA B O 1
ATOM 6283 N N . VAL B 1 264 ? -12.57 -13.305 -23.016 1 93.25 264 VAL B N 1
ATOM 6284 C CA . VAL B 1 264 ? -12.93 -13.617 -24.391 1 93.25 264 VAL B CA 1
ATOM 6285 C C . VAL B 1 264 ? -11.805 -13.211 -25.328 1 93.25 264 VAL B C 1
ATOM 6287 O O . VAL B 1 264 ? -11.422 -13.969 -26.219 1 93.25 264 VAL B O 1
ATOM 6290 N N . LEU B 1 265 ? -11.227 -12.039 -25.125 1 89.31 265 LEU B N 1
ATOM 6291 C CA . LEU B 1 265 ? -10.172 -11.531 -25.984 1 89.31 265 LEU B CA 1
ATOM 6292 C C . LEU B 1 265 ? -8.906 -12.375 -25.859 1 89.31 265 LEU B C 1
ATOM 6294 O O . LEU B 1 265 ? -8.297 -12.742 -26.859 1 89.31 265 LEU B O 1
ATOM 6298 N N . VAL B 1 266 ? -8.531 -12.617 -24.672 1 89 266 VAL B N 1
ATOM 6299 C CA . VAL B 1 266 ? -7.312 -13.391 -24.453 1 89 266 VAL B CA 1
ATOM 6300 C C . VAL B 1 266 ? -7.52 -14.828 -24.922 1 89 266 VAL B C 1
ATOM 6302 O O . VAL B 1 266 ? -6.629 -15.422 -25.531 1 89 266 VAL B O 1
ATOM 6305 N N . GLY B 1 267 ? -8.703 -15.383 -24.547 1 90 267 GLY B N 1
ATOM 6306 C CA . GLY B 1 267 ? -9.008 -16.734 -25 1 90 267 GLY B CA 1
ATOM 6307 C C . GLY B 1 267 ? -9.008 -16.859 -26.516 1 90 267 GLY B C 1
ATOM 6308 O O . GLY B 1 267 ? -8.406 -17.781 -27.062 1 90 267 GLY B O 1
ATOM 6309 N N . TRP B 1 268 ? -9.609 -15.938 -27.094 1 88.44 268 TRP B N 1
ATOM 6310 C CA . TRP B 1 268 ? -9.711 -15.961 -28.562 1 88.44 268 TRP B CA 1
ATOM 6311 C C . TRP B 1 268 ? -8.344 -15.734 -29.203 1 88.44 268 TRP B C 1
ATOM 6313 O O . TRP B 1 268 ? -7.973 -16.438 -30.141 1 88.44 268 TRP B O 1
ATOM 6323 N N . ALA B 1 269 ? -7.598 -14.75 -28.75 1 86.69 269 ALA B N 1
ATOM 6324 C CA . ALA B 1 269 ? -6.266 -14.445 -29.266 1 86.69 269 ALA B CA 1
ATOM 6325 C C . ALA B 1 269 ? -5.328 -15.641 -29.109 1 86.69 269 ALA B C 1
ATOM 6327 O O . ALA B 1 269 ? -4.551 -15.961 -30 1 86.69 269 ALA B O 1
ATOM 6328 N N . SER B 1 270 ? -5.438 -16.25 -27.969 1 86.19 270 SER B N 1
ATOM 6329 C CA . SER B 1 270 ? -4.594 -17.406 -27.719 1 86.19 270 SER B CA 1
ATOM 6330 C C . SER B 1 270 ? -4.914 -18.547 -28.672 1 86.19 270 SER B C 1
ATOM 6332 O O . SER B 1 270 ? -4.008 -19.203 -29.188 1 86.19 270 SER B O 1
ATOM 6334 N N . ALA B 1 271 ? -6.199 -18.766 -28.938 1 85.06 271 ALA B N 1
ATOM 6335 C CA . ALA B 1 271 ? -6.621 -19.844 -29.828 1 85.06 271 ALA B CA 1
ATOM 6336 C C . ALA B 1 271 ? -6.18 -19.578 -31.266 1 85.06 271 ALA B C 1
ATOM 6338 O O . ALA B 1 271 ? -5.715 -20.469 -31.953 1 85.06 271 ALA B O 1
ATOM 6339 N N . GLU B 1 272 ? -6.246 -18.391 -31.703 1 84.31 272 GLU B N 1
ATOM 6340 C CA . GLU B 1 272 ? -5.883 -18.016 -33.062 1 84.31 272 GLU B CA 1
ATOM 6341 C C . GLU B 1 272 ? -4.371 -18 -33.25 1 84.31 272 GLU B C 1
ATOM 6343 O O . GLU B 1 272 ? -3.865 -18.438 -34.281 1 84.31 272 GLU B O 1
ATOM 6348 N N . LEU B 1 273 ? -3.697 -17.516 -32.25 1 83.56 273 LEU B N 1
ATOM 6349 C CA . LEU B 1 273 ? -2.248 -17.375 -32.344 1 83.56 273 LEU B CA 1
ATOM 6350 C C . LEU B 1 273 ? -1.57 -18.734 -32.219 1 83.56 273 LEU B C 1
ATOM 6352 O O . LEU B 1 273 ? -0.522 -18.984 -32.844 1 83.56 273 LEU B O 1
ATOM 6356 N N . ARG B 1 274 ? -2.18 -19.562 -31.375 1 81.62 274 ARG B N 1
ATOM 6357 C CA . ARG B 1 274 ? -1.607 -20.891 -31.172 1 81.62 274 ARG B CA 1
ATOM 6358 C C . ARG B 1 274 ? -1.492 -21.656 -32.5 1 81.62 274 ARG B C 1
ATOM 6360 O O . ARG B 1 274 ? -0.547 -22.406 -32.719 1 81.62 274 ARG B O 1
ATOM 6367 N N . ASP B 1 275 ? -2.365 -21.453 -33.375 1 82 275 ASP B N 1
ATOM 6368 C CA . ASP B 1 275 ? -2.396 -22.156 -34.656 1 82 275 ASP B CA 1
ATOM 6369 C C . ASP B 1 275 ? -1.443 -21.5 -35.656 1 82 275 ASP B C 1
ATOM 6371 O O . ASP B 1 275 ? -0.944 -22.172 -36.562 1 82 275 ASP B O 1
ATOM 6375 N N . SER B 1 276 ? -1.131 -20.266 -35.406 1 82.75 276 SER B N 1
ATOM 6376 C CA . SER B 1 276 ? -0.443 -19.531 -36.469 1 82.75 276 SER B CA 1
ATOM 6377 C C . SER B 1 276 ? 0.997 -19.219 -36.062 1 82.75 276 SER B C 1
ATOM 6379 O O . SER B 1 276 ? 1.83 -18.922 -36.938 1 82.75 276 SER B O 1
ATOM 6381 N N . PHE B 1 277 ? 1.28 -19.172 -34.75 1 80.69 277 PHE B N 1
ATOM 6382 C CA . PHE B 1 277 ? 2.584 -18.688 -34.281 1 80.69 277 PHE B CA 1
ATOM 6383 C C . PHE B 1 277 ? 3.205 -19.656 -33.281 1 80.69 277 PHE B C 1
ATOM 6385 O O . PHE B 1 277 ? 2.588 -19.969 -32.281 1 80.69 277 PHE B O 1
ATOM 6392 N N . PRO B 1 278 ? 4.363 -20.234 -33.625 1 74.38 278 PRO B N 1
ATOM 6393 C CA . PRO B 1 278 ? 5 -21.172 -32.688 1 74.38 278 PRO B CA 1
ATOM 6394 C C . PRO B 1 278 ? 5.273 -20.562 -31.328 1 74.38 278 PRO B C 1
ATOM 6396 O O . PRO B 1 278 ? 5.188 -21.25 -30.312 1 74.38 278 PRO B O 1
ATOM 6399 N N . TYR B 1 279 ? 5.609 -19.25 -31.188 1 77.44 279 TYR B N 1
ATOM 6400 C CA . TYR B 1 279 ? 5.922 -18.625 -29.906 1 77.44 279 TYR B CA 1
ATOM 6401 C C . TYR B 1 279 ? 4.816 -17.672 -29.484 1 77.44 279 TYR B C 1
ATOM 6403 O O . TYR B 1 279 ? 5.098 -16.562 -29.031 1 77.44 279 TYR B O 1
ATOM 6411 N N . TRP B 1 280 ? 3.613 -18.25 -29.609 1 79.69 280 TRP B N 1
ATOM 6412 C CA . TRP B 1 280 ? 2.439 -17.422 -29.312 1 79.69 280 TRP B CA 1
ATOM 6413 C C . TRP B 1 280 ? 2.391 -17.047 -27.828 1 79.69 280 TRP B C 1
ATOM 6415 O O . TRP B 1 280 ? 1.894 -15.984 -27.469 1 79.69 280 TRP B O 1
ATOM 6425 N N . GLU B 1 281 ? 2.965 -17.828 -26.984 1 76.81 281 GLU B N 1
ATOM 6426 C CA . GLU B 1 281 ? 2.947 -17.547 -25.547 1 76.81 281 GLU B CA 1
ATOM 6427 C C . GLU B 1 281 ? 3.771 -16.312 -25.219 1 76.81 281 GLU B C 1
ATOM 6429 O O . GLU B 1 281 ? 3.4 -15.531 -24.328 1 76.81 281 GLU B O 1
ATOM 6434 N N . LEU B 1 282 ? 4.855 -16.203 -25.906 1 77.5 282 LEU B N 1
ATOM 6435 C CA . LEU B 1 282 ? 5.707 -15.031 -25.703 1 77.5 282 LEU B CA 1
ATOM 6436 C C . LEU B 1 282 ? 4.988 -13.758 -26.141 1 77.5 282 LEU B C 1
ATOM 6438 O O . LEU B 1 282 ? 5.09 -12.719 -25.484 1 77.5 282 LEU B O 1
ATOM 6442 N N . LEU B 1 283 ? 4.277 -13.914 -27.203 1 81.81 283 LEU B N 1
ATOM 6443 C CA . LEU B 1 283 ? 3.518 -12.766 -27.688 1 81.81 283 LEU B CA 1
ATOM 6444 C C . LEU B 1 283 ? 2.43 -12.367 -26.703 1 81.81 283 LEU B C 1
ATOM 6446 O O . LEU B 1 283 ? 2.193 -11.18 -26.469 1 81.81 283 LEU B O 1
ATOM 6450 N N . MET B 1 284 ? 1.819 -13.352 -26.156 1 80.81 284 MET B N 1
ATOM 6451 C CA . MET B 1 284 ? 0.778 -13.086 -25.172 1 80.81 284 MET B CA 1
ATOM 6452 C C . MET B 1 284 ? 1.366 -12.43 -23.922 1 80.81 284 MET B C 1
ATOM 6454 O O . MET B 1 284 ? 0.747 -11.547 -23.328 1 80.81 284 MET B O 1
ATOM 6458 N N . ALA B 1 285 ? 2.549 -12.844 -23.562 1 77.75 285 ALA B N 1
ATOM 6459 C CA . ALA B 1 285 ? 3.205 -12.273 -22.391 1 77.75 285 ALA B CA 1
ATOM 6460 C C . ALA B 1 285 ? 3.545 -10.797 -22.625 1 77.75 285 ALA B C 1
ATOM 6462 O O . ALA B 1 285 ? 3.322 -9.961 -21.734 1 77.75 285 ALA B O 1
ATOM 6463 N N . VAL B 1 286 ? 4.066 -10.547 -23.734 1 82.44 286 VAL B N 1
ATOM 6464 C CA . VAL B 1 286 ? 4.43 -9.172 -24.078 1 82.44 286 VAL B CA 1
ATOM 6465 C C . VAL B 1 286 ? 3.178 -8.305 -24.125 1 82.44 286 VAL B C 1
ATOM 6467 O O . VAL B 1 286 ? 3.184 -7.176 -23.625 1 82.44 286 VAL B O 1
ATOM 6470 N N . ALA B 1 287 ? 2.148 -8.875 -24.719 1 81.62 287 ALA B N 1
ATOM 6471 C CA . ALA B 1 287 ? 0.886 -8.148 -24.781 1 81.62 287 ALA B CA 1
ATOM 6472 C C . ALA B 1 287 ? 0.346 -7.859 -23.391 1 81.62 287 ALA B C 1
ATOM 6474 O O . ALA B 1 287 ? -0.149 -6.762 -23.125 1 81.62 287 ALA B O 1
ATOM 6475 N N . PHE B 1 288 ? 0.459 -8.836 -22.594 1 81.19 288 PHE B N 1
ATOM 6476 C CA . PHE B 1 288 ? 0.023 -8.688 -21.203 1 81.19 288 PHE B CA 1
ATOM 6477 C C . PHE B 1 288 ? 0.801 -7.574 -20.516 1 81.19 288 PHE B C 1
ATOM 6479 O O . PHE B 1 288 ? 0.21 -6.707 -19.859 1 81.19 288 PHE B O 1
ATOM 6486 N N . ILE B 1 289 ? 2.09 -7.598 -20.625 1 81.81 289 ILE B N 1
ATOM 6487 C CA . ILE B 1 289 ? 2.961 -6.609 -19.984 1 81.81 289 ILE B CA 1
ATOM 6488 C C . ILE B 1 289 ? 2.623 -5.215 -20.516 1 81.81 289 ILE B C 1
ATOM 6490 O O . ILE B 1 289 ? 2.498 -4.27 -19.734 1 81.81 289 ILE B O 1
ATOM 6494 N N . LEU B 1 290 ? 2.361 -5.105 -21.766 1 83.31 290 LEU B N 1
ATOM 6495 C CA . LEU B 1 290 ? 2.064 -3.818 -22.375 1 83.31 290 LEU B CA 1
ATOM 6496 C C . LEU B 1 290 ? 0.731 -3.27 -21.875 1 83.31 290 LEU B C 1
ATOM 6498 O O . LEU B 1 290 ? 0.613 -2.074 -21.609 1 83.31 290 LEU B O 1
ATOM 6502 N N . VAL B 1 291 ? -0.236 -4.172 -21.766 1 81.38 291 VAL B N 1
ATOM 6503 C CA . VAL B 1 291 ? -1.561 -3.742 -21.328 1 81.38 291 VAL B CA 1
ATOM 6504 C C . VAL B 1 291 ? -1.503 -3.283 -19.875 1 81.38 291 VAL B C 1
ATOM 6506 O O . VAL B 1 291 ? -2.055 -2.236 -19.516 1 81.38 291 VAL B O 1
ATOM 6509 N N . VAL B 1 292 ? -0.803 -4.047 -19.141 1 77.5 292 VAL B N 1
ATOM 6510 C CA . VAL B 1 292 ? -0.758 -3.758 -17.703 1 77.5 292 VAL B CA 1
ATOM 6511 C C . VAL B 1 292 ? 0.035 -2.475 -17.469 1 77.5 292 VAL B C 1
ATOM 6513 O O . VAL B 1 292 ? -0.294 -1.696 -16.562 1 77.5 292 VAL B O 1
ATOM 6516 N N . LEU B 1 293 ? 1.012 -2.162 -18.266 1 78.75 293 LEU B N 1
ATOM 6517 C CA . LEU B 1 293 ? 1.862 -0.991 -18.078 1 78.75 293 LEU B CA 1
ATOM 6518 C C . LEU B 1 293 ? 1.197 0.258 -18.641 1 78.75 293 LEU B C 1
ATOM 6520 O O . LEU B 1 293 ? 1.312 1.344 -18.078 1 78.75 293 LEU B O 1
ATOM 6524 N N . LYS B 1 294 ? 0.506 0.143 -19.688 1 78.12 294 LYS B N 1
ATOM 6525 C CA . LYS B 1 294 ? -0.003 1.319 -20.391 1 78.12 294 LYS B CA 1
ATOM 6526 C C . LYS B 1 294 ? -1.449 1.608 -20 1 78.12 294 LYS B C 1
ATOM 6528 O O . LYS B 1 294 ? -1.915 2.744 -20.109 1 78.12 294 LYS B O 1
ATOM 6533 N N . ALA B 1 295 ? -2.148 0.605 -19.547 1 77.06 295 ALA B N 1
ATOM 6534 C CA . ALA B 1 295 ? -3.557 0.786 -19.188 1 77.06 295 ALA B CA 1
ATOM 6535 C C . ALA B 1 295 ? -3.889 0.108 -17.875 1 77.06 295 ALA B C 1
ATOM 6537 O O . ALA B 1 295 ? -4.473 -0.977 -17.844 1 77.06 295 ALA B O 1
ATOM 6538 N N . PRO B 1 296 ? -3.635 0.864 -16.844 1 70.25 296 PRO B N 1
ATOM 6539 C CA . PRO B 1 296 ? -3.895 0.234 -15.547 1 70.25 296 PRO B CA 1
ATOM 6540 C C . PRO B 1 296 ? -5.363 -0.131 -15.352 1 70.25 296 PRO B C 1
ATOM 6542 O O . PRO B 1 296 ? -5.684 -1.008 -14.547 1 70.25 296 PRO B O 1
ATOM 6545 N N . GLY B 1 297 ? -6.238 0.507 -16.125 1 76.31 297 GLY B N 1
ATOM 6546 C CA . GLY B 1 297 ? -7.648 0.149 -16.078 1 76.31 297 GLY B CA 1
ATOM 6547 C C . GLY B 1 297 ? -8.031 -0.922 -17.078 1 76.31 297 GLY B C 1
ATOM 6548 O O . GLY B 1 297 ? -9.203 -1.302 -17.172 1 76.31 297 GLY B O 1
ATOM 6549 N N . GLY B 1 298 ? -7.086 -1.459 -17.781 1 76.25 298 GLY B N 1
ATOM 6550 C CA . GLY B 1 298 ? -7.32 -2.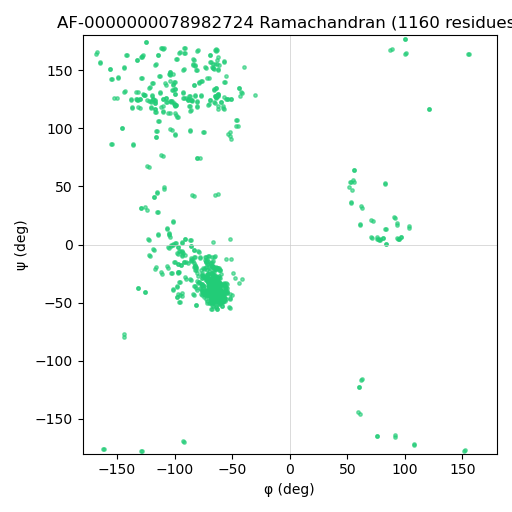521 -18.75 1 76.25 298 GLY B CA 1
ATOM 6551 C C . GLY B 1 298 ? -7.949 -2.025 -20.047 1 76.25 298 GLY B C 1
ATOM 6552 O O . GLY B 1 298 ? -8.008 -0.82 -20.297 1 76.25 298 GLY B O 1
ATOM 6553 N N . ILE B 1 299 ? -8.422 -2.922 -20.734 1 79.19 299 ILE B N 1
ATOM 6554 C CA . ILE B 1 299 ? -9 -2.662 -22.047 1 79.19 299 ILE B CA 1
ATOM 6555 C C . ILE B 1 299 ? -10.344 -1.952 -21.891 1 79.19 299 ILE B C 1
ATOM 6557 O O . ILE B 1 299 ? -10.695 -1.099 -22.719 1 79.19 299 ILE B O 1
ATOM 6561 N N . ALA B 1 300 ? -10.953 -2.279 -20.812 1 78.25 300 ALA B N 1
ATOM 6562 C CA . ALA B 1 300 ? -12.258 -1.669 -20.578 1 78.25 300 ALA B CA 1
ATOM 6563 C C . ALA B 1 300 ? -12.133 -0.16 -20.391 1 78.25 300 ALA B C 1
ATOM 6565 O O . ALA B 1 300 ? -13 0.601 -20.812 1 78.25 300 ALA B O 1
ATOM 6566 N N . GLU B 1 301 ? -11.07 0.243 -19.719 1 72.56 301 GLU B N 1
ATOM 6567 C CA . GLU B 1 301 ? -10.844 1.674 -19.531 1 72.56 301 GLU B CA 1
ATOM 6568 C C . GLU B 1 301 ? -10.633 2.373 -20.875 1 72.56 301 GLU B C 1
ATOM 6570 O O . GLU B 1 301 ? -11.133 3.482 -21.078 1 72.56 301 GLU B O 1
ATOM 6575 N N . LEU B 1 302 ? -9.984 1.743 -21.719 1 70.69 302 LEU B N 1
ATOM 6576 C CA . LEU B 1 302 ? -9.742 2.295 -23.047 1 70.69 302 LEU B CA 1
ATOM 6577 C C . LEU B 1 302 ? -11.039 2.441 -23.828 1 70.69 302 LEU B C 1
ATOM 6579 O O . LEU B 1 302 ? -11.25 3.447 -24.516 1 70.69 302 LEU B O 1
ATOM 6583 N N . LEU B 1 303 ? -11.852 1.475 -23.547 1 70.81 303 LEU B N 1
ATOM 6584 C CA . LEU B 1 303 ? -13.133 1.491 -24.25 1 70.81 303 LEU B CA 1
ATOM 6585 C C . LEU B 1 303 ? -14.062 2.553 -23.672 1 70.81 303 LEU B C 1
ATOM 6587 O O . LEU B 1 303 ? -14.781 3.229 -24.406 1 70.81 303 LEU B O 1
ATOM 6591 N N . GLU B 1 304 ? -13.961 2.672 -22.375 1 69.31 304 GLU B N 1
ATOM 6592 C CA . GLU B 1 304 ? -14.812 3.658 -21.719 1 69.31 304 GLU B CA 1
ATOM 6593 C C . GLU B 1 304 ? -14.367 5.078 -22.047 1 69.31 304 GLU B C 1
ATOM 6595 O O . GLU B 1 304 ? -15.203 5.969 -22.25 1 69.31 304 GLU B O 1
ATOM 6600 N N . ALA B 1 305 ? -13.062 5.285 -22 1 64.12 305 ALA B N 1
ATOM 6601 C CA . ALA B 1 305 ? -12.547 6.602 -22.359 1 64.12 305 ALA B CA 1
ATOM 6602 C C . ALA B 1 305 ? -13.008 7.004 -23.766 1 64.12 305 ALA B C 1
ATOM 6604 O O . ALA B 1 305 ? -13.352 8.164 -24 1 64.12 305 ALA B O 1
ATOM 6605 N N . GLY B 1 306 ? -13.047 6.039 -24.609 1 63.03 306 GLY B N 1
ATOM 6606 C CA . GLY B 1 306 ? -13.547 6.293 -25.953 1 63.03 306 GLY B CA 1
ATOM 6607 C C . GLY B 1 306 ? -15.023 6.613 -25.984 1 63.03 306 GLY B C 1
ATOM 6608 O O . GLY B 1 306 ? -15.453 7.512 -26.719 1 63.03 306 GLY B O 1
ATOM 6609 N N . TYR B 1 307 ? -15.727 5.914 -25.078 1 64.31 307 TYR B N 1
ATOM 6610 C CA . TYR B 1 307 ? -17.172 6.086 -25.016 1 64.31 307 TYR B CA 1
ATOM 6611 C C . TYR B 1 307 ? -17.547 7.43 -24.406 1 64.31 307 TYR B C 1
ATOM 6613 O O . TYR B 1 307 ? -18.469 8.102 -24.875 1 64.31 307 TYR B O 1
ATOM 6621 N N . ARG B 1 308 ? -16.891 7.75 -23.266 1 60.59 308 ARG B N 1
ATOM 6622 C CA . ARG B 1 308 ? -17.156 9.008 -22.594 1 60.59 308 ARG B CA 1
ATOM 6623 C C . ARG B 1 308 ? -16.906 10.195 -23.516 1 60.59 308 ARG B C 1
ATOM 6625 O O . ARG B 1 308 ? -17.547 11.242 -23.391 1 60.59 308 ARG B O 1
ATOM 6632 N N . ARG B 1 309 ? -15.984 10.039 -24.328 1 56.84 309 ARG B N 1
ATOM 6633 C CA . ARG B 1 309 ? -15.695 11.102 -25.281 1 56.84 309 ARG B CA 1
ATOM 6634 C C . ARG B 1 309 ? -16.891 11.352 -26.188 1 56.84 309 ARG B C 1
ATOM 6636 O O . ARG B 1 309 ? -17.109 12.477 -26.656 1 56.84 309 ARG B O 1
ATOM 6643 N N . VAL B 1 310 ? -17.562 10.367 -26.312 1 56.47 310 VAL B N 1
ATOM 6644 C CA . VAL B 1 310 ? -18.656 10.477 -27.266 1 56.47 310 VAL B CA 1
ATOM 6645 C C . VAL B 1 310 ? -19.938 10.844 -26.516 1 56.47 310 VAL B C 1
ATOM 6647 O O . VAL B 1 310 ? -20.797 11.562 -27.047 1 56.47 310 VAL B O 1
ATOM 6650 N N . ARG B 1 311 ? -20.172 10.172 -25.344 1 55.22 311 ARG B N 1
ATOM 6651 C CA . ARG B 1 311 ? -21.438 10.453 -24.656 1 55.22 311 ARG B CA 1
ATOM 6652 C C . ARG B 1 311 ? -21.219 11.391 -23.469 1 55.22 311 ARG B C 1
ATOM 6654 O O . ARG B 1 311 ? -20.438 11.07 -22.562 1 55.22 311 ARG B O 1
ATOM 6661 N N . ALA B 1 312 ? -21.469 12.609 -23.688 1 51.31 312 ALA B N 1
ATOM 6662 C CA . ALA B 1 312 ? -21.438 13.648 -22.656 1 51.31 312 ALA B CA 1
ATOM 6663 C C . ALA B 1 312 ? -22.266 13.25 -21.438 1 51.31 312 ALA B C 1
ATOM 6665 O O . ALA B 1 312 ? -23.422 12.852 -21.578 1 51.31 312 ALA B O 1
ATOM 6666 N N . THR B 1 313 ? -21.672 12.57 -20.375 1 49.97 313 THR B N 1
ATOM 6667 C CA . THR B 1 313 ? -22.422 12.242 -19.172 1 49.97 313 THR B CA 1
ATOM 6668 C C . THR B 1 313 ? -23.109 13.492 -18.609 1 49.97 313 THR B C 1
ATOM 6670 O O . THR B 1 313 ? -22.438 14.5 -18.359 1 49.97 313 THR B O 1
ATOM 6673 N N . LYS B 1 314 ? -24.391 13.766 -18.891 1 48.06 314 LYS B N 1
ATOM 6674 C CA . LYS B 1 314 ? -25.125 14.844 -18.234 1 48.06 314 LYS B CA 1
ATOM 6675 C C . LYS B 1 314 ? -25.141 14.641 -16.719 1 48.06 314 LYS B C 1
ATOM 6677 O O . LYS B 1 314 ? -25.375 13.531 -16.234 1 48.06 314 LYS B O 1
ATOM 6682 N N . PRO B 1 315 ? -24.547 15.594 -16.062 1 49.81 315 PRO B N 1
ATOM 6683 C CA . PRO B 1 315 ? -24.656 15.508 -14.602 1 49.81 315 PRO B CA 1
ATOM 6684 C C . PRO B 1 315 ? -26.094 15.211 -14.141 1 49.81 315 PRO B C 1
ATOM 6686 O O . PRO B 1 315 ? -27.047 15.711 -14.742 1 49.81 315 PRO B O 1
ATOM 6689 N N . GLY B 1 316 ? -26.391 14.031 -13.672 1 49.16 316 GLY B N 1
ATOM 6690 C CA . GLY B 1 316 ? -27.734 13.711 -13.195 1 49.16 316 GLY B CA 1
ATOM 6691 C C . GLY B 1 316 ? -28.328 14.797 -12.328 1 49.16 316 GLY B C 1
ATOM 6692 O O . GLY B 1 316 ? -27.609 15.648 -11.797 1 49.16 316 GLY B O 1
ATOM 6693 N N . ALA B 1 317 ? -29.641 15.211 -12.531 1 52.59 317 ALA B N 1
ATOM 6694 C CA . ALA B 1 317 ? -30.406 16.141 -11.703 1 52.59 317 ALA B CA 1
ATOM 6695 C C . ALA B 1 317 ? -30.172 15.875 -10.219 1 52.59 317 ALA B C 1
ATOM 6697 O O . ALA B 1 317 ? -29.922 14.734 -9.82 1 52.59 317 ALA B O 1
ATOM 6698 N N . PRO B 1 318 ? -29.891 16.906 -9.469 1 58.03 318 PRO B N 1
ATOM 6699 C CA . PRO B 1 318 ? -29.75 16.75 -8.023 1 58.03 318 PRO B CA 1
ATOM 6700 C C . PRO B 1 318 ? -30.875 15.922 -7.402 1 58.03 318 PRO B C 1
ATOM 6702 O O . PRO B 1 318 ? -32.062 16.141 -7.703 1 58.03 318 PRO B O 1
ATOM 6705 N N . SER B 1 319 ? -30.703 14.672 -7.066 1 64.25 319 SER B N 1
ATOM 6706 C CA . SER B 1 319 ? -31.703 13.805 -6.449 1 64.25 319 SER B CA 1
ATOM 6707 C C . SER B 1 319 ? -32.219 14.406 -5.148 1 64.25 319 SER B C 1
ATOM 6709 O O . SER B 1 319 ? -31.5 15.141 -4.465 1 64.25 319 SER B O 1
ATOM 6711 N N . LYS B 1 320 ? -33.625 14.32 -4.824 1 75.88 320 LYS B N 1
ATOM 6712 C CA . LYS B 1 320 ? -34.281 14.805 -3.611 1 75.88 320 LYS B CA 1
ATOM 6713 C C . LYS B 1 320 ? -33.625 14.211 -2.363 1 75.88 320 LYS B C 1
ATOM 6715 O O . LYS B 1 320 ? -33.375 13.008 -2.299 1 75.88 320 LYS B O 1
ATOM 6720 N N . VAL B 1 321 ? -33.188 15.047 -1.424 1 84.5 321 VAL B N 1
ATOM 6721 C CA . VAL B 1 321 ? -32.594 14.664 -0.147 1 84.5 321 VAL B CA 1
ATOM 6722 C C . VAL B 1 321 ? -33.656 13.945 0.712 1 84.5 321 VAL B C 1
ATOM 6724 O O . VAL B 1 321 ? -34.812 14.328 0.729 1 84.5 321 VAL B O 1
ATOM 6727 N N . ILE B 1 322 ? -33.281 12.828 1.299 1 88.88 322 ILE B N 1
ATOM 6728 C CA . ILE B 1 322 ? -34.125 12.078 2.211 1 88.88 322 ILE B CA 1
ATOM 6729 C C . ILE B 1 322 ? -33.625 12.211 3.639 1 88.88 322 ILE B C 1
ATOM 6731 O O . ILE B 1 322 ? -32.406 12.172 3.865 1 88.88 322 ILE B O 1
ATOM 6735 N N . ALA B 1 323 ? -34.562 12.367 4.535 1 89.44 323 ALA B N 1
ATOM 6736 C CA . ALA B 1 323 ? -34.156 12.469 5.938 1 89.44 323 ALA B CA 1
ATOM 6737 C C . ALA B 1 323 ? -33.469 11.18 6.41 1 89.44 323 ALA B C 1
ATOM 6739 O O . ALA B 1 323 ? -34.031 10.094 6.246 1 89.44 323 ALA B O 1
ATOM 6740 N N . ALA B 1 324 ? -32.344 11.352 6.977 1 90.38 324 ALA B N 1
ATOM 6741 C CA . ALA B 1 324 ? -31.609 10.195 7.492 1 90.38 324 ALA B CA 1
ATOM 6742 C C . ALA B 1 324 ? -32.281 9.625 8.734 1 90.38 324 ALA B C 1
ATOM 6744 O O . ALA B 1 324 ? -32.875 10.367 9.531 1 90.38 324 ALA B O 1
ATOM 6745 N N . PRO B 1 325 ? -32.25 8.336 8.852 1 89.5 325 PRO B N 1
ATOM 6746 C CA . PRO B 1 325 ? -32.75 7.754 10.109 1 89.5 325 PRO B CA 1
ATOM 6747 C C . PRO B 1 325 ? -31.906 8.195 11.312 1 89.5 325 PRO B C 1
ATOM 6749 O O . PRO B 1 325 ? -30.781 8.656 11.148 1 89.5 325 PRO B O 1
ATOM 6752 N N . PRO B 1 326 ? -32.5 8.172 12.492 1 86.75 326 PRO B N 1
ATOM 6753 C CA . PRO B 1 326 ? -31.719 8.555 13.68 1 86.75 326 PRO B CA 1
ATOM 6754 C C . PRO B 1 326 ? -30.531 7.625 13.93 1 86.75 326 PRO B C 1
ATOM 6756 O O . PRO B 1 326 ? -30.547 6.465 13.516 1 86.75 326 PRO B O 1
ATOM 6759 N N . THR B 1 327 ? -29.531 8.195 14.523 1 87.19 327 THR B N 1
ATOM 6760 C CA . THR B 1 327 ? -28.359 7.406 14.883 1 87.19 327 THR B CA 1
ATOM 6761 C C . THR B 1 327 ? -28.703 6.387 15.969 1 87.19 327 THR B C 1
ATOM 6763 O O . THR B 1 327 ? -29.641 6.594 16.75 1 87.19 327 THR B O 1
ATOM 6766 N N . LYS B 1 328 ? -27.953 5.32 15.945 1 83.12 328 LYS B N 1
ATOM 6767 C CA . LYS B 1 328 ? -28.141 4.305 16.984 1 83.12 328 LYS B CA 1
ATOM 6768 C C . LYS B 1 328 ? -27.797 4.848 18.359 1 83.12 328 LYS B C 1
ATOM 6770 O O . LYS B 1 328 ? -26.797 5.551 18.516 1 83.12 328 LYS B O 1
ATOM 6775 N N . ALA B 1 329 ? -28.719 4.688 19.203 1 72.31 329 ALA B N 1
ATOM 6776 C CA . ALA B 1 329 ? -28.578 5.23 20.547 1 72.31 329 ALA B CA 1
ATOM 6777 C C . ALA B 1 329 ? -27.359 4.641 21.25 1 72.31 329 ALA B C 1
ATOM 6779 O O . ALA B 1 329 ? -27.094 3.441 21.156 1 72.31 329 ALA B O 1
ATOM 6780 N N . VAL B 1 330 ? -26.547 5.543 21.625 1 73.81 330 VAL B N 1
ATOM 6781 C CA . VAL B 1 330 ? -25.422 5.102 22.438 1 73.81 330 VAL B CA 1
ATOM 6782 C C . VAL B 1 330 ? -25.703 5.375 23.906 1 73.81 330 VAL B C 1
ATOM 6784 O O . VAL B 1 330 ? -26.25 6.426 24.266 1 73.81 330 VAL B O 1
ATOM 6787 N N . ASP B 1 331 ? -25.859 4.324 24.703 1 62.16 331 ASP B N 1
ATOM 6788 C CA . ASP B 1 331 ? -26.062 4.527 26.141 1 62.16 331 ASP B CA 1
ATOM 6789 C C . ASP B 1 331 ? -24.828 5.16 26.781 1 62.16 331 ASP B C 1
ATOM 6791 O O . ASP B 1 331 ? -24.062 4.48 27.469 1 62.16 331 ASP B O 1
ATOM 6795 N N . ALA B 1 332 ? -24.312 6.125 26.078 1 61.31 332 ALA B N 1
ATOM 6796 C CA . ALA B 1 332 ? -23.062 6.637 26.625 1 61.31 332 ALA B CA 1
ATOM 6797 C C . ALA B 1 332 ? -23.25 8.047 27.188 1 61.31 332 ALA B C 1
ATOM 6799 O O . ALA B 1 332 ? -23.453 9 26.422 1 61.31 332 ALA B O 1
ATOM 6800 N N . ALA B 1 333 ? -23.906 8.133 28.438 1 67.88 333 ALA B N 1
ATOM 6801 C CA . ALA B 1 333 ? -23.969 9.438 29.094 1 67.88 333 ALA B CA 1
ATOM 6802 C C . ALA B 1 333 ? -23.031 9.492 30.297 1 67.88 333 ALA B C 1
ATOM 6804 O O . ALA B 1 333 ? -22.844 8.492 30.984 1 67.88 333 ALA B O 1
ATOM 6805 N N . GLY B 1 334 ? -22.125 10.43 30.297 1 80.94 334 GLY B N 1
ATOM 6806 C CA . GLY B 1 334 ? -21.266 10.641 31.453 1 80.94 334 GLY B CA 1
ATOM 6807 C C . GLY B 1 334 ? -19.906 11.227 31.078 1 80.94 334 GLY B C 1
ATOM 6808 O O . GLY B 1 334 ? -19.641 11.508 29.906 1 80.94 334 GLY B O 1
ATOM 6809 N N . PRO B 1 335 ? -19.172 11.344 32.094 1 90.69 335 PRO B N 1
ATOM 6810 C CA . PRO B 1 335 ? -17.844 11.938 31.906 1 90.69 335 PRO B CA 1
ATOM 6811 C C . PRO B 1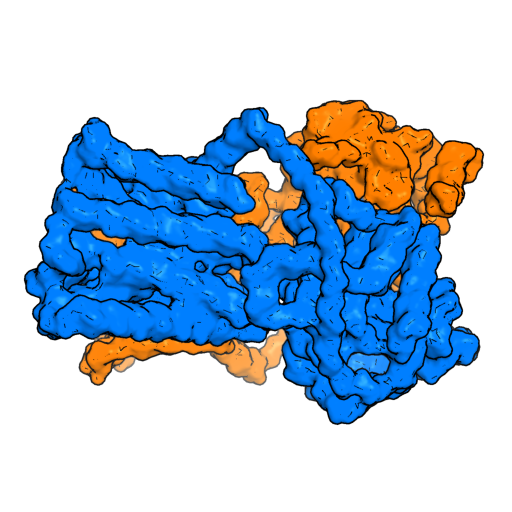 335 ? -16.812 10.922 31.406 1 90.69 335 PRO B C 1
ATOM 6813 O O . PRO B 1 335 ? -17.031 9.711 31.516 1 90.69 335 PRO B O 1
ATOM 6816 N N . LEU B 1 336 ? -15.852 11.398 30.75 1 93.31 336 LEU B N 1
ATOM 6817 C CA . LEU B 1 336 ? -14.664 10.617 30.406 1 93.31 336 LEU B CA 1
ATOM 6818 C C . LEU B 1 336 ? -13.656 10.633 31.547 1 93.31 336 LEU B C 1
ATOM 6820 O O . LEU B 1 336 ? -13.281 11.703 32.031 1 93.31 336 LEU B O 1
ATOM 6824 N N . ARG B 1 337 ? -13.297 9.453 31.984 1 94.94 337 ARG B N 1
ATOM 6825 C CA . ARG B 1 337 ? -12.406 9.344 33.125 1 94.94 337 ARG B CA 1
ATOM 6826 C C . ARG B 1 337 ? -11.148 8.555 32.781 1 94.94 337 ARG B C 1
ATOM 6828 O O . ARG B 1 337 ? -11.234 7.461 32.219 1 94.94 337 ARG B O 1
ATOM 6835 N N . PHE B 1 338 ? -10.031 9.18 33 1 96.38 338 PHE B N 1
ATOM 6836 C CA . PHE B 1 338 ? -8.734 8.523 32.938 1 96.38 338 PHE B CA 1
ATOM 6837 C C . PHE B 1 338 ? -8.227 8.188 34.344 1 96.38 338 PHE B C 1
ATOM 6839 O O . PHE B 1 338 ? -8.133 9.07 35.219 1 96.38 338 PHE B O 1
ATOM 6846 N N . ASP B 1 339 ? -7.984 6.949 34.594 1 96.31 339 ASP B N 1
ATOM 6847 C CA . ASP B 1 339 ? -7.488 6.5 35.906 1 96.31 339 ASP B CA 1
ATOM 6848 C C . ASP B 1 339 ? -6.09 5.895 35.781 1 96.31 339 ASP B C 1
ATOM 6850 O O . ASP B 1 339 ? -5.949 4.707 35.469 1 96.31 339 ASP B O 1
ATOM 6854 N N . ASP B 1 340 ? -5.098 6.672 36.062 1 96.75 340 ASP B N 1
ATOM 6855 C CA . ASP B 1 340 ? -3.701 6.254 36.094 1 96.75 340 ASP B CA 1
ATOM 6856 C C . ASP B 1 340 ? -3.307 5.559 34.781 1 96.75 340 ASP B C 1
ATOM 6858 O O . ASP B 1 340 ? -2.818 4.426 34.812 1 96.75 340 ASP B O 1
ATOM 6862 N N . VAL B 1 341 ? -3.555 6.234 33.75 1 96.69 341 VAL B N 1
ATOM 6863 C CA . VAL B 1 341 ? -3.361 5.645 32.438 1 96.69 341 VAL B CA 1
ATOM 6864 C C . VAL B 1 341 ? -1.892 5.742 32.031 1 96.69 341 VAL B C 1
ATOM 6866 O O . VAL B 1 341 ? -1.284 6.812 32.125 1 96.69 341 VAL B O 1
ATOM 6869 N N . HIS B 1 342 ? -1.327 4.629 31.641 1 96.12 342 HIS B N 1
ATOM 6870 C CA . HIS B 1 342 ? 0.042 4.535 31.141 1 96.12 342 HIS B CA 1
ATOM 6871 C C . HIS B 1 342 ? 0.073 4.023 29.703 1 96.12 342 HIS B C 1
ATOM 6873 O O . HIS B 1 342 ? -0.746 3.184 29.328 1 96.12 342 HIS B O 1
ATOM 6879 N N . LEU B 1 343 ? 0.903 4.602 28.938 1 93.5 343 LEU B N 1
ATOM 6880 C CA . LEU B 1 343 ? 1.122 4.168 27.562 1 93.5 343 LEU B CA 1
ATOM 6881 C C . LEU B 1 343 ? 2.609 4.152 27.219 1 93.5 343 LEU B C 1
ATOM 6883 O O . LEU B 1 343 ? 3.287 5.176 27.344 1 93.5 343 LEU B O 1
ATOM 6887 N N . GLN B 1 344 ? 3.033 3.029 26.938 1 88.94 344 GLN B N 1
ATOM 6888 C CA . GLN B 1 344 ? 4.43 2.855 26.562 1 88.94 344 GLN B CA 1
ATOM 6889 C C . GLN B 1 344 ? 4.551 2.123 25.234 1 88.94 344 GLN B C 1
ATOM 6891 O O . GLN B 1 344 ? 3.836 1.15 24.984 1 88.94 344 GLN B O 1
ATOM 6896 N N . ILE B 1 345 ? 5.277 2.664 24.375 1 78.62 345 ILE B N 1
ATOM 6897 C CA . ILE B 1 345 ? 5.59 2.016 23.109 1 78.62 345 ILE B CA 1
ATOM 6898 C C . ILE B 1 345 ? 7.09 1.742 23.031 1 78.62 345 ILE B C 1
ATOM 6900 O O . ILE B 1 345 ? 7.891 2.672 22.906 1 78.62 345 ILE B O 1
ATOM 6904 N N . GLY B 1 346 ? 7.438 0.525 23.016 1 70.44 346 GLY B N 1
ATOM 6905 C CA . GLY B 1 346 ? 8.859 0.222 23.109 1 70.44 346 GLY B CA 1
ATOM 6906 C C . GLY B 1 346 ? 9.492 0.741 24.391 1 70.44 346 GLY B C 1
ATOM 6907 O O . GLY B 1 346 ? 9.008 0.453 25.484 1 70.44 346 GLY B O 1
ATOM 6908 N N . VAL B 1 347 ? 10.547 1.591 24.188 1 66.12 347 VAL B N 1
ATOM 6909 C CA . VAL B 1 347 ? 11.273 2.109 25.328 1 66.12 347 VAL B CA 1
ATOM 6910 C C . VAL B 1 347 ? 10.75 3.498 25.688 1 66.12 347 VAL B C 1
ATOM 6912 O O . VAL B 1 347 ? 11.094 4.043 26.75 1 66.12 347 VAL B O 1
ATOM 6915 N N . VAL B 1 348 ? 9.789 4.039 24.938 1 75.62 348 VAL B N 1
ATOM 6916 C CA . VAL B 1 348 ? 9.328 5.41 25.125 1 75.62 348 VAL B CA 1
ATOM 6917 C C . VAL B 1 348 ? 8.031 5.418 25.938 1 75.62 348 VAL B C 1
ATOM 6919 O O . VAL B 1 348 ? 7.051 4.777 25.547 1 75.62 348 VAL B O 1
ATOM 6922 N N . ARG B 1 349 ? 8.117 6.023 27 1 87.06 349 ARG B N 1
ATOM 6923 C CA . ARG B 1 349 ? 6.918 6.246 27.797 1 87.06 349 ARG B CA 1
ATOM 6924 C C . ARG B 1 349 ? 6.188 7.508 27.359 1 87.06 349 ARG B C 1
ATOM 6926 O O . ARG B 1 349 ? 6.684 8.617 27.547 1 87.06 349 ARG B O 1
ATOM 6933 N N . ILE B 1 350 ? 5.023 7.371 26.844 1 89.31 350 ILE B N 1
ATOM 6934 C CA . ILE B 1 350 ? 4.293 8.492 26.266 1 89.31 350 ILE B CA 1
ATOM 6935 C C . ILE B 1 350 ? 3.344 9.078 27.312 1 89.31 350 ILE B C 1
ATOM 6937 O O . ILE B 1 350 ? 3.271 10.305 27.484 1 89.31 350 ILE B O 1
ATOM 6941 N N . LEU B 1 351 ? 2.559 8.195 27.953 1 95.19 351 LEU B N 1
ATOM 6942 C CA . LEU B 1 351 ? 1.708 8.602 29.078 1 95.19 351 LEU B CA 1
ATOM 6943 C C . LEU B 1 351 ? 2.184 7.973 30.375 1 95.19 351 LEU B C 1
ATOM 6945 O O . LEU B 1 351 ? 2.473 6.777 30.422 1 95.19 351 LEU B O 1
ATOM 6949 N N . ASN B 1 352 ? 2.311 8.812 31.375 1 95.38 352 ASN B N 1
ATOM 6950 C CA . ASN B 1 352 ? 2.914 8.398 32.625 1 95.38 352 ASN B CA 1
ATOM 6951 C C . ASN B 1 352 ? 1.972 8.641 33.812 1 95.38 352 ASN B C 1
ATOM 6953 O O . ASN B 1 352 ? 2.277 9.43 34.719 1 95.38 352 ASN B O 1
ATOM 6957 N N . GLY B 1 353 ? 0.963 7.926 33.812 1 95.81 353 GLY B N 1
ATOM 6958 C CA . GLY B 1 353 ? 0.034 8.023 34.938 1 95.81 353 GLY B CA 1
ATOM 6959 C C . GLY B 1 353 ? -0.936 9.188 34.781 1 95.81 353 GLY B C 1
ATOM 6960 O O . GLY B 1 353 ? -1.061 10.008 35.719 1 95.81 353 GLY B O 1
ATOM 6961 N N . VAL B 1 354 ? -1.614 9.273 33.688 1 96.19 354 VAL B N 1
ATOM 6962 C CA . VAL B 1 354 ? -2.559 10.352 33.406 1 96.19 354 VAL B CA 1
ATOM 6963 C C . VAL B 1 354 ? -3.887 10.07 34.094 1 96.19 354 VAL B C 1
ATOM 6965 O O . VAL B 1 354 ? -4.488 9.016 33.906 1 96.19 354 VAL B O 1
ATOM 6968 N N . SER B 1 355 ? -4.254 10.938 34.969 1 97 355 SER B N 1
ATOM 6969 C CA . SER B 1 355 ? -5.531 10.828 35.656 1 97 355 SER B CA 1
ATOM 6970 C C . SER B 1 355 ? -6.309 12.141 35.594 1 97 355 SER B C 1
ATOM 6972 O O . SER B 1 355 ? -5.785 13.195 35.969 1 97 355 SER B O 1
ATOM 6974 N N . PHE B 1 356 ? -7.508 12.117 35.125 1 96.06 356 PHE B N 1
ATOM 6975 C CA . PHE B 1 356 ? -8.406 13.266 35.094 1 96.06 356 PHE B CA 1
ATOM 6976 C C . PHE B 1 356 ? -9.828 12.836 34.75 1 96.06 356 PHE B C 1
ATOM 6978 O O . PHE B 1 356 ? -10.055 11.688 34.344 1 96.06 356 PHE B O 1
ATOM 6985 N N . GLN B 1 357 ? -10.734 13.672 35 1 95.88 357 GLN B N 1
ATOM 6986 C CA . GLN B 1 357 ? -12.141 13.461 34.688 1 95.88 357 GLN B CA 1
ATOM 6987 C C . GLN B 1 357 ? -12.734 14.695 34 1 95.88 357 GLN B C 1
ATOM 6989 O O . GLN B 1 357 ? -12.633 15.805 34.531 1 95.88 357 GLN B O 1
ATOM 6994 N N . THR B 1 358 ? -13.289 14.469 32.844 1 95.69 358 THR B N 1
ATOM 6995 C CA . THR B 1 358 ? -13.922 15.57 32.125 1 95.69 358 THR B CA 1
ATOM 6996 C C . THR B 1 358 ? -15.344 15.797 32.625 1 95.69 358 THR B C 1
ATOM 6998 O O . THR B 1 358 ? -15.922 14.922 33.281 1 95.69 358 THR B O 1
ATOM 7001 N N . PRO B 1 359 ? -15.891 16.984 32.406 1 94 359 PRO B N 1
ATOM 7002 C CA . PRO B 1 359 ? -17.344 17.125 32.562 1 94 359 PRO B CA 1
ATOM 7003 C C . PRO B 1 359 ? -18.125 16.266 31.562 1 94 359 PRO B C 1
ATOM 7005 O O . PRO B 1 359 ? -17.547 15.734 30.609 1 94 359 PRO B O 1
ATOM 7008 N N . ALA B 1 360 ? -19.438 16.172 31.859 1 92.56 360 ALA B N 1
ATOM 7009 C CA . ALA B 1 360 ? -20.297 15.391 30.969 1 92.56 360 ALA B CA 1
ATOM 7010 C C . ALA B 1 360 ? -20.594 16.156 29.688 1 92.56 360 ALA B C 1
ATOM 7012 O O . ALA B 1 360 ? -20.891 15.547 28.656 1 92.56 360 ALA B O 1
ATOM 7013 N N . THR B 1 361 ? -20.484 17.469 29.828 1 93.5 361 THR B N 1
ATOM 7014 C CA . THR B 1 361 ? -20.797 18.328 28.688 1 93.5 361 THR B CA 1
ATOM 7015 C C . THR B 1 361 ? -19.812 19.5 28.625 1 93.5 361 THR B C 1
ATOM 7017 O O . THR B 1 361 ? -19.031 19.719 29.547 1 93.5 361 THR B O 1
ATOM 7020 N N . GLY B 1 362 ? -19.828 20.109 27.406 1 95.38 362 GLY B N 1
ATOM 7021 C CA . GLY B 1 362 ? -18.984 21.281 27.234 1 95.38 362 GLY B CA 1
ATOM 7022 C C . GLY B 1 362 ? -17.781 21.047 26.359 1 95.38 362 GLY B C 1
ATOM 7023 O O . GLY B 1 362 ? -17.703 20 25.688 1 95.38 362 GLY B O 1
ATOM 7024 N N . ILE B 1 363 ? -16.906 22.031 26.297 1 97.62 363 ILE B N 1
ATOM 7025 C CA . ILE B 1 363 ? -15.727 21.969 25.453 1 97.62 363 ILE B CA 1
ATOM 7026 C C . ILE B 1 363 ? -14.469 22.016 26.328 1 97.62 363 ILE B C 1
ATOM 7028 O O . ILE B 1 363 ? -14.266 22.969 27.078 1 97.62 363 ILE B O 1
ATOM 7032 N N . VAL B 1 364 ? -13.719 20.953 26.281 1 97.69 364 VAL B N 1
ATOM 7033 C CA . VAL B 1 364 ? -12.438 20.859 26.984 1 97.69 364 VAL B CA 1
ATOM 7034 C C . VAL B 1 364 ? -11.289 20.922 25.984 1 97.69 364 VAL B C 1
ATOM 7036 O O . VAL B 1 364 ? -11.273 20.172 25 1 97.69 364 VAL B O 1
ATOM 7039 N N . SER B 1 365 ? -10.359 21.812 26.172 1 97.62 365 SER B N 1
ATOM 7040 C CA . SER B 1 365 ? -9.18 21.875 25.312 1 97.62 365 SER B CA 1
ATOM 7041 C C . SER B 1 365 ? -7.973 21.234 25.984 1 97.62 365 SER B C 1
ATOM 7043 O O . SER B 1 365 ? -7.793 21.359 27.203 1 97.62 365 SER B O 1
ATOM 7045 N N . ILE B 1 366 ? -7.254 20.516 25.25 1 96.75 366 ILE B N 1
ATOM 7046 C CA . ILE B 1 366 ? -5.984 19.953 25.703 1 96.75 366 ILE B CA 1
ATOM 7047 C C . ILE B 1 366 ? -4.824 20.75 25.109 1 96.75 366 ILE B C 1
ATOM 7049 O O . ILE B 1 366 ? -4.73 20.906 23.891 1 96.75 366 ILE B O 1
ATOM 7053 N N . ILE B 1 367 ? -3.949 21.297 25.969 1 94.06 367 ILE B N 1
ATOM 7054 C CA . ILE B 1 367 ? -2.799 22.062 25.5 1 94.06 367 ILE B CA 1
ATOM 7055 C C . ILE B 1 367 ? -1.523 21.516 26.141 1 94.06 367 ILE B C 1
ATOM 7057 O O . ILE B 1 367 ? -1.585 20.75 27.109 1 94.06 367 ILE B O 1
ATOM 7061 N N . GLY B 1 368 ? -0.46 21.812 25.641 1 90.75 368 GLY B N 1
ATOM 7062 C CA . GLY B 1 368 ? 0.858 21.375 26.062 1 90.75 368 GLY B CA 1
ATOM 7063 C C . GLY B 1 368 ? 1.886 21.406 24.938 1 90.75 368 GLY B C 1
ATOM 7064 O O . GLY B 1 368 ? 1.529 21.531 23.766 1 90.75 368 GLY B O 1
ATOM 7065 N N . PRO B 1 369 ? 3.135 21.344 25.328 1 86.19 369 PRO B N 1
ATOM 7066 C CA . PRO B 1 369 ? 4.18 21.328 24.297 1 86.19 369 PRO B CA 1
ATOM 7067 C C . PRO B 1 369 ? 4.129 20.094 23.406 1 86.19 369 PRO B C 1
ATOM 7069 O O . PRO B 1 369 ? 3.391 19.156 23.703 1 86.19 369 PRO B O 1
ATOM 7072 N N . ASN B 1 370 ? 4.875 20.219 22.328 1 83.25 370 ASN B N 1
ATOM 7073 C CA . ASN B 1 370 ? 4.953 19.047 21.453 1 83.25 370 ASN B CA 1
ATOM 7074 C C . ASN B 1 370 ? 5.574 17.859 22.172 1 83.25 370 ASN B C 1
ATOM 7076 O O . ASN B 1 370 ? 6.59 18 22.859 1 83.25 370 ASN B O 1
ATOM 7080 N N . GLY B 1 371 ? 4.898 16.703 22.109 1 84.06 371 GLY B N 1
ATOM 7081 C CA . GLY B 1 371 ? 5.379 15.492 22.766 1 84.06 371 GLY B CA 1
ATOM 7082 C C . GLY B 1 371 ? 4.785 15.281 24.141 1 84.06 371 GLY B C 1
ATOM 7083 O O . GLY B 1 371 ? 5.141 14.32 24.828 1 84.06 371 GLY B O 1
ATOM 7084 N N . ALA B 1 372 ? 3.887 16.141 24.469 1 89.31 372 ALA B N 1
ATOM 7085 C CA . ALA B 1 372 ? 3.303 16.062 25.797 1 89.31 372 ALA B CA 1
ATOM 7086 C C . ALA B 1 372 ? 2.357 14.867 25.922 1 89.31 372 ALA B C 1
ATOM 7088 O O . ALA B 1 372 ? 1.982 14.469 27.016 1 89.31 372 ALA B O 1
ATOM 7089 N N . GLY B 1 373 ? 1.952 14.273 24.797 1 91.56 373 GLY B N 1
ATOM 7090 C CA . GLY B 1 373 ? 1.072 13.117 24.812 1 91.56 373 GLY B CA 1
ATOM 7091 C C . GLY B 1 373 ? -0.36 13.453 24.438 1 91.56 373 GLY B C 1
ATOM 7092 O O . GLY B 1 373 ? -1.27 12.648 24.656 1 91.56 373 GLY B O 1
ATOM 7093 N N . LYS B 1 374 ? -0.616 14.586 23.891 1 93.75 374 LYS B N 1
ATOM 7094 C CA . LYS B 1 374 ? -1.963 15.062 23.594 1 93.75 374 LYS B CA 1
ATOM 7095 C C . LYS B 1 374 ? -2.66 14.156 22.578 1 93.75 374 LYS B C 1
ATOM 7097 O O . LYS B 1 374 ? -3.721 13.602 22.875 1 93.75 374 LYS B O 1
ATOM 7102 N N . THR B 1 375 ? -2.016 13.969 21.422 1 91.25 375 THR B N 1
ATOM 7103 C CA . THR B 1 375 ? -2.582 13.141 20.375 1 91.25 375 THR B CA 1
ATOM 7104 C C . THR B 1 375 ? -2.699 11.688 20.828 1 91.25 375 THR B C 1
ATOM 7106 O O . THR B 1 375 ? -3.686 11.016 20.516 1 91.25 375 THR B O 1
ATOM 7109 N N . SER B 1 376 ? -1.686 11.195 21.562 1 92 376 SER B N 1
ATOM 7110 C CA . SER B 1 376 ? -1.706 9.836 22.078 1 92 376 SER B CA 1
ATOM 7111 C C . SER B 1 376 ? -2.879 9.617 23.031 1 92 376 SER B C 1
ATOM 7113 O O . SER B 1 376 ? -3.479 8.539 23.062 1 92 376 SER B O 1
ATOM 7115 N N . THR B 1 377 ? -3.137 10.633 23.781 1 94.56 377 THR B N 1
ATOM 7116 C CA . THR B 1 377 ? -4.273 10.555 24.688 1 94.56 377 THR B CA 1
ATOM 7117 C C . THR B 1 377 ? -5.574 10.344 23.922 1 94.56 377 THR B C 1
ATOM 7119 O O . THR B 1 377 ? -6.375 9.477 24.266 1 94.56 377 THR B O 1
ATOM 7122 N N . LEU B 1 378 ? -5.773 11.07 22.828 1 94.62 378 LEU B N 1
ATOM 7123 C CA . LEU B 1 378 ? -6.973 10.914 22.016 1 94.62 378 LEU B CA 1
ATOM 7124 C C . LEU B 1 378 ? -6.992 9.555 21.328 1 94.62 378 LEU B C 1
ATOM 7126 O O . LEU B 1 378 ? -8.055 8.938 21.188 1 94.62 378 LEU B O 1
ATOM 7130 N N . ASN B 1 379 ? -5.832 9.078 21 1 92.94 379 ASN B N 1
ATOM 7131 C CA . ASN B 1 379 ? -5.742 7.781 20.328 1 92.94 379 ASN B CA 1
ATOM 7132 C C . ASN B 1 379 ? -6.105 6.637 21.266 1 92.94 379 ASN B C 1
ATOM 7134 O O . ASN B 1 379 ? -6.59 5.594 20.828 1 92.94 379 ASN B O 1
ATOM 7138 N N . THR B 1 380 ? -5.84 6.848 22.516 1 94 380 THR B N 1
ATOM 7139 C CA . THR B 1 380 ? -6.211 5.816 23.484 1 94 380 THR B CA 1
ATOM 7140 C C . THR B 1 380 ? -7.723 5.773 23.672 1 94 380 THR B C 1
ATOM 7142 O O . THR B 1 380 ? -8.289 4.707 23.922 1 94 380 THR B O 1
ATOM 7145 N N . ILE B 1 381 ? -8.352 6.906 23.5 1 93.69 381 ILE B N 1
ATOM 7146 C CA . ILE B 1 381 ? -9.797 6.984 23.656 1 93.69 381 ILE B CA 1
ATOM 7147 C C . ILE B 1 381 ? -10.477 6.234 22.5 1 93.69 381 ILE B C 1
ATOM 7149 O O . ILE B 1 381 ? -11.461 5.523 22.719 1 93.69 381 ILE B O 1
ATOM 7153 N N . THR B 1 382 ? -9.938 6.379 21.297 1 92.69 382 THR B N 1
ATOM 7154 C CA . THR B 1 382 ? -10.555 5.781 20.109 1 92.69 382 THR B CA 1
ATOM 7155 C C . THR B 1 382 ? -10.078 4.34 19.938 1 92.69 382 THR B C 1
ATOM 7157 O O . THR B 1 382 ? -10.625 3.602 19.109 1 92.69 382 THR B O 1
ATOM 7160 N N . GLY B 1 383 ? -9.055 3.928 20.625 1 89.44 383 GLY B N 1
ATOM 7161 C CA . GLY B 1 383 ? -8.562 2.559 20.547 1 89.44 383 GLY B CA 1
ATOM 7162 C C . GLY B 1 383 ? -7.457 2.381 19.516 1 89.44 383 GLY B C 1
ATOM 7163 O O . GLY B 1 383 ? -7.016 1.257 19.266 1 89.44 383 GLY B O 1
ATOM 7164 N N . ASN B 1 384 ? -6.984 3.393 18.906 1 88.62 384 ASN B N 1
ATOM 7165 C CA . ASN B 1 384 ? -5.875 3.309 17.969 1 88.62 384 ASN B CA 1
ATOM 7166 C C . ASN B 1 384 ? -4.57 2.945 18.672 1 88.62 384 ASN B C 1
ATOM 7168 O O . ASN B 1 384 ? -3.656 2.4 18.047 1 88.62 384 ASN B O 1
ATOM 7172 N N . LEU B 1 385 ? -4.488 3.355 19.938 1 89.12 385 LEU B N 1
ATOM 7173 C CA . LEU B 1 385 ? -3.361 2.965 20.781 1 89.12 385 LEU B CA 1
ATOM 7174 C C . LEU B 1 385 ? -3.846 2.219 22.016 1 89.12 385 LEU B C 1
ATOM 7176 O O . LEU B 1 385 ? -4.809 2.637 22.656 1 89.12 385 LEU B O 1
ATOM 7180 N N . ARG B 1 386 ? -3.215 1.163 22.344 1 88.75 386 ARG B N 1
ATOM 7181 C CA . ARG B 1 386 ? -3.57 0.376 23.516 1 88.75 386 ARG B CA 1
ATOM 7182 C C . ARG B 1 386 ? -2.768 0.819 24.734 1 88.75 386 ARG B C 1
ATOM 7184 O O . ARG B 1 386 ? -1.537 0.888 24.688 1 88.75 386 ARG B O 1
ATOM 7191 N N . ILE B 1 387 ? -3.486 1.021 25.734 1 93.62 387 ILE B N 1
ATOM 7192 C CA . ILE B 1 387 ? -2.834 1.462 26.969 1 93.62 387 ILE B CA 1
ATOM 7193 C C . ILE B 1 387 ? -2.062 0.3 27.578 1 93.62 387 ILE B C 1
ATOM 7195 O O . ILE B 1 387 ? -2.414 -0.865 27.391 1 93.62 387 ILE B O 1
ATOM 7199 N N . THR B 1 388 ? -1.045 0.539 28.281 1 92.81 388 THR B N 1
ATOM 7200 C CA . THR B 1 388 ? -0.217 -0.473 28.938 1 92.81 388 THR B CA 1
ATOM 7201 C C . THR B 1 388 ? -0.574 -0.6 30.406 1 92.81 388 THR B C 1
ATOM 7203 O O . THR B 1 388 ? -0.179 -1.564 31.062 1 92.81 388 THR B O 1
ATOM 7206 N N . GLY B 1 389 ? -1.259 0.324 30.906 1 93.62 389 GLY B N 1
ATOM 7207 C CA . GLY B 1 389 ? -1.723 0.308 32.281 1 93.62 389 GLY B CA 1
ATOM 7208 C C . GLY B 1 389 ? -2.816 1.322 32.562 1 93.62 389 GLY B C 1
ATOM 7209 O O . GLY B 1 389 ? -3.002 2.266 31.781 1 93.62 389 GLY B O 1
ATOM 7210 N N . GLY B 1 390 ? -3.584 1.069 33.562 1 95 390 GLY B N 1
ATOM 7211 C CA . GLY B 1 390 ? -4.676 1.961 33.938 1 95 390 GLY B CA 1
ATOM 7212 C C . GLY B 1 390 ? -5.988 1.601 33.281 1 95 390 GLY B C 1
ATOM 7213 O O . GLY B 1 390 ? -6.191 0.455 32.875 1 95 390 GLY B O 1
ATOM 7214 N N . ARG B 1 391 ? -6.902 2.662 33.375 1 94.81 391 ARG B N 1
ATOM 7215 C CA . ARG B 1 391 ? -8.219 2.418 32.812 1 94.81 391 ARG B CA 1
ATOM 7216 C C . ARG B 1 391 ? -8.844 3.711 32.281 1 94.81 391 ARG B C 1
ATOM 7218 O O . ARG B 1 391 ? -8.633 4.781 32.875 1 94.81 391 ARG B O 1
ATOM 7225 N N . ILE B 1 392 ? -9.555 3.604 31.203 1 94.62 392 ILE B N 1
ATOM 7226 C CA . ILE B 1 392 ? -10.336 4.703 30.656 1 94.62 392 ILE B CA 1
ATOM 7227 C C . ILE B 1 392 ? -11.812 4.316 30.609 1 94.62 392 ILE B C 1
ATOM 7229 O O . ILE B 1 392 ? -12.164 3.25 30.109 1 94.62 392 ILE B O 1
ATOM 7233 N N . THR B 1 393 ? -12.633 5.145 31.141 1 93 393 THR B N 1
ATOM 7234 C CA . THR B 1 393 ? -14.062 4.855 31.156 1 93 393 THR B CA 1
ATOM 7235 C C . THR B 1 393 ? -14.859 6.035 30.609 1 93 393 THR B C 1
ATOM 7237 O O . THR B 1 393 ? -14.438 7.188 30.734 1 93 393 THR B O 1
ATOM 7240 N N . PHE B 1 394 ? -15.859 5.777 29.938 1 90.81 394 PHE B N 1
ATOM 7241 C CA . PHE B 1 394 ? -16.875 6.723 29.5 1 90.81 394 PHE B CA 1
ATOM 7242 C C . PHE B 1 394 ? -18.219 6.414 30.172 1 90.81 394 PHE B C 1
ATOM 7244 O O . PHE B 1 394 ? -18.906 5.465 29.781 1 90.81 394 PHE B O 1
ATOM 7251 N N . GLY B 1 395 ? -18.531 7.25 31.078 1 86.38 395 GLY B N 1
ATOM 7252 C CA . GLY B 1 395 ? -19.625 6.863 31.938 1 86.38 395 GLY B CA 1
ATOM 7253 C C . GLY B 1 395 ? -19.344 5.602 32.75 1 86.38 395 GLY B C 1
ATOM 7254 O O . GLY B 1 395 ? -18.375 5.543 33.5 1 86.38 395 GLY B O 1
ATOM 7255 N N . ARG B 1 396 ? -20.156 4.586 32.438 1 82.75 396 ARG B N 1
ATOM 7256 C CA . ARG B 1 396 ? -20.016 3.318 33.125 1 82.75 396 ARG B CA 1
ATOM 7257 C C . ARG B 1 396 ? -19.297 2.285 32.25 1 82.75 396 ARG B C 1
ATOM 7259 O O . ARG B 1 396 ? -18.938 1.209 32.75 1 82.75 396 ARG B O 1
ATOM 7266 N N . ARG B 1 397 ? -19 2.723 31.141 1 86.62 397 ARG B N 1
ATOM 7267 C CA . ARG B 1 397 ? -18.484 1.745 30.188 1 86.62 397 ARG B CA 1
ATOM 7268 C C . ARG B 1 397 ? -16.969 1.85 30.078 1 86.62 397 ARG B C 1
ATOM 7270 O O . ARG B 1 397 ? -16.422 2.949 29.938 1 86.62 397 ARG B O 1
ATOM 7277 N N . LYS B 1 398 ? -16.359 0.715 30.141 1 88.5 398 LYS B N 1
ATOM 7278 C CA . LYS B 1 398 ? -14.914 0.636 29.906 1 88.5 398 LYS B CA 1
ATOM 7279 C C . LYS B 1 398 ? -14.602 0.714 28.406 1 88.5 398 LYS B C 1
ATOM 7281 O O . LYS B 1 398 ? -15.164 -0.037 27.609 1 88.5 398 LYS B O 1
ATOM 7286 N N . ILE B 1 399 ? -13.664 1.643 27.953 1 86.81 399 ILE B N 1
ATOM 7287 C CA . ILE B 1 399 ? -13.445 1.827 26.531 1 86.81 399 ILE B CA 1
ATOM 7288 C C . ILE B 1 399 ? -11.969 1.582 26.203 1 86.81 399 ILE B C 1
ATOM 7290 O O . ILE B 1 399 ? -11.547 1.734 25.047 1 86.81 399 ILE B O 1
ATOM 7294 N N . ASP B 1 400 ? -11.016 1.169 27 1 81.31 400 ASP B N 1
ATOM 7295 C CA . ASP B 1 400 ? -9.57 1.108 26.812 1 81.31 400 ASP B CA 1
ATOM 7296 C C . ASP B 1 400 ? -9.188 -0.033 25.859 1 81.31 400 ASP B C 1
ATOM 7298 O O . ASP B 1 400 ? -8.117 -0.009 25.25 1 81.31 400 ASP B O 1
ATOM 7302 N N . SER B 1 401 ? -9.883 -1.018 25.578 1 77.38 401 SER B N 1
ATOM 7303 C CA . SER B 1 401 ? -9.406 -2.158 24.797 1 77.38 401 SER B CA 1
ATOM 7304 C C . SER B 1 401 ? -10.297 -2.404 23.578 1 77.38 401 SER B C 1
ATOM 7306 O O . SER B 1 401 ? -10.234 -3.469 22.969 1 77.38 401 SER B O 1
ATOM 7308 N N . ARG B 1 402 ? -10.797 -1.379 23.188 1 84.56 402 ARG B N 1
ATOM 7309 C CA . ARG B 1 402 ? -11.695 -1.599 22.062 1 84.56 402 ARG B CA 1
ATOM 7310 C C . ARG B 1 402 ? -11.023 -1.218 20.75 1 84.56 402 ARG B C 1
ATOM 7312 O O . ARG B 1 402 ? -10.188 -0.314 20.703 1 84.56 402 ARG B O 1
ATOM 7319 N N . PRO B 1 403 ? -11.375 -1.95 19.703 1 89.38 403 PRO B N 1
ATOM 7320 C CA . PRO B 1 403 ? -10.852 -1.57 18.375 1 89.38 403 PRO B CA 1
ATOM 7321 C C . PRO B 1 403 ? -11.445 -0.258 17.875 1 89.38 403 PRO B C 1
ATOM 7323 O O . PRO B 1 403 ? -12.539 0.132 18.281 1 89.38 403 PRO B O 1
ATOM 7326 N N . PRO B 1 404 ? -10.805 0.406 17 1 90.19 404 PRO B N 1
ATOM 7327 C CA . PRO B 1 404 ? -11.227 1.729 16.531 1 90.19 404 PRO B CA 1
ATOM 7328 C C . PRO B 1 404 ? -12.617 1.721 15.906 1 90.19 404 PRO B C 1
ATOM 7330 O O . PRO B 1 404 ? -13.375 2.684 16.062 1 90.19 404 PRO B O 1
ATOM 7333 N N . TYR B 1 405 ? -13 0.644 15.227 1 91.31 405 TYR B N 1
ATOM 7334 C CA . TYR B 1 405 ? -14.281 0.634 14.531 1 91.31 405 TYR B CA 1
ATOM 7335 C C . TYR B 1 405 ? -15.438 0.583 15.523 1 91.31 405 TYR B C 1
ATOM 7337 O O . TYR B 1 405 ? -16.594 0.824 15.156 1 91.31 405 TYR B O 1
ATOM 7345 N N . LYS B 1 406 ? -15.188 0.361 16.812 1 91.62 406 LYS B N 1
ATOM 7346 C CA . LYS B 1 406 ? -16.234 0.327 17.828 1 91.62 406 LYS B CA 1
ATOM 7347 C C . LYS B 1 406 ? -16.344 1.664 18.547 1 91.62 406 LYS B C 1
ATOM 7349 O O . LYS B 1 406 ? -17.234 1.861 19.375 1 91.62 406 LYS B O 1
ATOM 7354 N N . ALA B 1 407 ? -15.43 2.537 18.281 1 91.12 407 ALA B N 1
ATOM 7355 C CA . ALA B 1 407 ? -15.398 3.828 18.953 1 91.12 407 ALA B CA 1
ATOM 7356 C C . ALA B 1 407 ? -16.688 4.609 18.719 1 91.12 407 ALA B C 1
ATOM 7358 O O . ALA B 1 407 ? -17.312 5.094 19.656 1 91.12 407 ALA B O 1
ATOM 7359 N N . LEU B 1 408 ? -17.062 4.68 17.469 1 90.69 408 LEU B N 1
ATOM 7360 C CA . LEU B 1 408 ? -18.25 5.453 17.141 1 90.69 408 LEU B CA 1
ATOM 7361 C C . LEU B 1 408 ? -19.5 4.84 17.781 1 90.69 408 LEU B C 1
ATOM 7363 O O . LEU B 1 408 ? -20.422 5.559 18.172 1 90.69 408 LEU B O 1
ATOM 7367 N N . HIS B 1 409 ? -19.5 3.545 17.891 1 89.06 409 HIS B N 1
ATOM 7368 C CA . HIS B 1 409 ? -20.625 2.863 18.516 1 89.06 409 HIS B CA 1
ATOM 7369 C C . HIS B 1 409 ? -20.719 3.199 20 1 89.06 409 HIS B C 1
ATOM 7371 O O . HIS B 1 409 ? -21.766 3.027 20.625 1 89.06 409 HIS B O 1
ATOM 7377 N N . SER B 1 410 ? -19.641 3.682 20.5 1 88.38 410 SER B N 1
ATOM 7378 C CA . SER B 1 410 ? -19.625 4.121 21.891 1 88.38 410 SER B CA 1
ATOM 7379 C C . SER B 1 410 ? -19.922 5.613 22 1 88.38 410 SER B C 1
ATOM 7381 O O . SER B 1 410 ? -19.812 6.195 23.078 1 88.38 410 SER B O 1
ATOM 7383 N N . GLY B 1 411 ? -20.172 6.227 20.844 1 90.44 411 GLY B N 1
ATOM 7384 C CA . GLY B 1 411 ? -20.562 7.629 20.844 1 90.44 411 GLY B CA 1
ATOM 7385 C C . GLY B 1 411 ? -19.391 8.57 20.672 1 90.44 411 GLY B C 1
ATOM 7386 O O . GLY B 1 411 ? -19.484 9.758 20.984 1 90.44 411 GLY B O 1
ATOM 7387 N N . ILE B 1 412 ? -18.312 8.039 20.219 1 93.5 412 ILE B N 1
ATOM 7388 C CA . ILE B 1 412 ? -17.109 8.852 20.109 1 93.5 412 ILE B CA 1
ATOM 7389 C C . ILE B 1 412 ? -16.781 9.102 18.641 1 93.5 412 ILE B C 1
ATOM 7391 O O . ILE B 1 412 ? -16.609 8.156 17.875 1 93.5 412 ILE B O 1
ATOM 7395 N N . GLY B 1 413 ? -16.75 10.328 18.203 1 94.94 413 GLY B N 1
ATOM 7396 C CA . GLY B 1 413 ? -16.281 10.742 16.891 1 94.94 413 GLY B CA 1
ATOM 7397 C C . GLY B 1 413 ? -14.914 11.391 16.938 1 94.94 413 GLY B C 1
ATOM 7398 O O . GLY B 1 413 ? -14.586 12.109 17.891 1 94.94 413 GLY B O 1
ATOM 7399 N N . ARG B 1 414 ? -14.148 11.172 15.867 1 96.19 414 ARG B N 1
ATOM 7400 C CA . ARG B 1 414 ? -12.766 11.633 15.93 1 96.19 414 ARG B CA 1
ATOM 7401 C C . ARG B 1 414 ? -12.344 12.281 14.617 1 96.19 414 ARG B C 1
ATOM 7403 O O . ARG B 1 414 ? -12.539 11.703 13.547 1 96.19 414 ARG B O 1
ATOM 7410 N N . LYS B 1 415 ? -11.883 13.492 14.703 1 96.06 415 LYS B N 1
ATOM 7411 C CA . LYS B 1 415 ? -11.148 14.148 13.625 1 96.06 415 LYS B CA 1
ATOM 7412 C C . LYS B 1 415 ? -9.641 14.102 13.883 1 96.06 415 LYS B C 1
ATOM 7414 O O . LYS B 1 415 ? -9.188 14.398 14.984 1 96.06 415 LYS B O 1
ATOM 7419 N N . LEU B 1 416 ? -8.883 13.758 12.906 1 92.75 416 LEU B N 1
ATOM 7420 C CA . LEU B 1 416 ? -7.441 13.578 13.055 1 92.75 416 LEU B CA 1
ATOM 7421 C C . LEU B 1 416 ? -6.699 14.875 12.742 1 92.75 416 LEU B C 1
ATOM 7423 O O . LEU B 1 416 ? -7.301 15.844 12.273 1 92.75 416 LEU B O 1
ATOM 7427 N N . GLN B 1 417 ? -5.449 14.805 13.086 1 85.75 417 GLN B N 1
ATOM 7428 C CA . GLN B 1 417 ? -4.609 15.977 12.859 1 85.75 417 GLN B CA 1
ATOM 7429 C C . GLN B 1 417 ? -4.426 16.25 11.375 1 85.75 417 GLN B C 1
ATOM 7431 O O . GLN B 1 417 ? -4.668 17.375 10.906 1 85.75 417 GLN B O 1
ATOM 7436 N N . VAL B 1 418 ? -4.012 15.242 10.672 1 84.69 418 VAL B N 1
ATOM 7437 C CA . VAL B 1 418 ? -3.961 15.305 9.219 1 84.69 418 VAL B CA 1
ATOM 7438 C C . VAL B 1 418 ? -5.312 14.898 8.633 1 84.69 418 VAL B C 1
ATOM 7440 O O . VAL B 1 418 ? -5.867 13.859 9.008 1 84.69 418 VAL B O 1
ATOM 7443 N N . PRO B 1 419 ? -5.809 15.766 7.777 1 88.94 419 PRO B N 1
ATOM 7444 C CA . PRO B 1 419 ? -7.129 15.43 7.23 1 88.94 419 PRO B CA 1
ATOM 7445 C C . PRO B 1 419 ? -7.191 14.016 6.66 1 88.94 419 PRO B C 1
ATOM 7447 O O . PRO B 1 419 ? -6.359 13.648 5.828 1 88.94 419 PRO B O 1
ATOM 7450 N N . SER B 1 420 ? -8.125 13.305 7.152 1 93.81 420 SER B N 1
ATOM 7451 C CA . SER B 1 420 ? -8.344 11.922 6.77 1 93.81 420 SER B CA 1
ATOM 7452 C C . SER B 1 420 ? -9.695 11.742 6.086 1 93.81 420 SER B C 1
ATOM 7454 O O . SER B 1 420 ? -10.719 11.539 6.754 1 93.81 420 SER B O 1
ATOM 7456 N N . VAL B 1 421 ? -9.75 11.828 4.758 1 95.69 421 VAL B N 1
ATOM 7457 C CA . VAL B 1 421 ? -10.953 11.695 3.945 1 95.69 421 VAL B CA 1
ATOM 7458 C C . VAL B 1 421 ? -10.758 10.609 2.893 1 95.69 421 VAL B C 1
ATOM 7460 O O . VAL B 1 421 ? -9.727 9.93 2.881 1 95.69 421 VAL B O 1
ATOM 7463 N N . PHE B 1 422 ? -11.781 10.312 2.188 1 95.56 422 PHE B N 1
ATOM 7464 C CA . PHE B 1 422 ? -11.664 9.422 1.044 1 95.56 422 PHE B CA 1
ATOM 7465 C C . PHE B 1 422 ? -11.281 10.195 -0.211 1 95.56 422 PHE B C 1
ATOM 7467 O O . PHE B 1 422 ? -12.148 10.672 -0.942 1 95.56 422 PHE B O 1
ATOM 7474 N N . PHE B 1 423 ? -10.047 10.195 -0.521 1 91.19 423 PHE B N 1
ATOM 7475 C CA . PHE B 1 423 ? -9.43 11.133 -1.445 1 91.19 423 PHE B CA 1
ATOM 7476 C C . PHE B 1 423 ? -9.891 10.875 -2.875 1 91.19 423 PHE B C 1
ATOM 7478 O O . PHE B 1 423 ? -10.062 11.812 -3.656 1 91.19 423 PHE B O 1
ATOM 7485 N N . SER B 1 424 ? -10.148 9.68 -3.227 1 89.06 424 SER B N 1
ATOM 7486 C CA . SER B 1 424 ? -10.469 9.328 -4.605 1 89.06 424 SER B CA 1
ATOM 7487 C C . SER B 1 424 ? -11.961 9.508 -4.891 1 89.06 424 SER B C 1
ATOM 7489 O O . SER B 1 424 ? -12.406 9.336 -6.027 1 89.06 424 SER B O 1
ATOM 7491 N N . MET B 1 425 ? -12.664 9.898 -3.893 1 91.75 425 MET B N 1
ATOM 7492 C CA . MET B 1 425 ? -14.117 10.016 -4.027 1 91.75 425 MET B CA 1
ATOM 7493 C C . MET B 1 425 ? -14.539 11.484 -4.012 1 91.75 425 MET B C 1
ATOM 7495 O O . MET B 1 425 ? -13.727 12.367 -3.729 1 91.75 425 MET B O 1
ATOM 7499 N N . SER B 1 426 ? -15.781 11.695 -4.363 1 89.69 426 SER B N 1
ATOM 7500 C CA . SER B 1 426 ? -16.344 13.047 -4.348 1 89.69 426 SER B CA 1
ATOM 7501 C C . SER B 1 426 ? -16.734 13.461 -2.936 1 89.69 426 SER B C 1
ATOM 7503 O O . SER B 1 426 ? -16.766 12.633 -2.021 1 89.69 426 SER B O 1
ATOM 7505 N N . VAL B 1 427 ? -17 14.742 -2.82 1 91.06 427 VAL B N 1
ATOM 7506 C CA . VAL B 1 427 ? -17.453 15.266 -1.539 1 91.06 427 VAL B CA 1
ATOM 7507 C C . VAL B 1 427 ? -18.766 14.586 -1.141 1 91.06 427 VAL B C 1
ATOM 7509 O O . VAL B 1 427 ? -18.922 14.172 0.008 1 91.06 427 VAL B O 1
ATOM 7512 N N . SER B 1 428 ? -19.656 14.383 -2.129 1 89.88 428 SER B N 1
ATOM 7513 C CA . SER B 1 428 ? -20.953 13.766 -1.868 1 89.88 428 SER B CA 1
ATOM 7514 C C . SER B 1 428 ? -20.797 12.32 -1.414 1 89.88 428 SER B C 1
ATOM 7516 O O . SER B 1 428 ? -21.531 11.852 -0.534 1 89.88 428 SER B O 1
ATOM 7518 N N . GLU B 1 429 ? -19.891 11.633 -2 1 91.94 429 GLU B N 1
ATOM 7519 C CA . GLU B 1 429 ? -19.656 10.25 -1.617 1 91.94 429 GLU B CA 1
ATOM 7520 C C . GLU B 1 429 ? -19.078 10.156 -0.207 1 91.94 429 GLU B C 1
ATOM 7522 O O . GLU B 1 429 ? -19.438 9.266 0.563 1 91.94 429 GLU B O 1
ATOM 7527 N N . ASN B 1 430 ? -18.141 11.062 0.098 1 94.94 430 ASN B N 1
ATOM 7528 C CA . ASN B 1 430 ? -17.594 11.109 1.448 1 94.94 430 ASN B CA 1
ATOM 7529 C C . ASN B 1 430 ? -18.688 11.32 2.492 1 94.94 430 ASN B C 1
ATOM 7531 O O . ASN B 1 430 ? -18.734 10.609 3.498 1 94.94 430 ASN B O 1
ATOM 7535 N N . LEU B 1 431 ? -19.531 12.25 2.182 1 93.38 431 LEU B N 1
ATOM 7536 C CA . LEU B 1 431 ? -20.609 12.594 3.113 1 93.38 431 LEU B CA 1
ATOM 7537 C C . LEU B 1 431 ? -21.641 11.469 3.191 1 93.38 431 LEU B C 1
ATOM 7539 O O . LEU B 1 431 ? -22.203 11.219 4.254 1 93.38 431 LEU B O 1
ATOM 7543 N N . ALA B 1 432 ? -21.875 10.789 2.096 1 93.44 432 ALA B N 1
ATOM 7544 C CA . ALA B 1 432 ? -22.812 9.664 2.09 1 93.44 432 ALA B CA 1
ATOM 7545 C C . ALA B 1 432 ? -22.312 8.547 3.002 1 93.44 432 ALA B C 1
ATOM 7547 O O . ALA B 1 432 ? -23.109 7.949 3.742 1 93.44 432 ALA B O 1
ATOM 7548 N N . ILE B 1 433 ? -21.047 8.258 2.949 1 95.62 433 ILE B N 1
ATOM 7549 C CA . ILE B 1 433 ? -20.469 7.23 3.809 1 95.62 433 ILE B CA 1
ATOM 7550 C C . ILE B 1 433 ? -20.641 7.625 5.273 1 95.62 433 ILE B C 1
ATOM 7552 O O . ILE B 1 433 ? -21.062 6.809 6.098 1 95.62 433 ILE B O 1
ATOM 7556 N N . ALA B 1 434 ? -20.344 8.859 5.523 1 95.25 434 ALA B N 1
ATOM 7557 C CA . ALA B 1 434 ? -20.453 9.367 6.887 1 95.25 434 ALA B CA 1
ATOM 7558 C C . ALA B 1 434 ? -21.891 9.312 7.383 1 95.25 434 ALA B C 1
ATOM 7560 O O . ALA B 1 434 ? -22.141 9.039 8.562 1 95.25 434 ALA B O 1
ATOM 7561 N N . MET B 1 435 ? -22.859 9.523 6.523 1 93.81 435 MET B N 1
ATOM 7562 C CA . MET B 1 435 ? -24.266 9.523 6.887 1 93.81 435 MET B CA 1
ATOM 7563 C C . MET B 1 435 ? -24.75 8.117 7.215 1 93.81 435 MET B C 1
ATOM 7565 O O . MET B 1 435 ? -25.688 7.938 7.988 1 93.81 435 MET B O 1
ATOM 7569 N N . MET B 1 436 ? -24.062 7.18 6.648 1 94.38 436 MET B N 1
ATOM 7570 C CA . MET B 1 436 ? -24.438 5.785 6.891 1 94.38 436 MET B CA 1
ATOM 7571 C C . MET B 1 436 ? -23.859 5.293 8.211 1 94.38 436 MET B C 1
ATOM 7573 O O . MET B 1 436 ? -24.344 4.316 8.781 1 94.38 436 MET B O 1
ATOM 7577 N N . ALA B 1 437 ? -22.891 5.996 8.68 1 91.88 437 ALA B N 1
ATOM 7578 C CA . ALA B 1 437 ? -22.188 5.594 9.891 1 91.88 437 ALA B CA 1
ATOM 7579 C C . ALA B 1 437 ? -23.125 5.605 11.094 1 91.88 437 ALA B C 1
ATOM 7581 O O . ALA B 1 437 ? -23.781 6.609 11.367 1 91.88 437 ALA B O 1
ATOM 7582 N N . ASN B 1 438 ? -23.125 4.555 11.758 1 88.44 438 ASN B N 1
ATOM 7583 C CA . ASN B 1 438 ? -23.906 4.375 12.977 1 88.44 438 ASN B CA 1
ATOM 7584 C C . ASN B 1 438 ? -25.406 4.516 12.703 1 88.44 438 ASN B C 1
ATOM 7586 O O . ASN B 1 438 ? -26.172 4.828 13.609 1 88.44 438 ASN B O 1
ATOM 7590 N N . ARG B 1 439 ? -25.875 4.43 11.445 1 91 439 ARG B N 1
ATOM 7591 C CA . ARG B 1 439 ? -27.281 4.543 11.07 1 91 439 ARG B CA 1
ATOM 7592 C C . ARG B 1 439 ? -27.719 3.334 10.258 1 91 439 ARG B C 1
ATOM 7594 O O . ARG B 1 439 ? -28.812 2.789 10.484 1 91 439 ARG B O 1
ATOM 7601 N N . SER B 1 440 ? -26.875 2.938 9.398 1 89.88 440 SER B N 1
ATOM 7602 C CA . SER B 1 440 ? -27.281 1.98 8.375 1 89.88 440 SER B CA 1
ATOM 7603 C C . SER B 1 440 ? -27.328 0.563 8.938 1 89.88 440 SER B C 1
ATOM 7605 O O . SER B 1 440 ? -26.516 0.189 9.773 1 89.88 440 SER B O 1
ATOM 7607 N N . ARG B 1 441 ? -28.422 -0.151 8.469 1 87.25 441 ARG B N 1
ATOM 7608 C CA . ARG B 1 441 ? -28.531 -1.599 8.625 1 87.25 441 ARG B CA 1
ATOM 7609 C C . ARG B 1 441 ? -28.047 -2.316 7.367 1 87.25 441 ARG B C 1
ATOM 7611 O O . ARG B 1 441 ? -27.781 -1.681 6.344 1 87.25 441 ARG B O 1
ATOM 7618 N N . LEU B 1 442 ? -27.812 -3.5 7.438 1 84.94 442 LEU B N 1
ATOM 7619 C CA . LEU B 1 442 ? -27.297 -4.293 6.332 1 84.94 442 LEU B CA 1
ATOM 7620 C C . LEU B 1 442 ? -28.125 -4.082 5.07 1 84.94 442 LEU B C 1
ATOM 7622 O O . LEU B 1 442 ? -27.578 -3.877 3.986 1 84.94 442 LEU B O 1
ATOM 7626 N N . LEU B 1 443 ? -29.406 -4.062 5.195 1 86.44 443 LEU B N 1
ATOM 7627 C CA . LEU B 1 443 ? -30.312 -3.961 4.051 1 86.44 443 LEU B CA 1
ATOM 7628 C C . LEU B 1 443 ? -30.25 -2.564 3.441 1 86.44 443 LEU B C 1
ATOM 7630 O O . LEU B 1 443 ? -30.562 -2.389 2.258 1 86.44 443 LEU B O 1
ATOM 7634 N N . ASP B 1 444 ? -29.922 -1.584 4.246 1 89.94 444 ASP B N 1
ATOM 7635 C CA . ASP B 1 444 ? -29.828 -0.216 3.746 1 89.94 444 ASP B CA 1
ATOM 7636 C C . ASP B 1 444 ? -28.688 -0.074 2.742 1 89.94 444 ASP B C 1
ATOM 7638 O O . ASP B 1 444 ? -28.719 0.796 1.869 1 89.94 444 ASP B O 1
ATOM 7642 N N . LEU B 1 445 ? -27.766 -0.909 2.898 1 90.31 445 LEU B N 1
ATOM 7643 C CA . LEU B 1 445 ? -26.609 -0.866 1.997 1 90.31 445 LEU B CA 1
ATOM 7644 C C . LEU B 1 445 ? -27 -1.377 0.61 1 90.31 445 LEU B C 1
ATOM 7646 O O . LEU B 1 445 ? -26.25 -1.179 -0.353 1 90.31 445 LEU B O 1
ATOM 7650 N N . LEU B 1 446 ? -28.203 -1.962 0.575 1 90.38 446 LEU B N 1
ATOM 7651 C CA . LEU B 1 446 ? -28.688 -2.49 -0.696 1 90.38 446 LEU B CA 1
ATOM 7652 C C . LEU B 1 446 ? -29.781 -1.602 -1.271 1 90.38 446 LEU B C 1
ATOM 7654 O O . LEU B 1 446 ? -30.5 -2.006 -2.193 1 90.38 446 LEU B O 1
ATOM 7658 N N . ARG B 1 447 ? -29.938 -0.395 -0.739 1 90.19 447 ARG B N 1
ATOM 7659 C CA . ARG B 1 447 ? -30.938 0.558 -1.211 1 90.19 447 ARG B CA 1
ATOM 7660 C C . ARG B 1 447 ? -30.281 1.834 -1.724 1 90.19 447 ARG B C 1
ATOM 7662 O O . ARG B 1 447 ? -29.578 2.521 -0.976 1 90.19 447 ARG B O 1
ATOM 7669 N N . PRO B 1 448 ? -30.547 2.211 -2.885 1 88.25 448 PRO B N 1
ATOM 7670 C CA . PRO B 1 448 ? -29.953 3.416 -3.461 1 88.25 448 PRO B CA 1
ATOM 7671 C C . PRO B 1 448 ? -30.375 4.691 -2.734 1 88.25 448 PRO B C 1
ATOM 7673 O O . PRO B 1 448 ? -29.656 5.691 -2.768 1 88.25 448 PRO B O 1
ATOM 7676 N N . SER B 1 449 ? -31.453 4.621 -2.043 1 87.5 449 SER B N 1
ATOM 7677 C CA . SER B 1 449 ? -31.984 5.789 -1.34 1 87.5 449 SER B CA 1
ATOM 7678 C C . SER B 1 449 ? -31.062 6.207 -0.202 1 87.5 449 SER B C 1
ATOM 7680 O O . SER B 1 449 ? -31.094 7.355 0.249 1 87.5 449 SER B O 1
ATOM 7682 N N . THR B 1 450 ? -30.219 5.305 0.201 1 89.75 450 THR B N 1
ATOM 7683 C CA . THR B 1 450 ? -29.312 5.578 1.3 1 89.75 450 THR B CA 1
ATOM 7684 C C . THR B 1 450 ? -28.297 6.648 0.903 1 89.75 450 THR B C 1
ATOM 7686 O O . THR B 1 450 ? -27.781 7.371 1.759 1 89.75 450 THR B O 1
ATOM 7689 N N . TYR B 1 451 ? -28.109 6.863 -0.392 1 89.06 451 TYR B N 1
ATOM 7690 C CA . TYR B 1 451 ? -27.188 7.887 -0.887 1 89.06 451 TYR B CA 1
ATOM 7691 C C . TYR B 1 451 ? -27.734 9.281 -0.6 1 89.06 451 TYR B C 1
ATOM 7693 O O . TYR B 1 451 ? -26.969 10.25 -0.555 1 89.06 451 TYR B O 1
ATOM 7701 N N . ARG B 1 452 ? -29 9.367 -0.363 1 88.88 452 ARG B N 1
ATOM 7702 C CA . ARG B 1 452 ? -29.672 10.672 -0.29 1 88.88 452 ARG B CA 1
ATOM 7703 C C . ARG B 1 452 ? -29.969 11.047 1.155 1 88.88 452 ARG B C 1
ATOM 7705 O O . ARG B 1 452 ? -30.625 12.062 1.413 1 88.88 452 ARG B O 1
ATOM 7712 N N . TRP B 1 453 ? -29.453 10.219 2.008 1 91.06 453 TRP B N 1
ATOM 7713 C CA . TRP B 1 453 ? -29.672 10.516 3.42 1 91.06 453 TRP B CA 1
ATOM 7714 C C . TRP B 1 453 ? -29 11.828 3.811 1 91.06 453 TRP B C 1
ATOM 7716 O O . TRP B 1 453 ? -27.875 12.117 3.383 1 91.06 453 TRP B O 1
ATOM 7726 N N . ARG B 1 454 ? -29.734 12.672 4.555 1 90.56 454 ARG B N 1
ATOM 7727 C CA . ARG B 1 454 ? -29.203 13.906 5.117 1 90.56 454 ARG B CA 1
ATOM 7728 C C . ARG B 1 454 ? -29.812 14.188 6.492 1 90.56 454 ARG B C 1
ATOM 7730 O O . ARG B 1 454 ? -31 13.961 6.715 1 90.56 454 ARG B O 1
ATOM 7737 N N . SER B 1 455 ? -28.984 14.461 7.316 1 88.69 455 SER B N 1
ATOM 7738 C CA . SER B 1 455 ? -29.453 14.875 8.633 1 88.69 455 SER B CA 1
ATOM 7739 C C . SER B 1 455 ? -29.625 16.391 8.711 1 88.69 455 SER B C 1
ATOM 7741 O O . SER B 1 455 ? -29.109 17.125 7.867 1 88.69 455 SER B O 1
ATOM 7743 N N . ARG B 1 456 ? -30.297 16.828 9.68 1 84.06 456 ARG B N 1
ATOM 7744 C CA . ARG B 1 456 ? -30.5 18.266 9.883 1 84.06 456 ARG B CA 1
ATOM 7745 C C . ARG B 1 456 ? -29.172 18.969 10.18 1 84.06 456 ARG B C 1
ATOM 7747 O O . ARG B 1 456 ? -28.906 20.047 9.648 1 84.06 456 ARG B O 1
ATOM 7754 N N . SER B 1 457 ? -28.438 18.328 10.992 1 83.25 457 SER B N 1
ATOM 7755 C CA . SER B 1 457 ? -27.172 18.922 11.375 1 83.25 457 SER B CA 1
ATOM 7756 C C . SER B 1 457 ? -26.25 19.094 10.172 1 83.25 457 SER B C 1
ATOM 7758 O O . SER B 1 457 ? -25.594 20.125 10.031 1 83.25 457 SER B O 1
ATOM 7760 N N . LEU B 1 458 ? -26.219 18.094 9.367 1 86.88 458 LEU B N 1
ATOM 7761 C CA . LEU B 1 458 ? -25.375 18.172 8.172 1 86.88 458 LEU B CA 1
ATOM 7762 C C . LEU B 1 458 ? -25.938 19.203 7.188 1 86.88 458 LEU B C 1
ATOM 7764 O O . LEU B 1 458 ? -25.172 19.922 6.551 1 86.88 458 LEU B O 1
ATOM 7768 N N . SER B 1 459 ? -27.234 19.234 7.031 1 86.56 459 SER B N 1
ATOM 7769 C CA . SER B 1 459 ? -27.859 20.203 6.137 1 86.56 459 SER B CA 1
ATOM 7770 C C . SER B 1 459 ? -27.562 21.625 6.574 1 86.56 459 SER B C 1
ATOM 7772 O O . SER B 1 459 ? -27.25 22.484 5.742 1 86.56 459 SER B O 1
ATOM 7774 N N . ASP B 1 460 ? -27.625 21.828 7.809 1 85.69 460 ASP B N 1
ATOM 7775 C CA . ASP B 1 460 ? -27.344 23.156 8.352 1 85.69 460 ASP B CA 1
ATOM 7776 C C . ASP B 1 460 ? -25.891 23.562 8.07 1 85.69 460 ASP B C 1
ATOM 7778 O O . ASP B 1 460 ? -25.625 24.719 7.738 1 85.69 460 ASP B O 1
ATOM 7782 N N . LEU B 1 461 ? -25.047 22.641 8.219 1 87.69 461 LEU B N 1
ATOM 7783 C CA . LEU B 1 461 ? -23.625 22.891 7.973 1 87.69 461 LEU B CA 1
ATOM 7784 C C . LEU B 1 461 ? -23.375 23.203 6.496 1 87.69 461 LEU B C 1
ATOM 7786 O O . LEU B 1 461 ? -22.672 24.141 6.164 1 87.69 461 LEU B O 1
ATOM 7790 N N . LEU B 1 462 ? -24 22.438 5.652 1 86.81 462 LEU B N 1
ATOM 7791 C CA . LEU B 1 462 ? -23.766 22.578 4.219 1 86.81 462 LEU B CA 1
ATOM 7792 C C . LEU B 1 462 ? -24.438 23.828 3.668 1 86.81 462 LEU B C 1
ATOM 7794 O O . LEU B 1 462 ? -23.984 24.375 2.658 1 86.81 462 LEU B O 1
ATOM 7798 N N . ASP B 1 463 ? -25.469 24.219 4.293 1 85.5 463 ASP B N 1
ATOM 7799 C CA . ASP B 1 463 ? -26.203 25.391 3.834 1 85.5 463 ASP B CA 1
ATOM 7800 C C . ASP B 1 463 ? -25.562 26.688 4.32 1 85.5 463 ASP B C 1
ATOM 7802 O O . ASP B 1 463 ? -25.906 27.766 3.85 1 85.5 463 ASP B O 1
ATOM 7806 N N . HIS B 1 464 ? -24.656 26.469 5.191 1 87.19 464 HIS B N 1
ATOM 7807 C CA . HIS B 1 464 ? -23.953 27.672 5.648 1 87.19 464 HIS B CA 1
ATOM 7808 C C . HIS B 1 464 ? -23.156 28.312 4.516 1 87.19 464 HIS B C 1
ATOM 7810 O O . HIS B 1 464 ? -22.359 27.641 3.859 1 87.19 464 HIS B O 1
ATOM 7816 N N . PRO B 1 465 ? -23.297 29.484 4.266 1 82.31 465 PRO B N 1
ATOM 7817 C CA . PRO B 1 465 ? -22.703 30.141 3.094 1 82.31 465 PRO B CA 1
ATOM 7818 C C . PRO B 1 465 ? -21.172 30.156 3.145 1 82.31 465 PRO B C 1
ATOM 7820 O O . PRO B 1 465 ? -20.516 30.188 2.1 1 82.31 465 PRO B O 1
ATOM 7823 N N . SER B 1 466 ? -20.641 30.125 4.281 1 83.62 466 SER B N 1
ATOM 7824 C CA . SER B 1 466 ? -19.203 30.281 4.406 1 83.62 466 SER B CA 1
ATOM 7825 C C . SER B 1 466 ? -18.484 28.922 4.402 1 83.62 466 SER B C 1
ATOM 7827 O O . SER B 1 466 ? -17.266 28.859 4.406 1 83.62 466 SER B O 1
ATOM 7829 N N . VAL B 1 467 ? -19.234 27.891 4.445 1 86.44 467 VAL B N 1
ATOM 7830 C CA . VAL B 1 467 ? -18.625 26.578 4.422 1 86.44 467 VAL B CA 1
ATOM 7831 C C . VAL B 1 467 ? -18.266 26.188 2.982 1 86.44 467 VAL B C 1
ATOM 7833 O O . VAL B 1 467 ? -19.141 26.172 2.111 1 86.44 467 VAL B O 1
ATOM 7836 N N . PRO B 1 468 ? -17 25.875 2.717 1 79.44 468 PRO B N 1
ATOM 7837 C CA . PRO B 1 468 ? -16.547 25.656 1.346 1 79.44 468 PRO B CA 1
ATOM 7838 C C . PRO B 1 468 ? -16.797 24.219 0.875 1 79.44 468 PRO B C 1
ATOM 7840 O O . PRO B 1 468 ? -15.875 23.562 0.376 1 79.44 468 PRO B O 1
ATOM 7843 N N . LEU B 1 469 ? -17.938 23.609 1.145 1 79.56 469 LEU B N 1
ATOM 7844 C CA . LEU B 1 469 ? -18.219 22.234 0.742 1 79.56 469 LEU B CA 1
ATOM 7845 C C . LEU B 1 469 ? -19.406 22.188 -0.219 1 79.56 469 LEU B C 1
ATOM 7847 O O . LEU B 1 469 ? -20.125 21.188 -0.271 1 79.56 469 LEU B O 1
ATOM 7851 N N . LYS B 1 470 ? -19.469 23.078 -1.083 1 65.81 470 LYS B N 1
ATOM 7852 C CA . LYS B 1 470 ? -20.609 22.969 -1.979 1 65.81 470 LYS B CA 1
ATOM 7853 C C . LYS B 1 470 ? -20.562 21.688 -2.791 1 65.81 470 LYS B C 1
ATOM 7855 O O . LYS B 1 470 ? -19.484 21.297 -3.273 1 65.81 470 LYS B O 1
ATOM 7860 N N . GLU B 1 471 ? -21.531 20.828 -2.59 1 56.19 471 GLU B N 1
ATOM 7861 C CA . GLU B 1 471 ? -21.734 19.469 -3.096 1 56.19 471 GLU B CA 1
ATOM 7862 C C . GLU B 1 471 ? -21.359 19.375 -4.574 1 56.19 471 GLU B C 1
ATOM 7864 O O . GLU B 1 471 ? -20.953 18.312 -5.051 1 56.19 471 GLU B O 1
ATOM 7869 N N . GLU B 1 472 ? -21.531 20.453 -5.176 1 52.91 472 GLU B N 1
ATOM 7870 C CA . GLU B 1 472 ? -21.297 20.344 -6.613 1 52.91 472 GLU B CA 1
ATOM 7871 C C . GLU B 1 472 ? -19.828 20.062 -6.922 1 52.91 472 GLU B C 1
ATOM 7873 O O . GLU B 1 472 ? -19.469 19.828 -8.07 1 52.91 472 GLU B O 1
ATOM 7878 N N . LEU B 1 473 ? -19.172 19.953 -5.848 1 55.09 473 LEU B N 1
ATOM 7879 C CA . LEU B 1 473 ? -17.734 19.828 -6.09 1 55.09 473 LEU B CA 1
ATOM 7880 C C . LEU B 1 473 ? -17.375 18.422 -6.535 1 55.09 473 LEU B C 1
ATOM 7882 O O . LEU B 1 473 ? -17.422 17.484 -5.734 1 55.09 473 LEU B O 1
ATOM 7886 N N . VAL B 1 474 ? -17.703 18 -7.867 1 54.94 474 VAL B N 1
ATOM 7887 C CA . VAL B 1 474 ? -17.578 16.781 -8.664 1 54.94 474 VAL B CA 1
ATOM 7888 C C . VAL B 1 474 ? -16.141 16.281 -8.617 1 54.94 474 VAL B C 1
ATOM 7890 O O . VAL B 1 474 ? -15.859 15.148 -9.031 1 54.94 474 VAL B O 1
ATOM 7893 N N . GLU B 1 475 ? -15.195 16.891 -7.836 1 63.25 475 GLU B N 1
ATOM 7894 C CA . GLU B 1 475 ? -13.82 16.438 -8.055 1 63.25 475 GLU B CA 1
ATOM 7895 C C . GLU B 1 475 ? -13.359 15.523 -6.93 1 63.25 475 GLU B C 1
ATOM 7897 O O . GLU B 1 475 ? -13.906 15.547 -5.828 1 63.25 475 GLU B O 1
ATOM 7902 N N . PRO B 1 476 ? -12.602 14.5 -7.43 1 79.75 476 PRO B N 1
ATOM 7903 C CA . PRO B 1 476 ? -11.938 13.789 -6.332 1 79.75 476 PRO B CA 1
ATOM 7904 C C . PRO B 1 476 ? -11.359 14.734 -5.285 1 79.75 476 PRO B C 1
ATOM 7906 O O . PRO B 1 476 ? -10.852 15.805 -5.625 1 79.75 476 PRO B O 1
ATOM 7909 N N . VAL B 1 477 ? -11.727 14.461 -4.066 1 84.75 477 VAL B N 1
ATOM 7910 C CA . VAL B 1 477 ? -11.367 15.281 -2.912 1 84.75 477 VAL B CA 1
ATOM 7911 C C . VAL B 1 477 ? -9.852 15.445 -2.844 1 84.75 477 VAL B C 1
ATOM 7913 O O . VAL B 1 477 ? -9.352 16.375 -2.203 1 84.75 477 VAL B O 1
ATOM 7916 N N . ASP B 1 478 ? -9.18 14.664 -3.605 1 80.31 478 ASP B N 1
ATOM 7917 C CA . ASP B 1 478 ? -7.723 14.742 -3.656 1 80.31 478 ASP B CA 1
ATOM 7918 C C . ASP B 1 478 ? -7.262 16.094 -4.195 1 80.31 478 ASP B C 1
ATOM 7920 O O . ASP B 1 478 ? -6.145 16.531 -3.914 1 80.31 478 ASP B O 1
ATOM 7924 N N . HIS B 1 479 ? -8.117 16.766 -4.875 1 76.88 479 HIS B N 1
ATOM 7925 C CA . HIS B 1 479 ? -7.754 18.031 -5.512 1 76.88 479 HIS B CA 1
ATOM 7926 C C . HIS B 1 479 ? -8.25 19.219 -4.695 1 76.88 479 HIS B C 1
ATOM 7928 O O . HIS B 1 479 ? -7.957 20.359 -5.035 1 76.88 479 HIS B O 1
ATOM 7934 N N . LEU B 1 480 ? -8.875 18.828 -3.613 1 81.19 480 LEU B N 1
ATOM 7935 C CA . LEU B 1 480 ? -9.352 19.906 -2.756 1 81.19 480 LEU B CA 1
ATOM 7936 C C . LEU B 1 480 ? -8.203 20.5 -1.953 1 81.19 480 LEU B C 1
ATOM 7938 O O . LEU B 1 480 ? -7.309 19.781 -1.497 1 81.19 480 LEU B O 1
ATOM 7942 N N . PRO B 1 481 ? -8.25 21.797 -1.824 1 80.19 481 PRO B N 1
ATOM 7943 C CA . PRO B 1 481 ? -7.301 22.422 -0.907 1 80.19 481 PRO B CA 1
ATOM 7944 C C . PRO B 1 481 ? -7.391 21.875 0.512 1 80.19 481 PRO B C 1
ATOM 7946 O O . PRO B 1 481 ? -8.438 21.344 0.908 1 80.19 481 PRO B O 1
ATOM 7949 N N . GLN B 1 482 ? -6.355 22.016 1.229 1 81.19 482 GLN B N 1
ATOM 7950 C CA . GLN B 1 482 ? -6.27 21.469 2.576 1 81.19 482 GLN B CA 1
ATOM 7951 C C . GLN B 1 482 ? -7.379 22.016 3.471 1 81.19 482 GLN B C 1
ATOM 7953 O O . GLN B 1 482 ? -7.953 21.281 4.273 1 81.19 482 GLN B O 1
ATOM 7958 N N . GLY B 1 483 ? -7.617 23.312 3.393 1 84.06 483 GLY B N 1
ATOM 7959 C CA . GLY B 1 483 ? -8.664 23.906 4.211 1 84.06 483 GLY B CA 1
ATOM 7960 C C . GLY B 1 483 ? -10.031 23.281 3.98 1 84.06 483 GLY B C 1
ATOM 7961 O O . GLY B 1 483 ? -10.773 23.047 4.93 1 84.06 483 GLY B O 1
ATOM 7962 N N . HIS B 1 484 ? -10.312 23.016 2.736 1 87.19 484 HIS B N 1
ATOM 7963 C CA . HIS B 1 484 ? -11.586 22.391 2.396 1 87.19 484 HIS B CA 1
ATOM 7964 C C . HIS B 1 484 ? -11.656 20.969 2.928 1 87.19 484 HIS B C 1
ATOM 7966 O O . HIS B 1 484 ? -12.719 20.516 3.369 1 87.19 484 HIS B O 1
ATOM 7972 N N . ARG B 1 485 ? -10.555 20.344 2.889 1 90.94 485 ARG B N 1
ATOM 7973 C CA . ARG B 1 485 ? -10.516 18.984 3.404 1 90.94 485 ARG B CA 1
ATOM 7974 C C . ARG B 1 485 ? -10.727 18.953 4.914 1 90.94 485 ARG B C 1
ATOM 7976 O O . ARG B 1 485 ? -11.328 18.016 5.445 1 90.94 485 ARG B O 1
ATOM 7983 N N . GLN B 1 486 ? -10.273 19.969 5.59 1 92.12 486 GLN B N 1
ATOM 7984 C CA . GLN B 1 486 ? -10.508 20.094 7.023 1 92.12 486 GLN B CA 1
ATOM 7985 C C . GLN B 1 486 ? -11.992 20.203 7.336 1 92.12 486 GLN B C 1
ATOM 7987 O O . GLN B 1 486 ? -12.492 19.547 8.258 1 92.12 486 GLN B O 1
ATOM 7992 N N . PHE B 1 487 ? -12.688 20.984 6.539 1 93 487 PHE B N 1
ATOM 7993 C CA . PHE B 1 487 ? -14.117 21.156 6.742 1 93 487 PHE B CA 1
ATOM 7994 C C . PHE B 1 487 ? -14.875 19.875 6.387 1 93 487 PHE B C 1
ATOM 7996 O O . PHE B 1 487 ? -15.852 19.531 7.047 1 93 487 PHE B O 1
ATOM 8003 N N . LEU B 1 488 ? -14.391 19.234 5.352 1 93.56 488 LEU B N 1
ATOM 8004 C CA . LEU B 1 488 ? -15.023 17.984 4.953 1 93.56 488 LEU B CA 1
ATOM 8005 C C . LEU B 1 488 ? -14.883 16.938 6.047 1 93.56 488 LEU B C 1
ATOM 8007 O O . LEU B 1 488 ? -15.852 16.25 6.383 1 93.56 488 LEU B O 1
ATOM 8011 N N . GLU B 1 489 ? -13.648 16.812 6.543 1 95.62 489 GLU B N 1
ATOM 8012 C CA . GLU B 1 489 ? -13.461 15.828 7.609 1 95.62 489 GLU B CA 1
ATOM 8013 C C . GLU B 1 489 ? -14.312 16.172 8.828 1 95.62 489 GLU B C 1
ATOM 8015 O O . GLU B 1 489 ? -14.852 15.273 9.484 1 95.62 489 GLU B O 1
ATOM 8020 N N . TYR B 1 490 ? -14.375 17.453 9.156 1 95.5 490 TYR B N 1
ATOM 8021 C CA . TYR B 1 490 ? -15.234 17.875 10.258 1 95.5 490 TYR B CA 1
ATOM 8022 C C . TYR B 1 490 ? -16.672 17.469 10.008 1 95.5 490 TYR B C 1
ATOM 8024 O O . TYR B 1 490 ? -17.328 16.891 10.883 1 95.5 490 TYR B O 1
ATOM 8032 N N . ALA B 1 491 ? -17.188 17.75 8.789 1 94.75 491 ALA B N 1
ATOM 8033 C CA . ALA B 1 491 ? -18.547 17.391 8.406 1 94.75 491 ALA B CA 1
ATOM 8034 C C . ALA B 1 491 ? -18.781 15.891 8.531 1 94.75 491 ALA B C 1
ATOM 8036 O O . ALA B 1 491 ? -19.828 15.461 9.023 1 94.75 491 ALA B O 1
ATOM 8037 N N . MET B 1 492 ? -17.828 15.133 8.094 1 95.88 492 MET B N 1
ATOM 8038 C CA . MET B 1 492 ? -17.938 13.68 8.164 1 95.88 492 MET B CA 1
ATOM 8039 C C . MET B 1 492 ? -17.984 13.203 9.609 1 95.88 492 MET B C 1
ATOM 8041 O O . MET B 1 492 ? -18.734 12.281 9.938 1 95.88 492 MET B O 1
ATOM 8045 N N . THR B 1 493 ? -17.219 13.82 10.469 1 95.06 493 THR B N 1
ATOM 8046 C CA . THR B 1 493 ? -17.109 13.398 11.859 1 95.06 493 THR B CA 1
ATOM 8047 C C . THR B 1 493 ? -18.406 13.68 12.609 1 95.06 493 THR B C 1
ATOM 8049 O O . THR B 1 493 ? -18.844 12.867 13.438 1 95.06 493 THR B O 1
ATOM 8052 N N . ILE B 1 494 ? -19.062 14.766 12.281 1 93.75 494 ILE B N 1
ATOM 8053 C CA . ILE B 1 494 ? -20.25 15.148 13.047 1 93.75 494 ILE B CA 1
ATOM 8054 C C . ILE B 1 494 ? -21.484 14.484 12.445 1 93.75 494 ILE B C 1
ATOM 8056 O O . ILE B 1 494 ? -22.547 14.477 13.07 1 93.75 494 ILE B O 1
ATOM 8060 N N . ALA B 1 495 ? -21.328 14 11.234 1 92.56 495 ALA B N 1
ATOM 8061 C CA . ALA B 1 495 ? -22.469 13.414 10.531 1 92.56 495 ALA B CA 1
ATOM 8062 C C . ALA B 1 495 ? -23.109 12.305 11.367 1 92.56 495 ALA B C 1
ATOM 8064 O O . ALA B 1 495 ? -24.328 12.125 11.336 1 92.56 495 ALA B O 1
ATOM 8065 N N . ALA B 1 496 ? -22.281 11.617 12.117 1 89.56 496 ALA B N 1
ATOM 8066 C CA . ALA B 1 496 ? -22.797 10.523 12.938 1 89.56 496 ALA B CA 1
ATOM 8067 C C . ALA B 1 496 ? -23.359 11.039 14.258 1 89.56 496 ALA B C 1
ATOM 8069 O O . ALA B 1 496 ? -23.906 10.273 15.055 1 89.56 496 ALA B O 1
ATOM 8070 N N . GLU B 1 497 ? -23.203 12.328 14.484 1 90.75 497 GLU B N 1
ATOM 8071 C CA . GLU B 1 497 ? -23.719 13 15.672 1 90.75 497 GLU B CA 1
ATOM 8072 C C . GLU B 1 497 ? -23.219 12.328 16.953 1 90.75 497 GLU B C 1
ATOM 8074 O O . GLU B 1 497 ? -24.016 11.953 17.812 1 90.75 497 GLU B O 1
ATOM 8079 N N . PRO B 1 498 ? -21.953 12.203 17.109 1 92.19 498 PRO B N 1
ATOM 8080 C CA . PRO B 1 498 ? -21.391 11.578 18.297 1 92.19 498 PRO B CA 1
ATOM 8081 C C . PRO B 1 498 ? -21.609 12.406 19.562 1 92.19 498 PRO B C 1
ATOM 8083 O O . PRO B 1 498 ? -21.719 13.633 19.484 1 92.19 498 PRO B O 1
ATOM 8086 N N . GLN B 1 499 ? -21.656 11.766 20.688 1 91.81 499 GLN B N 1
ATOM 8087 C CA . GLN B 1 499 ? -21.828 12.422 21.984 1 91.81 499 GLN B CA 1
ATOM 8088 C C . GLN B 1 499 ? -20.516 13.031 22.469 1 91.81 499 GLN B C 1
ATOM 8090 O O . GLN B 1 499 ? -20.516 14.016 23.203 1 91.81 499 GLN B O 1
ATOM 8095 N N . VAL B 1 500 ? -19.484 12.383 22.109 1 94.62 500 VAL B N 1
ATOM 8096 C CA . VAL B 1 500 ? -18.156 12.898 22.391 1 94.62 500 VAL B CA 1
ATOM 8097 C C . VAL B 1 500 ? -17.422 13.172 21.078 1 94.62 500 VAL B C 1
ATOM 8099 O O . VAL B 1 500 ? -17.266 12.281 20.25 1 94.62 500 VAL B O 1
ATOM 8102 N N . LEU B 1 501 ? -17.016 14.359 20.875 1 95.81 501 LEU B N 1
ATOM 8103 C CA . LEU B 1 501 ? -16.297 14.773 19.672 1 95.81 501 LEU B CA 1
ATOM 8104 C C . LEU B 1 501 ? -14.844 15.086 19.984 1 95.81 501 LEU B C 1
ATOM 8106 O O . LEU B 1 501 ? -14.555 15.938 20.828 1 95.81 501 LEU B O 1
ATOM 8110 N N . LEU B 1 502 ? -13.953 14.312 19.453 1 97.38 502 LEU B N 1
ATOM 8111 C CA . LEU B 1 502 ? -12.523 14.531 19.609 1 97.38 502 LEU B CA 1
ATOM 8112 C C . LEU B 1 502 ? -11.945 15.234 18.375 1 97.38 502 LEU B C 1
ATOM 8114 O O . LEU B 1 502 ? -12.016 14.711 17.266 1 97.38 502 LEU B O 1
ATOM 8118 N N . LEU B 1 503 ? -11.367 16.391 18.516 1 97.5 503 LEU B N 1
ATOM 8119 C CA . LEU B 1 503 ? -10.805 17.172 17.422 1 97.5 503 LEU B CA 1
ATOM 8120 C C . LEU B 1 503 ? -9.312 17.406 17.641 1 97.5 503 LEU B C 1
ATOM 8122 O O . LEU B 1 503 ? -8.914 18.047 18.625 1 97.5 503 LEU B O 1
ATOM 8126 N N . ASP B 1 504 ? -8.547 16.938 16.781 1 95.06 504 ASP B N 1
ATOM 8127 C CA . ASP B 1 504 ? -7.098 17.109 16.844 1 95.06 504 ASP B CA 1
ATOM 8128 C C . ASP B 1 504 ? -6.641 18.234 15.914 1 95.06 504 ASP B C 1
ATOM 8130 O O . ASP B 1 504 ? -6.418 18 14.719 1 95.06 504 ASP B O 1
ATOM 8134 N N . GLU B 1 505 ? -6.512 19.375 16.422 1 91.31 505 GLU B N 1
ATOM 8135 C CA . GLU B 1 505 ? -6.078 20.578 15.719 1 91.31 505 GLU B CA 1
ATOM 8136 C C . GLU B 1 505 ? -6.953 20.859 14.5 1 91.31 505 GLU B C 1
ATOM 8138 O O . GLU B 1 505 ? -6.453 20.984 13.383 1 91.31 505 GLU B O 1
ATOM 8143 N N . PRO B 1 506 ? -8.172 21.125 14.734 1 93.62 506 PRO B N 1
ATOM 8144 C CA . PRO B 1 506 ? -9.109 21.297 13.625 1 93.62 506 PRO B CA 1
ATOM 8145 C C . PRO B 1 506 ? -8.836 22.578 12.828 1 93.62 506 PRO B C 1
ATOM 8147 O O . PRO B 1 506 ? -9.305 22.719 11.695 1 93.62 506 PRO B O 1
ATOM 8150 N N . CYS B 1 507 ? -8.07 23.484 13.375 1 90.31 507 CYS B N 1
ATOM 8151 C CA . CYS B 1 507 ? -7.863 24.781 12.719 1 90.31 507 CYS B CA 1
ATOM 8152 C C . CYS B 1 507 ? -6.48 24.844 12.086 1 90.31 507 CYS B C 1
ATOM 8154 O O . CYS B 1 507 ? -6.07 25.891 11.586 1 90.31 507 CYS B O 1
ATOM 8156 N N . ALA B 1 508 ? -5.824 23.719 12.055 1 83.69 508 ALA B N 1
ATOM 8157 C CA . ALA B 1 508 ? -4.484 23.703 11.469 1 83.69 508 ALA B CA 1
ATOM 8158 C C . ALA B 1 508 ? -4.531 24.031 9.984 1 83.69 508 ALA B C 1
ATOM 8160 O O . ALA B 1 508 ? -5.324 23.438 9.242 1 83.69 508 ALA B O 1
ATOM 8161 N N . GLY B 1 509 ? -3.76 24.969 9.586 1 78.81 509 GLY B N 1
ATOM 8162 C CA . GLY B 1 509 ? -3.645 25.297 8.18 1 78.81 509 GLY B CA 1
ATOM 8163 C C . GLY B 1 509 ? -4.77 26.172 7.672 1 78.81 509 GLY B C 1
ATOM 8164 O O . GLY B 1 509 ? -4.84 26.484 6.48 1 78.81 509 GLY B O 1
ATOM 8165 N N . LEU B 1 510 ? -5.621 26.609 8.562 1 85.88 510 LEU B N 1
ATOM 8166 C CA . LEU B 1 510 ? -6.746 27.453 8.164 1 85.88 510 LEU B CA 1
ATOM 8167 C C . LEU B 1 510 ? -6.387 28.922 8.258 1 85.88 510 LEU B C 1
ATOM 8169 O O . LEU B 1 510 ? -5.555 29.312 9.078 1 85.88 510 LEU B O 1
ATOM 8173 N N . SER B 1 511 ? -7.031 29.703 7.402 1 80.5 511 SER B N 1
ATOM 8174 C CA . SER B 1 511 ? -6.938 31.156 7.508 1 80.5 511 SER B CA 1
ATOM 8175 C C . SER B 1 511 ? -7.66 31.672 8.75 1 80.5 511 SER B C 1
ATOM 8177 O O . SER B 1 511 ? -8.422 30.938 9.383 1 80.5 511 SER B O 1
ATOM 8179 N N . PRO B 1 512 ? -7.402 32.844 9.156 1 81.19 512 PRO B N 1
ATOM 8180 C CA . PRO B 1 512 ? -8.07 33.406 10.344 1 81.19 512 PRO B CA 1
ATOM 8181 C C . PRO B 1 512 ? -9.594 33.344 10.234 1 81.19 512 PRO B C 1
ATOM 8183 O O . PRO B 1 512 ? -10.273 33 11.203 1 81.19 512 PRO B O 1
ATOM 8186 N N . ASP B 1 513 ? -10.102 33.625 9.031 1 84.06 513 ASP B N 1
ATOM 8187 C CA . ASP B 1 513 ? -11.547 33.594 8.828 1 84.06 513 ASP B CA 1
ATOM 8188 C C . ASP B 1 513 ? -12.07 32.156 8.906 1 84.06 513 ASP B C 1
ATOM 8190 O O . ASP B 1 513 ? -13.125 31.922 9.492 1 84.06 513 ASP B O 1
ATOM 8194 N N . GLU B 1 514 ? -11.367 31.359 8.328 1 87 514 GLU B N 1
ATOM 8195 C CA . GLU B 1 514 ? -11.75 29.953 8.367 1 87 514 GLU B CA 1
ATOM 8196 C C . GLU B 1 514 ? -11.672 29.406 9.789 1 87 514 GLU B C 1
ATOM 8198 O O . GLU B 1 514 ? -12.484 28.562 10.188 1 87 514 GLU B O 1
ATOM 8203 N N . THR B 1 515 ? -10.68 29.828 10.508 1 90.44 515 THR B N 1
ATOM 8204 C CA . THR B 1 515 ? -10.516 29.422 11.898 1 90.44 515 THR B CA 1
ATOM 8205 C C . THR B 1 515 ? -11.695 29.891 12.742 1 90.44 515 THR B C 1
ATOM 8207 O O . THR B 1 515 ? -12.211 29.141 13.562 1 90.44 515 THR B O 1
ATOM 8210 N N . ALA B 1 516 ? -12.078 31.141 12.516 1 91.25 516 ALA B N 1
ATOM 8211 C CA . ALA B 1 516 ? -13.234 31.672 13.219 1 91.25 516 ALA B CA 1
ATOM 8212 C C . ALA B 1 516 ? -14.492 30.875 12.891 1 91.25 516 ALA B C 1
ATOM 8214 O O . ALA B 1 516 ? -15.289 30.562 13.781 1 91.25 516 ALA B O 1
ATOM 8215 N N . LEU B 1 517 ? -14.586 30.562 11.656 1 92.62 517 LEU B N 1
ATOM 8216 C CA . LEU B 1 517 ? -15.734 29.781 11.211 1 92.62 517 LEU B CA 1
ATOM 8217 C C . LEU B 1 517 ? -15.727 28.406 11.867 1 92.62 517 LEU B C 1
ATOM 8219 O O . LEU B 1 517 ? -16.75 27.953 12.383 1 92.62 517 LEU B O 1
ATOM 8223 N N . MET B 1 518 ? -14.648 27.719 11.867 1 94.19 518 MET B N 1
ATOM 8224 C CA . MET B 1 518 ? -14.523 26.391 12.453 1 94.19 518 MET B CA 1
ATOM 8225 C C . MET B 1 518 ? -14.836 26.422 13.945 1 94.19 518 MET B C 1
ATOM 8227 O O . MET B 1 518 ? -15.547 25.547 14.445 1 94.19 518 MET B O 1
ATOM 8231 N N . THR B 1 519 ? -14.336 27.438 14.609 1 95 519 THR B N 1
ATOM 8232 C CA . THR B 1 519 ? -14.594 27.609 16.047 1 95 519 THR B CA 1
ATOM 8233 C C . THR B 1 519 ? -16.078 27.781 16.312 1 95 519 THR B C 1
ATOM 8235 O O . THR B 1 519 ? -16.625 27.156 17.234 1 95 519 THR B O 1
ATOM 8238 N N . ASP B 1 520 ? -16.688 28.562 15.461 1 94.56 520 ASP B N 1
ATOM 8239 C CA . ASP B 1 520 ? -18.125 28.781 15.594 1 94.56 520 ASP B CA 1
ATOM 8240 C C . ASP B 1 520 ? -18.906 27.5 15.336 1 94.56 520 ASP B C 1
ATOM 8242 O O . ASP B 1 520 ? -19.891 27.234 16.031 1 94.56 520 ASP B O 1
ATOM 8246 N N . LEU B 1 521 ? -18.5 26.812 14.359 1 94.06 521 LEU B N 1
ATOM 8247 C CA . LEU B 1 521 ? -19.172 25.562 14.016 1 94.06 521 LEU B CA 1
ATOM 8248 C C . LEU B 1 521 ? -19.078 24.562 15.148 1 94.06 521 LEU B C 1
ATOM 8250 O O . LEU B 1 521 ? -20.047 23.875 15.461 1 94.06 521 LEU B O 1
ATOM 8254 N N . VAL B 1 522 ? -17.953 24.469 15.797 1 95.38 522 VAL B N 1
ATOM 8255 C CA . VAL B 1 522 ? -17.734 23.531 16.891 1 95.38 522 VAL B CA 1
ATOM 8256 C C . VAL B 1 522 ? -18.609 23.922 18.078 1 95.38 522 VAL B C 1
ATOM 8258 O O . VAL B 1 522 ? -19.25 23.062 18.703 1 95.38 522 VAL B O 1
ATOM 8261 N N . ARG B 1 523 ? -18.656 25.188 18.344 1 95.31 523 ARG B N 1
ATOM 8262 C CA . ARG B 1 523 ? -19.484 25.672 19.438 1 95.31 523 ARG B CA 1
ATOM 8263 C C . ARG B 1 523 ? -20.969 25.406 19.172 1 95.31 523 ARG B C 1
ATOM 8265 O O . ARG B 1 523 ? -21.703 25.016 20.078 1 95.31 523 ARG B O 1
ATOM 8272 N N . HIS B 1 524 ? -21.312 25.641 17.984 1 93.12 524 HIS B N 1
ATOM 8273 C CA . HIS B 1 524 ? -22.688 25.406 17.594 1 93.12 524 HIS B CA 1
ATOM 8274 C C . HIS B 1 524 ? -23.062 23.938 17.734 1 93.12 524 HIS B C 1
ATOM 8276 O O . HIS B 1 524 ? -24.141 23.609 18.234 1 93.12 524 HIS B O 1
ATOM 8282 N N . TYR B 1 525 ? -22.219 23.109 17.281 1 93.19 525 TYR B N 1
ATOM 8283 C CA . TYR B 1 525 ? -22.469 21.672 17.391 1 93.19 525 TYR B CA 1
ATOM 8284 C C . TYR B 1 525 ? -22.625 21.266 18.844 1 93.19 525 TYR B C 1
ATOM 8286 O O . TYR B 1 525 ? -23.531 20.5 19.188 1 93.19 525 TYR B O 1
ATOM 8294 N N . GLN B 1 526 ? -21.719 21.688 19.672 1 94.31 526 GLN B N 1
ATOM 8295 C CA . GLN B 1 526 ? -21.781 21.375 21.094 1 94.31 526 GLN B CA 1
ATOM 8296 C C . GLN B 1 526 ? -23.094 21.859 21.719 1 94.31 526 GLN B C 1
ATOM 8298 O O . GLN B 1 526 ? -23.719 21.141 22.484 1 94.31 526 GLN B O 1
ATOM 8303 N N . ALA B 1 527 ? -23.5 23.031 21.328 1 93.12 527 ALA B N 1
ATOM 8304 C CA . ALA B 1 527 ? -24.719 23.609 21.875 1 93.12 527 ALA B CA 1
ATOM 8305 C C . ALA B 1 527 ? -25.938 22.812 21.453 1 93.12 527 ALA B C 1
ATOM 8307 O O . ALA B 1 527 ? -26.891 22.625 22.219 1 93.12 527 ALA B O 1
ATOM 8308 N N . GLU B 1 528 ? -25.891 22.344 20.297 1 90.19 528 GLU B N 1
ATOM 8309 C CA . GLU B 1 528 ? -27.031 21.609 19.734 1 90.19 528 GLU B CA 1
ATOM 8310 C C . GLU B 1 528 ? -27.109 20.203 20.328 1 90.19 528 GLU B C 1
ATOM 8312 O O . GLU B 1 528 ? -28.203 19.719 20.625 1 90.19 528 GLU B O 1
ATOM 8317 N N . THR B 1 529 ? -26.031 19.562 20.469 1 88.06 529 THR B N 1
ATOM 8318 C CA . THR B 1 529 ? -26.031 18.156 20.891 1 88.06 529 THR B CA 1
ATOM 8319 C C . THR B 1 529 ? -25.953 18.047 22.422 1 88.06 529 THR B C 1
ATOM 8321 O O . THR B 1 529 ? -26.375 17.062 23 1 88.06 529 THR B O 1
ATOM 8324 N N . GLY B 1 530 ? -25.312 19.031 22.984 1 89.81 530 GLY B N 1
ATOM 8325 C CA . GLY B 1 530 ? -25.094 19 24.422 1 89.81 530 GLY B CA 1
ATOM 8326 C C . GLY B 1 530 ? -24.047 17.969 24.844 1 89.81 530 GLY B C 1
ATOM 8327 O O . GLY B 1 530 ? -24.062 17.5 25.969 1 89.81 530 GLY B O 1
ATOM 8328 N N . GLY B 1 531 ? -23.266 17.594 23.984 1 92.25 531 GLY B N 1
ATOM 8329 C CA . GLY B 1 531 ? -22.266 16.578 24.281 1 92.25 531 GLY B CA 1
ATOM 8330 C C . GLY B 1 531 ? -20.938 17.156 24.734 1 92.25 531 GLY B C 1
ATOM 8331 O O . GLY B 1 531 ? -20.875 18.312 25.172 1 92.25 531 GLY B O 1
ATOM 8332 N N . LEU B 1 532 ? -19.938 16.297 24.812 1 95.38 532 LEU B N 1
ATOM 8333 C CA . LEU B 1 532 ? -18.578 16.672 25.188 1 95.38 532 LEU B CA 1
ATOM 8334 C C . LEU B 1 532 ? -17.703 16.828 23.953 1 95.38 532 LEU B C 1
ATOM 8336 O O . LEU B 1 532 ? -17.719 15.984 23.062 1 95.38 532 LEU B O 1
ATOM 8340 N N . VAL B 1 533 ? -17.016 17.969 23.891 1 97 533 VAL B N 1
ATOM 8341 C CA . VAL B 1 533 ? -16.047 18.188 22.812 1 97 533 VAL B CA 1
ATOM 8342 C C . VAL B 1 533 ? -14.648 18.344 23.406 1 97 533 VAL B C 1
ATOM 8344 O O . VAL B 1 533 ? -14.445 19.141 24.328 1 97 533 VAL B O 1
ATOM 8347 N N . ILE B 1 534 ? -13.742 17.562 22.984 1 97.75 534 ILE B N 1
ATOM 8348 C CA . ILE B 1 534 ? -12.344 17.688 23.375 1 97.75 534 ILE B CA 1
ATOM 8349 C C . ILE B 1 534 ? -11.523 18.156 22.172 1 97.75 534 ILE B C 1
ATOM 8351 O O . ILE B 1 534 ? -11.531 17.531 21.125 1 97.75 534 ILE B O 1
ATOM 8355 N N . VAL B 1 535 ? -10.797 19.25 22.328 1 97.56 535 VAL B N 1
ATOM 8356 C CA . VAL B 1 535 ? -10.055 19.844 21.219 1 97.56 535 VAL B CA 1
ATOM 8357 C C . VAL B 1 535 ? -8.586 20.016 21.609 1 97.56 535 VAL B C 1
ATOM 8359 O O . VAL B 1 535 ? -8.281 20.5 22.688 1 97.56 535 VAL B O 1
ATOM 8362 N N . ILE B 1 536 ? -7.742 19.531 20.781 1 95.81 536 ILE B N 1
ATOM 8363 C CA . ILE B 1 536 ? -6.32 19.828 20.922 1 95.81 536 ILE B CA 1
ATOM 8364 C C . ILE B 1 536 ? -5.973 21.062 20.078 1 95.81 536 ILE B C 1
ATOM 8366 O O . ILE B 1 536 ? -6.309 21.125 18.891 1 95.81 536 ILE B O 1
ATOM 8370 N N . GLU B 1 537 ? -5.363 22.078 20.656 1 90.81 537 GLU B N 1
ATOM 8371 C CA . GLU B 1 537 ? -4.938 23.281 19.953 1 90.81 537 GLU B CA 1
ATOM 8372 C C . GLU B 1 537 ? -3.617 23.812 20.5 1 90.81 537 GLU B C 1
ATOM 8374 O O . GLU B 1 537 ? -3.297 23.594 21.672 1 90.81 537 GLU B O 1
ATOM 8379 N N . HIS B 1 538 ? -2.961 24.438 19.656 1 83.25 538 HIS B N 1
ATOM 8380 C CA . HIS B 1 538 ? -1.716 25.078 20.062 1 83.25 538 HIS B CA 1
ATOM 8381 C C . HIS B 1 538 ? -1.884 26.594 20.156 1 83.25 538 HIS B C 1
ATOM 8383 O O . HIS B 1 538 ? -1.068 27.281 20.781 1 83.25 538 HIS B O 1
ATOM 8389 N N . ASP B 1 539 ? -2.855 27.094 19.531 1 84.12 539 ASP B N 1
ATOM 8390 C CA . ASP B 1 539 ? -3.117 28.531 19.547 1 84.12 539 ASP B CA 1
ATOM 8391 C C . ASP B 1 539 ? -3.961 28.922 20.75 1 84.12 539 ASP B C 1
ATOM 8393 O O . ASP B 1 539 ? -5.148 28.594 20.828 1 84.12 539 ASP B O 1
ATOM 8397 N N . MET B 1 540 ? -3.416 29.75 21.562 1 86.81 540 MET B N 1
ATOM 8398 C CA . MET B 1 540 ? -4.062 30.109 22.828 1 86.81 540 MET B CA 1
ATOM 8399 C C . MET B 1 540 ? -5.273 31 22.594 1 86.81 540 MET B C 1
ATOM 8401 O O . MET B 1 540 ? -6.207 31.016 23.391 1 86.81 540 MET B O 1
ATOM 8405 N N . SER B 1 541 ? -5.23 31.719 21.484 1 87.5 541 SER B N 1
ATOM 8406 C CA . SER B 1 541 ? -6.387 32.562 21.172 1 87.5 541 SER B CA 1
ATOM 8407 C C . SER B 1 541 ? -7.617 31.703 20.875 1 87.5 541 SER B C 1
ATOM 8409 O O . SER B 1 541 ? -8.734 32.062 21.25 1 87.5 541 SER B O 1
ATOM 8411 N N . ILE B 1 542 ? -7.387 30.609 20.234 1 91.38 542 ILE B N 1
ATOM 8412 C CA . ILE B 1 542 ? -8.477 29.688 19.922 1 91.38 542 ILE B CA 1
ATOM 8413 C C . ILE B 1 542 ? -8.961 29 21.188 1 91.38 542 ILE B C 1
ATOM 8415 O O . ILE B 1 542 ? -10.164 28.875 21.422 1 91.38 542 ILE B O 1
ATOM 8419 N N . VAL B 1 543 ? -8.031 28.609 22.016 1 93.5 543 VAL B N 1
ATOM 8420 C CA . VAL B 1 543 ? -8.344 27.938 23.281 1 93.5 543 VAL B CA 1
ATOM 8421 C C . VAL B 1 543 ? -9.203 28.844 24.156 1 93.5 543 VAL B C 1
ATOM 8423 O O . VAL B 1 543 ? -10.188 28.391 24.75 1 93.5 543 VAL B O 1
ATOM 8426 N N . GLU B 1 544 ? -8.805 30.078 24.203 1 93.38 544 GLU B N 1
ATOM 8427 C CA . GLU B 1 544 ? -9.547 31.047 25.016 1 93.38 544 GLU B CA 1
ATOM 8428 C C . GLU B 1 544 ? -10.961 31.234 24.469 1 93.38 544 GLU B C 1
ATOM 8430 O O . GLU B 1 544 ? -11.914 31.344 25.25 1 93.38 544 GLU B O 1
ATOM 8435 N N . ALA B 1 545 ? -11.086 31.172 23.219 1 92.06 545 ALA B N 1
ATOM 8436 C CA . ALA B 1 545 ? -12.359 31.484 22.562 1 92.06 545 ALA B CA 1
ATOM 8437 C C . ALA B 1 545 ? -13.32 30.312 22.656 1 92.06 545 ALA B C 1
ATOM 8439 O O . ALA B 1 545 ? -14.539 30.5 22.719 1 92.06 545 ALA B O 1
ATOM 8440 N N . ILE B 1 546 ? -12.828 29.078 22.766 1 94 546 ILE B N 1
ATOM 8441 C CA . ILE B 1 546 ? -13.711 27.953 22.516 1 94 546 ILE B CA 1
ATOM 8442 C C . ILE B 1 546 ? -13.875 27.125 23.781 1 94 546 ILE B C 1
ATOM 8444 O O . ILE B 1 546 ? -14.867 26.406 23.938 1 94 546 ILE B O 1
ATOM 8448 N N . SER B 1 547 ? -13.016 27.219 24.734 1 95.25 547 SER B N 1
ATOM 8449 C CA . SER B 1 547 ? -12.922 26.188 25.766 1 95.25 547 SER B CA 1
ATOM 8450 C C . SER B 1 547 ? -13.641 26.625 27.047 1 95.25 547 SER B C 1
ATOM 8452 O O . SER B 1 547 ? -13.562 27.781 27.453 1 95.25 547 SER B O 1
ATOM 8454 N N . ASP B 1 548 ? -14.32 25.719 27.672 1 96 548 ASP B N 1
ATOM 8455 C CA . ASP B 1 548 ? -14.852 25.875 29.031 1 96 548 ASP B CA 1
ATOM 8456 C C . ASP B 1 548 ? -13.789 25.531 30.078 1 96 548 ASP B C 1
ATOM 8458 O O . ASP B 1 548 ? -13.672 26.203 31.094 1 96 548 ASP B O 1
ATOM 8462 N N . LYS B 1 549 ? -13.141 24.531 29.812 1 96.94 549 LYS B N 1
ATOM 8463 C CA . LYS B 1 549 ? -12.031 24.062 30.641 1 96.94 549 LYS B CA 1
ATOM 8464 C C . LYS B 1 549 ? -10.812 23.734 29.781 1 96.94 549 LYS B C 1
ATOM 8466 O O . LYS B 1 549 ? -10.938 23.5 28.578 1 96.94 549 LYS B O 1
ATOM 8471 N N . VAL B 1 550 ? -9.68 23.734 30.453 1 97.5 550 VAL B N 1
ATOM 8472 C CA . VAL B 1 550 ? -8.43 23.484 29.75 1 97.5 550 VAL B CA 1
ATOM 8473 C C . VAL B 1 550 ? -7.602 22.453 30.516 1 97.5 550 VAL B C 1
ATOM 8475 O O . VAL B 1 550 ? -7.383 22.609 31.734 1 97.5 550 VAL B O 1
ATOM 8478 N N . LEU B 1 551 ? -7.234 21.438 29.859 1 97.25 551 LEU B N 1
ATOM 8479 C CA . LEU B 1 551 ? -6.328 20.422 30.391 1 97.25 551 LEU B CA 1
ATOM 8480 C C . LEU B 1 551 ? -4.906 20.641 29.875 1 97.25 551 LEU B C 1
ATOM 8482 O O . LEU B 1 551 ? -4.676 20.672 28.672 1 97.25 551 LEU B O 1
ATOM 8486 N N . VAL B 1 552 ? -3.977 20.844 30.781 1 96.75 552 VAL B N 1
ATOM 8487 C CA . VAL B 1 552 ? -2.584 21.062 30.406 1 96.75 552 VAL B CA 1
ATOM 8488 C C . VAL B 1 552 ? -1.774 19.797 30.641 1 96.75 552 VAL B C 1
ATOM 8490 O O . VAL B 1 552 ? -1.761 19.266 31.766 1 96.75 552 VAL B O 1
ATOM 8493 N N . MET B 1 553 ? -1.165 19.375 29.594 1 95.44 553 MET B N 1
ATOM 8494 C CA . MET B 1 553 ? -0.335 18.172 29.672 1 95.44 553 MET B CA 1
ATOM 8495 C C . MET B 1 553 ? 1.139 18.516 29.484 1 95.44 553 MET B C 1
ATOM 8497 O O . MET B 1 553 ? 1.476 19.422 28.719 1 95.44 553 MET B O 1
ATOM 8501 N N . HIS B 1 554 ? 1.953 17.797 30.172 1 93.06 554 HIS B N 1
ATOM 8502 C CA . HIS B 1 554 ? 3.4 17.953 30.078 1 93.06 554 HIS B CA 1
ATOM 8503 C C . HIS B 1 554 ? 4.109 16.641 30.406 1 93.06 554 HIS B C 1
ATOM 8505 O O . HIS B 1 554 ? 3.854 16.031 31.453 1 93.06 554 HIS B O 1
ATOM 8511 N N . LEU B 1 555 ? 4.957 16.203 29.516 1 90.44 555 LEU B N 1
ATOM 8512 C CA . LEU B 1 555 ? 5.766 15 29.672 1 90.44 555 LEU B CA 1
ATOM 8513 C C . LEU B 1 555 ? 4.895 13.797 30.016 1 90.44 555 LEU B C 1
ATOM 8515 O O . LEU B 1 555 ? 5.211 13.039 30.938 1 90.44 555 LEU B O 1
ATOM 8519 N N . GLY B 1 556 ? 3.729 13.75 29.453 1 93 556 GLY B N 1
ATOM 8520 C CA . GLY B 1 556 ? 2.855 12.594 29.594 1 93 556 GLY B CA 1
ATOM 8521 C C . GLY B 1 556 ? 2.047 12.609 30.875 1 93 556 GLY B C 1
ATOM 8522 O O . GLY B 1 556 ? 1.512 11.578 31.297 1 93 556 GLY B O 1
ATOM 8523 N N . GLN B 1 557 ? 2.021 13.75 31.531 1 95.38 557 GLN B N 1
ATOM 8524 C CA . GLN B 1 557 ? 1.264 13.906 32.781 1 95.38 557 GLN B CA 1
ATOM 8525 C C . GLN B 1 557 ? 0.354 15.133 32.719 1 95.38 557 GLN B C 1
ATOM 8527 O O . GLN B 1 557 ? 0.539 16 31.859 1 95.38 557 GLN B O 1
ATOM 8532 N N . VAL B 1 558 ? -0.629 15.094 33.656 1 96.56 558 VAL B N 1
ATOM 8533 C CA . VAL B 1 558 ? -1.515 16.25 33.75 1 96.56 558 VAL B CA 1
ATOM 8534 C C . VAL B 1 558 ? -0.894 17.297 34.656 1 96.56 558 VAL B C 1
ATOM 8536 O O . VAL B 1 558 ? -0.565 17.016 35.812 1 96.56 558 VAL B O 1
ATOM 8539 N N . LEU B 1 559 ? -0.742 18.438 34.156 1 95.38 559 LEU B N 1
ATOM 8540 C CA . LEU B 1 559 ? -0.168 19.531 34.938 1 95.38 559 LEU B CA 1
ATOM 8541 C C . LEU B 1 559 ? -1.262 20.359 35.594 1 95.38 559 LEU B C 1
ATOM 8543 O O . LEU B 1 559 ? -1.093 20.797 36.75 1 95.38 559 LEU B O 1
ATOM 8547 N N . ALA B 1 560 ? -2.275 20.609 34.875 1 96 560 ALA B N 1
ATOM 8548 C CA . ALA B 1 560 ? -3.395 21.391 35.375 1 96 560 ALA B CA 1
ATOM 8549 C C . ALA B 1 560 ? -4.676 21.094 34.625 1 96 560 ALA B C 1
ATOM 8551 O O . ALA B 1 560 ? -4.629 20.688 33.438 1 96 560 ALA B O 1
ATOM 8552 N N . PHE B 1 561 ? -5.77 21.234 35.281 1 96.56 561 PHE B N 1
ATOM 8553 C CA . PHE B 1 561 ? -7.09 21.094 34.656 1 96.56 561 PHE B CA 1
ATOM 8554 C C . PHE B 1 561 ? -8.078 22.062 35.312 1 96.56 561 PHE B C 1
ATOM 8556 O O . PHE B 1 561 ? -8.625 21.797 36.375 1 96.56 561 PHE B O 1
ATOM 8563 N N . ASP B 1 562 ? -8.281 23.141 34.625 1 96.19 562 ASP B N 1
ATOM 8564 C CA . ASP B 1 562 ? -9.094 24.219 35.156 1 96.19 562 ASP B CA 1
ATOM 8565 C C . ASP B 1 562 ? -9.578 25.172 34.062 1 96.19 562 ASP B C 1
ATOM 8567 O O . ASP B 1 562 ? -9.398 24.891 32.875 1 96.19 562 ASP B O 1
ATOM 8571 N N . THR B 1 563 ? -10.258 26.25 34.406 1 95.62 563 THR B N 1
ATOM 8572 C CA . THR B 1 563 ? -10.68 27.266 33.438 1 95.62 563 THR B CA 1
ATOM 8573 C C . THR B 1 563 ? -9.469 27.922 32.812 1 95.62 563 THR B C 1
ATOM 8575 O O . THR B 1 563 ? -8.352 27.844 33.312 1 95.62 563 THR B O 1
ATOM 8578 N N . PHE B 1 564 ? -9.711 28.5 31.672 1 94.5 564 PHE B N 1
ATOM 8579 C CA . PHE B 1 564 ? -8.641 29.141 30.922 1 94.5 564 PHE B CA 1
ATOM 8580 C C . PHE B 1 564 ? -7.941 30.203 31.766 1 94.5 564 PHE B C 1
ATOM 8582 O O . PHE B 1 564 ? -6.711 30.281 31.766 1 94.5 564 PHE B O 1
ATOM 8589 N N . GLU B 1 565 ? -8.695 30.969 32.531 1 93.88 565 GLU B N 1
ATOM 8590 C CA . GLU B 1 565 ? -8.156 32.031 33.344 1 93.88 565 GLU B CA 1
ATOM 8591 C C . GLU B 1 565 ? -7.238 31.5 34.438 1 93.88 565 GLU B C 1
ATOM 8593 O O . GLU B 1 565 ? -6.16 32.031 34.688 1 93.88 565 GLU B O 1
ATOM 8598 N N . GLN B 1 566 ? -7.684 30.453 35.031 1 94.62 566 GLN B N 1
ATOM 8599 C CA . GLN B 1 566 ? -6.898 29.844 36.094 1 94.62 566 GLN B CA 1
ATOM 8600 C C . GLN B 1 566 ? -5.629 29.203 35.531 1 94.62 566 GLN B C 1
ATOM 8602 O O . GLN B 1 566 ? -4.57 29.25 36.188 1 94.62 566 GLN B O 1
ATOM 8607 N N . VAL B 1 567 ? -5.758 28.594 34.406 1 94.31 567 VAL B N 1
ATOM 8608 C CA . VAL B 1 567 ? -4.613 27.938 33.781 1 94.31 567 VAL B CA 1
ATOM 8609 C C . VAL B 1 567 ? -3.59 28.984 33.375 1 94.31 567 VAL B C 1
ATOM 8611 O O . VAL B 1 567 ? -2.383 28.781 33.5 1 94.31 567 VAL B O 1
ATOM 8614 N N . ARG B 1 568 ? -4.047 30.094 32.844 1 91.44 568 ARG B N 1
ATOM 8615 C CA . ARG B 1 568 ? -3.178 31.172 32.406 1 91.44 568 ARG B CA 1
ATOM 8616 C C . ARG B 1 568 ? -2.389 31.766 33.562 1 91.44 568 ARG B C 1
ATOM 8618 O O . ARG B 1 568 ? -1.242 32.188 33.375 1 91.44 568 ARG B O 1
ATOM 8625 N N . ARG B 1 569 ? -2.947 31.688 34.781 1 92.25 569 ARG B N 1
ATOM 8626 C CA . ARG B 1 569 ? -2.328 32.281 35.969 1 92.25 569 ARG B CA 1
ATOM 8627 C C . ARG B 1 569 ? -1.48 31.25 36.688 1 92.25 569 ARG B C 1
ATOM 8629 O O . ARG B 1 569 ? -0.73 31.609 37.625 1 92.25 569 ARG B O 1
ATOM 8636 N N . ASN B 1 570 ? -1.584 30.094 36.312 1 93.38 570 ASN B N 1
ATOM 8637 C CA . ASN B 1 570 ? -0.858 29.016 37 1 93.38 570 ASN B CA 1
ATOM 8638 C C . ASN B 1 570 ? 0.644 29.125 36.75 1 93.38 570 ASN B C 1
ATOM 8640 O O . ASN B 1 570 ? 1.097 29.016 35.625 1 93.38 570 ASN B O 1
ATOM 8644 N N . PRO B 1 571 ? 1.484 29.203 37.719 1 92.12 571 PRO B N 1
ATOM 8645 C CA . PRO B 1 571 ? 2.93 29.391 37.562 1 92.12 571 PRO B CA 1
ATOM 8646 C C . PRO B 1 571 ? 3.609 28.188 36.938 1 92.12 571 PRO B C 1
ATOM 8648 O O . PRO B 1 571 ? 4.574 28.344 36.188 1 92.12 571 PRO B O 1
ATOM 8651 N N . GLU B 1 572 ? 3.131 27.094 37.188 1 91.69 572 GLU B N 1
ATOM 8652 C CA . GLU B 1 572 ? 3.723 25.891 36.625 1 91.69 572 GLU B CA 1
ATOM 8653 C C . GLU B 1 572 ? 3.518 25.844 35.094 1 91.69 572 GLU B C 1
ATOM 8655 O O . GLU B 1 572 ? 4.414 25.453 34.344 1 91.69 572 GLU B O 1
ATOM 8660 N N . VAL B 1 573 ? 2.336 26.219 34.688 1 91.81 573 VAL B N 1
ATOM 8661 C CA . VAL B 1 573 ? 2.02 26.25 33.25 1 91.81 573 VAL B CA 1
ATOM 8662 C C . VAL B 1 573 ? 2.875 27.312 32.562 1 91.81 573 VAL B C 1
ATOM 8664 O O . VAL B 1 573 ? 3.414 27.062 31.484 1 91.81 573 VAL B O 1
ATOM 8667 N N . GLN B 1 574 ? 3.039 28.453 33.188 1 89.12 574 GLN B N 1
ATOM 8668 C CA . GLN B 1 574 ? 3.85 29.531 32.625 1 89.12 574 GLN B CA 1
ATOM 8669 C C . GLN B 1 574 ? 5.309 29.094 32.5 1 89.12 574 GLN B C 1
ATOM 8671 O O . GLN B 1 574 ? 5.961 29.438 31.5 1 89.12 574 GLN B O 1
ATOM 8676 N N . ALA B 1 575 ? 5.77 28.375 33.406 1 86.75 575 ALA B N 1
ATOM 8677 C CA . ALA B 1 575 ? 7.148 27.891 33.375 1 86.75 575 ALA B CA 1
ATOM 8678 C C . ALA B 1 575 ? 7.387 26.969 32.188 1 86.75 575 ALA B C 1
ATOM 8680 O O . ALA B 1 575 ? 8.445 27.016 31.562 1 86.75 575 ALA B O 1
ATOM 8681 N N . VAL B 1 576 ? 6.41 26.172 31.938 1 84.19 576 VAL B N 1
ATOM 8682 C CA . VAL B 1 576 ? 6.52 25.203 30.859 1 84.19 576 VAL B CA 1
ATOM 8683 C C . VAL B 1 576 ? 6.512 25.938 29.516 1 84.19 576 VAL B C 1
ATOM 8685 O O . VAL B 1 576 ? 7.246 25.562 28.594 1 84.19 576 VAL B O 1
ATOM 8688 N N . TYR B 1 577 ? 5.711 26.953 29.391 1 77.81 577 TYR B N 1
ATOM 8689 C CA . TYR B 1 577 ? 5.59 27.656 28.109 1 77.81 577 TYR B CA 1
ATOM 8690 C C . TYR B 1 577 ? 6.656 28.734 27.984 1 77.81 577 TYR B C 1
ATOM 8692 O O . TYR B 1 577 ? 6.98 29.172 26.875 1 77.81 577 TYR B O 1
ATOM 8700 N N . ALA B 1 578 ? 7.113 29.344 29.25 1 62.34 578 ALA B N 1
ATOM 8701 C CA . ALA B 1 578 ? 8.219 30.297 29.234 1 62.34 578 ALA B CA 1
ATOM 8702 C C . ALA B 1 578 ? 9.547 29.594 28.969 1 62.34 578 ALA B C 1
ATOM 8704 O O . ALA B 1 578 ? 10.453 30.188 28.375 1 62.34 578 ALA B O 1
ATOM 8705 N N . GLY B 1 579 ? 9.859 28.5 29.719 1 56.91 579 GLY B N 1
ATOM 8706 C CA . GLY B 1 579 ? 11.102 27.75 29.703 1 56.91 579 GLY B CA 1
ATOM 8707 C C . GLY B 1 579 ? 11.359 27.047 28.391 1 56.91 579 GLY B C 1
ATOM 8708 O O . GLY B 1 579 ? 12.273 26.219 28.297 1 56.91 579 GLY B O 1
ATOM 8709 N N . GLY B 1 580 ? 10.664 26.891 27.5 1 43.88 580 GLY B N 1
ATOM 8710 C CA . GLY B 1 580 ? 11.359 26.422 26.312 1 43.88 580 GLY B CA 1
ATOM 8711 C C . GLY B 1 580 ? 12.594 27.25 25.984 1 43.88 580 GLY B C 1
ATOM 8712 O O . GLY B 1 580 ? 13.273 26.984 25 1 43.88 580 GLY B O 1
ATOM 8713 N N . THR B 1 581 ? 12.891 28.562 26.312 1 33.09 581 THR B N 1
ATOM 8714 C CA . THR B 1 581 ? 14.133 29.297 26.109 1 33.09 581 THR B CA 1
ATOM 8715 C C . THR B 1 581 ? 15.195 28.828 27.109 1 33.09 581 THR B C 1
ATOM 8717 O O . THR B 1 581 ? 16.391 29.062 26.906 1 33.09 581 THR B O 1
ATOM 8720 N N . LYS B 1 582 ? 15.047 28.594 28.359 1 33.88 582 LYS B N 1
ATOM 8721 C CA . LYS B 1 582 ? 16.266 28.266 29.094 1 33.88 582 LYS B CA 1
ATOM 8722 C C . LYS B 1 582 ? 16.641 26.797 28.891 1 33.88 582 LYS B C 1
ATOM 8724 O O . LYS B 1 582 ? 15.789 25.906 28.969 1 33.88 582 LYS B O 1
#

pLDDT: mean 88.52, std 10.04, range [33.09, 98.31]

Organism: Ruegeria pomeroyi (strain ATCC 700808 / DSM 15171 / DSS-3) (NCBI:txid246200)